Protein AF-A0A1S8KNW5-F1 (afdb_monomer)

Organism: NCBI:txid29394

Solvent-accessible surface area (backbone atoms only — not comparable to full-atom values): 45637 Å² total; per-residue (Å²): 135,85,72,87,53,71,62,64,59,46,51,52,62,62,48,74,58,97,62,80,64,83,87,65,89,90,75,93,75,90,88,81,88,85,78,85,84,74,98,80,82,79,92,81,83,87,84,88,81,84,88,83,87,87,83,88,82,86,88,88,81,88,81,91,78,84,90,84,82,88,76,91,86,85,88,88,87,81,89,78,91,77,89,84,88,89,84,89,83,90,87,81,91,71,91,64,72,64,44,71,27,39,38,40,33,22,38,71,83,80,65,46,77,73,49,71,54,74,49,74,30,72,44,74,66,59,45,51,49,55,52,54,50,51,33,55,76,72,70,44,48,81,37,80,75,45,79,58,101,51,30,39,36,28,24,36,60,63,64,65,40,68,70,57,29,50,54,44,36,58,53,43,48,56,54,51,72,68,42,78,61,45,52,72,69,56,42,54,53,52,46,50,50,38,71,69,43,74,30,37,70,54,32,51,51,54,41,52,54,52,52,49,54,27,50,54,44,47,50,55,52,50,50,33,50,54,45,52,66,45,50,48,60,54,52,68,69,44,84,55,50,52,72,68,58,42,50,53,53,41,51,53,36,70,71,43,91,39,51,70,54,34,51,53,51,50,52,51,51,52,51,54,22,52,51,45,45,43,52,52,50,40,51,51,44,51,54,54,45,51,54,48,52,53,51,47,60,46,34,41,71,76,70,70,48,57,60,64,72,57,47,55,52,46,53,55,42,51,52,54,39,51,54,38,50,53,54,46,52,61,55,39,74,74,47,57,80,76,67,24,48,63,54,50,54,52,50,52,51,50,51,55,51,46,50,42,42,47,63,40,60,47,59,79,76,70,37,75,37,48,50,52,39,53,53,51,44,51,45,47,62,67,74,37,53,89,56,43,56,70,74,58,53,49,46,53,43,56,24,45,69,69,58,55,66,83,44,93,57,36,67,61,26,52,48,40,40,51,38,39,54,49,17,52,39,28,31,54,36,16,58,71,76,34,57,52,73,57,16,54,54,31,42,58,62,45,65,50,94,44,84,26,36,69,49,32,82,62,43,70,61,49,52,51,50,49,49,55,49,43,53,63,44,60,81,54,83,91,68,62,54,74,69,48,42,49,50,49,52,49,52,50,50,43,52,73,66,34,64,69,70,61,27,54,58,49,49,56,52,40,62,56,23,62,76,44,94,64,24,68,63,48,35,48,56,52,48,53,53,52,52,33,52,38,25,50,53,44,28,75,74,32,76,93,49,19,68,62,24,47,55,53,28,49,62,56,55,70,74,60,81,72,78,58,63,93,96,53,82,70,52,73,68,52,46,54,52,37,56,51,51,52,47,51,50,47,58,48,49,38,53,49,49,36,48,71,58,47,66,70,50,86,76,62,53,71,69,57,35,51,52,53,44,54,55,43,69,64,62,60,80,51,100,56,38,67,60,56,46,47,35,53,50,30,49,47,53,20,50,45,27,49,57,59,42,71,49,96,54,93,60,37,71,60,31,53,53,50,20,55,55,37,46,70,71,50,74,58,77,90,49,47,66,62,50,50,53,51,53,52,54,52,52,62,61,54,59,74,72,66,87,73,85,83,86,86,86,74,87,82,77,92,71,74,86,73,74,40,44,70,60,33,45,53,56,38,54,52,46,50,57,51,46,52,57,46,57,72,68,43,55,59,48,99,84,70,46,54,48,79,47,76,66,51,54,52,48,52,50,52,41,55,54,43,46,55,58,27,49,76,47,41,85,47,74,67,49,46,51,51,50,48,50,54,54,56,61,50,55,77,69,68,66,116

InterPro domains:
  IPR002988 Protein G-related albumin-binding (GA) module [PF01468] (166-215)
  IPR002988 Protein G-related albumin-binding (GA) module [PF01468] (227-273)
  IPR005877 YSIRK Gram-positive signal peptide [PF04650] (20-41)
  IPR005877 YSIRK Gram-positive signal peptide [TIGR01168] (17-50)
  IPR020840 Extracellular matrix-binding protein ebh, GA module [SM00844] (154-211)
  IPR020840 Extracellular matrix-binding protein ebh, GA module [SM00844] (224-270)

Secondary structure (DSSP, 8-state):
-----HHHHHHHHHHTS-----------SS----S---S-S---------------------------------------------------------EEEEEEEEETTT--EEEEEEEEESSHHHHHHHHHHHHHHTT-EEEEEEEETTEEEEEEEPTT-HHHHHHHHHHHHHHHHT-TTS-HHHHHHHHHHHHH--SHHHHHHHHHHHHHHHHHHHHHHHHHHHHHHHHHHHHHT-SSS-HHHHHHHHHHHHH--SHHHHHHHHHHHHHHHHHHHHHHHHHHHHHHHHHHHHHHHHHHHHTSS--HHHHHHHHHHHHHHHHHHHHHHHHHTTS-HHHHHHHHHHHHHHHHHHHHHHHHH------HHHHHHHHHHHHHHHHSTTTS-HHHHHHHHHHHHTS-TT-TTHHHHHHHHHHHHHHHHHHHHHTTTSSHHHHHHHHHHHTS--TTGGGSTTHHHHHHHHHHHHHHHT--S----HHHHHHHHHHHHHHHHS-THHHHHHHHHHHHHTTSTTHHHHHHHHHHHHHHHHHHHHHHH-GGGHHHHHHHHHHHHTT---PPPTT-PPPHHHHHHHHHHHHHHHHHHHHHHIIIIIIT-SSS-HHHHHHHHHHHHTPPSSTTHHHHHHHHHHHHHHHHHHHHHHS--TT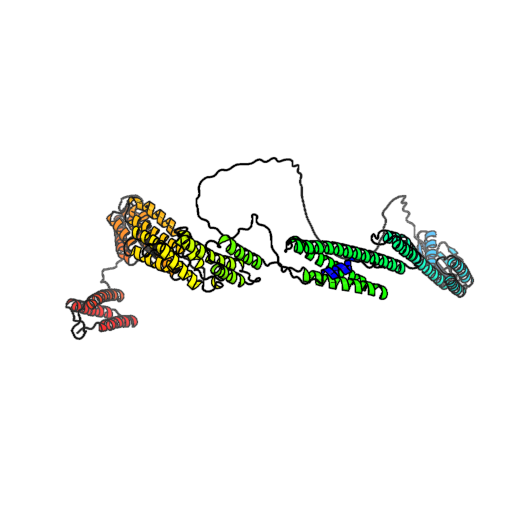HHHHHHHHHHHHHT---GGGHHHHHHHHHHHHHHHHTT--S----------------HHHHHHHHHHHHHHHHHHHHTPPB-TTSPBPPPHHHHHHHHHHHHHHHHHHHT--SHHHHHHHHHHHHHHHTT---

Foldseek 3Di:
DPPPDVLLVVLVVLLPDDDAAADDDPDPDDDDPPDDDDDDDDDDDDDDDDDDDDDDDDDDDDDDDDDDDDDDDDDDDDDDDDDDDDDDDDDDDDPQDWAKAKEFEAAPPPRHTPDIDIDTDSDQVVQVVVNVVVCVVVVWDWAPWDDDPHYIYTYTDDQQPPVNLVVLLVVLLVLLVPLPLDDPVLSVVLNVQSVVDRGSVSSVVSSVVSVVVSVVSVVQVVLLVVLLVVLLVLLVPLPQDDPVLSVVLNVQSVVDDGSVSSVVSSVVSNLVSVLSVLVVQLVVLSVVLSVLSVVQVVCCVPPVHGDPVSLVVNVVSLVSNVVSLVVNLVSLVVDDPVSSPVSVVVSVSVVVSSVSSCRRSDYDPCQPLNVLLVVLLVCCVPVCPVQDDPVVSVLLSQLSVPDDSPDPCSNVLSVLSSLLSVLSSQLSVLLVVPNLVVNLVSLLSNCDDGPSSVSRPCSNVSSVVSVVSSVVSVPDDDDDRPLVVLLVVLLVVLCVLDPDPLSVLLNVLLVVLSVDPPSNVSNVLSSLLSLLVSLLVCLVPPVVCVVVSLVVSVVSLVPDDLDDDPPDDGDPSSVSSVVSSLQSVLSSVLSVLLVPQQPPDPQDDPVLSVVLNVQSVPQGRDPCSVVSSLLSSLLVQLVSLLSVLVPPDPCNVVSLVSSVVSLVSNPDPVCVVSSVVSVVSSVVSVVVVPPDDDDDDDDDDDDDDPCALVNLVVVLVVLVVVLVVVLVVFDADPVRAGDDDPVNVVSVVVNVVSLVVSCVNDDDPVSNVVSVVSVVVCVVVDGD

Sequence (784 aa):
MLAKNNKQEQLRQSAMKDKRFGLKKLSVGLASVALGTILFLGQANAVSAAETDASLTDDATEEVSEVDQEAEETLTDDVAVKETVEHQVEVDTVHTQLSVFQFDYFDSETGERTDGFYGEYATIEEASTAFQQYAAAAGYTLENIQSSDKGFSATIARESDERYVNVAKERAQTLISNLNDLSQEEKDNYLTKIKAGTSVKEIETIHAAAEKLASEKREANRFVKIAKDRAPKLINKLNHLNNDQKANYITQVNEADSVKAIEGILEAAQNQSSYQELENKTRKTVDELFEITQQIDKELKEQGDVDQSLLERIEAKVAELQDALNALQKHINLLSKDEAKEANDTVKELQMLLEQIAEKYSFEEVTPAEESKEGAKAYIDQSFKKDLEDSRRDVYKKALDKISNDDPNYEQKVQEIMEVATAEVLVSKAEKKKHITAAEKALEVASKETAGGSLIEGKADLIKSLRERLEKATEKVQTPSAKETYVNKINSYISGVLKGEQANSYQKLIDQAKSHDDYEEKINEVLNLALIENLINRAHSNPNKRLKSIAEADSRLSKLSYEAPKGQKLSEYKLSLKDKKEQLDVELEKLIAVRDYVTIDKTLTDTQKKFYEELINKVQPSKDYKNKINQILDLRAAEILLEKAKKLEPGKENRLRNAEKSLKGVTDEHLQIKKMEILKALAGLKDRNNSSTGAKTNQISESKQKETFASKHKNVVGIVGEINKLYAGLKTDSSGKKITTREYNVAYKKFNELVSEWEKTAMTRAEKNQVQGVKDLIKNFSVQ

pLDDT: mean 75.56, std 20.59, range [21.77, 97.38]

Mean predicted aligned error: 23.8 Å

Structure (mmCIF, N/CA/C/O backbone):
data_AF-A0A1S8KNW5-F1
#
_entry.id   AF-A0A1S8KNW5-F1
#
loop_
_atom_site.group_PDB
_atom_site.id
_atom_site.type_symbol
_atom_site.label_atom_id
_atom_site.label_alt_id
_atom_site.label_comp_id
_atom_site.label_asym_id
_atom_site.label_entity_id
_atom_site.label_seq_id
_atom_site.pdbx_PDB_ins_code
_atom_site.Cartn_x
_atom_site.Cartn_y
_atom_site.Cartn_z
_atom_site.occupancy
_atom_site.B_iso_or_equiv
_atom_site.auth_seq_id
_atom_site.auth_comp_id
_atom_site.auth_asym_id
_atom_site.auth_atom_id
_atom_site.pdbx_PDB_model_num
ATOM 1 N N . MET A 1 1 ? -0.028 18.579 -45.827 1.00 30.00 1 MET A N 1
ATOM 2 C CA . MET A 1 1 ? -1.406 19.026 -46.138 1.00 30.00 1 MET A CA 1
ATOM 3 C C . MET A 1 1 ? -2.343 18.537 -45.042 1.00 30.00 1 MET A C 1
ATOM 5 O O . MET A 1 1 ? -2.994 17.509 -45.197 1.00 30.00 1 MET A O 1
ATOM 9 N N . LEU A 1 2 ? -2.385 19.261 -43.925 1.00 28.47 2 LEU A N 1
ATOM 10 C CA . LEU A 1 2 ? -3.407 19.089 -42.898 1.00 28.47 2 LEU A CA 1
ATOM 11 C C . LEU A 1 2 ? -4.711 19.668 -43.449 1.00 28.47 2 LEU A C 1
ATOM 13 O O . LEU A 1 2 ? -4.899 20.881 -43.539 1.00 28.47 2 LEU A O 1
ATOM 17 N N . ALA A 1 3 ? -5.591 18.791 -43.927 1.00 27.61 3 ALA A N 1
ATOM 18 C CA . ALA A 1 3 ? -6.930 19.188 -44.315 1.00 27.61 3 ALA A CA 1
ATOM 19 C C . ALA A 1 3 ? -7.632 19.772 -43.084 1.00 27.61 3 ALA A C 1
ATOM 21 O O . ALA A 1 3 ? -7.799 19.077 -42.084 1.00 27.61 3 ALA A O 1
ATOM 22 N N . LYS A 1 4 ? -8.016 21.050 -43.192 1.00 39.44 4 LYS A N 1
ATOM 23 C CA . LYS A 1 4 ? -8.932 21.799 -42.322 1.00 39.44 4 LYS A CA 1
ATOM 24 C C . LYS A 1 4 ? -10.024 20.880 -41.773 1.00 39.44 4 LYS A C 1
ATOM 26 O O . LYS A 1 4 ? -11.032 20.642 -42.438 1.00 39.44 4 LYS A O 1
ATOM 31 N N . ASN A 1 5 ? -9.801 20.319 -40.590 1.00 45.06 5 ASN A N 1
ATOM 32 C CA . ASN A 1 5 ? -10.694 19.320 -40.037 1.00 45.06 5 ASN A CA 1
ATOM 33 C C . ASN A 1 5 ? -11.724 20.050 -39.179 1.00 45.06 5 ASN A C 1
ATOM 35 O O . ASN A 1 5 ? -11.411 20.583 -38.117 1.00 45.06 5 ASN A O 1
ATOM 39 N N . ASN A 1 6 ? 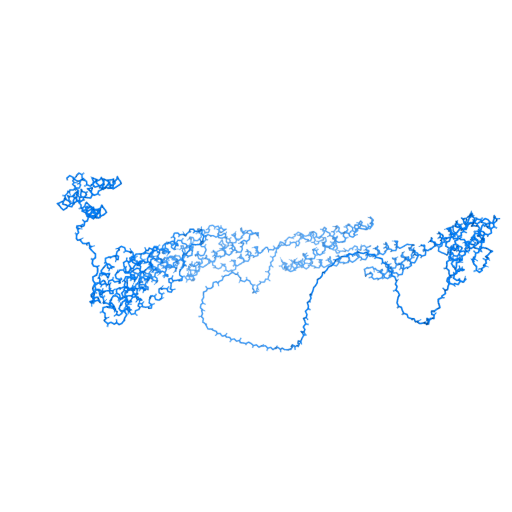-12.964 20.066 -39.662 1.00 47.47 6 ASN A N 1
ATOM 40 C CA . ASN A 1 6 ? -14.143 20.669 -39.029 1.00 47.47 6 ASN A CA 1
ATOM 41 C C . ASN A 1 6 ? -14.314 20.234 -37.550 1.00 47.47 6 ASN A C 1
ATOM 43 O O . ASN A 1 6 ? -14.949 20.919 -36.759 1.00 47.47 6 ASN A O 1
ATOM 47 N N . LYS A 1 7 ? -13.698 19.106 -37.172 1.00 52.12 7 LYS A N 1
ATOM 48 C CA . LYS A 1 7 ? -13.672 18.526 -35.826 1.00 52.12 7 LYS A CA 1
ATOM 49 C C . LYS A 1 7 ? -12.821 19.298 -34.806 1.00 52.12 7 LYS A C 1
ATOM 51 O O . LYS A 1 7 ? -13.215 19.373 -33.650 1.00 52.12 7 LYS A O 1
ATOM 56 N N . GLN A 1 8 ? -11.697 19.905 -35.204 1.00 51.22 8 GLN A N 1
ATOM 57 C CA . GLN A 1 8 ? -10.857 20.696 -34.285 1.00 51.22 8 GLN A CA 1
ATOM 58 C C . GLN A 1 8 ? -11.579 21.988 -33.862 1.00 51.22 8 GLN A C 1
ATOM 60 O O . GLN A 1 8 ? -11.572 22.371 -32.694 1.00 51.22 8 GLN A O 1
ATOM 65 N N . GLU A 1 9 ? -12.306 22.596 -34.802 1.00 52.12 9 GLU A N 1
ATOM 66 C CA . GLU A 1 9 ? -13.169 23.753 -34.547 1.00 52.12 9 GLU A CA 1
ATOM 67 C C . GLU A 1 9 ? -14.412 23.376 -33.713 1.00 52.12 9 GLU A C 1
ATOM 69 O O . GLU A 1 9 ? -14.896 24.164 -32.904 1.00 52.12 9 GLU A O 1
ATOM 74 N N . GLN A 1 10 ? -14.911 22.143 -33.841 1.00 52.44 10 GLN A N 1
ATOM 75 C CA . GLN A 1 10 ? -16.000 21.628 -33.003 1.00 52.44 10 GLN A CA 1
ATOM 76 C C . GLN A 1 10 ? -15.543 21.269 -31.581 1.00 52.44 10 GLN A C 1
ATOM 78 O O . GLN A 1 10 ? -16.283 21.533 -30.634 1.00 52.44 10 GLN A O 1
ATOM 83 N N . LEU A 1 11 ? -14.318 20.759 -31.401 1.00 52.94 11 LEU A N 1
ATOM 84 C CA . LEU A 1 11 ? -13.697 20.614 -30.079 1.00 52.94 11 LEU A CA 1
ATOM 85 C C . LEU A 1 11 ? -13.545 21.983 -29.402 1.00 52.94 11 LEU A C 1
ATOM 87 O O . LEU A 1 11 ? -13.971 22.134 -28.257 1.00 52.94 11 LEU A O 1
ATOM 91 N N . ARG A 1 12 ? -13.098 23.010 -30.142 1.00 52.50 12 ARG A N 1
ATOM 92 C CA . ARG A 1 12 ? -13.141 24.422 -29.709 1.00 52.50 12 ARG A CA 1
ATOM 93 C C . ARG A 1 12 ? -14.528 24.850 -29.220 1.00 52.50 12 ARG A C 1
ATOM 95 O O . ARG A 1 12 ? -14.658 25.407 -28.135 1.00 52.50 12 ARG A O 1
ATOM 102 N N . GLN A 1 13 ? -15.579 24.569 -29.992 1.00 52.97 13 GLN A N 1
ATOM 103 C CA . GLN A 1 13 ? -16.957 24.926 -29.622 1.00 52.97 13 GLN A CA 1
ATOM 104 C C . GLN A 1 13 ? -17.491 24.141 -28.412 1.00 52.97 13 GLN A C 1
ATOM 106 O O . GLN A 1 13 ? -18.349 24.646 -27.683 1.00 52.97 13 GLN A O 1
ATOM 111 N N . SER A 1 14 ? -17.012 22.914 -28.192 1.00 51.19 14 SER A N 1
ATOM 112 C CA . SER A 1 14 ? -17.361 22.107 -27.016 1.00 51.19 14 SER A CA 1
ATOM 113 C C . SER A 1 14 ? -16.658 22.594 -25.742 1.00 51.19 14 SER A C 1
ATOM 115 O O . SER A 1 14 ? -17.262 22.554 -24.668 1.00 51.19 14 SER A O 1
ATOM 117 N N . ALA A 1 15 ? -15.432 23.113 -25.869 1.00 48.03 15 ALA A N 1
ATOM 118 C CA . ALA A 1 15 ? -14.620 23.639 -24.775 1.00 48.03 15 ALA A CA 1
ATOM 119 C C . ALA A 1 15 ? -15.114 25.004 -24.247 1.00 48.03 15 ALA A C 1
ATOM 121 O O . ALA A 1 15 ? -15.000 25.281 -23.061 1.00 48.03 15 ALA A O 1
ATOM 122 N N . MET A 1 16 ? -15.750 25.833 -25.085 1.00 38.84 16 MET A N 1
ATOM 123 C CA . MET A 1 16 ? -16.227 27.185 -24.728 1.00 38.84 16 MET A CA 1
ATOM 124 C C . MET A 1 16 ? -17.611 27.247 -24.033 1.00 38.84 16 MET A C 1
ATOM 126 O O . MET A 1 16 ? -18.313 28.252 -24.150 1.00 38.84 16 MET A O 1
ATOM 130 N N . LYS A 1 17 ? -18.067 26.189 -23.345 1.00 45.34 17 LYS A N 1
ATOM 131 C CA . LYS A 1 17 ? -19.372 26.175 -22.644 1.00 45.34 17 LYS A CA 1
ATOM 132 C C . LYS A 1 17 ? -19.194 26.011 -21.132 1.00 45.34 17 LYS A C 1
ATOM 134 O O . LYS A 1 17 ? -18.819 24.934 -20.678 1.00 45.34 17 LYS A O 1
ATOM 139 N N . ASP A 1 18 ? -19.543 27.055 -20.380 1.00 34.44 18 ASP A N 1
ATOM 140 C CA . ASP A 1 18 ? -19.346 27.175 -18.927 1.00 34.44 18 ASP A CA 1
ATOM 141 C C . ASP A 1 18 ? -20.268 26.258 -18.101 1.00 34.44 18 ASP A C 1
ATOM 143 O O . ASP A 1 18 ? -21.388 26.651 -17.764 1.00 34.44 18 ASP A O 1
ATOM 147 N N . LYS A 1 19 ? -19.810 25.049 -17.738 1.00 43.84 19 LYS A N 1
ATOM 148 C CA . LYS A 1 19 ? -20.359 24.243 -16.624 1.00 43.84 19 LYS A CA 1
ATOM 149 C C . LYS A 1 19 ? -19.265 23.355 -16.011 1.00 43.84 19 LYS A C 1
ATOM 151 O O . LYS A 1 19 ? -18.546 22.708 -16.760 1.00 43.84 19 LYS A O 1
ATOM 156 N N . ARG A 1 20 ? -19.183 23.317 -14.672 1.00 39.50 20 ARG A N 1
ATOM 157 C CA . ARG A 1 20 ? -18.371 22.373 -13.870 1.00 39.50 20 ARG A CA 1
ATOM 158 C C . ARG A 1 20 ? -19.282 21.310 -13.235 1.00 39.50 20 ARG A C 1
ATOM 160 O O . ARG A 1 20 ? -20.448 21.613 -12.968 1.00 39.50 20 ARG A O 1
ATOM 167 N N . PHE A 1 21 ? -18.769 20.096 -13.023 1.00 46.44 21 PHE A N 1
ATOM 168 C CA . PHE A 1 21 ? -19.561 18.896 -12.704 1.00 46.44 21 PHE A CA 1
ATOM 169 C C . PHE A 1 21 ? -19.380 18.404 -11.260 1.00 46.44 21 PHE A C 1
ATOM 171 O O . PHE A 1 21 ? -18.332 18.605 -10.658 1.00 46.44 21 PHE A O 1
ATOM 178 N N . GLY A 1 22 ? -20.410 17.741 -10.723 1.00 37.75 22 GLY A N 1
ATOM 179 C CA . GLY A 1 22 ? -20.366 16.973 -9.475 1.00 37.75 22 GLY A CA 1
ATOM 180 C C . GLY A 1 22 ? -20.998 15.596 -9.704 1.00 37.75 22 GLY A C 1
ATOM 181 O O . GLY A 1 22 ? -21.953 15.496 -10.468 1.00 37.75 22 GLY A O 1
ATOM 182 N N . LEU A 1 23 ? -20.439 14.549 -9.091 1.00 35.81 23 LEU A N 1
ATOM 183 C CA . LEU A 1 23 ? -20.805 13.141 -9.304 1.00 35.81 23 LEU A CA 1
ATOM 184 C C . LEU A 1 23 ? -22.128 12.744 -8.622 1.00 35.81 23 LEU A C 1
ATOM 186 O O . LEU A 1 23 ? -22.414 13.167 -7.499 1.00 35.81 23 LEU A O 1
ATOM 190 N N . LYS A 1 24 ? -22.868 11.805 -9.231 1.00 37.78 24 LYS A N 1
ATOM 191 C CA . LYS A 1 24 ? -23.952 11.066 -8.565 1.00 37.78 24 LYS A CA 1
ATOM 192 C C . LYS A 1 24 ? -23.952 9.593 -8.983 1.00 37.78 24 LYS A C 1
ATOM 194 O O . LYS A 1 24 ? -24.291 9.244 -10.109 1.00 37.78 24 LYS A O 1
ATOM 199 N N . LYS A 1 25 ? -23.616 8.693 -8.054 1.00 35.75 25 LYS A N 1
ATOM 200 C CA . LYS A 1 25 ? -23.728 7.244 -8.282 1.00 35.75 25 LYS A CA 1
ATOM 201 C C . LYS A 1 25 ? -25.190 6.796 -8.168 1.00 35.75 25 LYS A C 1
ATOM 203 O O . LYS A 1 25 ? -25.795 6.867 -7.099 1.00 35.75 25 LYS A O 1
ATOM 208 N N . LEU A 1 26 ? -25.744 6.258 -9.253 1.00 29.67 26 LEU A N 1
ATOM 209 C CA . LEU A 1 26 ? -26.941 5.414 -9.231 1.00 29.67 26 LEU A CA 1
ATOM 210 C C . LEU A 1 26 ? -26.517 3.952 -9.010 1.00 29.67 26 LEU A C 1
ATOM 212 O O . LEU A 1 26 ? -26.339 3.196 -9.957 1.00 29.67 26 LEU A O 1
ATOM 216 N N . SER A 1 27 ? -26.394 3.520 -7.752 1.00 24.42 27 SER A N 1
ATOM 217 C CA . SER A 1 27 ? -26.595 2.103 -7.416 1.00 24.42 27 SER A CA 1
ATOM 218 C C . SER A 1 27 ? -27.253 1.940 -6.045 1.00 24.42 27 SER A C 1
ATOM 220 O O . SER A 1 27 ? -26.650 1.977 -4.978 1.00 24.42 27 SER A O 1
ATOM 222 N N . VAL A 1 28 ? -28.567 1.736 -6.094 1.00 30.41 28 VAL A N 1
ATOM 223 C CA . VAL A 1 28 ? -29.300 0.996 -5.071 1.00 30.41 28 VAL A CA 1
ATOM 224 C C . VAL A 1 28 ? -29.085 -0.485 -5.402 1.00 30.41 28 VAL A C 1
ATOM 226 O O . VAL A 1 28 ? -29.667 -0.969 -6.368 1.00 30.41 28 VAL A O 1
ATOM 229 N N . GLY A 1 29 ? -28.249 -1.206 -4.643 1.00 24.12 29 GLY A N 1
ATOM 230 C CA . GLY A 1 29 ? -28.108 -2.662 -4.806 1.00 24.12 29 GLY A CA 1
ATOM 231 C C . GLY A 1 29 ? -26.888 -3.307 -4.138 1.00 24.12 29 GLY A C 1
ATOM 232 O O . GLY A 1 29 ? -25.873 -3.494 -4.786 1.00 24.12 29 GLY A O 1
ATOM 233 N N . LEU A 1 30 ? -27.039 -3.701 -2.864 1.00 25.72 30 LEU A N 1
ATOM 234 C CA . LEU A 1 30 ? -26.311 -4.779 -2.162 1.00 25.72 30 LEU A CA 1
ATOM 235 C C . LEU A 1 30 ? -24.777 -4.884 -2.349 1.00 25.72 30 LEU A C 1
ATOM 237 O O . LEU A 1 30 ? -24.314 -5.711 -3.123 1.00 25.72 30 LEU A O 1
ATOM 241 N N . ALA A 1 31 ? -24.014 -4.155 -1.522 1.00 23.48 31 ALA A N 1
ATOM 242 C CA . ALA A 1 31 ? -22.903 -4.663 -0.686 1.00 23.48 31 ALA A CA 1
ATOM 243 C C . ALA A 1 31 ? -21.900 -3.543 -0.351 1.00 23.48 31 ALA A C 1
ATOM 245 O O . ALA A 1 31 ? -20.862 -3.422 -0.986 1.00 23.48 31 ALA A O 1
ATOM 246 N N . SER A 1 32 ? -22.213 -2.737 0.667 1.00 21.77 32 SER A N 1
ATOM 247 C CA . SER A 1 32 ? -21.243 -2.151 1.616 1.00 21.77 32 SER A CA 1
ATOM 248 C C . SER A 1 32 ? -22.011 -1.483 2.756 1.00 21.77 32 SER A C 1
ATOM 250 O O . SER A 1 32 ? -21.960 -0.282 2.982 1.00 21.77 32 SER A O 1
ATOM 252 N N . VAL A 1 33 ? -22.785 -2.297 3.479 1.00 25.81 33 VAL A N 1
ATOM 253 C CA . VAL A 1 33 ? -23.157 -1.986 4.862 1.00 25.81 33 VAL A CA 1
ATOM 254 C C . VAL A 1 33 ? -22.089 -2.646 5.723 1.00 25.81 33 VAL A C 1
ATOM 256 O O . VAL A 1 33 ? -22.230 -3.793 6.135 1.00 25.81 33 VAL A O 1
ATOM 259 N N . ALA A 1 34 ? -20.992 -1.932 5.943 1.00 25.30 34 ALA A N 1
ATOM 260 C CA . ALA A 1 34 ? -19.982 -2.282 6.933 1.00 25.30 34 ALA A CA 1
ATOM 261 C C . ALA A 1 34 ? -19.903 -1.176 7.993 1.00 25.30 34 ALA A C 1
ATOM 263 O O . ALA A 1 34 ? -18.838 -0.673 8.308 1.00 25.30 34 ALA A O 1
ATOM 264 N N . LEU A 1 35 ? -21.058 -0.812 8.559 1.00 22.06 35 LEU A N 1
ATOM 265 C CA . LEU A 1 35 ? -21.154 -0.074 9.819 1.00 22.06 35 LEU A CA 1
ATOM 266 C C . LEU A 1 35 ? -22.201 -0.752 10.721 1.00 22.06 35 LEU A C 1
ATOM 268 O O . LEU A 1 35 ? -23.381 -0.425 10.721 1.00 22.06 35 LEU A O 1
ATOM 272 N N . GLY A 1 36 ? -21.723 -1.775 11.438 1.00 22.42 36 GLY A N 1
ATOM 273 C CA . GLY A 1 36 ? -22.066 -2.098 12.827 1.00 22.42 36 GLY A CA 1
ATOM 274 C C . GLY A 1 36 ? -23.514 -2.409 13.231 1.00 22.42 36 GLY A C 1
ATOM 275 O O . GLY A 1 36 ? -24.236 -1.527 13.679 1.00 22.42 36 GLY A O 1
ATOM 276 N N . THR A 1 37 ? -23.847 -3.702 13.349 1.00 24.75 37 THR A N 1
ATOM 277 C CA . THR A 1 37 ? -24.767 -4.189 14.401 1.00 24.75 37 THR A CA 1
ATOM 278 C C . THR A 1 37 ? -24.265 -5.493 15.036 1.00 24.75 37 THR A C 1
ATOM 280 O O . THR A 1 37 ? -24.500 -6.582 14.527 1.00 24.75 37 THR A O 1
ATOM 283 N N . ILE A 1 38 ? -23.551 -5.343 16.154 1.00 25.27 38 ILE A N 1
ATOM 284 C CA . ILE A 1 38 ? -23.701 -6.068 17.429 1.00 25.27 38 ILE A CA 1
ATOM 285 C C . ILE A 1 38 ? -24.121 -7.555 17.349 1.00 25.27 38 ILE A C 1
ATOM 287 O O . ILE A 1 38 ? -25.293 -7.902 17.217 1.00 25.27 38 ILE A O 1
ATOM 291 N N . LEU A 1 39 ? -23.133 -8.418 17.616 1.00 25.84 39 LEU A N 1
ATOM 292 C CA . LEU A 1 39 ? -23.190 -9.497 18.614 1.00 25.84 39 LEU A CA 1
ATOM 293 C C . LEU A 1 39 ? -24.295 -9.276 19.666 1.00 25.84 39 LEU A C 1
ATOM 295 O O . LEU A 1 39 ? -24.048 -8.569 20.626 1.00 25.84 39 LEU A O 1
ATOM 299 N N . PHE A 1 40 ? -25.488 -9.852 19.506 1.00 24.16 40 PHE A N 1
ATOM 300 C CA . PHE A 1 40 ? -26.343 -10.391 20.583 1.00 24.16 40 PHE A CA 1
ATOM 301 C C . PHE A 1 40 ? -27.704 -10.794 19.997 1.00 24.16 40 PHE A C 1
ATOM 303 O O . PHE A 1 40 ? -28.577 -9.947 19.843 1.00 24.16 40 PHE A O 1
ATOM 310 N N . LEU A 1 41 ? -27.881 -12.091 19.703 1.00 26.97 41 LEU A N 1
ATOM 311 C CA . LEU A 1 41 ? -29.081 -12.901 19.985 1.00 26.97 41 LEU A CA 1
ATOM 312 C C . LEU A 1 41 ? -28.889 -14.339 19.447 1.00 26.97 41 LEU A C 1
ATOM 314 O O . LEU A 1 41 ? -28.933 -14.570 18.248 1.00 26.97 41 LEU A O 1
ATOM 318 N N . GLY A 1 42 ? -28.729 -15.295 20.370 1.00 23.69 42 GLY A N 1
ATOM 319 C CA . GLY A 1 42 ? -29.274 -16.658 20.261 1.00 23.69 42 GLY A CA 1
ATOM 320 C C . GLY A 1 42 ? -28.531 -17.708 19.422 1.00 23.69 42 GLY A C 1
ATOM 321 O O . GLY A 1 42 ? -28.748 -17.825 18.224 1.00 23.69 42 GLY A O 1
ATOM 322 N N . GLN A 1 43 ? -27.788 -18.596 20.096 1.00 25.83 43 GLN A N 1
ATOM 323 C CA . GLN A 1 43 ? -2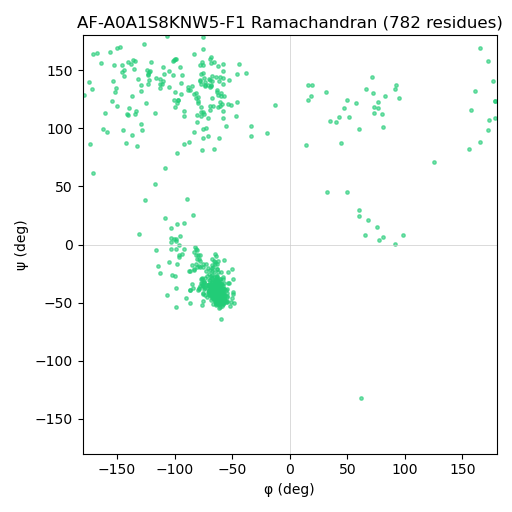7.567 -19.970 19.624 1.00 25.83 43 GLN A CA 1
ATOM 324 C C . GLN A 1 43 ? -28.903 -20.734 19.568 1.00 25.83 43 GLN A C 1
ATOM 326 O O . GLN A 1 43 ? -29.601 -20.763 20.580 1.00 25.83 43 GLN A O 1
ATOM 331 N N . ALA A 1 44 ? -29.202 -21.412 18.453 1.00 22.94 44 ALA A N 1
ATOM 332 C CA . ALA A 1 44 ? -29.668 -22.808 18.425 1.00 22.94 44 ALA A CA 1
ATOM 333 C C . ALA A 1 44 ? -29.903 -23.317 16.986 1.00 22.94 44 ALA A C 1
ATOM 335 O O . ALA A 1 44 ? -30.685 -22.750 16.233 1.00 22.94 44 ALA A O 1
ATOM 336 N N . ASN A 1 45 ? -29.290 -24.472 16.721 1.00 24.30 45 ASN A N 1
ATOM 337 C CA . ASN A 1 45 ? -29.612 -25.517 15.745 1.00 24.30 45 ASN A CA 1
ATOM 338 C C . ASN A 1 45 ? -29.372 -25.290 14.240 1.00 24.30 45 ASN A C 1
ATOM 340 O O . ASN A 1 45 ? -30.047 -24.539 13.547 1.00 24.30 45 ASN A O 1
ATOM 344 N N . ALA A 1 46 ? -28.413 -26.094 13.775 1.00 24.50 46 ALA A N 1
ATOM 345 C CA . ALA A 1 46 ? -28.053 -26.444 12.413 1.00 24.50 46 ALA A CA 1
ATOM 346 C C . ALA A 1 46 ? -29.231 -26.806 11.500 1.00 24.50 46 ALA A C 1
ATOM 348 O O . ALA A 1 46 ? -30.126 -27.538 11.916 1.00 24.50 46 ALA A O 1
ATOM 349 N N . VAL A 1 47 ? -29.091 -26.461 10.216 1.00 22.67 47 VAL A N 1
ATOM 350 C CA . VAL A 1 47 ? -29.359 -27.382 9.104 1.00 22.67 47 VAL A CA 1
ATOM 351 C C . VAL A 1 47 ? -28.271 -27.168 8.051 1.00 22.67 47 VAL A C 1
ATOM 353 O O . VAL A 1 47 ? -28.118 -26.080 7.505 1.00 22.67 47 VAL A O 1
ATOM 356 N N . SER A 1 48 ? -27.500 -28.228 7.825 1.00 25.19 48 SER A N 1
ATOM 357 C CA . SER A 1 48 ? -26.623 -28.415 6.674 1.00 25.19 48 SER A CA 1
ATOM 358 C C . SER A 1 48 ? -27.468 -28.838 5.470 1.00 25.19 48 SER A C 1
ATOM 360 O O . SER A 1 48 ? -28.379 -29.653 5.628 1.00 25.19 48 SER A O 1
ATOM 362 N N . ALA A 1 49 ? -27.145 -28.329 4.284 1.00 24.34 49 ALA A N 1
ATOM 363 C CA . ALA A 1 49 ? -27.482 -28.970 3.020 1.00 24.34 49 ALA A CA 1
ATOM 364 C C . ALA A 1 49 ? -26.239 -28.925 2.122 1.00 24.34 49 ALA A C 1
ATOM 366 O O . ALA A 1 49 ? -25.771 -27.855 1.734 1.00 24.34 49 ALA A O 1
ATOM 367 N N . ALA A 1 50 ? -25.706 -30.123 1.901 1.00 23.00 50 ALA A N 1
ATOM 368 C CA . ALA A 1 50 ? -24.552 -30.489 1.098 1.00 23.00 50 ALA A CA 1
ATOM 369 C C . ALA A 1 50 ? -24.833 -30.319 -0.412 1.00 23.00 50 ALA A C 1
ATOM 371 O O . ALA A 1 50 ? -25.975 -30.445 -0.847 1.00 23.00 50 ALA A O 1
ATOM 372 N N . GLU A 1 51 ? -23.823 -29.866 -1.158 1.00 25.19 51 GLU A N 1
ATOM 373 C CA . GLU A 1 51 ? -23.057 -30.613 -2.179 1.00 25.19 51 GLU A CA 1
ATOM 374 C C . GLU A 1 51 ? -23.777 -30.910 -3.502 1.00 25.19 51 GLU A C 1
ATOM 376 O O . GLU A 1 51 ? -24.843 -31.518 -3.550 1.00 25.19 51 GLU A O 1
ATOM 381 N N . THR A 1 52 ? -23.101 -30.594 -4.610 1.00 23.70 52 THR A N 1
ATOM 382 C CA . THR A 1 52 ? -22.690 -31.641 -5.562 1.00 23.70 52 THR A CA 1
ATOM 383 C C . THR A 1 52 ? -21.563 -31.152 -6.472 1.00 23.70 52 THR A C 1
ATOM 385 O O . THR A 1 52 ? -21.737 -30.255 -7.294 1.00 23.70 52 THR A O 1
ATOM 388 N N . ASP A 1 53 ? -20.410 -31.785 -6.269 1.00 24.03 53 ASP A N 1
ATOM 389 C CA . ASP A 1 53 ? -19.263 -31.904 -7.164 1.00 24.03 53 ASP A CA 1
ATOM 390 C C . ASP A 1 53 ? -19.623 -32.556 -8.508 1.00 24.03 53 ASP A C 1
ATOM 392 O O . ASP A 1 53 ? -20.492 -33.428 -8.580 1.00 24.03 53 ASP A O 1
ATOM 396 N N . ALA A 1 54 ? -18.822 -32.250 -9.530 1.00 22.47 54 ALA A N 1
ATOM 397 C CA . ALA A 1 54 ? -18.326 -33.259 -10.464 1.00 22.47 54 ALA A CA 1
ATOM 398 C C . ALA A 1 54 ? -16.954 -32.822 -11.000 1.00 22.47 54 ALA A C 1
ATOM 400 O O . ALA A 1 54 ? -16.805 -31.764 -11.609 1.00 22.47 54 ALA A O 1
ATOM 401 N N . SER A 1 55 ? -15.966 -33.663 -10.724 1.00 24.20 55 SER A N 1
ATOM 402 C CA . SER A 1 55 ? -14.537 -33.522 -10.970 1.00 24.20 55 SER A CA 1
ATOM 403 C C . SER A 1 55 ? -14.055 -34.408 -12.132 1.00 24.20 55 SER A C 1
ATOM 405 O O . SER A 1 55 ? -14.809 -35.230 -12.656 1.00 24.20 55 SER A O 1
ATOM 407 N N . LEU A 1 56 ? -12.741 -34.294 -12.391 1.00 25.06 56 LEU A N 1
ATOM 408 C CA . LEU A 1 56 ? -11.816 -35.199 -13.101 1.00 25.06 56 LEU A CA 1
ATOM 409 C C . LEU A 1 56 ? -11.670 -34.944 -14.617 1.00 25.06 56 LEU A C 1
ATOM 411 O O . LEU A 1 56 ? -12.651 -34.751 -15.321 1.00 25.06 56 LEU A O 1
ATOM 415 N N . THR A 1 57 ? -10.460 -34.918 -15.187 1.00 24.75 57 THR A N 1
ATOM 416 C CA . THR A 1 57 ? -9.264 -35.713 -14.842 1.00 24.75 57 THR A CA 1
ATOM 417 C C . THR A 1 57 ? -7.935 -34.966 -14.979 1.00 24.75 57 THR A C 1
ATOM 419 O O . THR A 1 57 ? -7.730 -34.178 -15.900 1.00 24.75 57 THR A O 1
ATOM 422 N N . ASP A 1 58 ? -7.050 -35.335 -14.060 1.00 23.92 58 ASP A N 1
ATOM 423 C CA . ASP A 1 58 ? -5.602 -35.157 -13.976 1.00 23.92 58 ASP A CA 1
ATOM 424 C C . ASP A 1 58 ? -4.867 -36.168 -14.886 1.00 23.92 58 ASP A C 1
ATOM 426 O O . ASP A 1 58 ? -5.401 -37.254 -15.126 1.00 23.92 58 ASP A O 1
ATOM 430 N N . ASP A 1 59 ? -3.653 -35.844 -15.337 1.00 23.03 59 ASP A N 1
ATOM 431 C CA . ASP A 1 59 ? -2.554 -36.817 -15.314 1.00 23.03 59 ASP A CA 1
ATOM 432 C C . ASP A 1 59 ? -1.210 -36.086 -15.202 1.00 23.03 59 ASP A C 1
ATOM 434 O O . ASP A 1 59 ? -0.924 -35.117 -15.915 1.00 23.03 59 ASP A O 1
ATOM 438 N N . ALA A 1 60 ? -0.416 -36.569 -14.255 1.00 24.70 60 ALA A N 1
ATOM 439 C CA . ALA A 1 60 ? 0.800 -35.979 -13.733 1.00 24.70 60 ALA A CA 1
ATOM 440 C C . ALA A 1 60 ? 2.058 -36.608 -14.354 1.00 24.70 60 ALA A C 1
ATOM 442 O O . ALA A 1 60 ? 2.027 -37.729 -14.855 1.00 24.70 60 ALA A O 1
ATOM 443 N N . THR A 1 61 ? 3.181 -35.889 -14.275 1.00 24.22 61 THR A N 1
ATOM 444 C CA . THR A 1 61 ? 4.511 -36.324 -13.764 1.00 24.22 61 THR A CA 1
ATOM 445 C C . THR A 1 61 ? 5.504 -35.176 -14.052 1.00 24.22 61 THR A C 1
ATOM 447 O O . THR A 1 61 ? 5.660 -34.783 -15.205 1.00 24.22 61 THR A O 1
ATOM 450 N N . GLU A 1 62 ? 5.976 -34.380 -13.076 1.00 26.48 62 GLU A N 1
ATOM 451 C CA . GLU A 1 62 ? 7.073 -34.646 -12.104 1.00 26.48 62 GLU A CA 1
ATOM 452 C C . GLU A 1 62 ? 8.354 -35.162 -12.805 1.00 26.48 62 GLU A C 1
ATOM 454 O O . GLU A 1 62 ? 8.279 -36.109 -13.575 1.00 26.48 62 GLU A O 1
ATOM 459 N N . GLU A 1 63 ? 9.560 -34.590 -12.687 1.00 25.53 63 GLU A N 1
ATOM 460 C CA . GLU A 1 63 ? 10.261 -33.912 -11.580 1.00 25.53 63 GLU A CA 1
ATOM 461 C C . GLU A 1 63 ? 11.308 -32.886 -12.129 1.00 25.53 63 GLU A C 1
ATOM 463 O O . GLU A 1 63 ? 11.814 -33.090 -13.231 1.00 25.53 63 GLU A O 1
ATOM 468 N N . VAL A 1 64 ? 11.501 -31.679 -11.546 1.00 25.45 64 VAL A N 1
ATOM 469 C CA . VAL A 1 64 ? 12.494 -31.260 -10.493 1.00 25.45 64 VAL A CA 1
ATOM 470 C C . VAL A 1 64 ? 13.955 -31.315 -11.022 1.00 25.45 64 VAL A C 1
ATOM 472 O O . VAL A 1 64 ? 14.314 -32.273 -11.689 1.00 25.45 64 VAL A O 1
ATOM 475 N N . SER A 1 65 ? 14.900 -30.373 -10.877 1.00 23.80 65 SER A N 1
ATOM 476 C CA . SER A 1 65 ? 15.243 -29.270 -9.944 1.00 23.80 65 SER A CA 1
ATOM 477 C C . SER A 1 65 ? 16.408 -28.483 -10.594 1.00 23.80 65 SER A C 1
ATOM 479 O O . SER A 1 65 ? 17.261 -29.108 -11.220 1.00 23.80 65 SER A O 1
ATOM 481 N N . GLU A 1 66 ? 16.378 -27.146 -10.636 1.00 26.89 66 GLU A N 1
ATOM 482 C CA . GLU A 1 66 ? 17.107 -26.186 -9.760 1.00 26.89 66 GLU A CA 1
ATOM 483 C C . GLU A 1 66 ? 18.619 -26.000 -10.075 1.00 26.89 66 GLU A C 1
ATOM 485 O O . GLU A 1 66 ? 19.366 -26.970 -10.120 1.00 26.89 66 GLU A O 1
ATOM 490 N N . VAL A 1 67 ? 19.050 -24.776 -10.459 1.00 24.64 67 VAL A N 1
ATOM 491 C CA . VAL A 1 67 ? 19.711 -23.727 -9.608 1.00 24.64 67 VAL A CA 1
ATOM 492 C C . VAL A 1 67 ? 21.244 -23.882 -9.669 1.00 24.64 67 VAL A C 1
ATOM 494 O O . VAL A 1 67 ? 21.747 -24.992 -9.588 1.00 24.64 67 VAL A O 1
ATOM 497 N N . ASP A 1 68 ? 22.102 -22.871 -9.788 1.00 24.53 68 ASP A N 1
ATOM 498 C CA . ASP A 1 68 ? 22.003 -21.435 -10.048 1.00 24.53 68 ASP A CA 1
ATOM 499 C C . ASP A 1 68 ? 23.438 -20.898 -10.275 1.00 24.53 68 ASP A C 1
ATOM 501 O O . ASP A 1 68 ? 24.414 -21.518 -9.855 1.00 24.53 68 ASP A O 1
ATOM 505 N N . GLN A 1 69 ? 23.488 -19.692 -10.848 1.00 26.17 69 GLN A N 1
ATOM 506 C CA . GLN A 1 69 ? 24.376 -18.564 -10.508 1.00 26.17 69 GLN A CA 1
ATOM 507 C C . GLN A 1 69 ? 25.868 -18.499 -10.915 1.00 26.17 69 GLN A C 1
ATOM 509 O O . GLN A 1 69 ? 26.714 -19.259 -10.460 1.00 26.17 69 GLN A O 1
ATOM 514 N N . GLU A 1 70 ? 26.118 -17.394 -11.647 1.00 25.66 70 GLU A N 1
ATOM 515 C CA . GLU A 1 70 ? 27.155 -16.354 -11.435 1.00 25.66 70 GLU A CA 1
ATOM 516 C C . GLU A 1 70 ? 28.627 -16.708 -11.714 1.00 25.66 70 GLU A C 1
ATOM 518 O O . GLU A 1 70 ? 29.097 -17.792 -11.411 1.00 25.66 70 GLU A O 1
ATOM 523 N N . ALA A 1 71 ? 29.487 -15.832 -12.236 1.00 26.16 71 ALA A N 1
ATOM 524 C CA . ALA A 1 71 ? 29.427 -14.500 -12.843 1.00 26.16 71 ALA A CA 1
ATOM 525 C C . ALA A 1 71 ? 30.814 -14.258 -13.507 1.00 26.16 71 ALA A C 1
ATOM 527 O O . ALA A 1 71 ? 31.747 -15.015 -13.248 1.00 26.16 71 ALA A O 1
ATOM 528 N N . GLU A 1 72 ? 30.891 -13.249 -14.388 1.00 25.59 72 GLU A N 1
ATOM 529 C CA . GLU A 1 72 ? 32.006 -12.300 -14.656 1.00 25.59 72 GLU A CA 1
ATOM 530 C C . GLU A 1 72 ? 33.420 -12.643 -14.115 1.00 25.59 72 GLU A C 1
ATOM 532 O O . GLU A 1 72 ? 33.581 -13.001 -12.959 1.00 25.59 72 GLU A O 1
ATOM 537 N N . GLU A 1 73 ? 34.566 -12.493 -14.788 1.00 25.59 73 GLU A N 1
ATOM 538 C CA . GLU A 1 73 ? 35.094 -11.547 -15.790 1.00 25.59 73 GLU A CA 1
ATOM 539 C C . GLU A 1 73 ? 36.570 -12.020 -16.009 1.00 25.59 73 GLU A C 1
ATOM 541 O O . GLU A 1 73 ? 37.193 -12.494 -15.061 1.00 25.59 73 GLU A O 1
ATOM 546 N N . THR A 1 74 ? 37.210 -12.059 -17.185 1.00 25.38 74 THR A N 1
ATOM 547 C CA . THR A 1 74 ? 38.168 -11.035 -17.671 1.00 25.38 74 THR A CA 1
ATOM 548 C C . THR A 1 74 ? 39.054 -11.603 -18.808 1.00 25.38 74 THR A C 1
ATOM 550 O O . THR A 1 74 ? 39.592 -12.700 -18.717 1.00 25.38 74 THR A O 1
ATOM 553 N N . LEU A 1 75 ? 39.158 -10.811 -19.879 1.00 26.55 75 LEU A N 1
ATOM 554 C CA . LEU A 1 75 ? 40.309 -10.422 -20.723 1.00 26.55 75 LEU A CA 1
ATOM 555 C C . LEU A 1 75 ? 41.544 -11.331 -21.007 1.00 26.55 75 LEU A C 1
ATOM 557 O O . LEU A 1 75 ? 42.319 -11.694 -20.130 1.00 26.55 75 LEU A O 1
ATOM 561 N N . THR A 1 76 ? 41.825 -11.373 -22.323 1.00 24.84 76 THR A N 1
ATOM 562 C CA . THR A 1 76 ? 43.104 -11.206 -23.068 1.00 24.84 76 THR A CA 1
ATOM 563 C C . THR A 1 76 ? 43.990 -12.389 -23.488 1.00 24.84 76 THR A C 1
ATOM 565 O O . THR A 1 76 ? 44.491 -13.158 -22.679 1.00 24.84 76 THR A O 1
ATOM 568 N N . ASP A 1 77 ? 44.240 -12.336 -24.803 1.00 25.53 77 ASP A N 1
ATOM 569 C CA . ASP A 1 77 ? 45.443 -12.605 -25.598 1.00 25.53 77 ASP A CA 1
ATOM 570 C C . ASP A 1 77 ? 45.884 -14.013 -26.044 1.00 25.53 77 ASP A C 1
ATOM 572 O O . ASP A 1 77 ? 46.113 -14.943 -25.280 1.00 25.53 77 ASP A O 1
ATOM 576 N N . ASP A 1 78 ? 46.099 -14.015 -27.365 1.00 23.92 78 ASP A N 1
ATOM 577 C CA . ASP A 1 78 ? 47.094 -14.689 -28.189 1.00 23.92 78 ASP A CA 1
ATOM 578 C C . ASP A 1 78 ? 46.975 -16.169 -28.596 1.00 23.92 78 ASP A C 1
ATOM 580 O O . ASP A 1 78 ? 47.145 -17.116 -27.837 1.00 23.92 78 ASP A O 1
ATOM 584 N N . VAL A 1 79 ? 46.770 -16.308 -29.916 1.00 26.41 79 VAL A N 1
ATOM 585 C CA . VAL A 1 79 ? 47.636 -17.022 -30.869 1.00 26.41 79 VAL A CA 1
ATOM 586 C C . VAL A 1 79 ? 48.195 -18.367 -30.398 1.00 26.41 79 VAL A C 1
ATOM 588 O O . VAL A 1 79 ? 49.180 -18.432 -29.676 1.00 26.41 79 VAL A O 1
ATOM 591 N N . ALA A 1 80 ? 47.703 -19.448 -31.004 1.00 25.67 80 ALA A N 1
ATOM 592 C CA . ALA A 1 80 ? 48.522 -20.267 -31.901 1.00 25.67 80 ALA A CA 1
ATOM 593 C C . ALA A 1 80 ? 47.724 -21.462 -32.425 1.00 25.67 80 ALA A C 1
ATOM 595 O O . ALA A 1 80 ? 47.237 -22.317 -31.690 1.00 25.67 80 ALA A O 1
ATOM 596 N N . VAL A 1 81 ? 47.678 -21.529 -33.750 1.00 28.98 81 VAL A N 1
ATOM 597 C CA . VAL A 1 81 ? 47.443 -22.738 -34.529 1.00 28.98 81 VAL A CA 1
ATOM 598 C C . VAL A 1 81 ? 48.538 -23.760 -34.208 1.00 28.98 81 VAL A C 1
ATOM 600 O O . VAL A 1 81 ? 49.719 -23.436 -34.315 1.00 28.98 81 VAL A O 1
ATOM 603 N N . LYS A 1 82 ? 48.145 -25.002 -33.904 1.00 24.80 82 LYS A N 1
ATOM 604 C CA . LYS A 1 82 ? 48.872 -26.216 -34.309 1.00 24.80 82 LYS A CA 1
ATOM 605 C C . LYS A 1 82 ? 47.947 -27.436 -34.295 1.00 24.80 82 LYS A C 1
ATOM 607 O O . LYS A 1 82 ? 47.633 -28.004 -33.258 1.00 24.80 82 LYS A O 1
ATOM 612 N N . GLU A 1 83 ? 47.448 -27.721 -35.491 1.00 28.17 83 GLU A N 1
ATOM 613 C CA . GLU A 1 83 ? 47.553 -28.993 -36.213 1.00 28.17 83 GLU A CA 1
ATOM 614 C C . GLU A 1 83 ? 47.926 -30.261 -35.419 1.00 28.17 83 GLU A C 1
ATOM 616 O O . GLU A 1 83 ? 48.988 -30.346 -34.798 1.00 28.17 83 GLU A O 1
ATOM 621 N N . THR A 1 84 ? 47.096 -31.295 -35.578 1.00 24.08 84 THR A N 1
ATOM 622 C CA . THR A 1 84 ? 47.416 -32.683 -35.238 1.00 24.08 84 THR A CA 1
ATOM 623 C C . THR A 1 84 ? 46.842 -33.668 -36.270 1.00 24.08 84 THR A C 1
ATOM 625 O O . THR A 1 84 ? 45.638 -33.879 -36.347 1.00 24.08 84 THR A O 1
ATOM 628 N N . VAL A 1 85 ? 47.798 -34.285 -36.981 1.00 28.53 85 VAL A N 1
ATOM 629 C CA . VAL A 1 85 ? 47.941 -35.695 -37.420 1.00 28.53 85 VAL A CA 1
ATOM 630 C C . VAL A 1 85 ? 47.053 -36.260 -38.553 1.00 28.53 85 VAL A C 1
ATOM 632 O O . VAL A 1 85 ? 45.845 -36.386 -38.414 1.00 28.53 85 VAL A O 1
ATOM 635 N N . GLU A 1 86 ? 47.682 -36.701 -39.660 1.00 25.14 86 GLU A N 1
ATOM 636 C CA . GLU A 1 86 ? 48.018 -38.120 -39.969 1.00 25.14 86 GLU A CA 1
ATOM 637 C C . GLU A 1 86 ? 48.215 -38.382 -41.482 1.00 25.14 86 GLU A C 1
ATOM 639 O O . GLU A 1 86 ? 47.251 -38.356 -42.239 1.00 25.14 86 GLU A O 1
ATOM 644 N N . HIS A 1 87 ? 49.432 -38.757 -41.914 1.00 29.55 87 HIS A N 1
ATOM 645 C CA . HIS A 1 87 ? 49.762 -40.140 -42.334 1.00 29.55 87 HIS A CA 1
ATOM 646 C C . HIS A 1 87 ? 51.224 -40.294 -42.827 1.00 29.55 87 HIS A C 1
ATOM 648 O O . HIS A 1 87 ? 51.662 -39.606 -43.740 1.00 29.55 87 HIS A O 1
ATOM 654 N N . GLN A 1 88 ? 51.921 -41.227 -42.163 1.00 27.45 88 GLN A N 1
ATOM 655 C CA . GLN A 1 88 ? 52.985 -42.175 -42.564 1.00 27.45 88 GLN A CA 1
ATOM 656 C C . GLN A 1 88 ? 53.803 -41.935 -43.858 1.00 27.45 88 GLN A C 1
ATOM 658 O O . GLN A 1 88 ? 53.236 -41.767 -44.930 1.00 27.45 88 GLN A O 1
ATOM 663 N N . VAL A 1 89 ? 55.133 -42.131 -43.812 1.00 30.44 89 VAL A N 1
ATOM 664 C CA . VAL A 1 89 ? 55.856 -43.404 -44.064 1.00 30.44 89 VAL A CA 1
ATOM 665 C C . VAL A 1 89 ? 57.372 -43.254 -43.767 1.00 30.44 89 VAL A C 1
ATOM 667 O O . VAL A 1 89 ? 57.971 -42.235 -44.084 1.00 30.44 89 VAL A O 1
ATOM 670 N N . GLU A 1 90 ? 57.915 -44.315 -43.153 1.00 31.16 90 GLU A N 1
ATOM 671 C CA . GLU A 1 90 ? 59.303 -44.817 -43.017 1.00 31.16 90 GLU A CA 1
ATOM 672 C C . GLU A 1 90 ? 60.451 -43.984 -42.409 1.00 31.16 90 GLU A C 1
ATOM 674 O O . GLU A 1 90 ? 60.886 -42.948 -42.898 1.00 31.16 90 GLU A O 1
ATOM 679 N N . VAL A 1 91 ? 61.016 -44.581 -41.353 1.00 30.81 91 VAL A N 1
ATOM 680 C CA . VAL A 1 91 ? 62.284 -44.256 -40.704 1.00 30.81 91 VAL A CA 1
ATOM 681 C C . VAL A 1 91 ? 63.326 -45.259 -41.191 1.00 30.81 91 VAL A C 1
ATOM 683 O O . VAL A 1 91 ? 63.151 -46.455 -40.970 1.00 30.81 91 VAL A O 1
ATOM 686 N N . ASP A 1 92 ? 64.430 -44.768 -41.752 1.00 33.62 92 ASP A N 1
ATOM 687 C CA . ASP A 1 92 ? 65.696 -45.502 -41.778 1.00 33.62 92 ASP A CA 1
ATOM 688 C C . ASP A 1 92 ? 66.801 -44.569 -41.256 1.00 33.62 92 ASP A C 1
ATOM 690 O O . ASP A 1 92 ? 67.204 -43.592 -41.887 1.00 33.62 92 ASP A O 1
ATOM 694 N N . THR A 1 93 ? 67.213 -44.799 -40.011 1.00 40.38 93 THR A N 1
ATOM 695 C CA . THR A 1 93 ? 68.230 -44.011 -39.308 1.00 40.38 93 THR A CA 1
ATOM 696 C C . THR A 1 93 ? 69.624 -44.361 -39.819 1.00 40.38 93 THR A C 1
ATOM 698 O O . THR A 1 93 ? 70.232 -45.329 -39.363 1.00 40.38 93 THR A O 1
ATOM 701 N N . VAL A 1 94 ? 70.165 -43.525 -40.705 1.00 37.72 94 VAL A N 1
ATOM 702 C CA . VAL A 1 94 ? 71.597 -43.485 -41.025 1.00 37.72 94 VAL A CA 1
ATOM 703 C C . VAL A 1 94 ? 72.235 -42.363 -40.205 1.00 37.72 94 VAL A C 1
ATOM 705 O O . VAL A 1 94 ? 71.806 -41.216 -40.271 1.00 37.72 94 VAL A O 1
ATOM 708 N N . HIS A 1 95 ? 73.265 -42.677 -39.415 1.00 51.25 95 HIS A N 1
ATOM 709 C CA . HIS A 1 95 ? 74.171 -41.673 -38.847 1.00 51.25 95 HIS A CA 1
ATOM 710 C C . HIS A 1 95 ? 74.865 -40.926 -40.000 1.00 51.25 95 HIS A C 1
ATOM 712 O O . HIS A 1 95 ? 75.897 -41.367 -40.505 1.00 51.25 95 HIS A O 1
ATOM 718 N N . THR A 1 96 ? 74.288 -39.812 -40.446 1.00 49.72 96 THR A N 1
ATOM 719 C CA . THR A 1 96 ? 74.904 -38.928 -41.437 1.00 49.72 96 THR A CA 1
ATOM 720 C C . THR A 1 96 ? 75.974 -38.096 -40.743 1.00 49.72 96 THR A C 1
ATOM 722 O O . THR A 1 96 ? 75.668 -37.249 -39.904 1.00 49.72 96 THR A O 1
ATOM 725 N N . GLN A 1 97 ? 77.245 -38.355 -41.057 1.00 60.34 97 GLN A N 1
ATOM 726 C CA . GLN A 1 97 ? 78.339 -37.464 -40.674 1.00 60.34 97 GLN A CA 1
ATOM 727 C C . GLN A 1 97 ? 78.067 -36.073 -41.264 1.00 60.34 97 GLN A C 1
ATOM 729 O O . GLN A 1 97 ? 78.036 -35.920 -42.483 1.00 60.34 97 GLN A O 1
ATOM 734 N N . LEU A 1 98 ? 77.851 -35.076 -40.402 1.00 73.75 98 LEU A N 1
ATOM 735 C CA . LEU A 1 98 ? 77.706 -33.683 -40.819 1.00 73.75 98 LEU A CA 1
ATOM 736 C C . LEU A 1 98 ? 79.046 -33.169 -41.351 1.00 73.75 98 LEU A C 1
ATOM 738 O O . LEU A 1 98 ? 80.099 -33.421 -40.760 1.00 73.75 98 LEU A O 1
ATOM 742 N N . SER A 1 99 ? 78.999 -32.451 -42.469 1.00 80.00 99 SER A N 1
ATOM 743 C CA . SER A 1 99 ? 80.164 -31.798 -43.067 1.00 80.00 99 SER A CA 1
ATOM 744 C C . SER A 1 99 ? 80.041 -30.284 -42.915 1.00 80.00 99 SER A C 1
ATOM 746 O O . SER A 1 99 ? 78.951 -29.730 -43.047 1.00 80.00 99 SER A O 1
ATOM 748 N N . VAL A 1 100 ? 81.157 -29.610 -42.626 1.00 85.88 100 VAL A N 1
ATOM 749 C CA . VAL A 1 100 ? 81.213 -28.144 -42.528 1.00 85.88 100 VAL A CA 1
ATOM 750 C C . VAL A 1 100 ? 81.326 -27.551 -43.934 1.00 85.88 100 VAL A C 1
ATOM 752 O O . VAL A 1 100 ? 82.250 -27.890 -44.674 1.00 85.88 100 VAL A O 1
ATOM 755 N N . PHE A 1 101 ? 80.425 -26.631 -44.268 1.00 88.75 101 PHE A N 1
ATOM 756 C CA . PHE A 1 101 ? 80.395 -25.877 -45.519 1.00 88.75 101 PHE A CA 1
ATOM 757 C C . PHE A 1 101 ? 80.683 -24.396 -45.267 1.00 88.75 101 PHE A C 1
ATOM 759 O O . PHE A 1 101 ? 80.171 -23.816 -44.309 1.00 88.75 101 PHE A O 1
ATOM 766 N N . GLN A 1 102 ? 81.483 -23.783 -46.138 1.00 89.75 102 GLN A N 1
ATOM 767 C CA . GLN A 1 102 ? 81.714 -22.337 -46.170 1.00 89.75 102 GLN A CA 1
ATOM 768 C C . GLN A 1 102 ? 80.771 -21.658 -47.166 1.00 89.75 102 GLN A C 1
ATOM 770 O O . GLN A 1 102 ? 80.577 -22.153 -48.272 1.00 89.75 102 GLN A O 1
ATOM 775 N N . PHE A 1 103 ? 80.225 -20.504 -46.806 1.00 90.25 103 PHE A N 1
ATOM 776 C CA . PHE A 1 103 ? 79.344 -19.709 -47.653 1.00 90.25 103 PHE A CA 1
ATOM 777 C C . PHE A 1 103 ? 79.898 -18.303 -47.783 1.00 90.25 103 PHE A C 1
ATOM 779 O O . PHE A 1 103 ? 80.053 -17.623 -46.770 1.00 90.25 103 PHE A O 1
ATOM 786 N N . ASP A 1 104 ? 80.173 -17.866 -49.007 1.00 88.44 104 ASP A N 1
ATOM 787 C CA . ASP A 1 104 ? 80.774 -16.559 -49.263 1.00 88.44 104 ASP A CA 1
ATOM 788 C C . ASP A 1 104 ? 79.996 -15.771 -50.309 1.00 88.44 104 ASP A C 1
ATOM 790 O O . ASP A 1 104 ? 79.711 -16.250 -51.405 1.00 88.44 104 ASP A O 1
ATOM 794 N N . TYR A 1 105 ? 79.715 -14.517 -49.994 1.00 85.75 105 TYR A N 1
ATOM 795 C CA . TYR A 1 105 ? 79.117 -13.586 -50.927 1.00 85.75 105 TYR A CA 1
ATOM 796 C C . TYR A 1 105 ? 80.125 -12.507 -51.299 1.00 85.75 105 TYR A C 1
ATOM 798 O O . TYR A 1 105 ? 80.870 -12.014 -50.449 1.00 85.75 105 TYR A O 1
ATOM 806 N N . PHE A 1 106 ? 80.158 -12.159 -52.580 1.00 82.00 106 PHE A N 1
ATOM 807 C CA . PHE A 1 106 ? 81.106 -11.204 -53.143 1.00 82.00 106 PHE A CA 1
ATOM 808 C C . PHE A 1 106 ? 80.376 -10.064 -53.849 1.00 82.00 106 PHE A C 1
ATOM 810 O O . PHE A 1 106 ? 79.287 -10.251 -54.391 1.00 82.00 106 PHE A O 1
ATOM 817 N N . ASP A 1 107 ? 80.973 -8.878 -53.870 1.00 79.38 107 ASP A N 1
ATOM 818 C CA . ASP A 1 107 ? 80.498 -7.788 -54.724 1.00 79.38 107 ASP A CA 1
ATOM 819 C C . ASP A 1 107 ? 80.771 -8.130 -56.198 1.00 79.38 107 ASP A C 1
ATOM 821 O O . ASP A 1 107 ? 81.854 -8.613 -56.545 1.00 79.38 107 ASP A O 1
ATOM 825 N N . SER A 1 108 ? 79.785 -7.901 -57.070 1.00 75.62 108 SER A N 1
ATOM 826 C CA . SER A 1 108 ? 79.857 -8.293 -58.481 1.00 75.62 108 SER A CA 1
ATOM 827 C C . SER A 1 108 ? 80.898 -7.527 -59.313 1.00 75.62 108 SER A C 1
ATOM 829 O O . SER A 1 108 ? 81.284 -8.027 -60.367 1.00 75.62 108 SER A O 1
ATOM 831 N N . GLU A 1 109 ? 81.363 -6.345 -58.882 1.00 64.44 109 GLU A N 1
ATOM 832 C CA . GLU A 1 109 ? 82.377 -5.550 -59.601 1.00 64.44 109 GLU A CA 1
ATOM 833 C C . GLU A 1 109 ? 83.750 -5.568 -58.928 1.00 64.44 109 GLU A C 1
ATOM 835 O O . GLU A 1 109 ? 84.765 -5.694 -59.616 1.00 64.44 109 GLU A O 1
ATOM 840 N N . THR A 1 110 ? 83.812 -5.425 -57.601 1.00 71.25 110 THR A N 1
ATOM 841 C CA . THR A 1 110 ? 85.111 -5.351 -56.909 1.00 71.25 110 THR A CA 1
ATOM 842 C C . THR A 1 110 ? 85.695 -6.732 -56.625 1.00 71.25 110 THR A C 1
ATOM 844 O O . THR A 1 110 ? 86.904 -6.857 -56.426 1.00 71.25 110 THR A O 1
ATOM 847 N N . GLY A 1 111 ? 84.851 -7.771 -56.607 1.00 70.88 111 GLY A N 1
ATOM 848 C CA . GLY A 1 111 ? 85.230 -9.122 -56.201 1.00 70.88 111 GLY A CA 1
ATOM 849 C C . GLY A 1 111 ? 85.613 -9.228 -54.722 1.00 70.88 111 GLY A C 1
ATOM 850 O O . GLY A 1 111 ? 86.117 -10.267 -54.295 1.00 70.88 111 GLY A O 1
ATOM 851 N N . GLU A 1 112 ? 85.402 -8.170 -53.931 1.00 75.56 112 GLU A N 1
ATOM 852 C CA . GLU A 1 112 ? 85.641 -8.195 -52.492 1.00 75.56 112 GLU A CA 1
ATOM 853 C C . GLU A 1 112 ? 84.532 -8.979 -51.786 1.00 75.56 112 GLU A C 1
ATOM 855 O O . GLU A 1 112 ? 83.362 -8.931 -52.174 1.00 75.56 112 GLU A O 1
ATOM 860 N N . ARG A 1 113 ? 84.903 -9.719 -50.736 1.00 81.69 113 ARG A N 1
ATOM 861 C CA . ARG A 1 113 ? 83.950 -10.491 -49.934 1.00 81.69 113 ARG A CA 1
ATOM 862 C C . ARG A 1 113 ? 83.067 -9.530 -49.144 1.00 81.69 113 ARG A C 1
ATOM 864 O O . ARG A 1 113 ? 83.565 -8.813 -48.278 1.00 81.69 113 ARG A O 1
ATOM 871 N N . THR A 1 114 ? 81.775 -9.535 -49.442 1.00 79.00 114 THR A N 1
ATOM 872 C CA . THR A 1 114 ? 80.770 -8.678 -48.808 1.00 79.00 114 THR A CA 1
ATOM 873 C C . THR A 1 114 ? 80.219 -9.304 -47.535 1.00 79.00 114 THR A C 1
ATOM 875 O O . THR A 1 114 ? 80.031 -8.594 -46.551 1.00 79.00 114 THR A O 1
ATOM 878 N N . ASP A 1 115 ? 80.002 -10.620 -47.532 1.00 80.75 115 ASP A N 1
ATOM 879 C CA . ASP A 1 115 ? 79.479 -11.365 -46.382 1.00 80.75 115 ASP A CA 1
ATOM 880 C C . ASP A 1 115 ? 79.881 -12.854 -46.456 1.00 80.75 115 ASP A C 1
ATOM 882 O O . ASP A 1 115 ? 80.338 -13.340 -47.495 1.00 80.75 115 ASP A O 1
ATOM 886 N N . GLY A 1 116 ? 79.739 -13.607 -45.365 1.00 84.31 116 GLY A N 1
ATOM 887 C CA . GLY A 1 116 ? 79.887 -15.059 -45.384 1.00 84.31 116 GLY A CA 1
ATOM 888 C C . GLY A 1 116 ? 79.878 -15.736 -44.014 1.00 84.31 116 GLY A C 1
ATOM 889 O O . GLY A 1 116 ? 80.173 -15.129 -42.986 1.00 84.31 116 GLY A O 1
ATOM 890 N N . PHE A 1 117 ? 79.560 -17.029 -44.002 1.00 85.31 117 PHE A N 1
ATOM 891 C CA . PHE A 1 117 ? 79.416 -17.828 -42.783 1.00 85.31 117 PHE A CA 1
ATOM 892 C C . PHE A 1 117 ? 79.827 -19.293 -43.003 1.00 85.31 117 PHE A C 1
ATOM 894 O O . PHE A 1 117 ? 80.053 -19.721 -44.131 1.00 85.31 117 PHE A O 1
ATOM 901 N N . TYR A 1 118 ? 79.932 -20.069 -41.922 1.00 86.25 118 TYR A N 1
ATOM 902 C CA . TYR A 1 118 ? 80.125 -21.523 -41.976 1.00 86.25 118 TYR A CA 1
ATOM 903 C C . TYR A 1 118 ? 78.916 -22.230 -41.366 1.00 86.25 118 TYR A C 1
ATOM 905 O O . TYR A 1 118 ? 78.363 -21.747 -40.378 1.00 86.25 118 TYR A O 1
ATOM 913 N N . GLY A 1 119 ? 78.523 -23.375 -41.922 1.00 82.50 119 GLY A N 1
ATOM 914 C CA . GLY A 1 119 ? 77.430 -24.187 -41.384 1.00 82.50 119 GLY A CA 1
ATOM 915 C C . GLY A 1 119 ? 77.664 -25.681 -41.570 1.00 82.50 119 GLY A C 1
ATOM 916 O O . GLY A 1 119 ? 78.311 -26.097 -42.527 1.00 82.50 119 GLY A O 1
ATOM 917 N N . GLU A 1 120 ? 77.154 -26.483 -40.641 1.00 83.94 120 GLU A N 1
ATOM 918 C CA . GLU A 1 120 ? 77.234 -27.945 -40.677 1.00 83.94 120 GLU A CA 1
ATOM 919 C C . GLU A 1 120 ? 75.935 -28.523 -41.235 1.00 83.94 120 GLU A C 1
ATOM 921 O O . GLU A 1 120 ? 74.865 -28.289 -40.675 1.00 83.94 120 GLU A O 1
ATOM 926 N N . TYR A 1 121 ? 76.029 -29.283 -42.326 1.00 85.69 121 TYR A N 1
ATOM 927 C CA . TYR A 1 121 ? 74.869 -29.873 -42.999 1.00 85.69 121 TYR A CA 1
ATOM 928 C C . TYR A 1 121 ? 75.134 -31.334 -43.352 1.00 85.69 121 TYR A C 1
ATOM 930 O O . TYR A 1 121 ? 76.285 -31.738 -43.560 1.00 85.69 121 TYR A O 1
ATOM 938 N N . ALA A 1 122 ? 74.073 -32.144 -43.394 1.00 82.31 122 ALA A N 1
ATOM 939 C CA . ALA A 1 122 ? 74.192 -33.568 -43.698 1.00 82.31 122 ALA A CA 1
ATOM 940 C C . ALA A 1 122 ? 74.416 -33.802 -45.195 1.00 82.31 122 ALA A C 1
ATOM 942 O O . ALA A 1 122 ? 75.078 -34.768 -45.577 1.00 82.31 122 ALA A O 1
ATOM 943 N N . THR A 1 123 ? 73.894 -32.908 -46.041 1.00 85.56 123 THR A N 1
ATOM 944 C CA . THR A 1 123 ? 73.999 -32.994 -47.500 1.00 85.56 123 THR A CA 1
ATOM 945 C C . THR A 1 123 ? 74.340 -31.643 -48.138 1.00 85.56 123 THR A C 1
ATOM 947 O O . THR A 1 123 ? 74.108 -30.574 -47.570 1.00 85.56 123 THR A O 1
ATOM 950 N N . ILE A 1 124 ? 74.876 -31.686 -49.363 1.00 83.88 124 ILE A N 1
ATOM 951 C CA . ILE A 1 124 ? 75.163 -30.490 -50.177 1.00 83.88 124 ILE A CA 1
ATOM 952 C C . ILE A 1 124 ? 73.863 -29.744 -50.536 1.00 83.88 124 ILE A C 1
ATOM 954 O O . ILE A 1 124 ? 73.863 -28.523 -50.664 1.00 83.88 124 ILE A O 1
ATOM 958 N N . GLU A 1 125 ? 72.745 -30.455 -50.672 1.00 86.56 125 GLU A N 1
ATOM 959 C CA . GLU A 1 125 ? 71.435 -29.888 -51.022 1.00 86.56 125 GLU A CA 1
ATOM 960 C C . GLU A 1 125 ? 70.846 -29.055 -49.874 1.00 86.56 125 GLU A C 1
ATOM 962 O O . GLU A 1 125 ? 70.348 -27.947 -50.100 1.00 86.56 125 GLU A O 1
ATOM 967 N N . GLU A 1 126 ? 70.979 -29.532 -48.633 1.00 86.12 126 GLU A N 1
ATOM 968 C CA . GLU A 1 126 ? 70.617 -28.767 -47.432 1.00 86.12 126 GLU A CA 1
ATOM 969 C C . GLU A 1 126 ? 71.481 -27.510 -47.293 1.00 86.12 126 GLU A C 1
ATOM 971 O O . GLU A 1 126 ? 70.954 -26.411 -47.104 1.00 86.12 126 GLU A O 1
ATOM 976 N N . ALA A 1 127 ? 72.797 -27.653 -47.477 1.00 87.44 127 ALA A N 1
ATOM 977 C CA . ALA A 1 127 ? 73.730 -26.531 -47.479 1.00 87.44 127 ALA A CA 1
ATOM 978 C C . ALA A 1 127 ? 73.382 -25.491 -48.566 1.00 87.44 127 ALA A C 1
ATOM 980 O O . ALA A 1 127 ? 73.359 -24.291 -48.294 1.00 87.44 127 ALA A O 1
ATOM 981 N N . SER A 1 128 ? 73.046 -25.933 -49.784 1.00 86.69 128 SER A N 1
ATOM 982 C CA . SER A 1 128 ? 72.638 -25.052 -50.890 1.00 86.69 128 SER A CA 1
ATOM 983 C C . SER A 1 128 ? 71.337 -24.303 -50.592 1.00 86.69 128 SER A C 1
ATOM 985 O O . SER A 1 128 ? 71.208 -23.116 -50.894 1.00 86.69 128 SER A O 1
ATOM 987 N N . THR A 1 129 ? 70.383 -24.980 -49.954 1.00 88.56 129 THR A N 1
ATOM 988 C CA . THR A 1 129 ? 69.107 -24.375 -49.562 1.00 88.56 129 THR A CA 1
ATOM 989 C C . THR A 1 129 ? 69.327 -23.281 -48.518 1.00 88.56 129 THR A C 1
ATOM 991 O O . THR A 1 129 ? 68.806 -22.176 -48.668 1.00 88.56 129 THR A O 1
ATOM 994 N N . ALA A 1 130 ? 70.154 -23.545 -47.503 1.00 85.62 130 ALA A N 1
ATOM 995 C CA . ALA A 1 130 ? 70.497 -22.558 -46.481 1.00 85.62 130 ALA A CA 1
ATOM 996 C C . ALA A 1 130 ? 71.226 -21.334 -47.066 1.00 85.62 130 ALA A C 1
ATOM 998 O O . ALA A 1 130 ? 70.933 -20.199 -46.686 1.00 85.62 130 ALA A O 1
ATOM 999 N N . PHE A 1 131 ? 72.121 -21.548 -48.038 1.00 88.44 131 PHE A N 1
ATOM 1000 C CA . PHE A 1 131 ? 72.783 -20.476 -48.788 1.00 88.44 131 PHE A CA 1
ATOM 1001 C C . PHE A 1 131 ? 71.773 -19.559 -49.496 1.00 88.44 131 PHE A C 1
ATOM 1003 O O . PHE A 1 131 ? 71.778 -18.346 -49.306 1.00 88.44 131 PHE A O 1
ATOM 1010 N N . GLN A 1 132 ? 70.837 -20.126 -50.260 1.00 87.44 132 GLN A N 1
ATOM 1011 C CA . GLN A 1 132 ? 69.834 -19.331 -50.977 1.00 87.44 132 GLN A CA 1
ATOM 1012 C C . GLN A 1 132 ? 68.847 -18.626 -50.034 1.00 87.44 132 GLN A C 1
ATOM 1014 O O . GLN A 1 132 ? 68.455 -17.488 -50.290 1.00 87.44 132 GLN A O 1
ATOM 1019 N N . GLN A 1 133 ? 68.461 -19.270 -48.929 1.00 87.31 133 GLN A N 1
ATOM 1020 C CA . GLN A 1 133 ? 67.552 -18.681 -47.942 1.00 87.31 133 GLN A CA 1
ATOM 1021 C C . GLN A 1 133 ? 68.169 -17.483 -47.222 1.00 87.31 133 GLN A C 1
ATOM 1023 O O . GLN A 1 133 ? 67.494 -16.469 -47.052 1.00 87.31 133 GLN A O 1
ATOM 1028 N N . TYR A 1 134 ? 69.444 -17.572 -46.832 1.00 83.38 134 TYR A N 1
ATOM 1029 C CA . TYR A 1 134 ? 70.143 -16.448 -46.214 1.00 83.38 134 TYR A CA 1
ATOM 1030 C C . TYR A 1 134 ? 70.213 -15.251 -47.168 1.00 83.38 134 TYR A C 1
ATOM 1032 O O . TYR A 1 134 ? 69.871 -14.136 -46.782 1.00 83.38 134 TYR A O 1
ATOM 1040 N N . ALA A 1 135 ? 70.571 -15.489 -48.434 1.00 78.62 135 ALA A N 1
ATOM 1041 C CA . ALA A 1 135 ? 70.593 -14.446 -49.453 1.00 78.62 135 ALA A CA 1
ATOM 1042 C C . ALA A 1 135 ? 69.220 -13.783 -49.642 1.00 78.62 135 ALA A C 1
ATOM 1044 O O . ALA A 1 135 ? 69.125 -12.558 -49.638 1.00 78.62 135 ALA A O 1
ATOM 1045 N N . ALA A 1 136 ? 68.148 -14.575 -49.727 1.00 76.94 136 ALA A N 1
ATOM 1046 C CA . ALA A 1 136 ? 66.788 -14.053 -49.836 1.00 76.94 136 ALA A CA 1
ATOM 1047 C C . ALA A 1 136 ? 66.379 -13.222 -48.606 1.00 76.94 136 ALA A C 1
ATOM 1049 O O . ALA A 1 136 ? 65.775 -12.161 -48.756 1.00 76.94 136 ALA A O 1
ATOM 1050 N N . ALA A 1 137 ? 66.741 -13.662 -47.395 1.00 75.12 137 ALA A N 1
ATOM 1051 C CA . ALA A 1 137 ? 66.472 -12.926 -46.158 1.00 75.12 137 ALA A CA 1
ATOM 1052 C C . ALA A 1 137 ? 67.266 -11.610 -46.064 1.00 75.12 137 ALA A C 1
ATOM 1054 O O . ALA A 1 137 ? 66.761 -10.624 -45.528 1.00 75.12 137 ALA A O 1
ATOM 1055 N N . ALA A 1 138 ? 68.482 -11.582 -46.613 1.00 69.88 138 ALA A N 1
ATOM 1056 C CA . ALA A 1 138 ? 69.331 -10.396 -46.685 1.00 69.88 138 ALA A CA 1
ATOM 1057 C C . ALA A 1 138 ? 68.996 -9.460 -47.868 1.00 69.88 138 ALA A C 1
ATOM 1059 O O . ALA A 1 138 ? 69.611 -8.403 -47.998 1.00 69.88 138 ALA A O 1
ATOM 1060 N N . GLY A 1 139 ? 68.023 -9.817 -48.718 1.00 69.75 139 GLY A N 1
ATOM 1061 C CA . GLY A 1 139 ? 67.637 -9.040 -49.905 1.00 69.75 139 GLY A CA 1
ATOM 1062 C C . GLY A 1 139 ? 68.615 -9.156 -51.081 1.00 69.75 139 GLY A C 1
ATOM 1063 O O . GLY A 1 139 ? 68.577 -8.356 -52.011 1.00 69.75 139 GLY A O 1
ATOM 1064 N N . TYR A 1 140 ? 69.509 -10.142 -51.061 1.00 80.00 140 TYR A N 1
ATOM 1065 C CA . TYR A 1 140 ? 70.518 -10.342 -52.092 1.00 80.00 140 TYR A CA 1
ATOM 1066 C C . TYR A 1 140 ? 69.948 -11.077 -53.304 1.00 80.00 140 TYR A C 1
ATOM 1068 O O . TYR A 1 140 ? 69.369 -12.157 -53.190 1.00 80.00 140 TYR A O 1
ATOM 1076 N N . THR A 1 141 ? 70.191 -10.527 -54.494 1.00 78.44 141 THR A N 1
ATOM 1077 C CA . THR A 1 141 ? 70.004 -11.259 -55.752 1.00 78.44 141 THR A CA 1
ATOM 1078 C C . THR A 1 141 ? 71.329 -11.916 -56.123 1.00 78.44 141 THR A C 1
ATOM 1080 O O . THR A 1 141 ? 72.319 -11.222 -56.353 1.00 78.44 141 THR A O 1
ATOM 1083 N N . LEU A 1 142 ? 71.361 -13.251 -56.129 1.00 80.75 142 LEU A N 1
ATOM 1084 C CA . LEU A 1 142 ? 72.581 -14.021 -56.370 1.00 80.75 142 LEU A CA 1
ATOM 1085 C C . LEU A 1 142 ? 72.865 -14.184 -57.868 1.00 80.75 142 LEU A C 1
ATOM 1087 O O . LEU A 1 142 ? 72.023 -14.658 -58.627 1.00 80.75 142 LEU A O 1
ATOM 1091 N N . GLU A 1 143 ? 74.091 -13.868 -58.267 1.00 76.94 143 GLU A N 1
ATOM 1092 C CA . GLU A 1 143 ? 74.670 -14.092 -59.590 1.00 76.94 143 GLU A CA 1
ATOM 1093 C C . GLU A 1 143 ? 75.920 -14.982 -59.480 1.00 76.94 143 GLU A C 1
ATOM 1095 O O . GLU A 1 143 ? 76.563 -15.043 -58.434 1.00 76.94 143 GLU A O 1
ATOM 1100 N N . ASN A 1 144 ? 76.292 -15.665 -60.569 1.00 82.69 144 ASN A N 1
ATOM 1101 C CA . ASN A 1 144 ? 77.512 -16.485 -60.664 1.00 82.69 144 ASN A CA 1
ATOM 1102 C C . ASN A 1 144 ? 77.705 -17.470 -59.498 1.00 82.69 144 ASN A C 1
ATOM 1104 O O . ASN A 1 144 ? 78.800 -17.575 -58.947 1.00 82.69 144 ASN A O 1
ATOM 1108 N N . ILE A 1 145 ? 76.642 -18.187 -59.119 1.00 88.06 145 ILE A N 1
ATOM 1109 C CA . ILE A 1 145 ? 76.705 -19.164 -58.030 1.00 88.06 145 ILE A CA 1
ATOM 1110 C C . ILE A 1 145 ? 77.719 -20.257 -58.385 1.00 88.06 145 ILE A C 1
ATOM 1112 O O . ILE A 1 145 ? 77.588 -20.942 -59.400 1.00 88.06 145 ILE A O 1
ATOM 1116 N N . GLN A 1 146 ? 78.714 -20.433 -57.527 1.00 86.12 146 GLN A N 1
ATOM 1117 C CA . GLN A 1 146 ? 79.694 -21.503 -57.582 1.00 86.12 146 GLN A CA 1
ATOM 1118 C C . GLN A 1 146 ? 79.483 -22.426 -56.388 1.00 86.12 146 GLN A C 1
ATOM 1120 O O . GLN A 1 146 ? 79.309 -21.981 -55.256 1.00 86.12 146 GLN A O 1
ATOM 1125 N N . SER A 1 147 ? 79.501 -23.729 -56.640 1.00 86.75 147 SER A N 1
ATOM 1126 C CA . SER A 1 147 ? 79.379 -24.753 -55.606 1.00 86.75 147 SER A CA 1
ATOM 1127 C C . SER A 1 147 ? 80.579 -25.687 -55.649 1.00 86.75 147 SER A C 1
ATOM 1129 O O . SER A 1 147 ? 80.999 -26.114 -56.726 1.00 86.75 147 SER A O 1
ATOM 1131 N N . SER A 1 148 ? 81.087 -26.045 -54.476 1.00 79.81 148 SER A N 1
ATOM 1132 C CA . SER A 1 148 ? 82.115 -27.065 -54.268 1.00 79.81 148 SER A CA 1
ATOM 1133 C C . SER A 1 148 ? 81.641 -28.094 -53.241 1.00 79.81 148 SER A C 1
ATOM 1135 O O . SER A 1 148 ? 80.620 -27.905 -52.581 1.00 79.81 148 SER A O 1
ATOM 1137 N N . ASP A 1 149 ? 82.408 -29.166 -53.059 1.00 78.81 149 ASP A N 1
ATOM 1138 C CA . ASP A 1 149 ? 82.163 -30.185 -52.032 1.00 78.81 149 ASP A CA 1
ATOM 1139 C C . ASP A 1 149 ? 82.287 -29.650 -50.592 1.00 78.81 149 ASP A C 1
ATOM 1141 O O . ASP A 1 149 ? 81.923 -30.353 -49.653 1.00 78.81 149 ASP A O 1
ATOM 1145 N N . LYS A 1 150 ? 82.785 -28.416 -50.404 1.00 78.31 150 LYS A N 1
ATOM 1146 C CA . LYS A 1 150 ? 83.045 -27.805 -49.087 1.00 78.31 150 LYS A CA 1
ATOM 1147 C C . LYS A 1 150 ? 82.490 -26.390 -48.921 1.00 78.31 150 LYS A C 1
ATOM 1149 O O . LYS A 1 150 ? 82.787 -25.734 -47.923 1.00 78.31 150 LYS A O 1
ATOM 1154 N N . GLY A 1 151 ? 81.687 -25.898 -49.863 1.00 85.94 151 GLY A N 1
ATOM 1155 C CA . GLY A 1 151 ? 81.104 -24.564 -49.749 1.00 85.94 151 GLY A CA 1
ATOM 1156 C C . GLY A 1 151 ? 80.496 -23.997 -51.025 1.00 85.94 151 GLY A C 1
ATOM 1157 O O . GLY A 1 151 ? 80.707 -24.534 -52.115 1.00 85.94 151 GLY A O 1
ATOM 1158 N N . PHE A 1 152 ? 79.767 -22.893 -50.872 1.00 90.69 152 PHE A N 1
ATOM 1159 C CA . PHE A 1 152 ? 79.116 -22.145 -51.945 1.00 90.69 152 PHE A CA 1
ATOM 1160 C C . PHE A 1 152 ? 79.581 -20.695 -51.949 1.00 90.69 152 PHE A C 1
ATOM 1162 O O . PHE A 1 152 ? 79.793 -20.094 -50.895 1.00 90.69 152 PHE A O 1
ATOM 1169 N N . SER A 1 153 ? 79.680 -20.112 -53.134 1.00 87.94 153 SER A N 1
ATOM 1170 C CA . SER A 1 153 ? 79.865 -18.678 -53.277 1.00 87.94 153 SER A CA 1
ATOM 1171 C C . SER A 1 153 ? 79.016 -18.087 -54.385 1.00 87.94 153 SER A C 1
ATOM 1173 O O . SER A 1 153 ? 78.608 -18.786 -55.307 1.00 87.94 153 SER A O 1
ATOM 1175 N N . ALA A 1 154 ? 78.712 -16.797 -54.288 1.00 86.88 154 ALA A N 1
ATOM 1176 C CA . ALA A 1 154 ? 77.999 -16.068 -55.331 1.00 86.88 154 ALA A CA 1
ATOM 1177 C C . ALA A 1 154 ? 78.370 -14.587 -55.302 1.00 86.88 154 ALA A C 1
ATOM 1179 O O . ALA A 1 154 ? 78.729 -14.042 -54.257 1.00 86.88 154 ALA A O 1
ATOM 1180 N N . THR A 1 155 ? 78.242 -13.922 -56.443 1.00 83.75 155 THR A N 1
ATOM 1181 C CA . THR A 1 155 ? 78.265 -12.460 -56.506 1.00 83.75 155 THR A CA 1
ATOM 1182 C C . THR A 1 155 ? 76.868 -11.909 -56.224 1.00 83.75 155 THR A C 1
ATOM 1184 O O . THR A 1 155 ? 75.894 -12.445 -56.741 1.00 83.75 155 THR A O 1
ATOM 1187 N N . ILE A 1 156 ? 76.741 -10.856 -55.419 1.00 79.62 156 ILE A N 1
ATOM 1188 C CA . ILE A 1 156 ? 75.457 -10.200 -55.137 1.00 79.62 156 ILE A CA 1
ATOM 1189 C C . ILE A 1 156 ? 75.270 -9.019 -56.092 1.00 79.62 156 ILE A C 1
ATOM 1191 O O . ILE A 1 156 ? 76.144 -8.156 -56.180 1.00 79.62 156 ILE A O 1
ATOM 1195 N N . ALA A 1 157 ? 74.118 -8.947 -56.763 1.00 65.19 157 ALA A N 1
ATOM 1196 C CA . ALA A 1 157 ? 73.750 -7.795 -57.583 1.00 65.19 157 ALA A CA 1
ATOM 1197 C C . ALA A 1 157 ? 73.362 -6.580 -56.716 1.00 65.19 157 ALA A C 1
ATOM 1199 O O . ALA A 1 157 ? 72.662 -6.706 -55.709 1.00 65.19 157 ALA A O 1
ATOM 1200 N N . ARG A 1 158 ? 73.783 -5.378 -57.121 1.00 61.84 158 ARG A N 1
ATOM 1201 C CA . ARG A 1 158 ? 73.508 -4.126 -56.395 1.00 61.84 158 ARG A CA 1
ATOM 1202 C C . ARG A 1 158 ? 72.079 -3.643 -56.689 1.00 61.84 158 ARG A C 1
ATOM 1204 O O . ARG A 1 158 ? 71.741 -3.425 -57.848 1.00 61.84 158 ARG A O 1
ATOM 1211 N N . GLU A 1 159 ? 71.261 -3.382 -55.661 1.00 59.72 159 GLU A N 1
ATOM 1212 C CA . GLU A 1 159 ? 69.863 -2.889 -55.793 1.00 59.72 159 GLU A CA 1
ATOM 1213 C C . GLU A 1 159 ? 69.710 -1.568 -56.590 1.00 59.72 159 GLU A C 1
ATOM 1215 O O . GLU A 1 159 ? 68.598 -1.179 -56.961 1.00 59.72 159 GLU A O 1
ATOM 1220 N N . SER A 1 160 ? 70.820 -0.866 -56.838 1.00 56.75 160 SER A N 1
ATOM 1221 C CA . SER A 1 160 ? 70.914 0.379 -57.606 1.00 56.75 160 SER A CA 1
ATOM 1222 C C . SER A 1 160 ? 71.464 0.201 -59.032 1.00 56.75 160 SER A C 1
ATOM 1224 O O . SER A 1 160 ? 71.725 1.206 -59.691 1.00 56.75 160 SER A O 1
ATOM 1226 N N . ASP A 1 161 ? 71.694 -1.031 -59.510 1.00 65.44 161 ASP A N 1
ATOM 1227 C CA . ASP A 1 161 ? 72.051 -1.280 -60.917 1.00 65.44 161 ASP A CA 1
ATOM 1228 C C . ASP A 1 161 ? 70.840 -0.953 -61.813 1.00 65.44 161 ASP A C 1
ATOM 1230 O O . ASP A 1 161 ? 69.717 -1.437 -61.620 1.00 65.44 161 ASP A O 1
ATOM 1234 N N . GLU A 1 162 ? 71.087 -0.098 -62.805 1.00 72.69 162 GLU A N 1
ATOM 1235 C CA . GLU A 1 162 ? 70.110 0.458 -63.737 1.00 72.69 162 GLU A CA 1
ATOM 1236 C C . GLU A 1 162 ? 69.279 -0.626 -64.442 1.00 72.69 162 GLU A C 1
ATOM 1238 O O . GLU A 1 162 ? 68.083 -0.433 -64.683 1.00 72.69 162 GLU A O 1
ATOM 1243 N N . ARG A 1 163 ? 69.861 -1.805 -64.710 1.00 72.50 163 ARG A N 1
ATOM 1244 C CA . ARG A 1 163 ? 69.137 -2.931 -65.328 1.00 72.50 163 ARG A CA 1
ATOM 1245 C C . ARG A 1 163 ? 67.996 -3.440 -64.447 1.00 72.50 163 ARG A C 1
ATOM 1247 O O . ARG A 1 163 ? 66.884 -3.633 -64.937 1.00 72.50 163 ARG A O 1
ATOM 1254 N N . TYR A 1 164 ? 68.248 -3.615 -63.155 1.00 67.75 164 TYR A N 1
ATOM 1255 C CA . TYR A 1 164 ? 67.270 -4.145 -62.203 1.00 67.75 164 TYR A CA 1
ATOM 1256 C C . TYR A 1 164 ? 66.200 -3.113 -61.846 1.00 67.75 164 TYR A C 1
ATOM 1258 O O . TYR A 1 164 ? 65.012 -3.438 -61.781 1.00 67.75 164 TYR A O 1
ATOM 1266 N N . VAL A 1 165 ? 66.600 -1.847 -61.713 1.00 79.62 165 VAL A N 1
ATOM 1267 C CA . VAL A 1 165 ? 65.675 -0.725 -61.509 1.00 79.62 165 VAL A CA 1
ATOM 1268 C C . VAL A 1 165 ? 64.689 -0.613 -62.680 1.00 79.62 165 VAL A C 1
ATOM 1270 O O . VAL A 1 165 ? 63.493 -0.440 -62.451 1.00 79.62 165 VAL A O 1
ATOM 1273 N N . ASN A 1 166 ? 65.140 -0.777 -63.929 1.00 81.00 166 ASN A N 1
ATOM 1274 C CA . ASN A 1 166 ? 64.262 -0.710 -65.103 1.00 81.00 166 ASN A CA 1
ATOM 1275 C C . ASN A 1 166 ? 63.235 -1.854 -65.154 1.00 81.00 166 ASN A C 1
ATOM 1277 O O . ASN A 1 166 ? 62.053 -1.595 -65.388 1.00 81.00 166 ASN A O 1
ATOM 1281 N N . VAL A 1 167 ? 63.639 -3.092 -64.846 1.00 79.75 167 VAL A N 1
ATOM 1282 C CA . VAL A 1 167 ? 62.711 -4.239 -64.758 1.00 79.75 167 VAL A CA 1
ATOM 1283 C C . VAL A 1 167 ? 61.660 -4.020 -63.662 1.00 79.75 167 VAL A C 1
ATOM 1285 O O . VAL A 1 167 ? 60.468 -4.267 -63.873 1.00 79.75 167 VAL A O 1
ATOM 1288 N N . ALA A 1 168 ? 62.069 -3.500 -62.500 1.00 79.00 168 ALA A N 1
ATOM 1289 C CA . ALA A 1 168 ? 61.146 -3.164 -61.420 1.00 79.00 168 ALA A CA 1
ATOM 1290 C C . ALA A 1 168 ? 60.138 -2.076 -61.844 1.00 79.00 168 ALA A C 1
ATOM 1292 O O . ALA A 1 168 ? 58.946 -2.194 -61.539 1.00 79.00 168 ALA A O 1
ATOM 1293 N N . LYS A 1 169 ? 60.575 -1.052 -62.600 1.00 87.88 169 LYS A N 1
ATOM 1294 C CA . LYS A 1 169 ? 59.686 -0.009 -63.146 1.00 87.88 169 LYS A CA 1
ATOM 1295 C C . LYS A 1 169 ? 58.629 -0.591 -64.081 1.00 87.88 169 LYS A C 1
ATOM 1297 O O . LYS A 1 169 ? 57.453 -0.283 -63.901 1.00 87.88 169 LYS A O 1
ATOM 1302 N N . GLU A 1 170 ? 59.013 -1.427 -65.045 1.00 86.50 170 GLU A N 1
ATOM 1303 C CA . GLU A 1 170 ? 58.075 -2.026 -66.010 1.00 86.50 170 GLU A CA 1
ATOM 1304 C C . GLU A 1 170 ? 57.003 -2.882 -65.317 1.00 86.50 170 GLU A C 1
ATOM 1306 O O . GLU A 1 170 ? 55.802 -2.765 -65.601 1.00 86.50 170 GLU A O 1
ATOM 1311 N N . ARG A 1 171 ? 57.421 -3.698 -64.341 1.00 82.69 171 ARG A N 1
ATOM 1312 C CA . ARG A 1 171 ? 56.508 -4.524 -63.544 1.00 82.69 171 ARG A CA 1
ATOM 1313 C C . ARG A 1 171 ? 55.537 -3.668 -62.732 1.00 82.69 171 ARG A C 1
ATOM 1315 O O . ARG A 1 171 ? 54.328 -3.887 -62.804 1.00 82.69 171 ARG A O 1
ATOM 1322 N N . ALA A 1 172 ? 56.042 -2.684 -61.987 1.00 89.25 172 ALA A N 1
ATOM 1323 C CA . ALA A 1 172 ? 55.205 -1.822 -61.158 1.00 89.25 172 ALA A CA 1
ATOM 1324 C C . ALA A 1 172 ? 54.224 -0.984 -61.997 1.00 89.25 172 ALA A C 1
ATOM 1326 O O . ALA A 1 172 ? 53.061 -0.844 -61.619 1.00 89.25 172 ALA A O 1
ATOM 1327 N N . GLN A 1 173 ? 54.648 -0.490 -63.166 1.00 92.31 173 GLN A N 1
ATOM 1328 C CA . GLN A 1 173 ? 53.772 0.228 -64.099 1.00 92.31 173 GLN A CA 1
ATOM 1329 C C . GLN A 1 173 ? 52.606 -0.642 -64.585 1.00 92.31 173 GLN A C 1
ATOM 1331 O O . GLN A 1 173 ? 51.459 -0.183 -64.622 1.00 92.31 173 GLN A O 1
ATOM 1336 N N . THR A 1 174 ? 52.881 -1.906 -64.913 1.00 91.06 174 THR A N 1
ATOM 1337 C CA . THR A 1 174 ? 51.856 -2.867 -65.343 1.00 91.06 174 THR A CA 1
ATOM 1338 C C . THR A 1 174 ? 50.855 -3.151 -64.223 1.00 91.06 174 THR A C 1
ATOM 1340 O O . THR A 1 174 ? 49.645 -3.098 -64.442 1.00 91.06 174 THR A O 1
ATOM 1343 N N . LEU A 1 175 ? 51.345 -3.408 -63.007 1.00 89.81 175 LEU A N 1
ATOM 1344 C CA . LEU A 1 175 ? 50.494 -3.721 -61.859 1.00 89.81 175 LEU A CA 1
ATOM 1345 C C . LEU A 1 175 ? 49.599 -2.537 -61.463 1.00 89.81 175 LEU A C 1
ATOM 1347 O O . LEU A 1 175 ? 48.394 -2.723 -61.311 1.00 89.81 175 LEU A O 1
ATOM 1351 N N . ILE A 1 176 ? 50.143 -1.315 -61.404 1.00 92.50 176 ILE A N 1
ATOM 1352 C CA . ILE A 1 176 ? 49.371 -0.099 -61.082 1.00 92.50 176 ILE A CA 1
ATOM 1353 C C . ILE A 1 176 ? 48.288 0.176 -62.133 1.00 92.50 176 ILE A C 1
ATOM 1355 O O . ILE A 1 176 ? 47.167 0.554 -61.786 1.00 92.50 176 ILE A O 1
ATOM 1359 N N . SER A 1 177 ? 48.578 -0.059 -63.416 1.00 91.56 177 SER A N 1
ATOM 1360 C CA . SER A 1 177 ? 47.600 0.142 -64.496 1.00 91.56 177 SER A CA 1
ATOM 1361 C C . SER A 1 177 ? 46.354 -0.739 -64.319 1.00 91.56 177 SER A C 1
ATOM 1363 O O . SER A 1 177 ? 45.233 -0.288 -64.579 1.00 91.56 177 SER A O 1
ATOM 1365 N N . ASN A 1 178 ? 46.536 -1.950 -63.782 1.00 90.38 178 ASN A N 1
ATOM 1366 C CA . ASN A 1 178 ? 45.477 -2.932 -63.537 1.00 90.38 178 ASN A CA 1
ATOM 1367 C C . ASN A 1 178 ? 44.678 -2.700 -62.234 1.00 90.38 178 ASN A C 1
ATOM 1369 O O . ASN A 1 178 ? 43.703 -3.413 -61.985 1.00 90.38 178 ASN A O 1
ATOM 1373 N N . LEU A 1 179 ? 45.031 -1.709 -61.404 1.00 90.88 179 LEU A N 1
ATOM 1374 C CA . LEU A 1 179 ? 44.295 -1.380 -60.174 1.00 90.88 179 LEU A CA 1
ATOM 1375 C C . LEU A 1 179 ? 42.996 -0.617 -60.485 1.00 90.88 179 LEU A C 1
ATOM 1377 O O . LEU A 1 179 ? 42.939 0.605 -60.410 1.00 90.88 179 LEU A O 1
ATOM 1381 N N . ASN A 1 180 ? 41.934 -1.334 -60.852 1.00 87.00 180 ASN A N 1
ATOM 1382 C CA . ASN A 1 180 ? 40.653 -0.748 -61.289 1.00 87.00 180 ASN A CA 1
ATOM 1383 C C . ASN A 1 180 ? 39.911 0.079 -60.223 1.00 87.00 180 ASN A C 1
ATOM 1385 O O . ASN A 1 180 ? 39.031 0.857 -60.576 1.00 87.00 180 ASN A O 1
ATOM 1389 N N . ASP A 1 181 ? 40.263 -0.074 -58.946 1.00 86.81 181 ASP A N 1
ATOM 1390 C CA . ASP A 1 181 ? 39.664 0.671 -57.833 1.00 86.81 181 ASP A CA 1
ATOM 1391 C C . ASP A 1 181 ? 40.262 2.087 -57.656 1.00 86.81 181 ASP A C 1
ATOM 1393 O O . ASP A 1 181 ? 39.735 2.888 -56.883 1.00 86.81 181 ASP A O 1
ATOM 1397 N N . LEU A 1 182 ? 41.352 2.405 -58.370 1.00 88.94 182 LEU A N 1
ATOM 1398 C CA . LEU A 1 182 ? 41.963 3.739 -58.406 1.00 88.94 182 LEU A CA 1
ATOM 1399 C C . LEU A 1 182 ? 41.442 4.565 -59.585 1.00 88.94 182 LEU A C 1
ATOM 1401 O O . LEU A 1 182 ? 41.214 4.038 -60.679 1.00 88.94 182 LEU A O 1
ATOM 1405 N N . SER A 1 183 ? 41.322 5.879 -59.383 1.00 89.50 183 SER A N 1
ATOM 1406 C CA . SER A 1 183 ? 41.022 6.817 -60.465 1.00 89.50 183 SER A CA 1
ATOM 1407 C C . SER A 1 183 ? 42.199 6.923 -61.442 1.00 89.50 183 SER A C 1
ATOM 1409 O O . SER A 1 183 ? 43.338 6.585 -61.113 1.00 89.50 183 SER A O 1
ATOM 1411 N N . GLN A 1 184 ? 41.945 7.423 -62.654 1.00 90.50 184 GLN A N 1
ATOM 1412 C CA . GLN A 1 184 ? 43.016 7.621 -63.635 1.00 90.50 184 GLN A CA 1
ATOM 1413 C C . GLN A 1 184 ? 44.085 8.602 -63.125 1.00 90.50 184 GLN A C 1
ATOM 1415 O O . GLN A 1 184 ? 45.273 8.342 -63.272 1.00 90.50 184 GLN A O 1
ATOM 1420 N N . GLU A 1 185 ? 43.671 9.673 -62.447 1.00 92.06 185 GLU A N 1
ATOM 1421 C CA . GLU A 1 185 ? 44.575 10.668 -61.858 1.00 92.06 185 GLU A CA 1
ATOM 1422 C C . GLU A 1 185 ? 45.472 10.064 -60.762 1.00 92.06 185 GLU A C 1
ATOM 1424 O O . GLU A 1 185 ? 46.668 10.352 -60.688 1.00 92.06 185 GLU A O 1
ATOM 1429 N N . GLU A 1 186 ? 44.921 9.172 -59.934 1.00 94.00 186 GLU A N 1
ATOM 1430 C CA . GLU A 1 186 ? 45.682 8.463 -58.901 1.00 94.00 186 GLU A CA 1
ATOM 1431 C C . GLU A 1 186 ? 46.710 7.519 -59.521 1.00 94.00 186 GLU A C 1
ATOM 1433 O O . GLU A 1 186 ? 47.876 7.528 -59.116 1.00 94.00 186 GLU A O 1
ATOM 1438 N N . LYS A 1 187 ? 46.304 6.749 -60.539 1.00 93.94 187 LYS A N 1
ATOM 1439 C CA . LYS A 1 187 ? 47.220 5.890 -61.302 1.00 93.94 187 LYS A CA 1
ATOM 1440 C C . LYS A 1 187 ? 48.357 6.711 -61.903 1.00 93.94 187 LYS A C 1
ATOM 1442 O O . LYS A 1 187 ? 49.518 6.356 -61.714 1.00 93.94 187 LYS A O 1
ATOM 1447 N N . ASP A 1 188 ? 48.048 7.830 -62.551 1.00 95.50 188 ASP A N 1
ATOM 1448 C CA . ASP A 1 188 ? 49.041 8.692 -63.201 1.00 95.50 188 ASP A CA 1
ATOM 1449 C C . ASP A 1 188 ? 50.054 9.273 -62.197 1.00 95.50 188 ASP A C 1
ATOM 1451 O O . ASP A 1 188 ? 51.258 9.340 -62.479 1.00 95.50 188 ASP A O 1
ATOM 1455 N N . ASN A 1 189 ? 49.601 9.623 -60.989 1.00 95.75 189 ASN A N 1
ATOM 1456 C CA . ASN A 1 189 ? 50.466 10.083 -59.903 1.00 95.75 189 ASN A CA 1
ATOM 1457 C C . ASN A 1 189 ? 51.459 8.989 -59.462 1.00 95.75 189 ASN A C 1
ATOM 1459 O O . ASN A 1 189 ? 52.671 9.223 -59.423 1.00 95.75 189 ASN A O 1
ATOM 1463 N N . TYR A 1 190 ? 50.980 7.768 -59.196 1.00 96.12 190 TYR A N 1
ATOM 1464 C CA . TYR A 1 190 ? 51.862 6.654 -58.830 1.00 96.12 190 TYR A CA 1
ATOM 1465 C C . TYR A 1 190 ? 52.805 6.259 -59.973 1.00 96.12 190 TYR A C 1
ATOM 1467 O O . TYR A 1 190 ? 53.994 6.061 -59.733 1.00 96.12 190 TYR A O 1
ATOM 1475 N N . LEU A 1 191 ? 52.333 6.231 -61.223 1.00 95.62 191 LEU A N 1
ATOM 1476 C CA . LEU A 1 191 ? 53.170 5.950 -62.395 1.00 95.62 191 LEU A CA 1
ATOM 1477 C C . LEU A 1 191 ? 54.292 6.984 -62.570 1.00 95.62 191 LEU A C 1
ATOM 1479 O O . LEU A 1 191 ? 55.411 6.624 -62.938 1.00 95.62 191 LEU A O 1
ATOM 1483 N N . THR A 1 192 ? 54.025 8.257 -62.269 1.00 96.69 192 THR A N 1
ATOM 1484 C CA . THR A 1 192 ? 55.045 9.317 -62.281 1.00 96.69 192 THR A CA 1
ATOM 1485 C C . THR A 1 192 ? 56.113 9.076 -61.214 1.00 96.69 192 THR A C 1
ATOM 1487 O O . THR A 1 192 ? 57.305 9.161 -61.513 1.00 96.69 192 THR A O 1
ATOM 1490 N N . LYS A 1 193 ? 55.708 8.690 -59.997 1.00 95.69 193 LYS A N 1
ATOM 1491 C CA . LYS A 1 193 ? 56.640 8.328 -58.916 1.00 95.69 193 LYS A CA 1
ATOM 1492 C C . LYS A 1 193 ? 57.490 7.106 -59.279 1.00 95.69 193 LYS A C 1
ATOM 1494 O O . LYS A 1 193 ? 58.698 7.136 -59.080 1.00 95.69 193 LYS A O 1
ATOM 1499 N N . ILE A 1 194 ? 56.898 6.077 -59.893 1.00 95.38 194 ILE A N 1
ATOM 1500 C CA . ILE A 1 194 ? 57.633 4.895 -60.377 1.00 95.38 194 ILE A CA 1
ATOM 1501 C C . ILE A 1 194 ? 58.682 5.279 -61.427 1.00 95.38 194 ILE A C 1
ATOM 1503 O O . ILE A 1 194 ? 59.812 4.802 -61.369 1.00 95.38 194 ILE A O 1
ATOM 1507 N N . LYS A 1 195 ? 58.348 6.169 -62.374 1.00 93.31 195 LYS A N 1
ATOM 1508 C CA . LYS A 1 195 ? 59.315 6.655 -63.377 1.00 93.31 195 LYS A CA 1
ATOM 1509 C C . LYS A 1 195 ? 60.507 7.367 -62.730 1.00 93.31 195 LYS A C 1
ATOM 1511 O O . LYS A 1 195 ? 61.634 7.172 -63.186 1.00 93.31 195 LYS A O 1
ATOM 1516 N N . ALA A 1 196 ? 60.258 8.144 -61.676 1.00 93.00 196 ALA A N 1
ATOM 1517 C CA . ALA A 1 196 ? 61.273 8.903 -60.948 1.00 93.00 196 ALA A CA 1
ATOM 1518 C C . ALA A 1 196 ? 62.119 8.063 -59.970 1.00 93.00 196 ALA A C 1
ATOM 1520 O O . ALA A 1 196 ? 63.206 8.506 -59.611 1.00 93.00 196 ALA A O 1
ATOM 1521 N N . GLY A 1 197 ? 61.660 6.872 -59.565 1.00 89.38 197 GLY A N 1
ATOM 1522 C CA . GLY A 1 197 ? 62.369 6.026 -58.600 1.00 89.38 197 GLY A CA 1
ATOM 1523 C C . GLY A 1 197 ? 63.765 5.605 -59.073 1.00 89.38 197 GLY A C 1
ATOM 1524 O O . GLY A 1 197 ? 63.987 5.361 -60.264 1.00 89.38 197 GLY A O 1
ATOM 1525 N N . THR A 1 198 ? 64.710 5.519 -58.139 1.00 87.25 198 THR A N 1
ATOM 1526 C CA . THR A 1 198 ? 66.144 5.283 -58.422 1.00 87.25 198 THR A CA 1
ATOM 1527 C C . THR A 1 198 ? 66.683 3.963 -57.863 1.00 87.25 198 THR A C 1
ATOM 1529 O O . THR A 1 198 ? 67.822 3.602 -58.140 1.00 87.25 198 THR A O 1
ATOM 1532 N N . SER A 1 199 ? 65.863 3.216 -57.119 1.00 84.12 199 SER A N 1
ATOM 1533 C CA . SER A 1 199 ? 66.192 1.889 -56.582 1.00 84.12 199 SER A CA 1
ATOM 1534 C C . SER A 1 199 ? 64.995 0.941 -56.664 1.00 84.12 199 SER A C 1
ATOM 1536 O O . SER A 1 199 ? 63.844 1.387 -56.686 1.00 84.12 199 SER A O 1
ATOM 1538 N N . VAL A 1 200 ? 65.256 -0.369 -56.662 1.00 76.81 200 VAL A N 1
ATOM 1539 C CA . VAL A 1 200 ? 64.202 -1.401 -56.648 1.00 76.81 200 VAL A CA 1
ATOM 1540 C C . VAL A 1 200 ? 63.292 -1.246 -55.421 1.00 76.81 200 VAL A C 1
ATOM 1542 O O . VAL A 1 200 ? 62.071 -1.194 -55.558 1.00 76.81 200 VAL A O 1
ATOM 1545 N N . LYS A 1 201 ? 63.877 -1.045 -54.235 1.00 80.12 201 LYS A N 1
ATOM 1546 C CA . LYS A 1 201 ? 63.144 -0.882 -52.970 1.00 80.12 201 LYS A CA 1
ATOM 1547 C C . LYS A 1 201 ? 62.190 0.319 -52.959 1.00 80.12 201 LYS A C 1
ATOM 1549 O O . LYS A 1 201 ? 61.081 0.241 -52.425 1.00 80.12 201 LYS A O 1
ATOM 1554 N N . GLU A 1 202 ? 62.598 1.444 -53.548 1.00 84.81 202 GLU A N 1
ATOM 1555 C CA . GLU A 1 202 ? 61.746 2.635 -53.674 1.00 84.81 202 GLU A CA 1
ATOM 1556 C C . GLU A 1 202 ? 60.536 2.358 -54.581 1.00 84.81 202 GLU A C 1
ATOM 1558 O O . GLU A 1 202 ? 59.401 2.679 -54.226 1.00 84.81 202 GLU A O 1
ATOM 1563 N N . ILE A 1 203 ? 60.768 1.699 -55.719 1.00 85.81 203 ILE A N 1
ATOM 1564 C CA . ILE A 1 203 ? 59.729 1.315 -56.684 1.00 85.81 203 ILE A CA 1
ATOM 1565 C C . ILE A 1 203 ? 58.712 0.359 -56.046 1.00 85.81 203 ILE A C 1
ATOM 1567 O O . ILE A 1 203 ? 57.505 0.566 -56.184 1.00 85.81 203 ILE A O 1
ATOM 1571 N N . GLU A 1 204 ? 59.178 -0.648 -55.306 1.00 84.75 204 GLU A N 1
ATOM 1572 C CA . GLU A 1 204 ? 58.314 -1.591 -54.586 1.00 84.75 204 GLU A CA 1
ATOM 1573 C C . GLU A 1 204 ? 57.474 -0.901 -53.509 1.00 84.75 204 GLU A C 1
ATOM 1575 O O . GLU A 1 204 ? 56.279 -1.170 -53.388 1.00 84.75 204 GLU A O 1
ATOM 1580 N N . THR A 1 205 ? 58.060 0.053 -52.779 1.00 89.69 205 THR A N 1
ATOM 1581 C CA . THR A 1 205 ? 57.342 0.839 -51.765 1.00 89.69 205 THR A CA 1
ATOM 1582 C C . THR A 1 205 ? 56.225 1.677 -52.395 1.00 89.69 205 THR A C 1
ATOM 1584 O O . THR A 1 205 ? 55.112 1.740 -51.868 1.00 89.69 205 THR A O 1
ATOM 1587 N N . ILE A 1 206 ? 56.490 2.301 -53.548 1.00 91.75 206 ILE A N 1
ATOM 1588 C CA . ILE A 1 206 ? 55.492 3.084 -54.292 1.00 91.75 206 ILE A CA 1
ATOM 1589 C C . ILE A 1 206 ? 54.363 2.178 -54.805 1.00 91.75 206 ILE A C 1
ATOM 1591 O O . ILE A 1 206 ? 53.192 2.544 -54.684 1.00 91.75 206 ILE A O 1
ATOM 1595 N N . HIS A 1 207 ? 54.694 0.999 -55.343 1.00 91.44 207 HIS A N 1
ATOM 1596 C CA . HIS A 1 207 ? 53.709 0.004 -55.772 1.00 91.44 207 HIS A CA 1
ATOM 1597 C C . HIS A 1 207 ? 52.831 -0.468 -54.603 1.00 91.44 207 HIS A C 1
ATOM 1599 O O . HIS A 1 207 ? 51.606 -0.408 -54.700 1.00 91.44 207 HIS A O 1
ATOM 1605 N N . ALA A 1 208 ? 53.438 -0.863 -53.480 1.00 89.69 208 ALA A N 1
ATOM 1606 C CA . ALA A 1 208 ? 52.718 -1.320 -52.293 1.00 89.69 208 ALA A CA 1
ATOM 1607 C C . ALA A 1 208 ? 51.771 -0.241 -51.741 1.00 89.69 208 ALA A C 1
ATOM 1609 O O . ALA A 1 208 ? 50.653 -0.541 -51.323 1.00 89.69 208 ALA A O 1
ATOM 1610 N N . ALA A 1 209 ? 52.173 1.033 -51.789 1.00 91.94 209 ALA A N 1
ATOM 1611 C CA . ALA A 1 209 ? 51.307 2.145 -51.408 1.00 91.94 209 ALA A CA 1
ATOM 1612 C C . ALA A 1 209 ? 50.096 2.309 -52.349 1.00 91.94 209 ALA A C 1
ATOM 1614 O O . ALA A 1 209 ? 49.000 2.612 -51.876 1.00 91.94 209 ALA A O 1
ATOM 1615 N N . ALA A 1 210 ? 50.274 2.103 -53.659 1.00 91.00 210 ALA A N 1
ATOM 1616 C CA . ALA A 1 210 ? 49.179 2.134 -54.630 1.00 91.00 210 ALA A CA 1
ATOM 1617 C C . ALA A 1 210 ? 48.207 0.959 -54.430 1.00 91.00 210 ALA A C 1
ATOM 1619 O O . ALA A 1 210 ? 46.990 1.150 -54.432 1.00 91.00 210 ALA A O 1
ATOM 1620 N N . GLU A 1 211 ? 48.736 -0.246 -54.208 1.00 88.62 211 GLU A N 1
ATOM 1621 C CA . GLU A 1 211 ? 47.946 -1.450 -53.936 1.00 88.62 211 GLU A CA 1
ATOM 1622 C C . GLU A 1 211 ? 47.142 -1.319 -52.636 1.00 88.62 211 GLU A C 1
ATOM 1624 O O . GLU A 1 211 ? 45.948 -1.627 -52.612 1.00 88.62 211 GLU A O 1
ATOM 1629 N N . LYS A 1 212 ? 47.755 -0.768 -51.582 1.00 91.38 212 LYS A N 1
ATOM 1630 C CA . LYS A 1 212 ? 47.072 -0.478 -50.318 1.00 91.38 212 LYS A CA 1
ATOM 1631 C C . LYS A 1 212 ? 45.884 0.464 -50.523 1.00 91.38 212 LYS A C 1
ATOM 1633 O O . LYS A 1 212 ? 44.771 0.116 -50.133 1.00 91.38 212 LYS A O 1
ATOM 1638 N N . LEU A 1 213 ? 46.078 1.600 -51.195 1.00 91.06 213 LEU A N 1
ATOM 1639 C CA . LEU A 1 213 ? 44.990 2.548 -51.468 1.00 91.06 213 LEU A CA 1
ATOM 1640 C C . LEU A 1 213 ? 43.865 1.910 -52.304 1.00 91.06 213 LEU A C 1
ATOM 1642 O O . LEU A 1 213 ? 42.683 2.124 -52.031 1.00 91.06 213 LEU A O 1
ATOM 1646 N N . ALA A 1 214 ? 44.220 1.095 -53.302 1.00 88.69 214 ALA A N 1
ATOM 1647 C CA . ALA A 1 214 ? 43.244 0.363 -54.106 1.00 88.69 214 ALA A CA 1
ATOM 1648 C C . ALA A 1 214 ? 42.428 -0.623 -53.252 1.00 88.69 214 ALA A C 1
ATOM 1650 O O . ALA A 1 214 ? 41.210 -0.718 -53.409 1.00 88.69 214 ALA A O 1
ATOM 1651 N N . SER A 1 215 ? 43.082 -1.330 -52.325 1.00 80.75 215 SER A N 1
ATOM 1652 C CA . SER A 1 215 ? 42.422 -2.262 -51.407 1.00 80.75 215 SER A CA 1
ATOM 1653 C C . SER A 1 215 ? 41.454 -1.559 -50.445 1.00 80.75 215 SER A C 1
ATOM 1655 O O . SER A 1 215 ? 40.317 -2.009 -50.304 1.00 80.75 215 SER A O 1
ATOM 1657 N N . GLU A 1 216 ? 41.843 -0.407 -49.887 1.00 85.06 216 GLU A N 1
ATOM 1658 C CA . GLU A 1 216 ? 41.004 0.411 -48.998 1.00 85.06 216 GLU A CA 1
ATOM 1659 C C . GLU A 1 216 ? 39.747 0.915 -49.726 1.00 85.06 216 GLU A C 1
ATOM 1661 O O . GLU A 1 216 ? 38.630 0.817 -49.212 1.00 85.06 216 GLU A O 1
ATOM 1666 N N . LYS A 1 217 ? 39.895 1.388 -50.972 1.00 85.62 217 LYS A N 1
ATOM 1667 C CA . LYS A 1 217 ? 38.755 1.811 -51.803 1.00 85.62 217 LYS A CA 1
ATOM 1668 C C . LYS A 1 217 ? 37.836 0.658 -52.179 1.00 85.62 217 LYS A C 1
ATOM 1670 O O . LYS A 1 217 ? 36.614 0.804 -52.130 1.00 85.62 217 LYS A O 1
ATOM 1675 N N . ARG A 1 218 ? 38.402 -0.498 -52.533 1.00 80.56 218 ARG A N 1
ATOM 1676 C CA . ARG A 1 218 ? 37.626 -1.709 -52.827 1.00 80.56 218 ARG A CA 1
ATOM 1677 C C . ARG A 1 218 ? 36.778 -2.112 -51.628 1.00 80.56 218 ARG A C 1
ATOM 1679 O O . ARG A 1 218 ? 35.607 -2.452 -51.784 1.00 80.56 218 ARG A O 1
ATOM 1686 N N . GLU A 1 219 ? 37.358 -2.074 -50.436 1.00 76.81 219 GLU A N 1
ATOM 1687 C CA . GLU A 1 219 ? 36.667 -2.399 -49.196 1.00 76.81 219 GLU A CA 1
ATOM 1688 C C . GLU A 1 219 ? 35.552 -1.389 -48.876 1.00 76.81 219 GLU A C 1
ATOM 1690 O O . GLU A 1 219 ? 34.407 -1.798 -48.664 1.00 76.81 219 GLU A O 1
ATOM 1695 N N . ALA A 1 220 ? 35.820 -0.083 -48.978 1.00 78.19 220 ALA A N 1
ATOM 1696 C CA . ALA A 1 220 ? 34.797 0.955 -48.828 1.00 78.19 220 ALA A CA 1
ATOM 1697 C C . ALA A 1 220 ? 33.625 0.768 -49.816 1.00 78.19 220 ALA A C 1
ATOM 1699 O O . ALA A 1 220 ? 32.457 0.792 -49.416 1.00 78.19 220 ALA A O 1
ATOM 1700 N N . ASN A 1 221 ? 33.917 0.479 -51.088 1.00 83.62 221 ASN A N 1
ATOM 1701 C CA . ASN A 1 221 ? 32.905 0.224 -52.118 1.00 83.62 221 ASN A CA 1
ATOM 1702 C C . ASN A 1 221 ? 32.080 -1.045 -51.839 1.00 83.62 221 ASN A C 1
ATOM 1704 O O . ASN A 1 221 ? 30.871 -1.070 -52.092 1.00 83.62 221 ASN A O 1
ATOM 1708 N N . ARG A 1 222 ? 32.698 -2.099 -51.281 1.00 84.31 222 ARG A N 1
ATOM 1709 C CA . ARG A 1 222 ? 31.975 -3.307 -50.846 1.00 84.31 222 ARG A CA 1
ATOM 1710 C C . ARG A 1 222 ? 30.961 -2.981 -49.753 1.00 84.31 222 ARG A C 1
ATOM 1712 O O . ARG A 1 222 ? 29.824 -3.443 -49.846 1.00 84.31 222 ARG A O 1
ATOM 1719 N N . PHE A 1 223 ? 31.335 -2.179 -48.757 1.00 84.38 223 PHE A N 1
ATOM 1720 C CA . PHE A 1 223 ? 30.418 -1.783 -47.686 1.00 84.38 223 PHE A CA 1
ATOM 1721 C C . PHE A 1 223 ? 29.265 -0.912 -48.192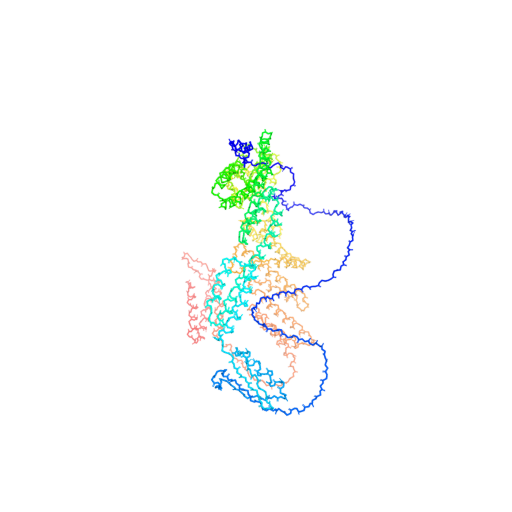 1.00 84.38 223 PHE A C 1
ATOM 1723 O O . PHE A 1 223 ? 28.118 -1.161 -47.821 1.00 84.38 223 PHE A O 1
ATOM 1730 N N . VAL A 1 224 ? 29.531 0.034 -49.101 1.00 90.00 224 VAL A N 1
ATOM 1731 C CA . VAL A 1 224 ? 28.475 0.828 -49.756 1.00 90.00 224 VAL A CA 1
ATOM 1732 C C . VAL A 1 224 ? 27.493 -0.080 -50.499 1.00 90.00 224 VAL A C 1
ATOM 1734 O O . VAL A 1 224 ? 26.284 0.076 -50.345 1.00 90.00 224 VAL A O 1
ATOM 1737 N N . LYS A 1 225 ? 27.981 -1.081 -51.246 1.00 89.00 225 LYS A N 1
ATOM 1738 C CA . LYS A 1 225 ? 27.117 -2.045 -51.945 1.00 89.00 225 LYS A CA 1
ATOM 1739 C C . LYS A 1 225 ? 26.233 -2.841 -50.978 1.00 89.00 225 LYS A C 1
ATOM 1741 O O . LYS A 1 225 ? 25.026 -2.922 -51.184 1.00 89.00 225 LYS A O 1
ATOM 1746 N N . ILE A 1 226 ? 26.812 -3.376 -49.900 1.00 88.81 226 ILE A N 1
ATOM 1747 C CA . ILE A 1 226 ? 26.058 -4.104 -48.864 1.00 88.81 226 ILE A CA 1
ATOM 1748 C C . ILE A 1 226 ? 24.981 -3.203 -48.242 1.00 88.81 226 ILE A C 1
ATOM 1750 O O . ILE A 1 226 ? 23.846 -3.640 -48.036 1.00 88.81 226 ILE A O 1
ATOM 1754 N N . ALA A 1 227 ? 25.315 -1.941 -47.964 1.00 90.81 227 ALA A N 1
ATOM 1755 C CA . ALA A 1 227 ? 24.374 -0.968 -47.426 1.00 90.81 227 ALA A CA 1
ATOM 1756 C C . ALA A 1 227 ? 23.228 -0.674 -48.415 1.00 90.81 227 ALA A C 1
ATOM 1758 O O . ALA A 1 227 ? 22.065 -0.708 -48.004 1.00 90.81 227 ALA A O 1
ATOM 1759 N N . LYS A 1 228 ? 23.522 -0.497 -49.714 1.00 93.00 228 LYS A N 1
ATOM 1760 C CA . LYS A 1 228 ? 22.513 -0.324 -50.780 1.00 93.00 228 LYS A CA 1
ATOM 1761 C C . LYS A 1 228 ? 21.604 -1.543 -50.950 1.00 93.00 228 LYS A C 1
ATOM 1763 O O . LYS A 1 228 ? 20.426 -1.376 -51.237 1.00 93.00 228 LYS A O 1
ATOM 1768 N N . ASP A 1 229 ? 22.093 -2.754 -50.693 1.00 92.38 229 ASP A N 1
ATOM 1769 C CA . ASP A 1 229 ? 21.263 -3.966 -50.738 1.00 92.38 229 ASP A CA 1
ATOM 1770 C C . ASP A 1 229 ? 20.369 -4.127 -49.491 1.00 92.38 229 ASP A C 1
ATOM 1772 O O . ASP A 1 229 ? 19.292 -4.737 -49.547 1.00 92.38 229 ASP A O 1
ATOM 1776 N N . ARG A 1 230 ? 20.816 -3.620 -48.333 1.00 94.81 230 ARG A N 1
ATOM 1777 C CA . ARG A 1 230 ? 20.134 -3.791 -47.038 1.00 94.81 230 ARG A CA 1
ATOM 1778 C C . ARG A 1 230 ? 19.124 -2.686 -46.746 1.00 94.81 230 ARG A C 1
ATOM 1780 O O . ARG A 1 230 ? 18.013 -2.996 -46.312 1.00 94.81 230 ARG A O 1
ATOM 1787 N N . ALA A 1 231 ? 19.485 -1.425 -46.960 1.00 94.88 231 ALA A N 1
ATOM 1788 C CA . ALA A 1 231 ? 18.658 -0.281 -46.584 1.00 94.88 231 ALA A CA 1
ATOM 1789 C C . ALA A 1 231 ? 17.260 -0.291 -47.245 1.00 94.88 231 ALA A C 1
ATOM 1791 O O . ALA A 1 231 ? 16.281 -0.138 -46.512 1.00 94.88 231 ALA A O 1
ATOM 1792 N N . PRO A 1 232 ? 17.088 -0.616 -48.546 1.00 95.44 232 PRO A N 1
ATOM 1793 C CA . PRO A 1 232 ? 15.761 -0.719 -49.159 1.00 95.44 232 PRO A CA 1
ATOM 1794 C C . PRO A 1 232 ? 14.876 -1.790 -48.511 1.00 95.44 232 PRO A C 1
ATOM 1796 O O . PRO A 1 232 ? 13.666 -1.609 -48.375 1.00 95.44 232 PRO A O 1
ATOM 1799 N N . LYS A 1 233 ? 15.462 -2.908 -48.057 1.00 96.31 233 LYS A N 1
ATOM 1800 C CA . LYS A 1 233 ? 14.724 -3.970 -47.351 1.00 96.31 233 LYS A CA 1
ATOM 1801 C C . LYS A 1 233 ? 14.223 -3.494 -45.991 1.00 96.31 233 LYS A C 1
ATOM 1803 O O . LYS A 1 233 ? 13.137 -3.891 -45.581 1.00 96.31 233 LYS A O 1
ATOM 1808 N N . LEU A 1 234 ? 15.006 -2.673 -45.292 1.00 96.44 234 LEU A N 1
ATOM 1809 C CA . LEU A 1 234 ? 14.609 -2.085 -44.013 1.00 96.44 234 LEU A CA 1
ATOM 1810 C C . LEU A 1 234 ? 13.529 -1.014 -44.208 1.00 96.44 234 LEU A C 1
ATOM 1812 O O . LEU A 1 234 ? 12.514 -1.068 -43.522 1.00 96.44 234 LEU A O 1
ATOM 1816 N N . ILE A 1 235 ? 13.688 -0.127 -45.195 1.00 94.50 235 ILE A N 1
ATOM 1817 C CA . ILE A 1 235 ? 12.697 0.908 -45.538 1.00 94.50 235 ILE A CA 1
ATOM 1818 C C . ILE A 1 235 ? 11.343 0.280 -45.891 1.00 94.50 235 ILE A C 1
ATOM 1820 O O . ILE A 1 235 ? 10.299 0.734 -45.427 1.00 94.50 235 ILE A O 1
ATOM 1824 N N . ASN A 1 236 ? 11.336 -0.818 -46.652 1.00 94.94 236 ASN A N 1
ATOM 1825 C CA . ASN A 1 236 ? 10.093 -1.499 -47.015 1.00 94.94 236 ASN A CA 1
ATOM 1826 C C . ASN A 1 236 ? 9.321 -2.067 -45.810 1.00 94.94 236 ASN A C 1
ATOM 1828 O O . ASN A 1 236 ? 8.091 -2.139 -45.873 1.00 94.94 236 ASN A O 1
ATOM 1832 N N . LYS A 1 237 ? 10.013 -2.410 -44.713 1.00 96.06 237 LYS A N 1
ATOM 1833 C CA . LYS A 1 237 ? 9.410 -2.908 -43.463 1.00 96.06 237 LYS A CA 1
ATOM 1834 C C . LYS A 1 237 ? 8.786 -1.810 -42.592 1.00 96.06 237 LYS A C 1
ATOM 1836 O O . LYS A 1 237 ? 8.128 -2.136 -41.610 1.00 96.06 237 LYS A O 1
ATOM 1841 N N . LEU A 1 238 ? 8.982 -0.533 -42.919 1.00 93.62 238 LEU A N 1
ATOM 1842 C CA . LEU A 1 238 ? 8.384 0.579 -42.179 1.00 93.62 238 LEU A CA 1
ATOM 1843 C C . LEU A 1 238 ? 6.888 0.670 -42.506 1.00 93.62 238 LEU A C 1
ATOM 1845 O O . LEU A 1 238 ? 6.514 0.955 -43.641 1.00 93.62 238 LEU A O 1
ATOM 1849 N N . ASN A 1 239 ? 6.017 0.389 -41.538 1.00 91.69 239 ASN A N 1
ATOM 1850 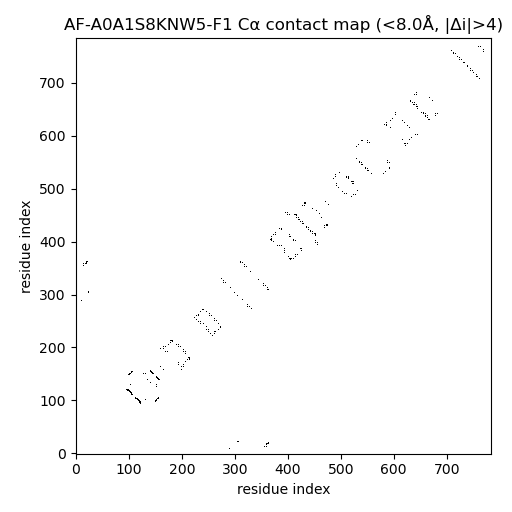C CA . ASN A 1 239 ? 4.580 0.212 -41.792 1.00 91.69 239 ASN A CA 1
ATOM 1851 C C . ASN A 1 239 ? 3.798 1.520 -41.951 1.00 91.69 239 ASN A C 1
ATOM 1853 O O . ASN A 1 239 ? 2.694 1.499 -42.488 1.00 91.69 239 ASN A O 1
ATOM 1857 N N . HIS A 1 240 ? 4.353 2.641 -41.494 1.00 87.88 240 HIS A N 1
ATOM 1858 C CA . HIS A 1 240 ? 3.626 3.910 -41.448 1.00 87.88 240 HIS A CA 1
ATOM 1859 C C . HIS A 1 240 ? 3.934 4.825 -42.634 1.00 87.88 240 HIS A C 1
ATOM 1861 O O . HIS A 1 240 ? 3.119 5.689 -42.941 1.00 87.88 240 HIS A O 1
ATOM 1867 N N . LEU A 1 241 ? 5.026 4.561 -43.363 1.00 85.81 241 LEU A N 1
ATOM 1868 C CA . LEU A 1 241 ? 5.338 5.239 -44.620 1.00 85.81 241 LEU A CA 1
ATOM 1869 C C . LEU A 1 241 ? 4.434 4.748 -45.754 1.00 85.81 241 LEU A C 1
ATOM 1871 O O . LEU A 1 241 ? 4.257 3.541 -45.949 1.00 85.81 241 LEU A O 1
ATOM 1875 N N . ASN A 1 242 ? 3.943 5.682 -46.566 1.00 88.38 242 ASN A N 1
ATOM 1876 C CA . ASN A 1 242 ? 3.241 5.337 -47.799 1.00 88.38 242 ASN A CA 1
ATOM 1877 C C . ASN A 1 242 ? 4.218 4.876 -48.904 1.00 88.38 242 ASN A C 1
ATOM 1879 O O . ASN A 1 242 ? 5.439 5.015 -48.789 1.00 88.38 242 ASN A O 1
ATOM 1883 N N . ASN A 1 243 ? 3.677 4.314 -49.987 1.00 92.56 243 ASN A N 1
ATOM 1884 C CA . ASN A 1 243 ? 4.488 3.751 -51.072 1.00 92.56 243 ASN A CA 1
ATOM 1885 C C . ASN A 1 243 ? 5.380 4.796 -51.760 1.00 92.56 243 ASN A C 1
ATOM 1887 O O . ASN A 1 243 ? 6.523 4.483 -52.086 1.00 92.56 243 ASN A O 1
ATOM 1891 N N . ASP A 1 244 ? 4.901 6.030 -51.923 1.00 90.25 244 ASP A N 1
ATOM 1892 C CA . ASP A 1 244 ? 5.658 7.105 -52.574 1.00 90.25 244 ASP A CA 1
ATOM 1893 C C . ASP A 1 244 ? 6.838 7.562 -51.705 1.00 90.25 244 ASP A C 1
ATOM 1895 O O . ASP A 1 244 ? 7.947 7.764 -52.198 1.00 90.25 244 ASP A O 1
ATOM 1899 N N . GLN A 1 245 ? 6.635 7.653 -50.388 1.00 86.81 245 GLN A N 1
ATOM 1900 C CA . GLN A 1 245 ? 7.688 7.960 -49.419 1.00 86.81 245 GLN A CA 1
ATOM 1901 C C . GLN A 1 245 ? 8.755 6.866 -49.397 1.00 86.81 245 GLN A C 1
ATOM 1903 O O . GLN A 1 245 ? 9.947 7.167 -49.460 1.00 86.81 245 GLN A O 1
ATOM 1908 N N . LYS A 1 246 ? 8.339 5.592 -49.361 1.00 92.19 246 LYS A N 1
ATOM 1909 C CA . LYS A 1 246 ? 9.264 4.453 -49.446 1.00 92.19 246 LYS A CA 1
ATOM 1910 C C . LYS A 1 246 ? 10.075 4.498 -50.736 1.00 92.19 246 LYS A C 1
ATOM 1912 O O . LYS A 1 246 ? 11.293 4.358 -50.683 1.00 92.19 246 LYS A O 1
ATOM 1917 N N . ALA A 1 247 ? 9.419 4.734 -51.873 1.00 94.38 247 ALA A N 1
ATOM 1918 C CA . ALA A 1 247 ? 10.086 4.845 -53.165 1.00 94.38 247 ALA A CA 1
ATOM 1919 C C . ALA A 1 247 ? 11.115 5.987 -53.178 1.00 94.38 247 ALA A C 1
ATOM 1921 O O . ALA A 1 247 ? 12.246 5.772 -53.604 1.00 94.38 247 ALA A O 1
ATOM 1922 N N . ASN A 1 248 ? 10.769 7.160 -52.640 1.00 93.12 248 ASN A N 1
ATOM 1923 C CA . ASN A 1 248 ? 11.679 8.302 -52.557 1.00 93.12 248 ASN A CA 1
ATOM 1924 C C . ASN A 1 248 ? 12.943 7.992 -51.731 1.00 93.12 248 ASN A C 1
ATOM 1926 O O . ASN A 1 248 ? 14.057 8.219 -52.200 1.00 93.12 248 ASN A O 1
ATOM 1930 N N . TYR A 1 249 ? 12.796 7.418 -50.531 1.00 93.00 249 TYR A N 1
ATOM 1931 C CA . TYR A 1 249 ? 13.955 7.045 -49.709 1.00 93.00 249 TYR A CA 1
ATOM 1932 C C . TYR A 1 249 ? 14.811 5.954 -50.365 1.00 93.00 249 TYR A C 1
ATOM 1934 O O . TYR A 1 249 ? 16.036 6.003 -50.281 1.00 93.00 249 TYR A O 1
ATOM 1942 N N . ILE A 1 250 ? 14.195 4.989 -51.057 1.00 96.06 250 ILE A N 1
ATOM 1943 C CA . ILE A 1 250 ? 14.929 3.958 -51.805 1.00 96.06 250 ILE A CA 1
ATOM 1944 C C . ILE A 1 250 ? 15.745 4.583 -52.945 1.00 96.06 250 ILE A C 1
ATOM 1946 O O . ILE A 1 250 ? 16.900 4.205 -53.136 1.00 96.06 250 ILE A O 1
ATOM 1950 N N . THR A 1 251 ? 15.190 5.558 -53.669 1.00 97.38 251 THR A N 1
ATOM 1951 C CA . THR A 1 251 ? 15.930 6.306 -54.697 1.00 97.38 251 THR A CA 1
ATOM 1952 C C . THR A 1 251 ? 17.135 7.029 -54.097 1.00 97.38 251 THR A C 1
ATOM 1954 O O . THR A 1 251 ? 18.247 6.839 -54.581 1.00 97.38 251 THR A O 1
ATOM 1957 N N . GLN A 1 252 ? 16.955 7.748 -52.984 1.00 95.12 252 GLN A N 1
ATOM 1958 C CA . GLN A 1 252 ? 18.057 8.439 -52.299 1.00 95.12 252 GLN A CA 1
ATOM 1959 C C . GLN A 1 252 ? 19.160 7.472 -51.837 1.00 95.12 252 GLN A C 1
ATOM 1961 O O . GLN A 1 252 ? 20.344 7.767 -51.979 1.00 95.12 252 GLN A O 1
ATOM 1966 N N . VAL A 1 253 ? 18.799 6.286 -51.326 1.00 96.25 253 VAL A N 1
ATOM 1967 C CA . VAL A 1 253 ? 19.774 5.236 -50.967 1.00 96.25 253 VAL A CA 1
ATOM 1968 C C . VAL A 1 253 ? 20.572 4.775 -52.189 1.00 96.25 253 VAL A C 1
ATOM 1970 O O . VAL A 1 253 ? 21.785 4.580 -52.096 1.00 96.25 253 VAL A O 1
ATOM 1973 N N . ASN A 1 254 ? 19.911 4.597 -53.335 1.00 93.19 254 ASN A N 1
ATOM 1974 C CA . ASN A 1 254 ? 20.573 4.168 -54.566 1.00 93.19 254 ASN A CA 1
ATOM 1975 C C . ASN A 1 254 ? 21.533 5.237 -55.112 1.00 93.19 254 ASN A C 1
ATOM 1977 O O . ASN A 1 254 ? 22.572 4.879 -55.671 1.00 93.19 254 ASN A O 1
ATOM 1981 N N . GLU A 1 255 ? 21.223 6.517 -54.905 1.00 94.00 255 GLU A N 1
ATOM 1982 C CA . GLU A 1 255 ? 22.035 7.672 -55.318 1.00 94.00 255 GLU A CA 1
ATOM 1983 C C . GLU A 1 255 ? 23.187 8.002 -54.351 1.00 94.00 255 GLU A C 1
ATOM 1985 O O . GLU A 1 255 ? 24.121 8.696 -54.733 1.00 94.00 255 GLU A O 1
ATOM 1990 N N . ALA A 1 256 ? 23.172 7.499 -53.113 1.00 93.38 256 ALA A N 1
ATOM 1991 C CA . ALA A 1 256 ? 24.188 7.821 -52.110 1.00 93.38 256 ALA A CA 1
ATOM 1992 C C . ALA A 1 256 ? 25.551 7.139 -52.366 1.00 93.38 256 ALA A C 1
ATOM 1994 O O . ALA A 1 256 ? 25.621 5.933 -52.603 1.00 93.38 256 ALA A O 1
ATOM 1995 N N . ASP A 1 257 ? 26.652 7.881 -52.216 1.00 88.25 257 ASP A N 1
ATOM 1996 C CA . ASP A 1 257 ? 28.014 7.392 -52.512 1.00 88.25 257 ASP A CA 1
ATOM 1997 C C . ASP A 1 257 ? 28.811 6.927 -51.279 1.00 88.25 257 ASP A C 1
ATOM 1999 O O . ASP A 1 257 ? 29.983 6.570 -51.379 1.00 88.25 257 ASP A O 1
ATOM 2003 N N . SER A 1 258 ? 28.200 6.915 -50.090 1.00 88.94 258 SER A N 1
ATOM 2004 C CA . SER A 1 258 ? 28.869 6.482 -48.856 1.00 88.94 258 SER A CA 1
ATOM 2005 C C . SER A 1 258 ? 27.923 5.775 -47.889 1.00 88.94 258 SER A C 1
ATOM 2007 O O . SER A 1 258 ? 26.721 6.038 -47.871 1.00 88.94 258 SER A O 1
ATOM 2009 N N . VAL A 1 259 ? 28.484 4.916 -47.031 1.00 88.00 259 VAL A N 1
ATOM 2010 C CA . VAL A 1 259 ? 27.731 4.217 -45.975 1.00 88.00 259 VAL A CA 1
ATOM 2011 C C . VAL A 1 259 ? 27.062 5.219 -45.035 1.00 88.00 259 VAL A C 1
ATOM 2013 O O . VAL A 1 259 ? 25.868 5.110 -44.792 1.00 88.00 259 VAL A O 1
ATOM 2016 N N . LYS A 1 260 ? 27.790 6.257 -44.605 1.00 90.44 260 LYS A N 1
ATOM 2017 C CA . LYS A 1 260 ? 27.267 7.302 -43.714 1.00 90.44 260 LYS A CA 1
ATOM 2018 C C . LYS A 1 260 ? 26.056 8.033 -44.305 1.00 90.44 260 LYS A C 1
ATOM 2020 O O . LYS A 1 260 ? 25.111 8.339 -43.585 1.00 90.44 260 LYS A O 1
ATOM 2025 N N . ALA A 1 261 ? 26.072 8.315 -45.609 1.00 92.50 261 ALA A N 1
ATOM 2026 C CA . ALA A 1 261 ? 24.927 8.928 -46.280 1.00 92.50 261 ALA A CA 1
ATOM 2027 C C . ALA A 1 261 ? 23.717 7.978 -46.309 1.00 92.50 261 ALA A C 1
ATOM 2029 O O . ALA A 1 261 ? 22.605 8.400 -46.005 1.00 92.50 261 ALA A O 1
ATOM 2030 N N . ILE A 1 262 ? 23.936 6.690 -46.604 1.00 94.06 262 ILE A N 1
ATOM 2031 C CA . ILE A 1 262 ? 22.878 5.664 -46.596 1.00 94.06 262 ILE A CA 1
ATOM 2032 C C . ILE A 1 262 ? 22.281 5.493 -45.191 1.00 94.06 262 ILE A C 1
ATOM 2034 O O . ILE A 1 262 ? 21.062 5.399 -45.055 1.00 94.06 262 ILE A O 1
ATOM 2038 N N . GLU A 1 263 ? 23.116 5.477 -44.152 1.00 92.44 263 GLU A N 1
ATOM 2039 C CA . GLU A 1 263 ? 22.682 5.407 -42.752 1.00 92.44 263 GLU A CA 1
ATOM 2040 C C . GLU A 1 263 ? 21.820 6.611 -42.368 1.00 92.44 263 GLU A C 1
ATOM 2042 O O . GLU A 1 263 ? 20.730 6.420 -41.833 1.00 92.44 263 GLU A O 1
ATOM 2047 N N . GLY A 1 264 ? 22.238 7.830 -42.726 1.00 89.25 264 GLY A N 1
ATOM 2048 C CA . GLY A 1 264 ? 21.445 9.036 -42.476 1.00 89.25 264 GLY A CA 1
ATOM 2049 C C . GLY A 1 264 ? 20.087 9.028 -43.190 1.00 89.25 264 GLY A C 1
ATOM 2050 O O . GLY A 1 264 ? 19.084 9.449 -42.618 1.00 89.25 264 GLY A O 1
ATOM 2051 N N . ILE A 1 265 ? 20.018 8.495 -44.417 1.00 92.25 265 ILE A N 1
ATOM 2052 C CA . ILE A 1 265 ? 18.747 8.338 -45.147 1.00 92.25 265 ILE A CA 1
ATOM 2053 C C . ILE A 1 265 ? 17.840 7.313 -44.452 1.00 92.25 265 ILE A C 1
ATOM 2055 O O . ILE A 1 265 ? 16.635 7.538 -44.323 1.00 92.25 265 ILE A O 1
ATOM 2059 N N . LEU A 1 266 ? 18.401 6.190 -43.992 1.00 92.06 266 LEU A N 1
ATOM 2060 C CA . LEU A 1 266 ? 17.649 5.167 -43.266 1.00 92.06 266 LEU A CA 1
ATOM 2061 C C . LEU A 1 266 ? 17.101 5.706 -41.937 1.00 92.06 266 LEU A C 1
ATOM 2063 O O . LEU A 1 266 ? 15.936 5.464 -41.624 1.00 92.06 266 LEU A O 1
ATOM 2067 N N . GLU A 1 267 ? 17.915 6.450 -41.189 1.00 89.25 267 GLU A N 1
ATOM 2068 C CA . GLU A 1 267 ? 17.513 7.106 -39.942 1.00 89.25 267 GLU A CA 1
ATOM 2069 C C . GLU A 1 267 ? 16.383 8.116 -40.189 1.00 89.25 267 GLU A C 1
ATOM 2071 O O . GLU A 1 267 ? 15.360 8.091 -39.504 1.00 89.25 267 GLU A O 1
ATOM 2076 N N . ALA A 1 268 ? 16.496 8.940 -41.236 1.00 85.62 268 ALA A N 1
ATOM 2077 C CA . ALA A 1 268 ? 15.435 9.864 -41.631 1.00 85.62 268 ALA A CA 1
ATOM 2078 C C . ALA A 1 268 ? 14.121 9.134 -41.968 1.00 85.62 268 ALA A C 1
ATOM 2080 O O . ALA A 1 268 ? 13.049 9.565 -41.540 1.00 85.62 268 ALA A O 1
ATOM 2081 N N . ALA A 1 269 ? 14.188 8.006 -42.684 1.00 87.12 269 ALA A N 1
ATOM 2082 C CA . ALA A 1 269 ? 13.013 7.195 -43.003 1.00 87.12 269 ALA A CA 1
ATOM 2083 C C . ALA A 1 269 ? 12.366 6.578 -41.747 1.00 87.12 269 ALA A C 1
ATOM 2085 O O . ALA A 1 269 ? 11.138 6.563 -41.624 1.00 87.12 269 ALA A O 1
ATOM 2086 N N . GLN A 1 270 ? 13.175 6.090 -40.801 1.00 88.88 270 GLN A N 1
ATOM 2087 C CA . GLN A 1 270 ? 12.700 5.552 -39.522 1.00 88.88 270 GLN A CA 1
ATOM 2088 C C . GLN A 1 270 ? 12.006 6.624 -38.679 1.00 88.88 270 GLN A C 1
ATOM 2090 O O . GLN A 1 270 ? 10.891 6.401 -38.205 1.00 88.88 270 GLN A O 1
ATOM 2095 N N . ASN A 1 271 ? 12.622 7.800 -38.561 1.00 83.50 271 ASN A N 1
ATOM 2096 C CA . ASN A 1 271 ? 12.055 8.939 -37.846 1.00 83.50 271 ASN A CA 1
ATOM 2097 C C . ASN A 1 271 ? 10.730 9.380 -38.484 1.00 83.50 271 ASN A C 1
ATOM 2099 O O . ASN A 1 271 ? 9.724 9.526 -37.796 1.00 83.50 271 ASN A O 1
ATOM 2103 N N . GLN A 1 272 ? 10.665 9.483 -39.813 1.00 82.69 272 GLN A N 1
ATOM 2104 C CA . GLN A 1 272 ? 9.417 9.828 -40.495 1.00 82.69 272 GLN A CA 1
ATOM 2105 C C . GLN A 1 272 ? 8.305 8.792 -40.255 1.00 82.69 272 GLN A C 1
ATOM 2107 O O . GLN A 1 272 ? 7.146 9.162 -40.055 1.00 82.69 272 GLN A O 1
ATOM 2112 N N . SER A 1 273 ? 8.644 7.498 -40.242 1.00 86.31 273 SER A N 1
ATOM 2113 C CA . SER A 1 273 ? 7.687 6.431 -39.927 1.00 86.31 273 SER A CA 1
ATOM 2114 C C . SER A 1 273 ? 7.166 6.541 -38.490 1.00 86.31 273 SER A C 1
ATOM 2116 O O . SER A 1 273 ? 5.967 6.397 -38.268 1.00 86.31 273 SER A O 1
ATOM 2118 N N . SER A 1 274 ? 8.052 6.803 -37.525 1.00 85.81 274 SER A N 1
ATOM 2119 C CA . SER A 1 274 ? 7.703 6.983 -36.107 1.00 85.81 274 SER A CA 1
ATOM 2120 C C . SER A 1 274 ? 6.794 8.199 -35.897 1.00 85.81 274 SER A C 1
ATOM 2122 O O . SER A 1 274 ? 5.759 8.112 -35.235 1.00 85.81 274 SER A O 1
ATOM 2124 N N . TYR A 1 275 ? 7.113 9.321 -36.549 1.00 80.69 275 TYR A N 1
ATOM 2125 C CA . TYR A 1 275 ? 6.282 10.522 -36.523 1.00 80.69 275 TYR A CA 1
ATOM 2126 C C . TYR A 1 275 ? 4.852 10.249 -37.009 1.00 80.69 275 TYR A C 1
ATOM 2128 O O . TYR A 1 275 ? 3.890 10.621 -36.340 1.00 80.69 275 TYR A O 1
ATOM 2136 N N . GLN A 1 276 ? 4.696 9.551 -38.137 1.00 81.50 276 GLN A N 1
ATOM 2137 C CA . GLN A 1 276 ? 3.376 9.223 -38.687 1.00 81.50 276 GLN A CA 1
ATOM 2138 C C . GLN A 1 276 ? 2.590 8.242 -37.810 1.00 81.50 276 GLN A C 1
ATOM 2140 O O . GLN A 1 276 ? 1.361 8.311 -37.756 1.00 81.50 276 GLN A O 1
ATOM 2145 N N . GLU A 1 277 ? 3.259 7.321 -37.118 1.00 85.75 277 GLU A N 1
ATOM 2146 C CA . GLU A 1 277 ? 2.611 6.457 -36.128 1.00 85.75 277 GLU A CA 1
ATOM 2147 C C . GLU A 1 277 ? 2.021 7.286 -34.979 1.00 85.75 277 GLU A C 1
ATOM 2149 O O . GLU A 1 277 ? 0.829 7.172 -34.676 1.00 85.75 277 GLU A O 1
ATOM 2154 N N . LEU A 1 278 ? 2.834 8.174 -34.397 1.00 82.56 278 LEU A N 1
ATOM 2155 C CA . LEU A 1 278 ? 2.425 9.077 -33.321 1.00 82.56 278 LEU A CA 1
ATOM 2156 C C . LEU A 1 278 ? 1.305 10.024 -33.762 1.00 82.56 278 LEU A C 1
ATOM 2158 O O . LEU A 1 278 ? 0.340 10.217 -33.021 1.00 82.56 278 LEU A O 1
ATOM 2162 N N . GLU A 1 279 ? 1.385 10.578 -34.972 1.00 78.19 279 GLU A N 1
ATOM 2163 C CA . GLU A 1 279 ? 0.350 11.444 -35.545 1.00 78.19 279 GLU A CA 1
ATOM 2164 C C . GLU A 1 279 ? -0.978 10.685 -35.699 1.00 78.19 279 GLU A C 1
ATOM 2166 O O . GLU A 1 279 ? -2.037 11.169 -35.292 1.00 78.19 279 GLU A O 1
ATOM 2171 N N . ASN A 1 280 ? -0.935 9.455 -36.224 1.00 80.56 280 ASN A N 1
ATOM 2172 C CA . ASN A 1 280 ? -2.126 8.620 -36.379 1.00 80.56 280 ASN A CA 1
ATOM 2173 C C . ASN A 1 280 ? -2.740 8.231 -35.028 1.00 80.56 280 ASN A C 1
ATOM 2175 O O . ASN A 1 280 ? -3.966 8.267 -34.893 1.00 80.56 280 ASN A O 1
ATOM 2179 N N . LYS A 1 281 ? -1.909 7.886 -34.033 1.00 84.88 281 LYS A N 1
ATOM 2180 C CA . LYS A 1 281 ? -2.361 7.618 -32.662 1.00 84.88 281 LYS A CA 1
ATOM 2181 C C . LYS A 1 281 ? -3.036 8.853 -32.070 1.00 84.88 281 LYS A C 1
ATOM 2183 O O . LYS A 1 281 ? -4.173 8.755 -31.626 1.00 84.88 281 LYS A O 1
ATOM 2188 N N . THR A 1 282 ? -2.390 10.015 -32.169 1.00 79.38 282 THR A N 1
ATOM 2189 C CA . THR A 1 282 ? -2.923 11.304 -31.702 1.00 79.38 282 THR A CA 1
ATOM 2190 C C . THR A 1 282 ? -4.288 11.592 -32.328 1.00 79.38 282 THR A C 1
ATOM 2192 O O . THR A 1 282 ? -5.250 11.855 -31.611 1.00 79.38 282 THR A O 1
ATOM 2195 N N . ARG A 1 283 ? -4.421 11.459 -33.656 1.00 78.25 283 ARG A N 1
ATOM 2196 C CA . ARG A 1 283 ? -5.702 11.660 -34.356 1.00 78.25 283 ARG A CA 1
ATOM 2197 C C . ARG A 1 283 ? -6.789 10.705 -33.858 1.00 78.25 283 ARG A C 1
ATOM 2199 O O . ARG A 1 283 ? -7.914 11.139 -33.634 1.00 78.25 283 ARG A O 1
ATOM 2206 N N . LYS A 1 284 ? -6.459 9.423 -33.679 1.00 83.94 284 LYS A N 1
ATOM 2207 C CA . LYS A 1 284 ? -7.402 8.417 -33.175 1.00 83.94 284 LYS A CA 1
ATOM 2208 C C . LYS A 1 284 ? -7.877 8.758 -31.760 1.00 83.94 284 LYS A C 1
ATOM 2210 O O . LYS A 1 284 ? -9.077 8.725 -31.510 1.00 83.94 284 LYS A O 1
ATOM 2215 N N . THR A 1 285 ? -6.965 9.122 -30.861 1.00 82.00 285 THR A N 1
ATOM 2216 C CA . THR A 1 285 ? -7.313 9.508 -29.486 1.00 82.00 285 THR A CA 1
ATOM 2217 C C . THR A 1 285 ? -8.169 10.777 -29.462 1.00 82.00 285 THR A C 1
ATOM 2219 O O . THR A 1 285 ? -9.135 10.834 -28.709 1.00 82.00 285 THR A O 1
ATOM 2222 N N . VAL A 1 286 ? -7.892 11.758 -30.332 1.00 79.81 286 VAL A N 1
ATOM 2223 C CA . VAL A 1 286 ? -8.741 12.953 -30.507 1.00 79.81 286 VAL A CA 1
ATOM 2224 C C . VAL A 1 286 ? -10.155 12.582 -30.969 1.00 79.81 286 VAL A C 1
ATOM 2226 O O . VAL A 1 286 ? -11.123 13.105 -30.421 1.00 79.81 286 VAL A O 1
ATOM 2229 N N . ASP A 1 287 ? -10.295 11.679 -31.946 1.00 78.94 287 ASP A N 1
ATOM 2230 C CA . ASP A 1 287 ? -11.606 11.206 -32.413 1.00 78.94 287 ASP A CA 1
ATOM 2231 C C . ASP A 1 287 ? -12.377 10.490 -31.287 1.00 78.94 287 ASP A C 1
ATOM 2233 O O . ASP A 1 287 ? -13.553 10.769 -31.067 1.00 78.94 287 ASP A O 1
ATOM 2237 N N . GLU A 1 288 ? -11.721 9.607 -30.531 1.00 85.62 288 GLU A N 1
ATOM 2238 C CA . GLU A 1 288 ? -12.339 8.906 -29.396 1.00 85.62 288 GLU A CA 1
ATOM 2239 C C . GLU A 1 288 ? -12.764 9.867 -28.278 1.00 85.62 288 GLU A C 1
ATOM 2241 O O . GLU A 1 288 ? -13.851 9.721 -27.716 1.00 85.62 288 GLU A O 1
ATOM 2246 N N . LEU A 1 289 ? -11.930 10.862 -27.973 1.00 85.00 289 LEU A N 1
ATOM 2247 C CA . LEU A 1 289 ? -12.225 11.897 -26.986 1.00 85.00 289 LEU A CA 1
ATOM 2248 C C . LEU A 1 289 ? -13.423 12.745 -27.431 1.00 85.00 289 LEU A C 1
ATOM 2250 O O . LEU A 1 289 ? -14.315 13.030 -26.632 1.00 85.00 289 LEU A O 1
ATOM 2254 N N . PHE A 1 290 ? -13.498 13.087 -28.718 1.00 79.88 290 PHE A N 1
ATOM 2255 C CA . PHE A 1 290 ? -14.641 13.794 -29.287 1.00 79.88 290 PHE A CA 1
ATOM 2256 C C . PHE A 1 290 ? -15.949 12.998 -29.147 1.00 79.88 290 PHE A C 1
ATOM 2258 O O . PHE A 1 290 ? -16.964 13.559 -28.735 1.00 79.88 290 PHE A O 1
ATOM 2265 N N . GLU A 1 291 ? -15.939 11.690 -29.400 1.00 84.38 291 GLU A N 1
ATOM 2266 C CA . GLU A 1 291 ? -17.125 10.846 -29.195 1.00 84.38 291 GLU A CA 1
ATOM 2267 C C . GLU A 1 291 ? -17.561 10.801 -27.721 1.00 84.38 291 GLU A C 1
ATOM 2269 O O . GLU A 1 291 ? -18.753 10.901 -27.426 1.00 84.38 291 GLU A O 1
ATOM 2274 N N . ILE A 1 292 ? -16.614 10.717 -26.778 1.00 86.56 292 ILE A N 1
ATOM 2275 C CA . ILE A 1 292 ? -16.928 10.726 -25.339 1.00 86.56 292 ILE A CA 1
ATOM 2276 C C . ILE A 1 292 ? -17.523 12.076 -24.924 1.00 86.56 292 ILE A C 1
ATOM 2278 O O . ILE A 1 292 ? -18.562 12.112 -24.270 1.00 86.56 292 ILE A O 1
ATOM 2282 N N . THR A 1 293 ? -16.928 13.194 -25.352 1.00 82.62 293 THR A N 1
ATOM 2283 C CA . THR A 1 293 ? -17.485 14.527 -25.059 1.00 82.62 293 THR A CA 1
ATOM 2284 C C . THR A 1 293 ? -18.906 14.705 -25.595 1.00 82.62 293 THR A C 1
ATOM 2286 O O . THR A 1 293 ? -19.742 15.287 -24.906 1.00 82.62 293 THR A O 1
ATOM 2289 N N . GLN A 1 294 ? -19.228 14.162 -26.776 1.00 84.94 294 GLN A N 1
ATOM 2290 C CA . GLN A 1 294 ? -20.601 14.172 -27.291 1.00 84.94 294 GLN A CA 1
ATOM 2291 C C . GLN A 1 294 ? -21.561 13.337 -26.438 1.00 84.94 294 GLN A C 1
ATOM 2293 O O . GLN A 1 294 ? -22.708 13.744 -26.242 1.00 84.94 294 GLN A O 1
ATOM 2298 N N . GLN A 1 295 ? -21.112 12.180 -25.943 1.00 87.38 295 GLN A N 1
ATOM 2299 C CA . GLN A 1 295 ? -21.906 11.332 -25.050 1.00 87.38 295 GLN A CA 1
ATOM 2300 C C . GLN A 1 295 ? -22.212 12.061 -23.739 1.00 87.38 295 GLN A C 1
ATOM 2302 O O . GLN A 1 295 ? -23.379 12.153 -23.362 1.00 87.38 295 GLN A O 1
ATOM 2307 N N . ILE A 1 296 ? -21.204 12.683 -23.125 1.00 82.81 296 ILE A N 1
ATOM 2308 C CA . ILE A 1 296 ? -21.360 13.486 -21.905 1.00 82.81 296 ILE A CA 1
ATOM 2309 C C . ILE A 1 296 ? -22.340 14.650 -22.133 1.00 82.81 296 ILE A C 1
ATOM 2311 O O . ILE A 1 296 ? -23.305 14.817 -21.388 1.00 82.81 296 ILE A O 1
ATOM 2315 N N . ASP A 1 297 ? -22.152 15.430 -23.204 1.00 79.62 297 ASP A N 1
ATOM 2316 C CA . ASP A 1 297 ? -23.039 16.552 -23.550 1.00 79.62 297 ASP A CA 1
ATOM 2317 C C . ASP A 1 297 ? -24.493 16.102 -23.804 1.00 79.62 297 ASP A C 1
ATOM 2319 O O . ASP A 1 297 ? -25.431 16.887 -23.611 1.00 79.62 297 ASP A O 1
ATOM 2323 N N . LYS A 1 298 ? -24.698 14.866 -24.276 1.00 85.12 298 LYS A N 1
ATOM 2324 C CA . LYS A 1 298 ? -26.024 14.277 -24.485 1.00 85.12 298 LYS A CA 1
ATOM 2325 C C . LYS A 1 298 ? -26.668 13.871 -23.158 1.00 85.12 298 LYS A C 1
ATOM 2327 O O . LYS A 1 298 ? -27.808 14.267 -22.917 1.00 85.12 298 LYS A O 1
ATOM 2332 N N . GLU A 1 299 ? -25.953 13.154 -22.293 1.00 82.38 299 GLU A N 1
ATOM 2333 C CA . GLU A 1 299 ? -26.461 12.741 -20.974 1.00 82.38 299 GLU A CA 1
ATOM 2334 C C . GLU A 1 299 ? -26.831 13.943 -20.105 1.00 82.38 299 GLU A C 1
ATOM 2336 O O . GLU A 1 299 ? -27.929 13.995 -19.549 1.00 82.38 299 GLU A O 1
ATOM 2341 N N . LEU A 1 300 ? -26.012 14.996 -20.130 1.00 73.38 300 LEU A N 1
ATOM 2342 C CA . LEU A 1 300 ? -26.313 16.256 -19.448 1.00 73.38 300 LEU A CA 1
ATOM 2343 C C . LEU A 1 300 ? -27.629 16.895 -19.897 1.00 73.38 300 LEU A C 1
ATOM 2345 O O . LEU A 1 300 ? -28.313 17.532 -19.097 1.00 73.38 300 LEU A O 1
ATOM 2349 N N . LYS A 1 301 ? -27.981 16.780 -21.182 1.00 79.00 301 LYS A N 1
ATOM 2350 C CA . LYS A 1 301 ? -29.229 17.346 -21.715 1.00 79.00 301 LYS A CA 1
ATOM 2351 C C . LYS A 1 301 ? -30.441 16.486 -21.388 1.00 79.00 301 LYS A C 1
ATOM 2353 O O . LYS A 1 301 ? -31.515 17.037 -21.166 1.00 79.00 301 LYS A O 1
ATOM 2358 N N . GLU A 1 302 ? -30.285 15.167 -21.424 1.00 79.94 302 GLU A N 1
ATOM 2359 C CA . GLU A 1 302 ? -31.392 14.218 -21.277 1.00 79.94 302 GLU A CA 1
ATOM 2360 C C . GLU A 1 302 ? -31.690 13.891 -19.808 1.00 79.94 302 GLU A C 1
ATOM 2362 O O . GLU A 1 302 ? -32.855 13.786 -19.428 1.00 79.94 302 GLU A O 1
ATOM 2367 N N . GLN A 1 303 ? -30.651 13.754 -18.986 1.00 73.19 303 GLN A N 1
ATOM 2368 C CA . GLN A 1 303 ? -30.729 13.243 -17.615 1.00 73.19 303 GLN A CA 1
ATOM 2369 C C . GLN A 1 303 ? -30.361 14.300 -16.565 1.00 73.19 303 GLN A C 1
ATOM 2371 O O . GLN A 1 303 ? -30.741 14.171 -15.403 1.00 73.19 303 GLN A O 1
ATOM 2376 N N . GLY A 1 304 ? -29.675 15.374 -16.973 1.00 67.56 304 GLY A N 1
ATOM 2377 C CA . GLY A 1 304 ? -29.214 16.436 -16.075 1.00 67.56 304 GLY A CA 1
ATOM 2378 C C . GLY A 1 304 ? -27.973 16.075 -15.253 1.00 67.56 304 GLY A C 1
ATOM 2379 O O . GLY A 1 304 ? -27.561 16.887 -14.429 1.00 67.56 304 GLY A O 1
ATOM 2380 N N . ASP A 1 305 ? -27.395 14.895 -15.485 1.00 66.56 305 ASP A N 1
ATOM 2381 C CA . ASP A 1 305 ? -26.245 14.317 -14.780 1.00 66.56 305 ASP A CA 1
ATOM 2382 C C . ASP A 1 305 ? -25.445 13.400 -15.735 1.00 66.56 305 ASP A C 1
ATOM 2384 O O . ASP A 1 305 ? -25.930 13.123 -16.836 1.00 66.56 305 ASP A O 1
ATOM 2388 N N . VAL A 1 306 ? -24.238 12.963 -15.349 1.00 75.19 306 VAL A N 1
ATOM 2389 C CA . VAL A 1 306 ? -23.306 12.164 -16.180 1.00 75.19 306 VAL A CA 1
ATOM 2390 C C . VAL A 1 306 ? -22.826 10.931 -15.420 1.00 75.19 306 VAL A C 1
ATOM 2392 O O . VAL A 1 306 ? -22.455 11.029 -14.251 1.00 75.19 306 VAL A O 1
ATOM 2395 N N . ASP A 1 307 ? -22.778 9.777 -16.089 1.00 77.94 307 ASP A N 1
ATOM 2396 C CA . ASP A 1 307 ? -22.242 8.546 -15.497 1.00 77.94 307 ASP A CA 1
ATOM 2397 C C . ASP A 1 307 ? -20.745 8.683 -15.139 1.00 77.94 307 ASP A C 1
ATOM 2399 O O . ASP A 1 307 ? -19.923 9.119 -15.951 1.00 77.94 307 ASP A O 1
ATOM 2403 N N . GLN A 1 308 ? -20.371 8.258 -13.927 1.00 77.31 308 GLN A N 1
ATOM 2404 C CA . GLN A 1 308 ? -18.984 8.260 -13.451 1.00 77.31 308 GLN A CA 1
ATOM 2405 C C . GLN A 1 308 ? -18.037 7.514 -14.403 1.00 77.31 308 GLN A C 1
ATOM 2407 O O . GLN A 1 308 ? -16.927 7.973 -14.652 1.00 77.31 308 GLN A O 1
ATOM 2412 N N . SER A 1 309 ? -18.480 6.402 -14.990 1.00 81.12 309 SER A N 1
ATOM 2413 C CA . SER A 1 309 ? -17.670 5.622 -15.929 1.00 81.12 309 SER A CA 1
ATOM 2414 C C . SER A 1 309 ? -17.335 6.394 -17.211 1.00 81.12 309 SER A C 1
ATOM 2416 O O . SER A 1 309 ? -16.282 6.170 -17.813 1.00 81.12 309 SER A O 1
ATOM 2418 N N . LEU A 1 310 ? -18.189 7.335 -17.636 1.00 84.56 310 LEU A N 1
ATOM 2419 C CA . LEU A 1 310 ? -17.899 8.225 -18.762 1.00 84.56 310 LEU A CA 1
ATOM 2420 C C . LEU A 1 310 ? -16.911 9.325 -18.380 1.00 84.56 310 LEU A C 1
ATOM 2422 O O . LEU A 1 310 ? -16.070 9.680 -19.209 1.00 84.56 310 LEU A O 1
ATOM 2426 N N . LEU A 1 311 ? -16.985 9.820 -17.142 1.00 81.44 311 LEU A N 1
ATOM 2427 C CA . LEU A 1 311 ? -16.040 10.793 -16.597 1.00 81.44 311 LEU A CA 1
ATOM 2428 C C . LEU A 1 311 ? -14.631 10.186 -16.428 1.00 81.44 311 LEU A C 1
ATOM 2430 O O . LEU A 1 311 ? -13.647 10.745 -16.906 1.00 81.44 311 LEU A O 1
ATOM 2434 N N . GLU A 1 312 ? -14.522 8.976 -15.883 1.00 82.94 312 GLU A N 1
ATOM 2435 C CA . GLU A 1 312 ? -13.244 8.248 -15.795 1.00 82.94 312 GLU A CA 1
ATOM 2436 C C . GLU A 1 312 ? -12.661 7.957 -17.189 1.00 82.94 312 GLU A C 1
ATOM 2438 O O . GLU A 1 312 ? -11.456 8.066 -17.434 1.00 82.94 312 GLU A O 1
ATOM 2443 N N . ARG A 1 313 ? -13.524 7.621 -18.157 1.00 86.56 313 ARG A N 1
ATOM 2444 C CA . ARG A 1 313 ? -13.102 7.336 -19.532 1.00 86.56 313 ARG A CA 1
ATOM 2445 C C . ARG A 1 313 ? -12.616 8.587 -20.272 1.00 86.56 313 ARG A C 1
ATOM 2447 O O . ARG A 1 313 ? -11.702 8.456 -21.092 1.00 86.56 313 ARG A O 1
ATOM 2454 N N . ILE A 1 314 ? -13.189 9.772 -20.024 1.00 85.19 314 ILE A N 1
ATOM 2455 C CA . ILE A 1 314 ? -12.666 11.020 -20.603 1.00 85.19 314 ILE A CA 1
ATOM 2456 C C . ILE A 1 314 ? -11.325 11.398 -19.975 1.00 85.19 314 ILE A C 1
ATOM 2458 O O . ILE A 1 314 ? -10.408 11.714 -20.727 1.00 85.19 314 ILE A O 1
ATOM 2462 N N . GLU A 1 315 ? -11.154 11.273 -18.657 1.00 84.31 315 GLU A N 1
ATOM 2463 C CA . GLU A 1 315 ? -9.874 11.549 -17.986 1.00 84.31 315 GLU A CA 1
ATOM 2464 C C . GLU A 1 315 ? -8.754 10.630 -18.481 1.00 84.31 315 GLU A C 1
ATOM 2466 O O . GLU A 1 315 ? -7.675 11.101 -18.851 1.00 84.31 315 GLU A O 1
ATOM 2471 N N . ALA A 1 316 ? -9.030 9.327 -18.606 1.00 88.00 316 ALA A N 1
ATOM 2472 C CA . ALA A 1 316 ? -8.074 8.374 -19.162 1.00 88.00 316 ALA A CA 1
ATOM 2473 C C . ALA A 1 316 ? -7.650 8.748 -20.594 1.00 88.00 316 ALA A C 1
ATOM 2475 O O . ALA A 1 316 ? -6.473 8.652 -20.950 1.00 88.00 316 ALA A O 1
ATOM 2476 N N . LYS A 1 317 ? -8.594 9.210 -21.427 1.00 89.12 317 LYS A N 1
ATOM 2477 C CA . LYS A 1 317 ? -8.304 9.637 -22.806 1.00 89.12 317 LYS A CA 1
ATOM 2478 C C . LYS A 1 317 ? -7.593 10.981 -22.878 1.00 89.12 317 LYS A C 1
ATOM 2480 O O . LYS A 1 317 ? -6.771 11.168 -23.774 1.00 89.12 317 LYS A O 1
ATOM 2485 N N . VAL A 1 318 ? -7.868 11.887 -21.943 1.00 86.00 318 VAL A N 1
ATOM 2486 C CA . VAL A 1 318 ? -7.138 13.147 -21.789 1.00 86.00 318 VAL A CA 1
ATOM 2487 C C . VAL A 1 318 ? -5.670 12.863 -21.465 1.00 86.00 318 VAL A C 1
ATOM 2489 O O . VAL A 1 318 ? -4.791 13.384 -22.149 1.00 86.00 318 VAL A O 1
ATOM 2492 N N . ALA A 1 319 ? -5.398 11.975 -20.505 1.00 87.62 319 ALA A N 1
ATOM 2493 C CA . ALA A 1 319 ? -4.038 11.565 -20.160 1.00 87.62 319 ALA A CA 1
ATOM 2494 C C . ALA A 1 319 ? -3.317 10.890 -21.343 1.00 87.62 319 ALA A C 1
ATOM 2496 O O . ALA A 1 319 ? -2.202 11.277 -21.693 1.00 87.62 319 ALA A O 1
ATOM 2497 N N . GLU A 1 320 ? -3.979 9.945 -22.026 1.00 88.75 320 GLU A N 1
ATOM 2498 C CA . GLU A 1 320 ? -3.414 9.272 -23.204 1.00 88.75 320 GLU A CA 1
ATOM 2499 C C . GLU A 1 320 ? -3.060 10.265 -24.326 1.00 88.75 320 GLU A C 1
ATOM 2501 O O . GLU A 1 320 ? -2.011 10.140 -24.968 1.00 88.75 320 GLU A O 1
ATOM 2506 N N . LEU A 1 321 ? -3.919 11.263 -24.567 1.00 87.06 321 LEU A N 1
ATOM 2507 C CA . LEU A 1 321 ? -3.671 12.294 -25.572 1.00 87.06 321 LEU A CA 1
ATOM 2508 C C . LEU A 1 321 ? -2.524 13.219 -25.158 1.00 87.06 321 LEU A C 1
ATOM 2510 O O . LEU A 1 321 ? -1.707 13.577 -26.005 1.00 87.06 321 LEU A O 1
ATOM 2514 N N . GLN A 1 322 ? -2.417 13.565 -23.876 1.00 88.00 322 GLN A N 1
ATOM 2515 C CA . GLN A 1 322 ? -1.325 14.393 -23.369 1.00 88.00 322 GLN A CA 1
ATOM 2516 C C . GLN A 1 322 ? 0.034 13.707 -23.564 1.00 88.00 322 GLN A C 1
ATOM 2518 O O . GLN A 1 322 ? 0.982 14.327 -24.053 1.00 88.00 322 GLN A O 1
ATOM 2523 N N . ASP A 1 323 ? 0.125 12.411 -23.262 1.00 88.06 323 ASP A N 1
ATOM 2524 C CA . ASP A 1 323 ? 1.336 11.620 -23.491 1.00 88.06 323 ASP A CA 1
ATOM 2525 C C . ASP A 1 323 ? 1.696 11.536 -24.979 1.00 88.06 323 ASP A C 1
ATOM 2527 O O . ASP A 1 323 ? 2.861 11.712 -25.355 1.00 88.06 323 ASP A O 1
ATOM 2531 N N . ALA A 1 324 ? 0.698 11.320 -25.843 1.00 85.00 324 ALA A N 1
ATOM 2532 C CA . ALA A 1 324 ? 0.893 11.289 -27.290 1.00 85.00 324 ALA A CA 1
ATOM 2533 C C . ALA A 1 324 ? 1.392 12.640 -27.834 1.00 85.00 324 ALA A C 1
ATOM 2535 O O . ALA A 1 324 ? 2.354 12.671 -28.604 1.00 85.00 324 ALA A O 1
ATOM 2536 N N . LEU A 1 325 ? 0.803 13.756 -27.388 1.00 84.81 325 LEU A N 1
ATOM 2537 C CA . LEU A 1 325 ? 1.220 15.109 -27.769 1.00 84.81 325 LEU A CA 1
ATOM 2538 C C . LEU A 1 325 ? 2.641 15.422 -27.288 1.00 84.81 325 LEU A C 1
ATOM 2540 O O . LEU A 1 325 ? 3.429 15.984 -28.046 1.00 84.81 325 LEU A O 1
ATOM 2544 N N . ASN A 1 326 ? 3.014 15.004 -26.076 1.00 87.69 326 ASN A N 1
ATOM 2545 C CA . ASN A 1 326 ? 4.374 15.167 -25.556 1.00 87.69 326 ASN A CA 1
ATOM 2546 C C . ASN A 1 326 ? 5.410 14.368 -26.362 1.00 87.69 326 ASN A C 1
ATOM 2548 O O . ASN A 1 326 ? 6.504 14.867 -26.648 1.00 87.69 326 ASN A O 1
ATOM 2552 N N . ALA A 1 327 ? 5.083 13.131 -26.742 1.00 85.62 327 ALA A N 1
ATOM 2553 C CA . ALA A 1 327 ? 5.941 12.311 -27.593 1.00 85.62 327 ALA A CA 1
ATOM 2554 C C . ALA A 1 327 ? 6.104 12.935 -28.990 1.00 85.62 327 ALA A C 1
ATOM 2556 O O . ALA A 1 327 ? 7.219 13.027 -29.508 1.00 85.62 327 ALA A O 1
ATOM 2557 N N . LEU A 1 328 ? 5.008 13.435 -29.563 1.00 82.12 328 LEU A N 1
ATOM 2558 C CA . LEU A 1 328 ? 5.002 14.091 -30.866 1.00 82.12 328 LEU A CA 1
ATOM 2559 C C . LEU A 1 328 ? 5.781 15.419 -30.831 1.00 82.12 328 LEU A C 1
ATOM 2561 O O . LEU A 1 328 ? 6.580 15.681 -31.727 1.00 82.12 328 LEU A O 1
ATOM 2565 N N . GLN A 1 329 ? 5.667 16.197 -29.751 1.00 83.50 329 GLN A N 1
ATOM 2566 C CA . GLN A 1 329 ? 6.440 17.423 -29.522 1.00 83.50 329 GLN A CA 1
ATOM 2567 C C . GLN A 1 329 ? 7.954 17.167 -29.476 1.00 83.50 329 GLN A C 1
ATOM 2569 O O . GLN A 1 329 ? 8.731 17.916 -30.072 1.00 83.50 329 GLN A O 1
ATOM 2574 N N . LYS A 1 330 ? 8.392 16.093 -28.803 1.00 85.56 330 LYS A N 1
ATOM 2575 C CA . LYS A 1 330 ? 9.807 15.681 -28.796 1.00 85.56 330 LYS A CA 1
ATOM 2576 C C . LYS A 1 330 ? 10.304 15.371 -30.205 1.00 85.56 330 LYS A C 1
ATOM 2578 O O . LYS A 1 330 ? 11.412 15.768 -30.552 1.00 85.56 330 LYS A O 1
ATOM 2583 N N . HIS A 1 331 ? 9.480 14.705 -31.011 1.00 78.88 331 HIS A N 1
ATOM 2584 C CA . HIS A 1 331 ? 9.827 14.362 -32.385 1.00 78.88 331 HIS A CA 1
ATOM 2585 C C . HIS A 1 331 ? 9.861 15.592 -33.307 1.00 78.88 331 HIS A C 1
ATOM 2587 O O . HIS A 1 331 ? 10.738 15.692 -34.162 1.00 78.88 331 HIS A O 1
ATOM 2593 N N . ILE A 1 332 ? 8.953 16.559 -33.123 1.00 74.94 332 ILE A N 1
ATOM 2594 C CA . ILE A 1 332 ? 8.945 17.811 -33.900 1.00 74.94 332 ILE A CA 1
ATOM 2595 C C . ILE A 1 332 ? 10.222 18.623 -33.672 1.00 74.94 332 ILE A C 1
ATOM 2597 O O . ILE A 1 332 ? 10.739 19.220 -34.612 1.00 74.94 332 ILE A O 1
ATOM 2601 N N . ASN A 1 333 ? 10.774 18.615 -32.456 1.00 78.25 333 ASN A N 1
ATOM 2602 C CA . ASN A 1 333 ? 12.021 19.325 -32.152 1.00 78.25 333 ASN A CA 1
ATOM 2603 C C . ASN A 1 333 ? 13.235 18.808 -32.953 1.00 78.25 333 ASN A C 1
ATOM 2605 O O . ASN A 1 333 ? 14.265 19.479 -32.982 1.00 78.25 333 ASN A O 1
ATOM 2609 N N . LEU A 1 334 ? 13.120 17.638 -33.592 1.00 72.44 334 LEU A N 1
ATOM 2610 C CA . LEU A 1 334 ? 14.140 17.050 -34.464 1.00 72.44 334 LEU A CA 1
ATOM 2611 C C . LEU A 1 334 ? 13.944 17.409 -35.953 1.00 72.44 334 LEU A C 1
ATOM 2613 O O . LEU A 1 334 ? 14.813 17.098 -36.765 1.00 72.44 334 LEU A O 1
ATOM 2617 N N . LEU A 1 335 ? 12.823 18.040 -36.325 1.00 66.81 335 LEU A N 1
ATOM 2618 C CA . LEU A 1 335 ? 12.498 18.411 -37.708 1.00 66.81 335 LEU A CA 1
ATOM 2619 C C . LEU A 1 335 ? 13.148 19.739 -38.134 1.00 66.81 335 LEU A C 1
ATOM 2621 O O . LEU A 1 335 ? 13.583 20.553 -37.315 1.00 66.81 335 LEU A O 1
ATOM 2625 N N . SER A 1 336 ? 13.187 19.975 -39.450 1.00 61.12 336 SER A N 1
ATOM 2626 C CA . SER A 1 336 ? 13.671 21.228 -40.038 1.00 61.12 336 SER A CA 1
ATOM 2627 C C . SER A 1 336 ? 12.807 22.430 -39.614 1.00 61.12 336 SER A C 1
ATOM 2629 O O . SER A 1 336 ? 11.627 22.292 -39.295 1.00 61.12 336 SER A O 1
ATOM 2631 N N . LYS A 1 337 ? 13.380 23.642 -39.603 1.00 58.78 337 LYS A N 1
ATOM 2632 C CA . LYS A 1 337 ? 12.757 24.841 -39.003 1.00 58.78 337 LYS A CA 1
ATOM 2633 C C . LYS A 1 337 ? 11.410 25.240 -39.633 1.00 58.78 337 LYS A C 1
ATOM 2635 O O . LYS A 1 337 ? 10.557 25.774 -38.927 1.00 58.78 337 LYS A O 1
ATOM 2640 N N . ASP A 1 338 ? 11.227 24.981 -40.927 1.00 54.22 338 ASP A N 1
ATOM 2641 C CA . ASP A 1 338 ? 10.009 25.338 -41.665 1.00 54.22 338 ASP A CA 1
ATOM 2642 C C . ASP A 1 338 ? 8.902 24.280 -41.503 1.00 54.22 338 ASP A C 1
ATOM 2644 O O . ASP A 1 338 ? 7.740 24.638 -41.321 1.00 54.22 338 ASP A O 1
ATOM 2648 N N . GLU A 1 339 ? 9.255 22.991 -41.461 1.00 54.50 339 GLU A N 1
ATOM 2649 C CA . GLU A 1 339 ? 8.314 21.879 -41.228 1.00 54.50 339 GLU A CA 1
ATOM 2650 C C . GLU A 1 339 ? 7.905 21.773 -39.750 1.00 54.50 339 GLU A C 1
ATOM 2652 O O . GLU A 1 339 ? 6.760 21.454 -39.427 1.00 54.50 339 GLU A O 1
ATOM 2657 N N . ALA A 1 340 ? 8.817 22.114 -38.835 1.00 60.97 340 ALA A N 1
ATOM 2658 C CA . ALA A 1 340 ? 8.553 22.110 -37.403 1.00 60.97 340 ALA A CA 1
ATOM 2659 C C . ALA A 1 340 ? 7.568 23.207 -36.981 1.00 60.97 340 ALA A C 1
ATOM 2661 O O . ALA A 1 340 ? 6.890 23.053 -35.969 1.00 60.97 340 ALA A O 1
ATOM 2662 N N . LYS A 1 341 ? 7.478 24.328 -37.711 1.00 65.31 341 LYS A N 1
ATOM 2663 C CA . LYS A 1 341 ? 6.648 25.470 -37.301 1.00 65.31 341 LYS A CA 1
ATOM 2664 C C . LYS A 1 341 ? 5.152 25.141 -37.331 1.00 65.31 341 LYS A C 1
ATOM 2666 O O . LYS A 1 341 ? 4.479 25.337 -36.326 1.00 65.31 341 LYS A O 1
ATOM 2671 N N . GLU A 1 342 ? 4.654 24.608 -38.447 1.00 63.94 342 GLU A N 1
ATOM 2672 C CA . GLU A 1 342 ? 3.236 24.240 -38.594 1.00 63.94 342 GLU A CA 1
ATOM 2673 C C . GLU A 1 342 ? 2.856 23.113 -37.617 1.00 63.94 342 GLU A C 1
ATOM 2675 O O . GLU A 1 342 ? 1.840 23.198 -36.930 1.00 63.94 342 GLU A O 1
ATOM 2680 N N . ALA A 1 343 ? 3.722 22.105 -37.469 1.00 66.06 343 ALA A N 1
ATOM 2681 C CA . ALA A 1 343 ? 3.508 21.012 -36.526 1.00 66.06 343 ALA A CA 1
ATOM 2682 C C . ALA A 1 343 ? 3.493 21.497 -35.060 1.00 66.06 343 ALA A C 1
ATOM 2684 O O . ALA A 1 343 ? 2.612 21.111 -34.294 1.00 66.06 343 ALA A O 1
ATOM 2685 N N . ASN A 1 344 ? 4.404 22.398 -34.675 1.00 73.56 344 ASN A N 1
ATOM 2686 C CA . ASN A 1 344 ? 4.426 22.998 -33.336 1.00 73.56 344 ASN A CA 1
ATOM 2687 C C . ASN A 1 344 ? 3.154 23.795 -33.030 1.00 73.56 344 ASN A C 1
ATOM 2689 O O . ASN A 1 344 ? 2.604 23.668 -31.936 1.00 73.56 344 ASN A O 1
ATOM 2693 N N . ASP A 1 345 ? 2.678 24.599 -33.984 1.00 74.19 345 ASP A N 1
ATOM 2694 C CA . ASP A 1 345 ? 1.459 25.391 -33.804 1.00 74.19 345 ASP A CA 1
ATOM 2695 C C . ASP A 1 345 ? 0.243 24.474 -33.579 1.00 74.19 345 ASP A C 1
ATOM 2697 O O . ASP A 1 345 ? -0.554 24.717 -32.669 1.00 74.19 345 ASP A O 1
ATOM 2701 N N . THR A 1 346 ? 0.144 23.367 -34.326 1.00 71.75 346 THR A N 1
ATOM 2702 C CA . THR A 1 346 ? -0.948 22.390 -34.157 1.00 71.75 346 THR A CA 1
ATOM 2703 C C . THR A 1 346 ? -0.898 21.641 -32.825 1.00 71.75 346 THR A C 1
ATOM 2705 O O . THR A 1 346 ? -1.933 21.500 -32.172 1.00 71.75 346 THR A O 1
ATOM 2708 N N . VAL A 1 347 ? 0.282 21.201 -32.369 1.00 77.00 347 VAL A N 1
ATOM 2709 C CA . VAL A 1 347 ? 0.428 20.536 -31.061 1.00 77.00 347 VAL A CA 1
ATOM 2710 C C . VAL A 1 347 ? 0.063 21.483 -29.933 1.00 77.00 347 VAL A C 1
ATOM 2712 O O . VAL A 1 347 ? -0.685 21.105 -29.035 1.00 77.00 347 VAL A O 1
ATOM 2715 N N . LYS A 1 348 ? 0.531 22.729 -30.003 1.00 79.62 348 LYS A N 1
ATOM 2716 C CA . LYS A 1 348 ? 0.219 23.749 -29.006 1.00 79.62 348 LYS A CA 1
ATOM 2717 C C . LYS A 1 348 ? -1.280 24.032 -28.934 1.00 79.62 348 LYS A C 1
ATOM 2719 O O . LYS A 1 348 ? -1.831 24.159 -27.844 1.00 79.62 348 LYS A O 1
ATOM 2724 N N . GLU A 1 349 ? -1.950 24.111 -30.080 1.00 76.50 349 GLU A N 1
ATOM 2725 C CA . GLU A 1 349 ? -3.400 24.282 -30.138 1.00 76.50 349 GLU A CA 1
ATOM 2726 C C . GLU A 1 349 ? -4.142 23.085 -29.524 1.00 76.50 349 GLU A C 1
ATOM 2728 O O . GLU A 1 349 ? -5.072 23.286 -28.743 1.00 76.50 349 GLU A O 1
ATOM 2733 N N . LEU A 1 350 ? -3.710 21.852 -29.810 1.00 76.50 350 LEU A N 1
ATOM 2734 C CA . LEU A 1 350 ? -4.287 20.648 -29.207 1.00 76.50 350 LEU A CA 1
ATOM 2735 C C . LEU A 1 350 ? -4.040 20.573 -27.697 1.00 76.50 350 LEU A C 1
ATOM 2737 O O . LEU A 1 350 ? -4.962 20.225 -26.973 1.00 76.50 350 LEU A O 1
ATOM 2741 N N . GLN A 1 351 ? -2.857 20.954 -27.211 1.00 81.88 351 GLN A N 1
ATOM 2742 C CA . GLN A 1 351 ? -2.562 21.036 -25.776 1.00 81.88 351 GLN A CA 1
ATOM 2743 C C . GLN A 1 351 ? -3.457 22.062 -25.073 1.00 81.88 351 GLN A C 1
ATOM 2745 O O . GLN A 1 351 ? -4.004 21.779 -24.013 1.00 81.88 351 GLN A O 1
ATOM 2750 N N . MET A 1 352 ? -3.662 23.237 -25.679 1.00 75.75 352 MET A N 1
ATOM 2751 C CA . MET A 1 352 ? -4.572 24.249 -25.132 1.00 75.75 352 MET A CA 1
ATOM 2752 C C . MET A 1 352 ? -6.020 23.753 -25.074 1.00 75.75 352 MET A C 1
ATOM 2754 O O . MET A 1 352 ? -6.716 24.011 -24.096 1.00 75.75 352 MET A O 1
ATOM 2758 N N . LEU A 1 353 ? -6.485 23.052 -26.111 1.00 76.06 353 LEU A N 1
ATOM 2759 C CA . LEU A 1 353 ? -7.823 22.459 -26.115 1.00 76.06 353 LEU A CA 1
ATOM 2760 C C . LEU A 1 353 ? -7.945 21.331 -25.096 1.00 76.06 353 LEU A C 1
ATOM 2762 O O . LEU A 1 353 ? -8.979 21.207 -24.448 1.00 76.06 353 LEU A O 1
ATOM 2766 N N . LEU A 1 354 ? -6.894 20.530 -24.945 1.00 80.44 354 LEU A N 1
ATOM 2767 C CA . LEU A 1 354 ? -6.860 19.438 -23.992 1.00 80.44 354 LEU A CA 1
ATOM 2768 C C . LEU A 1 354 ? -6.943 19.944 -22.555 1.00 80.44 354 LEU A C 1
ATOM 2770 O O . LEU A 1 354 ? -7.710 19.388 -21.784 1.00 80.44 354 LEU A O 1
ATOM 2774 N N . GLU A 1 355 ? -6.240 21.030 -22.234 1.00 77.25 355 GLU A N 1
ATOM 2775 C CA . GLU A 1 355 ? -6.328 21.691 -20.929 1.00 77.25 355 GLU A CA 1
ATOM 2776 C C . GLU A 1 355 ? -7.750 22.196 -20.651 1.00 77.25 355 GLU A C 1
ATOM 2778 O O . GLU A 1 355 ? -8.287 21.980 -19.572 1.00 77.25 355 GLU A O 1
ATOM 2783 N N . GLN A 1 356 ? -8.410 22.804 -21.642 1.00 77.31 356 GLN A N 1
ATOM 2784 C CA . GLN A 1 356 ? -9.798 23.259 -21.487 1.00 77.31 356 GLN A CA 1
ATOM 2785 C C . GLN A 1 356 ? -10.774 22.097 -21.283 1.00 77.31 356 GLN A C 1
ATOM 2787 O O . GLN A 1 356 ? -11.735 22.214 -20.529 1.00 77.31 356 GLN A O 1
ATOM 2792 N N . ILE A 1 357 ? -10.554 20.975 -21.969 1.00 74.56 357 ILE A N 1
ATOM 2793 C CA . ILE A 1 357 ? -11.354 19.760 -21.801 1.00 74.56 357 ILE A CA 1
ATOM 2794 C C . ILE A 1 357 ? -11.086 19.151 -20.424 1.00 74.56 357 ILE A C 1
ATOM 2796 O O . ILE A 1 357 ? -12.040 18.793 -19.739 1.00 74.56 357 ILE A O 1
ATOM 2800 N N . ALA A 1 358 ? -9.822 19.079 -20.008 1.00 76.25 358 ALA A N 1
ATOM 2801 C CA . ALA A 1 358 ? -9.427 18.610 -18.689 1.00 76.25 358 ALA A CA 1
ATOM 2802 C C . ALA A 1 358 ? -10.077 19.466 -17.600 1.00 76.25 358 ALA A C 1
ATOM 2804 O O . ALA A 1 358 ? -10.712 18.916 -16.720 1.00 76.25 358 ALA A O 1
ATOM 2805 N N . GLU A 1 359 ? -10.031 20.795 -17.700 1.00 74.81 359 GLU A N 1
ATOM 2806 C CA . GLU A 1 359 ? -10.671 21.696 -16.735 1.00 74.81 359 GLU A CA 1
ATOM 2807 C C . GLU A 1 359 ? -12.204 21.593 -16.754 1.00 74.81 359 GLU A C 1
ATOM 2809 O O . GLU A 1 359 ? -12.860 21.669 -15.715 1.00 74.81 359 GLU A O 1
ATOM 2814 N N . LYS A 1 360 ? -12.806 21.439 -17.939 1.00 71.81 360 LYS A N 1
ATOM 2815 C CA . LYS A 1 360 ? -14.262 21.351 -18.068 1.00 71.81 360 LYS A CA 1
ATOM 2816 C C . LYS A 1 360 ? -14.791 20.057 -17.463 1.00 71.81 360 LYS A C 1
ATOM 2818 O O . LYS A 1 360 ? -15.776 20.101 -16.733 1.00 71.81 360 LYS A O 1
ATOM 2823 N N . TYR A 1 361 ? -14.177 18.926 -17.798 1.00 69.12 361 TYR A N 1
ATOM 2824 C CA . TYR A 1 361 ? -14.634 17.595 -17.397 1.00 69.12 361 TYR A CA 1
ATOM 2825 C C . TYR A 1 361 ? -13.864 17.017 -16.210 1.00 69.12 361 TYR A C 1
ATOM 2827 O O . TYR A 1 361 ? -14.149 15.884 -15.831 1.00 69.12 361 TYR A O 1
ATOM 2835 N N . SER A 1 362 ? -12.950 17.784 -15.600 1.00 63.44 362 SER A N 1
ATOM 2836 C CA . SER A 1 362 ? -12.358 17.422 -14.316 1.00 63.44 362 SER A CA 1
ATOM 2837 C C . SER A 1 362 ? -13.488 17.290 -13.319 1.00 63.44 362 SER A C 1
ATOM 2839 O O . SER A 1 362 ? -14.235 18.249 -13.080 1.00 63.44 362 SER A O 1
ATOM 2841 N N . PHE A 1 363 ? -13.602 16.113 -12.736 1.00 57.16 363 PHE A N 1
ATOM 2842 C CA . PHE A 1 363 ? -14.376 15.947 -11.531 1.00 57.16 363 PHE A CA 1
ATOM 2843 C C . PHE A 1 363 ? -13.378 15.810 -10.391 1.00 57.16 363 PHE A C 1
ATOM 2845 O O . PHE A 1 363 ? -12.364 15.127 -10.502 1.00 57.16 363 PHE A O 1
ATOM 2852 N N . GLU A 1 364 ? -13.631 16.506 -9.288 1.00 50.84 364 GLU A N 1
ATOM 2853 C CA . GLU A 1 364 ? -12.967 16.121 -8.052 1.00 50.84 364 GLU A CA 1
ATOM 2854 C C . GLU A 1 364 ? -13.446 14.704 -7.758 1.00 50.84 364 GLU A C 1
ATOM 2856 O O . GLU A 1 364 ? -14.655 14.470 -7.640 1.00 50.84 364 GLU A O 1
ATOM 2861 N N . GLU A 1 365 ? -12.509 13.756 -7.719 1.00 48.09 365 GLU A N 1
ATOM 2862 C CA . GLU A 1 365 ? -12.756 12.426 -7.184 1.00 48.09 365 GLU A CA 1
ATOM 2863 C C . GLU A 1 365 ? -13.478 12.649 -5.854 1.00 48.09 365 GLU A C 1
ATOM 2865 O O . GLU A 1 365 ? -12.920 13.264 -4.939 1.00 48.09 365 GLU A O 1
ATOM 2870 N N . VAL A 1 366 ? -14.770 12.293 -5.792 1.00 56.47 366 VAL A N 1
ATOM 2871 C CA . VAL A 1 366 ? -15.557 12.481 -4.572 1.00 56.47 366 VAL A CA 1
ATOM 2872 C C . VAL A 1 366 ? -14.807 11.700 -3.523 1.00 56.47 366 VAL A C 1
ATOM 2874 O O . VAL A 1 366 ? -14.736 10.472 -3.592 1.00 56.47 366 VAL A O 1
ATOM 2877 N N . THR A 1 367 ? -14.175 12.424 -2.601 1.00 72.06 367 THR A N 1
ATOM 2878 C CA . THR A 1 367 ? -13.331 11.768 -1.620 1.00 72.06 367 THR A CA 1
ATOM 2879 C C . THR A 1 367 ? -14.200 10.765 -0.866 1.00 72.06 367 THR A C 1
ATOM 2881 O O . THR A 1 367 ? -15.401 11.003 -0.685 1.00 72.06 367 THR A O 1
ATOM 2884 N N . PRO A 1 368 ? -13.638 9.650 -0.382 1.00 75.12 368 PRO A N 1
ATOM 2885 C CA . PRO A 1 368 ? -14.391 8.715 0.453 1.00 75.12 368 PRO A CA 1
ATOM 2886 C C . PRO A 1 368 ? -15.143 9.412 1.607 1.00 75.12 368 PRO A C 1
ATOM 2888 O O . PRO A 1 368 ? -16.243 9.002 1.996 1.00 75.12 368 PRO A O 1
ATOM 2891 N N . ALA A 1 369 ? -14.595 10.534 2.091 1.00 79.81 369 ALA A N 1
ATOM 2892 C CA . ALA A 1 369 ? -15.237 11.439 3.035 1.00 79.81 369 ALA A CA 1
ATOM 2893 C C . ALA A 1 369 ? -16.484 12.140 2.481 1.00 79.81 369 ALA A C 1
ATOM 2895 O O . ALA A 1 369 ? -17.521 12.139 3.145 1.00 79.81 369 ALA A O 1
ATOM 2896 N N . GLU A 1 370 ? -16.419 12.722 1.285 1.00 81.25 370 GLU A N 1
ATOM 2897 C CA . GLU A 1 370 ? -17.563 13.369 0.641 1.00 81.25 370 GLU A CA 1
ATOM 2898 C C . GLU A 1 370 ? -18.674 12.361 0.297 1.00 81.25 370 GLU A C 1
ATOM 2900 O O . GLU A 1 370 ? -19.839 12.612 0.609 1.00 81.25 370 GLU A O 1
ATOM 2905 N N . GLU A 1 371 ? -18.324 11.169 -0.204 1.00 77.44 371 GLU A N 1
ATOM 2906 C CA . GLU A 1 371 ? -19.290 10.088 -0.471 1.00 77.44 371 GLU A CA 1
ATOM 2907 C C . GLU A 1 371 ? -20.006 9.656 0.818 1.00 77.44 371 GLU A C 1
ATOM 2909 O O . GLU A 1 371 ? -21.235 9.535 0.858 1.00 77.44 371 GLU A O 1
ATOM 2914 N N . SER A 1 372 ? -19.254 9.501 1.910 1.00 79.69 372 SER A N 1
ATOM 2915 C CA . SER A 1 372 ? -19.806 9.137 3.219 1.00 79.69 372 SER A CA 1
ATOM 2916 C C . SER A 1 372 ? -20.712 10.226 3.804 1.00 79.69 372 SER A C 1
ATOM 2918 O O . SER A 1 372 ? -21.765 9.912 4.370 1.00 79.69 372 SER A O 1
ATOM 2920 N N . LYS A 1 373 ? -20.347 11.509 3.656 1.00 89.31 373 LYS A N 1
ATOM 2921 C CA . LYS A 1 373 ? -21.172 12.646 4.098 1.00 89.31 373 LYS A CA 1
ATOM 2922 C C . LYS A 1 373 ? -22.484 12.710 3.327 1.00 89.31 373 LYS A C 1
ATOM 2924 O O . LYS A 1 373 ? -23.544 12.772 3.951 1.00 89.31 373 LYS A O 1
ATOM 2929 N N . GLU A 1 374 ? -22.434 12.676 1.999 1.00 83.94 374 GLU A N 1
ATOM 2930 C CA . GLU A 1 374 ? -23.631 12.753 1.155 1.00 83.94 374 GLU A CA 1
ATOM 2931 C C . GLU A 1 374 ? -24.541 11.533 1.337 1.00 83.94 374 GLU A C 1
ATOM 2933 O O . GLU A 1 374 ? -25.759 11.682 1.480 1.00 83.94 374 GLU A O 1
ATOM 2938 N N . GLY A 1 375 ? -23.965 10.332 1.467 1.00 80.25 375 GLY A N 1
ATOM 2939 C CA . GLY A 1 375 ? -24.711 9.120 1.810 1.00 80.25 375 GLY A CA 1
ATOM 2940 C C . GLY A 1 375 ? -25.453 9.242 3.147 1.00 80.25 375 GLY A C 1
ATOM 2941 O O . GLY A 1 375 ? -26.644 8.924 3.239 1.00 80.25 375 GLY A O 1
ATOM 2942 N N . ALA A 1 376 ? -24.791 9.772 4.180 1.00 90.69 376 ALA A N 1
ATOM 2943 C CA . ALA A 1 376 ? -25.406 10.013 5.484 1.00 90.69 376 ALA A CA 1
ATOM 2944 C C . ALA A 1 376 ? -26.520 11.077 5.424 1.00 90.69 376 ALA A C 1
ATOM 2946 O O . ALA A 1 376 ? -27.599 10.868 5.989 1.00 90.69 376 ALA A O 1
ATOM 2947 N N . LYS A 1 377 ? -26.316 12.187 4.697 1.00 92.38 377 LYS A N 1
ATOM 2948 C CA . LYS A 1 377 ? -27.342 13.228 4.488 1.00 92.38 377 LYS A CA 1
ATOM 2949 C C . LYS A 1 377 ? -28.581 12.664 3.791 1.00 92.38 377 LYS A C 1
ATOM 2951 O O . LYS A 1 377 ? -29.701 12.899 4.254 1.00 92.38 377 LYS A O 1
ATOM 2956 N N . ALA A 1 378 ? -28.387 11.884 2.725 1.00 85.38 378 ALA A N 1
ATOM 2957 C CA . ALA A 1 378 ? -29.470 11.232 1.996 1.00 85.38 378 ALA A CA 1
ATOM 2958 C C . ALA A 1 378 ? -30.245 10.258 2.895 1.00 85.38 378 ALA A C 1
ATOM 2960 O O . ALA A 1 378 ? -31.480 10.277 2.921 1.00 85.38 378 ALA A O 1
ATOM 2961 N N . TYR A 1 379 ? -29.537 9.458 3.698 1.00 88.25 379 TYR A N 1
ATOM 2962 C CA . TYR A 1 379 ? -30.171 8.555 4.654 1.00 88.25 379 TYR A CA 1
ATOM 2963 C C . TYR A 1 379 ? -30.991 9.312 5.705 1.00 88.25 379 TYR A C 1
ATOM 2965 O O . TYR A 1 379 ? -32.121 8.914 5.991 1.00 88.25 379 TYR A O 1
ATOM 2973 N N . ILE A 1 380 ? -30.477 10.417 6.257 1.00 91.69 380 ILE A N 1
ATOM 2974 C CA . ILE A 1 380 ? -31.224 11.269 7.196 1.00 91.69 380 ILE A CA 1
ATOM 2975 C C . ILE A 1 380 ? -32.527 11.756 6.543 1.00 91.69 380 ILE A C 1
ATOM 2977 O O . ILE A 1 380 ? -33.602 11.633 7.135 1.00 91.69 380 ILE A O 1
ATOM 2981 N N . ASP A 1 381 ? -32.463 12.261 5.312 1.00 88.88 381 ASP A N 1
ATOM 2982 C CA . ASP A 1 381 ? -33.639 12.787 4.614 1.00 88.88 381 ASP A CA 1
ATOM 2983 C C . ASP A 1 381 ? -34.660 11.736 4.204 1.00 88.88 381 ASP A C 1
ATOM 2985 O O . ASP A 1 381 ? -35.853 12.037 4.149 1.00 88.88 381 ASP A O 1
ATOM 2989 N N . GLN A 1 382 ? -34.229 10.514 3.916 1.00 84.81 382 GLN A N 1
ATOM 2990 C CA . GLN A 1 382 ? -35.142 9.451 3.517 1.00 84.81 382 GLN A CA 1
ATOM 2991 C C . GLN A 1 382 ? -35.707 8.711 4.731 1.00 84.81 382 GLN A C 1
ATOM 2993 O O . GLN A 1 382 ? -36.925 8.547 4.860 1.00 84.81 382 GLN A O 1
ATOM 2998 N N . SER A 1 383 ? -34.831 8.285 5.639 1.00 89.19 383 SER A N 1
ATOM 2999 C CA . SER A 1 383 ? -35.167 7.387 6.743 1.00 89.19 383 SER A CA 1
ATOM 3000 C C . SER A 1 383 ? -35.726 8.126 7.956 1.00 89.19 383 SER A C 1
ATOM 3002 O O . SER A 1 383 ? -36.605 7.591 8.633 1.00 89.19 383 SER A O 1
ATOM 3004 N N . PHE A 1 384 ? -35.269 9.353 8.240 1.00 93.12 384 PHE A N 1
ATOM 3005 C CA . PHE A 1 384 ? -35.664 10.081 9.456 1.00 93.12 384 PHE A CA 1
ATOM 3006 C C . PHE A 1 384 ? -36.771 11.114 9.237 1.00 93.12 384 PHE A C 1
ATOM 3008 O O . PHE A 1 384 ? -37.292 11.663 10.205 1.00 93.12 384 PHE A O 1
ATOM 3015 N N . LYS A 1 385 ? -37.219 11.327 7.995 1.00 90.75 385 LYS A N 1
ATOM 3016 C CA . LYS A 1 385 ? -38.264 12.306 7.638 1.00 90.75 385 LYS A CA 1
ATOM 3017 C C . LYS A 1 385 ? -39.568 12.194 8.430 1.00 90.75 385 LYS A C 1
ATOM 3019 O O . LYS A 1 385 ? -40.249 13.189 8.636 1.00 90.75 385 LYS A O 1
ATOM 3024 N N . LYS A 1 386 ? -39.959 10.979 8.830 1.00 88.06 386 LYS A N 1
ATOM 3025 C CA . LYS A 1 386 ? -41.209 10.736 9.579 1.00 88.06 386 LYS A CA 1
ATOM 3026 C C . LYS A 1 386 ? -41.065 10.932 11.088 1.00 88.06 386 LYS A C 1
ATOM 3028 O O . LYS A 1 386 ? -42.077 11.019 11.783 1.00 88.06 386 LYS A O 1
ATOM 3033 N N . ASP A 1 387 ? -39.833 10.936 11.585 1.00 90.50 387 ASP A N 1
ATOM 3034 C CA . ASP A 1 387 ? -39.524 10.925 13.013 1.00 90.50 387 ASP A CA 1
ATOM 3035 C C . ASP A 1 387 ? -38.874 12.237 13.481 1.00 90.50 387 ASP A C 1
ATOM 3037 O O . ASP A 1 387 ? -39.019 12.582 14.649 1.00 90.50 387 ASP A O 1
ATOM 3041 N N . LEU A 1 388 ? -38.217 12.977 12.579 1.00 91.81 388 LEU A N 1
ATOM 3042 C CA . LEU A 1 388 ? -37.569 14.264 12.837 1.00 91.81 388 LEU A CA 1
ATOM 3043 C C . LEU A 1 388 ? -38.132 15.366 11.941 1.00 91.81 388 LEU A C 1
ATOM 3045 O O . LEU A 1 388 ? -38.345 15.150 10.747 1.00 91.81 388 LEU A O 1
ATOM 3049 N N . GLU A 1 389 ? -38.277 16.568 12.494 1.00 90.94 389 GLU A N 1
ATOM 3050 C CA . GLU A 1 389 ? -38.587 17.782 11.732 1.00 90.94 389 GLU A CA 1
ATOM 3051 C C . GLU A 1 389 ? -37.421 18.202 10.826 1.00 90.94 389 GLU A C 1
ATOM 3053 O O . GLU A 1 389 ? -36.259 17.884 11.089 1.00 90.94 389 GLU A O 1
ATOM 3058 N N . ASP A 1 390 ? -37.728 18.951 9.765 1.00 90.69 390 ASP A N 1
ATOM 3059 C CA . ASP A 1 390 ? -36.744 19.406 8.772 1.00 90.69 390 ASP A CA 1
ATOM 3060 C C . ASP A 1 390 ? -35.606 20.205 9.428 1.00 90.69 390 ASP A C 1
ATOM 3062 O O . ASP A 1 390 ? -34.433 19.931 9.184 1.00 90.69 390 ASP A O 1
ATOM 3066 N N . SER A 1 391 ? -35.952 21.090 10.368 1.00 90.69 391 SER A N 1
ATOM 3067 C CA . SER A 1 391 ? -35.001 21.892 11.147 1.00 90.69 391 SER A CA 1
ATOM 3068 C C . SER A 1 391 ? -33.989 21.041 11.921 1.00 90.69 391 SER A C 1
ATOM 3070 O O . SER A 1 391 ? -32.819 21.408 12.010 1.00 90.69 391 SER A O 1
ATOM 3072 N N . ARG A 1 392 ? -34.410 19.889 12.461 1.00 91.44 392 ARG A N 1
ATOM 3073 C CA . ARG A 1 392 ? -33.530 18.957 13.181 1.00 91.44 392 ARG A CA 1
ATOM 3074 C C . ARG A 1 392 ? -32.642 18.170 12.235 1.00 91.44 392 ARG A C 1
ATOM 3076 O O . ARG A 1 392 ? -31.451 18.037 12.499 1.00 91.44 392 ARG A O 1
ATOM 3083 N N . ARG A 1 393 ? -33.185 17.698 11.112 1.00 94.00 393 ARG A N 1
ATOM 3084 C CA . ARG A 1 393 ? -32.384 17.015 10.086 1.00 94.00 393 ARG A CA 1
ATOM 3085 C C . ARG A 1 393 ? -31.293 17.931 9.533 1.00 94.00 393 ARG A C 1
ATOM 3087 O O . ARG A 1 393 ? -30.160 17.487 9.377 1.00 94.00 393 ARG A O 1
ATOM 3094 N N . ASP A 1 394 ? -31.593 19.213 9.347 1.00 93.56 394 ASP A N 1
ATOM 3095 C CA . ASP A 1 394 ? -30.620 20.201 8.880 1.00 93.56 394 ASP A CA 1
ATOM 3096 C C . ASP A 1 394 ? -29.475 20.445 9.871 1.00 93.56 394 ASP A C 1
ATOM 3098 O O . ASP A 1 394 ? -28.349 20.685 9.441 1.00 93.56 394 ASP A O 1
ATOM 3102 N N . VAL A 1 395 ? -29.707 20.333 11.185 1.00 95.38 395 VAL A N 1
ATOM 3103 C CA . VAL A 1 395 ? -28.624 20.407 12.187 1.00 95.38 395 VAL A CA 1
ATOM 3104 C C . VAL A 1 395 ? -27.605 19.285 11.970 1.00 95.38 395 VAL A C 1
ATOM 3106 O O . VAL A 1 395 ? -26.401 19.535 12.015 1.00 95.38 395 VAL A O 1
ATOM 3109 N N . TYR A 1 396 ? -28.066 18.066 11.686 1.00 95.75 396 TYR A N 1
ATOM 3110 C CA . TYR A 1 396 ? -27.178 16.933 11.423 1.00 95.75 396 TYR A CA 1
ATOM 3111 C C . TYR A 1 396 ? -26.451 17.055 10.087 1.00 95.75 396 TYR A C 1
ATOM 3113 O O . TYR A 1 396 ? -25.252 16.800 10.029 1.00 95.75 396 TYR A O 1
ATOM 3121 N N . LYS A 1 397 ? -27.132 17.518 9.033 1.00 95.62 397 LYS A N 1
ATOM 3122 C CA . LYS A 1 397 ? -26.482 17.781 7.739 1.00 95.62 397 LYS A CA 1
ATOM 3123 C C . LYS A 1 397 ? -25.388 18.837 7.862 1.00 95.62 397 LYS A C 1
ATOM 3125 O O . LYS A 1 397 ? -24.274 18.595 7.422 1.00 95.62 397 LYS A O 1
ATOM 3130 N N . LYS A 1 398 ? -25.663 19.936 8.573 1.00 96.12 398 LYS A N 1
ATOM 3131 C CA . LYS A 1 398 ? -24.661 20.970 8.873 1.00 96.12 398 LYS A CA 1
ATOM 3132 C C . LYS A 1 398 ? -23.497 20.441 9.704 1.00 96.12 398 LYS A C 1
ATOM 3134 O O . LYS A 1 398 ? -22.395 20.961 9.594 1.00 96.12 398 LYS A O 1
ATOM 3139 N N . ALA A 1 399 ? -23.722 19.457 10.574 1.00 95.50 399 ALA A N 1
ATOM 3140 C CA . ALA A 1 399 ? -22.639 18.809 11.307 1.00 95.50 399 ALA A CA 1
ATOM 3141 C C . ALA A 1 399 ? -21.773 17.943 10.377 1.00 95.50 399 ALA A C 1
ATOM 3143 O O . ALA A 1 399 ? -20.551 17.987 10.491 1.00 95.50 399 ALA A O 1
ATOM 3144 N N . LEU A 1 400 ? -22.390 17.218 9.434 1.00 94.44 400 LEU A N 1
ATOM 3145 C CA . LEU A 1 400 ? -21.681 16.458 8.398 1.00 94.44 400 LEU A CA 1
ATOM 3146 C C . LEU A 1 400 ? -20.871 17.390 7.484 1.00 94.44 400 LEU A C 1
ATOM 3148 O O . LEU A 1 400 ? -19.713 17.099 7.213 1.00 94.44 400 LEU A O 1
ATOM 3152 N N . ASP A 1 401 ? -21.419 18.550 7.105 1.00 94.69 401 ASP A N 1
ATOM 3153 C CA . ASP A 1 401 ? -20.728 19.575 6.298 1.00 94.69 401 ASP A CA 1
ATOM 3154 C C . ASP A 1 401 ? -19.446 20.115 6.947 1.00 94.69 401 ASP A C 1
ATOM 3156 O O . ASP A 1 401 ? -18.558 20.607 6.255 1.00 94.69 401 ASP A O 1
ATOM 3160 N N . LYS A 1 402 ? -19.326 20.031 8.279 1.00 95.19 402 LYS A N 1
ATOM 3161 C CA . LYS A 1 402 ? -18.128 20.471 9.011 1.00 95.19 402 LYS A CA 1
ATOM 3162 C C . LYS A 1 402 ? -16.980 19.457 8.959 1.00 95.19 402 LYS A C 1
ATOM 3164 O O . LYS A 1 402 ? -15.891 19.776 9.436 1.00 95.19 402 LYS A O 1
ATOM 3169 N N . ILE A 1 403 ? -17.203 18.242 8.453 1.00 92.44 403 ILE A N 1
ATOM 3170 C CA . ILE A 1 403 ? -16.150 17.230 8.315 1.00 92.44 403 ILE A CA 1
ATOM 3171 C C . ILE A 1 403 ? -15.317 17.550 7.067 1.00 92.44 403 ILE A C 1
ATOM 3173 O O . ILE A 1 403 ? -15.848 17.649 5.958 1.00 92.44 403 ILE A O 1
ATOM 3177 N N . SER A 1 404 ? -14.005 17.709 7.267 1.00 90.12 404 SER A N 1
ATOM 3178 C CA . SER A 1 404 ? -13.046 17.946 6.184 1.00 90.12 404 SER A CA 1
ATOM 3179 C C . SER A 1 404 ? -12.906 16.715 5.289 1.00 90.12 404 SER A C 1
ATOM 3181 O O . SER A 1 404 ? -12.912 15.589 5.787 1.00 90.12 404 SER A O 1
ATOM 3183 N N . ASN A 1 405 ? -12.714 16.935 3.986 1.00 82.88 405 ASN A N 1
ATOM 3184 C CA . ASN A 1 405 ? -12.510 15.862 3.011 1.00 82.88 405 ASN A CA 1
ATOM 3185 C C . ASN A 1 405 ? -11.168 15.138 3.180 1.00 82.88 405 ASN A C 1
ATOM 3187 O O . ASN A 1 405 ? -11.067 13.974 2.808 1.00 82.88 405 ASN A O 1
ATOM 3191 N N . ASP A 1 406 ? -10.198 15.793 3.819 1.00 84.81 406 ASP A N 1
ATOM 3192 C CA . ASP A 1 406 ? -8.872 15.239 4.117 1.00 84.81 406 ASP A CA 1
ATOM 3193 C C . ASP A 1 406 ? -8.771 14.637 5.533 1.00 84.81 406 ASP A C 1
ATOM 3195 O O . ASP A 1 406 ? -7.679 14.321 6.007 1.00 84.81 406 ASP A O 1
ATOM 3199 N N . ASP A 1 407 ? -9.881 14.541 6.274 1.00 86.12 407 ASP A N 1
ATOM 3200 C CA . ASP A 1 407 ? -9.862 14.051 7.654 1.00 86.12 407 ASP A CA 1
ATOM 3201 C C . ASP A 1 407 ? -9.683 12.525 7.694 1.00 86.12 407 ASP A C 1
ATOM 3203 O O . ASP A 1 407 ? -10.607 11.810 7.317 1.00 86.12 407 ASP A O 1
ATOM 3207 N N . PRO A 1 408 ? -8.571 11.976 8.218 1.00 84.62 408 PRO A N 1
ATOM 3208 C CA . PRO A 1 408 ? -8.351 10.528 8.233 1.00 84.62 408 PRO A CA 1
ATOM 3209 C C . PRO A 1 408 ? -9.356 9.760 9.107 1.00 84.62 408 PRO A C 1
ATOM 3211 O O . PRO A 1 408 ? -9.453 8.544 8.993 1.00 84.62 408 PRO A O 1
ATOM 3214 N N . ASN A 1 409 ? -10.107 10.447 9.978 1.00 90.62 409 ASN A N 1
ATOM 3215 C CA . ASN A 1 409 ? -11.135 9.852 10.833 1.00 90.62 409 ASN A CA 1
ATOM 3216 C C . ASN A 1 409 ? -12.559 10.227 10.380 1.00 90.62 409 ASN A C 1
ATOM 3218 O O . ASN A 1 409 ? -13.486 10.205 11.199 1.00 90.62 409 ASN A O 1
ATOM 3222 N N . TYR A 1 410 ? -12.756 10.607 9.107 1.00 91.38 410 TYR A N 1
ATOM 3223 C CA . TYR A 1 410 ? -14.062 11.037 8.595 1.00 91.38 410 TYR A CA 1
ATOM 3224 C C . TYR A 1 410 ? -15.163 9.990 8.847 1.00 91.38 410 TYR A C 1
ATOM 3226 O O . TYR A 1 410 ? -16.249 10.367 9.283 1.00 91.38 410 TYR A O 1
ATOM 3234 N N . GLU A 1 411 ? -14.891 8.690 8.656 1.00 89.38 411 GLU A N 1
ATOM 3235 C CA . GLU A 1 411 ? -15.883 7.611 8.828 1.00 89.38 411 GLU A CA 1
ATOM 3236 C C . GLU A 1 411 ? -16.419 7.572 10.252 1.00 89.38 411 GLU A C 1
ATOM 3238 O O . GLU A 1 411 ? -17.631 7.561 10.478 1.00 89.38 411 GLU A O 1
ATOM 3243 N N . GLN A 1 412 ? -15.502 7.631 11.219 1.00 92.94 412 GLN A N 1
ATOM 3244 C CA . GLN A 1 412 ? -15.849 7.648 12.629 1.00 92.94 412 GLN A CA 1
ATOM 3245 C C . GLN A 1 412 ? -16.680 8.893 12.965 1.00 92.94 412 GLN A C 1
ATOM 3247 O O . GLN A 1 412 ? -17.692 8.789 13.654 1.00 92.94 412 GLN A O 1
ATOM 3252 N N . LYS A 1 413 ? -16.314 10.069 12.440 1.00 94.62 413 LYS A N 1
ATOM 3253 C CA . LYS A 1 413 ? -17.070 11.307 12.685 1.00 94.62 413 LYS A CA 1
ATOM 3254 C C . LYS A 1 413 ? -18.470 11.270 12.071 1.00 94.62 413 LYS A C 1
ATOM 3256 O O . LYS A 1 413 ? -19.421 11.705 12.722 1.00 94.62 413 LYS A O 1
ATOM 3261 N N . VAL A 1 414 ? -18.610 10.738 10.855 1.00 93.12 414 VAL A N 1
ATOM 3262 C CA . VAL A 1 414 ? -19.911 10.524 10.203 1.00 93.12 414 VAL A CA 1
ATOM 3263 C C . VAL A 1 414 ? -20.763 9.574 11.046 1.00 93.12 414 VAL A C 1
ATOM 3265 O O . VAL A 1 414 ? -21.910 9.900 11.359 1.00 93.12 414 VAL A O 1
ATOM 3268 N N . GLN A 1 415 ? -20.202 8.444 11.485 1.00 94.56 415 GLN A N 1
ATOM 3269 C CA . GLN A 1 415 ? -20.903 7.477 12.330 1.00 94.56 415 GLN A CA 1
ATOM 3270 C C . GLN A 1 415 ? -21.367 8.102 13.654 1.00 94.56 415 GLN A C 1
ATOM 3272 O O . GLN A 1 415 ? -22.534 7.971 14.018 1.00 94.56 415 GLN A O 1
ATOM 3277 N N . GLU A 1 416 ? -20.494 8.829 14.349 1.00 94.62 416 GLU A N 1
ATOM 3278 C CA . GLU A 1 416 ? -20.810 9.484 15.623 1.00 94.62 416 GLU A CA 1
ATOM 3279 C C . GLU A 1 416 ? -21.944 10.516 15.476 1.00 94.62 416 GLU A C 1
ATOM 3281 O O . GLU A 1 416 ? -22.791 10.645 16.364 1.00 94.62 416 GLU A O 1
ATOM 3286 N N . ILE A 1 417 ? -22.019 11.231 14.344 1.00 95.62 417 ILE A N 1
ATOM 3287 C CA . ILE A 1 417 ? -23.146 12.132 14.051 1.00 95.62 417 ILE A CA 1
ATOM 3288 C C . ILE A 1 417 ? -24.437 11.337 13.823 1.00 95.62 417 ILE A C 1
ATOM 3290 O O . ILE A 1 417 ? -25.494 11.685 14.365 1.00 95.62 417 ILE A O 1
ATOM 3294 N N . MET A 1 418 ? -24.353 10.247 13.058 1.00 95.69 418 MET A N 1
ATOM 3295 C CA . MET A 1 418 ? -25.486 9.364 12.776 1.00 95.69 418 MET A CA 1
ATOM 3296 C C . MET A 1 418 ? -26.028 8.672 14.032 1.00 95.69 418 MET A C 1
ATOM 3298 O O . MET A 1 418 ? -27.240 8.468 14.143 1.00 95.69 418 MET A O 1
ATOM 3302 N N . GLU A 1 419 ? -25.177 8.361 15.008 1.00 94.56 419 GLU A N 1
ATOM 3303 C CA . GLU A 1 419 ? -25.575 7.808 16.306 1.00 94.56 419 GLU A CA 1
ATOM 3304 C C . GLU A 1 419 ? -26.432 8.798 17.106 1.00 94.56 419 GLU A C 1
ATOM 3306 O O . GLU A 1 419 ? -27.467 8.413 17.659 1.00 94.56 419 GLU A O 1
ATOM 3311 N N . VAL A 1 420 ? -26.076 10.089 17.105 1.00 94.69 420 VAL A N 1
ATOM 3312 C CA . VAL A 1 420 ? -26.881 11.134 17.763 1.00 94.69 420 VAL A CA 1
ATOM 3313 C C . VAL A 1 420 ? -28.227 11.322 17.056 1.00 94.69 420 VAL A C 1
ATOM 3315 O O . VAL A 1 420 ? -29.260 11.382 17.726 1.00 94.69 420 VAL A O 1
ATOM 3318 N N . ALA A 1 421 ? -28.242 11.349 15.719 1.00 95.19 421 ALA A N 1
ATOM 3319 C CA . ALA A 1 421 ? -29.481 11.431 14.941 1.00 95.19 421 ALA A CA 1
ATOM 3320 C C . ALA A 1 421 ? -30.401 10.223 15.186 1.00 95.19 421 ALA A C 1
ATOM 3322 O O . ALA A 1 421 ? -31.610 10.366 15.382 1.00 95.19 421 ALA A O 1
ATOM 3323 N N . THR A 1 422 ? -29.820 9.025 15.258 1.00 94.69 422 THR A N 1
ATOM 3324 C CA . THR A 1 422 ? -30.548 7.785 15.549 1.00 94.69 422 THR A CA 1
ATOM 3325 C C . THR A 1 422 ? -31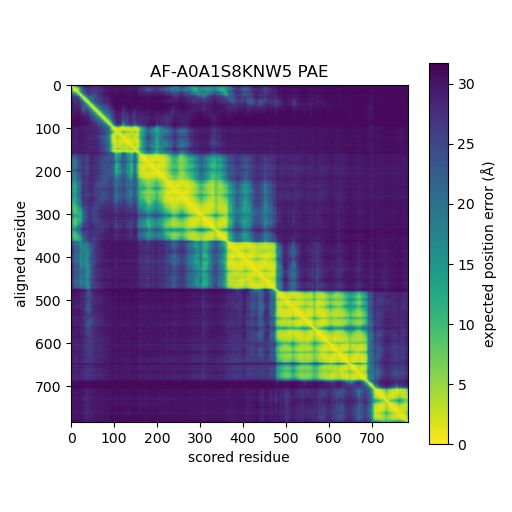.127 7.789 16.964 1.00 94.69 422 THR A C 1
ATOM 3327 O O . THR A 1 422 ? -32.268 7.359 17.160 1.00 94.69 422 THR A O 1
ATOM 3330 N N . ALA A 1 423 ? -30.392 8.307 17.952 1.00 94.62 423 ALA A N 1
ATOM 3331 C CA . ALA A 1 423 ? -30.893 8.452 19.315 1.00 94.62 423 ALA A CA 1
ATOM 3332 C C . ALA A 1 423 ? -32.119 9.378 19.378 1.00 94.62 423 ALA A C 1
ATOM 3334 O O . ALA A 1 423 ? -33.119 9.016 20.000 1.00 94.62 423 ALA A O 1
ATOM 3335 N N . GLU A 1 424 ? -32.098 10.523 18.685 1.00 95.25 424 GLU A N 1
ATOM 3336 C CA . GLU A 1 424 ? -33.252 11.434 18.640 1.00 95.25 424 GLU A CA 1
ATOM 3337 C C . GLU A 1 424 ? -34.483 10.784 17.984 1.00 95.25 424 GLU A C 1
ATOM 3339 O O . GLU A 1 424 ? -35.606 10.896 18.492 1.00 95.25 424 GLU A O 1
ATOM 3344 N N . VAL A 1 425 ? -34.282 10.032 16.898 1.00 94.50 425 VAL A N 1
ATOM 3345 C CA . VAL A 1 425 ? -35.345 9.262 16.228 1.00 94.50 425 VAL A CA 1
ATOM 3346 C C . VAL A 1 425 ? -35.956 8.226 17.169 1.00 94.50 425 VAL A C 1
ATOM 3348 O O . VAL A 1 425 ? -37.180 8.096 17.253 1.00 94.50 425 VAL A O 1
ATOM 3351 N N . LEU A 1 426 ? -35.122 7.473 17.887 1.00 92.75 426 LEU A N 1
ATOM 3352 C CA . LEU A 1 426 ? -35.589 6.434 18.801 1.00 92.75 426 LEU A CA 1
ATOM 3353 C C . LEU A 1 426 ? -36.319 7.022 20.010 1.00 92.75 426 LEU A C 1
ATOM 3355 O O . LEU A 1 426 ? -37.340 6.465 20.410 1.00 92.75 426 LEU A O 1
ATOM 3359 N N . VAL A 1 427 ? -35.879 8.166 20.538 1.00 92.44 427 VAL A N 1
ATOM 3360 C CA . VAL A 1 427 ? -36.604 8.891 21.596 1.00 92.44 427 VAL A CA 1
ATOM 3361 C C . VAL A 1 427 ? -37.964 9.374 21.089 1.00 92.44 427 VAL A C 1
ATOM 3363 O O . VAL A 1 427 ? -38.976 9.153 21.751 1.00 92.44 427 VAL A O 1
ATOM 3366 N N . SER A 1 428 ? -38.030 9.910 19.871 1.00 90.75 428 SER A N 1
ATOM 3367 C CA . SER A 1 428 ? -39.298 10.326 19.250 1.00 90.75 428 SER A CA 1
ATOM 3368 C C . SER A 1 428 ? -40.260 9.142 19.019 1.00 90.75 428 SER A C 1
ATOM 3370 O O . SER A 1 428 ? -41.485 9.293 19.048 1.00 90.75 428 SER A O 1
ATOM 3372 N N . LYS A 1 429 ? -39.731 7.923 18.842 1.00 90.25 429 LYS A N 1
ATOM 3373 C CA . LYS A 1 429 ? -40.520 6.675 18.833 1.00 90.25 429 LYS A CA 1
ATOM 3374 C C . LYS A 1 429 ? -40.913 6.211 20.240 1.00 90.25 429 LYS A C 1
ATOM 3376 O O . LYS A 1 429 ? -42.030 5.716 20.414 1.00 90.25 429 LYS A O 1
ATOM 3381 N N . ALA A 1 430 ? -40.046 6.402 21.233 1.00 87.88 430 ALA A N 1
ATOM 3382 C CA . ALA A 1 430 ? -40.294 6.079 22.639 1.00 87.88 430 ALA A CA 1
ATOM 3383 C C . ALA A 1 430 ? -41.414 6.926 23.243 1.00 87.88 430 ALA A C 1
ATOM 3385 O O . ALA A 1 430 ? -42.254 6.387 23.960 1.00 87.88 430 ALA A O 1
ATOM 338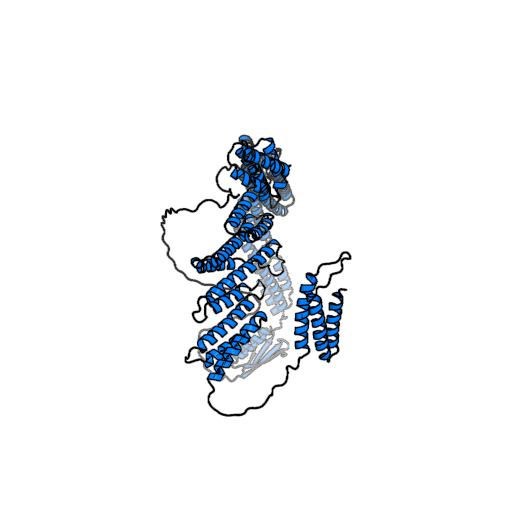6 N N . GLU A 1 431 ? -41.524 8.194 22.850 1.00 88.06 431 GLU A N 1
ATOM 3387 C CA . GLU A 1 431 ? -42.667 9.060 23.177 1.00 88.06 431 GLU A CA 1
ATOM 3388 C C . GLU A 1 431 ? -44.005 8.490 22.687 1.00 88.06 431 GLU A C 1
ATOM 3390 O O . GLU A 1 431 ? -45.048 8.690 23.307 1.00 88.06 431 GLU A O 1
ATOM 3395 N N . LYS A 1 432 ? -43.975 7.690 21.616 1.00 87.12 432 LYS A N 1
ATOM 3396 C CA . LYS A 1 432 ? -45.127 6.944 21.084 1.00 87.12 432 LYS A CA 1
ATOM 3397 C C . LYS A 1 432 ? -45.233 5.529 21.679 1.00 87.12 432 LYS A C 1
ATOM 3399 O O . LYS A 1 432 ? -45.891 4.666 21.096 1.00 87.12 432 LYS A O 1
ATOM 3404 N N . LYS A 1 433 ? -44.577 5.278 22.820 1.00 81.62 433 LYS A N 1
ATOM 3405 C CA . LYS A 1 433 ? -44.508 4.001 23.557 1.00 81.62 433 LYS A CA 1
ATOM 3406 C C . LYS A 1 433 ? -43.904 2.832 22.757 1.00 81.62 433 LYS A C 1
ATOM 3408 O O . LYS A 1 433 ? -44.248 1.676 22.996 1.00 81.62 433 LYS A O 1
ATOM 3413 N N . LYS A 1 434 ? -42.996 3.105 21.810 1.00 77.38 434 LYS A N 1
ATOM 3414 C CA . LYS A 1 434 ? -42.272 2.091 21.013 1.00 77.38 434 LYS A CA 1
ATOM 3415 C C . LYS A 1 434 ? -40.761 2.246 21.175 1.00 77.38 434 LYS A C 1
ATOM 3417 O O . LYS A 1 434 ? -40.277 3.354 21.291 1.00 77.38 434 LYS A O 1
ATOM 3422 N N . HIS A 1 435 ? -39.990 1.162 21.110 1.00 84.19 435 HIS A N 1
ATOM 3423 C CA . HIS A 1 435 ? -38.515 1.226 21.102 1.00 84.19 435 HIS A CA 1
ATOM 3424 C C . HIS A 1 435 ? -37.851 1.889 22.333 1.00 84.19 435 HIS A C 1
ATOM 3426 O O . HIS A 1 435 ? -36.709 2.319 22.230 1.00 84.19 435 HIS A O 1
ATOM 3432 N N . ILE A 1 436 ? -38.504 1.912 23.504 1.00 80.69 436 ILE A N 1
ATOM 3433 C CA . ILE A 1 436 ? -37.980 2.538 24.740 1.00 80.69 436 ILE A CA 1
ATOM 3434 C C . ILE A 1 436 ? -36.560 2.043 25.078 1.00 80.69 436 ILE A C 1
ATOM 3436 O O . ILE A 1 436 ? -35.637 2.842 25.164 1.00 80.69 436 ILE A O 1
ATOM 3440 N N . THR A 1 437 ? -36.345 0.726 25.152 1.00 81.06 437 THR A N 1
ATOM 3441 C CA . THR A 1 437 ? -35.020 0.149 25.460 1.00 81.06 437 THR A CA 1
ATOM 3442 C C . THR A 1 437 ? -33.966 0.441 24.386 1.00 81.06 437 THR A C 1
ATOM 3444 O O . THR A 1 437 ? -32.780 0.537 24.686 1.00 81.06 437 THR A O 1
ATOM 3447 N N . ALA A 1 438 ? -34.371 0.574 23.119 1.00 79.31 438 ALA A N 1
ATOM 3448 C CA . ALA A 1 438 ? -33.442 0.946 22.053 1.00 79.31 438 ALA A CA 1
ATOM 3449 C C . ALA A 1 438 ? -33.065 2.433 22.145 1.00 79.31 438 ALA A C 1
ATOM 3451 O O . ALA A 1 438 ? -31.905 2.772 21.931 1.00 79.31 438 ALA A O 1
ATOM 3452 N N . ALA A 1 439 ? -34.016 3.297 22.517 1.00 85.81 439 ALA A N 1
ATOM 3453 C CA . ALA A 1 439 ? -33.777 4.715 22.762 1.00 85.81 439 ALA A CA 1
ATOM 3454 C C . ALA A 1 439 ? -32.813 4.935 23.935 1.00 85.81 439 ALA A C 1
ATOM 3456 O O . ALA A 1 439 ? -31.887 5.724 23.803 1.00 85.81 439 ALA A O 1
ATOM 3457 N N . GLU A 1 440 ? -32.967 4.192 25.036 1.00 83.75 440 GLU A N 1
ATOM 3458 C CA . GLU A 1 440 ? -32.046 4.247 26.183 1.00 83.75 440 GLU A CA 1
ATOM 3459 C C . GLU A 1 440 ? -30.601 3.933 25.772 1.00 83.75 440 GLU A C 1
ATOM 3461 O O . GLU A 1 440 ? -29.690 4.708 26.061 1.00 83.75 440 GLU A O 1
ATOM 3466 N N . LYS A 1 441 ? -30.400 2.832 25.036 1.00 86.25 441 LYS A N 1
ATOM 3467 C CA . LYS A 1 441 ? -29.072 2.414 24.559 1.00 86.25 441 LYS A CA 1
ATOM 3468 C C . LYS A 1 441 ? -28.467 3.410 23.575 1.00 86.25 441 LYS A C 1
ATOM 3470 O O . LYS A 1 441 ? -27.303 3.774 23.706 1.00 86.25 441 LYS A O 1
ATOM 3475 N N . ALA A 1 442 ? -29.251 3.862 22.597 1.00 86.69 442 ALA A N 1
ATOM 3476 C CA . ALA A 1 442 ? -28.777 4.830 21.614 1.00 86.69 442 ALA A CA 1
ATOM 3477 C C . ALA A 1 442 ? -28.404 6.164 22.275 1.00 86.69 442 ALA A C 1
ATOM 3479 O O . ALA A 1 442 ? -27.407 6.776 21.907 1.00 86.69 442 ALA A O 1
ATOM 3480 N N . LEU A 1 443 ? -29.158 6.590 23.293 1.00 87.62 443 LEU A N 1
ATOM 3481 C CA . LEU A 1 443 ? -28.879 7.818 24.027 1.00 87.62 443 LEU A CA 1
ATOM 3482 C C . LEU A 1 443 ? -27.617 7.706 24.890 1.00 87.62 443 LEU A C 1
ATOM 3484 O O . LEU A 1 443 ? -26.891 8.690 25.013 1.00 87.62 443 LEU A O 1
ATOM 3488 N N . GLU A 1 444 ? -27.315 6.533 25.452 1.00 86.81 444 GLU A N 1
ATOM 3489 C CA . GLU A 1 444 ? -26.049 6.274 26.154 1.00 86.81 444 GLU A CA 1
ATOM 3490 C C . GLU A 1 444 ? -24.847 6.419 25.214 1.00 86.81 444 GLU A C 1
ATOM 3492 O O . GLU A 1 444 ? -23.892 7.121 25.550 1.00 86.81 444 GLU A O 1
ATOM 3497 N N . VAL A 1 445 ? -24.928 5.838 24.013 1.00 85.50 445 VAL A N 1
ATOM 3498 C CA . VAL A 1 445 ? -23.895 5.973 22.973 1.00 85.50 445 VAL A CA 1
ATOM 3499 C C . VAL A 1 445 ? -23.751 7.436 22.537 1.00 85.50 445 VAL A C 1
ATOM 3501 O O . VAL A 1 445 ? -22.664 8.005 22.634 1.00 85.50 445 VAL A O 1
ATOM 3504 N N . ALA A 1 446 ? -24.860 8.089 22.182 1.00 88.56 446 ALA A N 1
ATOM 3505 C CA . ALA A 1 446 ? -24.885 9.479 21.729 1.00 88.56 446 ALA A CA 1
ATOM 3506 C C . ALA A 1 446 ? -24.399 10.487 22.790 1.00 88.56 446 ALA A C 1
ATOM 3508 O O . ALA A 1 446 ? -23.954 11.584 22.448 1.00 88.56 446 ALA A O 1
ATOM 3509 N N . SER A 1 447 ? -24.464 10.135 24.079 1.00 86.50 447 SER A N 1
ATOM 3510 C CA . SER A 1 447 ? -24.022 10.996 25.183 1.00 86.50 447 SER A CA 1
ATOM 3511 C C . SER A 1 447 ? -22.503 11.086 25.332 1.00 86.50 447 SER A C 1
ATOM 3513 O O . SER A 1 447 ? -22.032 11.983 26.027 1.00 86.50 447 SER A O 1
ATOM 3515 N N . LYS A 1 448 ? -21.736 10.174 24.725 1.00 90.12 448 LYS A N 1
ATOM 3516 C CA . LYS A 1 448 ? -20.272 10.174 24.834 1.00 90.12 448 LYS A CA 1
ATOM 3517 C C . LYS A 1 448 ? -19.674 11.395 24.132 1.00 90.12 448 LYS A C 1
ATOM 3519 O O . LYS A 1 448 ? -20.137 11.796 23.055 1.00 90.12 448 LYS A O 1
ATOM 3524 N N . GLU A 1 449 ? -18.642 11.979 24.736 1.00 88.69 449 GLU A N 1
ATOM 3525 C CA . GLU A 1 449 ? -17.836 13.017 24.092 1.00 88.69 449 GLU A CA 1
ATOM 3526 C C . GLU A 1 449 ? -17.023 12.382 22.962 1.00 88.69 449 GLU A C 1
ATOM 3528 O O . GLU A 1 449 ? -16.269 11.437 23.166 1.00 88.69 449 GLU A O 1
ATOM 3533 N N . THR A 1 450 ? -17.264 12.864 21.749 1.00 90.50 450 THR A N 1
ATOM 3534 C CA . THR A 1 450 ? -16.838 12.247 20.489 1.00 90.50 450 THR A CA 1
ATOM 3535 C C . THR A 1 450 ? -16.474 13.345 19.498 1.00 90.50 450 THR A C 1
ATOM 3537 O O . THR A 1 450 ? -17.017 14.455 19.565 1.00 90.50 450 THR A O 1
ATOM 3540 N N . ALA A 1 451 ? -15.541 13.058 18.592 1.00 87.44 451 ALA A N 1
ATOM 3541 C CA . ALA A 1 451 ? -14.982 14.059 17.690 1.00 87.44 451 ALA A CA 1
ATOM 3542 C C . ALA A 1 451 ? -15.987 14.516 16.619 1.00 87.44 451 ALA A C 1
ATOM 3544 O O . ALA A 1 451 ? -16.001 15.690 16.269 1.00 87.44 451 ALA A O 1
ATOM 3545 N N . GLY A 1 452 ? -16.845 13.622 16.128 1.00 85.31 452 GLY A N 1
ATOM 3546 C CA . GLY A 1 452 ? -17.973 13.924 15.249 1.00 85.31 452 GLY A CA 1
ATOM 3547 C C . GLY A 1 452 ? -19.163 14.481 16.020 1.00 85.31 452 GLY A C 1
ATOM 3548 O O . GLY A 1 452 ? -19.804 15.436 15.587 1.00 85.31 452 GLY A O 1
ATOM 3549 N N . GLY A 1 453 ? -19.414 13.972 17.229 1.00 85.12 453 GLY A N 1
ATOM 3550 C CA . GLY A 1 453 ? -20.472 14.493 18.091 1.00 85.12 453 GLY A CA 1
ATOM 3551 C C . GLY A 1 453 ? -20.294 15.972 18.459 1.00 85.12 453 GLY A C 1
ATOM 3552 O O . GLY A 1 453 ? -21.285 16.691 18.564 1.00 85.12 453 GLY A O 1
ATOM 3553 N N . SER A 1 454 ? -19.059 16.451 18.626 1.00 90.31 454 SER A N 1
ATOM 3554 C CA . SER A 1 454 ? -18.775 17.867 18.916 1.00 90.31 454 SER A CA 1
ATOM 3555 C C . SER A 1 454 ? -19.101 18.815 17.751 1.00 90.31 454 SER A C 1
ATOM 3557 O O . SER A 1 454 ? -19.271 20.014 17.970 1.00 90.31 454 SER A O 1
ATOM 3559 N N . LEU A 1 455 ? -19.254 18.293 16.527 1.00 94.19 455 LEU A N 1
ATOM 3560 C CA . LEU A 1 455 ? -19.637 19.072 15.344 1.00 94.19 455 LEU A CA 1
ATOM 3561 C C . LEU A 1 455 ? -21.132 19.433 15.337 1.00 94.19 455 LEU A C 1
ATOM 3563 O O . LEU A 1 455 ? -21.539 20.389 14.660 1.00 94.19 455 LEU A O 1
ATOM 3567 N N . ILE A 1 456 ? -21.942 18.702 16.112 1.00 95.25 456 ILE A N 1
ATOM 3568 C CA . ILE A 1 456 ? -23.377 18.941 16.274 1.00 95.25 456 ILE A CA 1
ATOM 3569 C C . ILE A 1 456 ? -23.585 20.124 17.218 1.00 95.25 456 ILE A C 1
ATOM 3571 O O . ILE A 1 456 ? -23.304 20.071 18.418 1.00 95.25 456 ILE A O 1
ATOM 3575 N N . GLU A 1 457 ? -24.128 21.202 16.664 1.00 91.75 457 GLU A N 1
ATOM 3576 C CA . GLU A 1 457 ? -24.431 22.410 17.419 1.00 91.75 457 GLU A CA 1
ATOM 3577 C C . GLU A 1 457 ? -25.477 22.129 18.508 1.00 91.75 457 GLU A C 1
ATOM 3579 O O . GLU A 1 457 ? -26.524 21.533 18.253 1.00 91.75 457 GLU A O 1
ATOM 3584 N N . GLY A 1 458 ? -25.174 22.534 19.745 1.00 89.81 458 GLY A N 1
ATOM 3585 C CA . GLY A 1 458 ? -26.068 22.324 20.884 1.00 89.81 458 GLY A CA 1
ATOM 3586 C C . GLY A 1 458 ? -26.237 20.859 21.304 1.00 89.81 458 GLY A C 1
ATOM 3587 O O . GLY A 1 458 ? -27.223 20.540 21.967 1.00 89.81 458 GLY A O 1
ATOM 3588 N N . LYS A 1 459 ? -25.304 19.952 20.957 1.00 92.06 459 LYS A N 1
ATOM 3589 C CA . LYS A 1 459 ? -25.396 18.520 21.309 1.00 92.06 459 LYS A CA 1
ATOM 3590 C C . LYS A 1 459 ? -25.693 18.279 22.792 1.00 92.06 459 LYS A C 1
ATOM 3592 O O . LYS A 1 459 ? -26.546 17.457 23.102 1.00 92.06 459 LYS A O 1
ATOM 3597 N N . ALA A 1 460 ? -25.008 18.963 23.709 1.00 88.06 460 ALA A N 1
ATOM 3598 C CA . ALA A 1 460 ? -25.194 18.745 25.147 1.00 88.06 460 ALA A CA 1
ATOM 3599 C C . ALA A 1 460 ? -26.634 19.054 25.596 1.00 88.06 460 ALA A C 1
ATOM 3601 O O . ALA A 1 460 ? -27.256 18.249 26.293 1.00 88.06 460 ALA A O 1
ATOM 3602 N N . ASP A 1 461 ? -27.185 20.175 25.127 1.00 90.56 461 ASP A N 1
ATOM 3603 C CA . ASP A 1 461 ? -28.566 20.575 25.403 1.00 90.56 461 ASP A CA 1
ATOM 3604 C C . ASP A 1 461 ? -29.569 19.629 24.738 1.00 90.56 461 ASP A C 1
ATOM 3606 O O . ASP A 1 461 ? -30.578 19.265 25.346 1.00 90.56 461 ASP A O 1
ATOM 3610 N N . LEU A 1 462 ? -29.268 19.168 23.520 1.00 91.62 462 LEU A N 1
ATOM 3611 C CA . LEU A 1 462 ? -30.067 18.164 22.826 1.00 91.62 462 LEU A CA 1
ATOM 3612 C C . LEU A 1 462 ? -30.116 16.856 23.623 1.00 91.62 462 LEU A C 1
ATOM 3614 O O . LEU A 1 462 ? -31.201 16.388 23.949 1.00 91.62 462 LEU A O 1
ATOM 3618 N N . ILE A 1 463 ? -28.967 16.289 23.996 1.00 91.56 463 ILE A N 1
ATOM 3619 C CA . ILE A 1 463 ? -28.893 15.046 24.777 1.00 91.56 463 ILE A CA 1
ATOM 3620 C C . ILE A 1 463 ? -29.635 15.192 26.108 1.00 91.56 463 ILE A C 1
ATOM 3622 O O . ILE A 1 463 ? -30.378 14.289 26.496 1.00 91.56 463 ILE A O 1
ATOM 3626 N N . LYS A 1 464 ? -29.491 16.333 26.790 1.00 88.44 464 LYS A N 1
ATOM 3627 C CA . LYS A 1 464 ? -30.239 16.630 28.015 1.00 88.44 464 LYS A CA 1
ATOM 3628 C C . LYS A 1 464 ? -31.753 16.627 27.766 1.00 88.44 464 LYS A C 1
ATOM 3630 O O . LYS A 1 464 ? -32.477 15.925 28.467 1.00 88.44 464 LYS A O 1
ATOM 3635 N N . SER A 1 465 ? -32.218 17.332 26.735 1.00 90.81 465 SER A N 1
ATOM 3636 C CA . SER A 1 465 ? -33.636 17.373 26.358 1.00 90.81 465 SER A CA 1
ATOM 3637 C C . SER A 1 465 ? -34.183 15.991 25.988 1.00 90.81 465 SER A C 1
ATOM 3639 O O . SER A 1 465 ? -35.287 15.631 26.392 1.00 90.81 465 SER A O 1
ATOM 3641 N N . LEU A 1 466 ? -33.410 15.179 25.264 1.00 93.06 466 LEU A N 1
ATOM 3642 C CA . LEU A 1 466 ? -33.801 13.821 24.889 1.00 93.06 466 LEU A CA 1
ATOM 3643 C C . LEU A 1 466 ? -33.927 12.894 26.101 1.00 93.06 466 LEU A C 1
ATOM 3645 O O . LEU A 1 466 ? -34.844 12.075 26.136 1.00 93.06 466 LEU A O 1
ATOM 3649 N N . ARG A 1 467 ? -33.064 13.050 27.114 1.00 89.06 467 ARG A N 1
ATOM 3650 C CA . ARG A 1 467 ? -33.182 12.320 28.389 1.00 89.06 467 ARG A CA 1
ATOM 3651 C C . ARG A 1 467 ? -34.473 12.683 29.114 1.00 89.06 467 ARG A C 1
ATOM 3653 O O . ARG A 1 467 ? -35.219 11.785 29.487 1.00 89.06 467 ARG A O 1
ATOM 3660 N N . GLU A 1 468 ? -34.770 13.974 29.237 1.00 85.12 468 GLU A N 1
ATOM 3661 C CA . GLU A 1 468 ? -36.000 14.462 29.878 1.00 85.12 468 GLU A CA 1
ATOM 3662 C C . GLU A 1 468 ? -37.263 13.987 29.135 1.00 85.12 468 GLU A C 1
ATOM 3664 O O . GLU A 1 468 ? -38.236 13.547 29.750 1.00 85.12 468 GLU A O 1
ATOM 3669 N N . ARG A 1 469 ? -37.245 14.024 27.796 1.00 90.56 469 ARG A N 1
ATOM 3670 C CA . ARG A 1 469 ? -38.332 13.523 26.937 1.00 90.56 469 ARG A CA 1
ATOM 3671 C C . ARG A 1 469 ? -38.556 12.021 27.106 1.00 90.56 469 ARG A C 1
ATOM 3673 O O . ARG A 1 469 ? -39.698 11.588 27.257 1.00 90.56 469 ARG A O 1
ATOM 3680 N N . LEU A 1 470 ? -37.483 11.232 27.130 1.00 85.81 470 LEU A N 1
ATOM 3681 C CA . LEU A 1 470 ? -37.544 9.784 27.336 1.00 85.81 470 LEU A CA 1
ATOM 3682 C C . LEU A 1 470 ? -38.037 9.423 28.749 1.00 85.81 470 LEU A C 1
ATOM 3684 O O . LEU A 1 470 ? -38.859 8.521 28.910 1.00 85.81 470 LEU A O 1
ATOM 3688 N N . GLU A 1 471 ? -37.599 10.161 29.769 1.00 80.00 471 GLU A N 1
ATOM 3689 C CA . GLU A 1 471 ? -38.061 10.006 31.154 1.00 80.00 471 GLU A CA 1
ATOM 3690 C C . GLU A 1 471 ? -39.557 10.331 31.285 1.00 80.00 471 GLU A C 1
ATOM 3692 O O . GLU A 1 471 ? -40.328 9.576 31.876 1.00 80.00 471 GLU A O 1
ATOM 3697 N N . LYS A 1 472 ? -40.016 11.405 30.636 1.00 83.81 472 LYS A N 1
ATOM 3698 C CA . LYS A 1 472 ? -41.440 11.759 30.597 1.00 83.81 472 LYS A CA 1
ATOM 3699 C C . LYS A 1 472 ? -42.281 10.721 29.846 1.00 83.81 472 LYS A C 1
ATOM 3701 O O . LYS A 1 472 ? -43.391 10.409 30.271 1.00 83.81 472 LYS A O 1
ATOM 3706 N N . ALA A 1 473 ? -41.759 10.167 28.752 1.00 77.44 473 ALA A N 1
ATOM 3707 C CA . ALA A 1 473 ? -42.429 9.144 27.948 1.00 77.44 473 ALA A CA 1
ATOM 3708 C C . ALA A 1 473 ? -42.608 7.797 28.673 1.00 77.44 473 ALA A C 1
ATOM 3710 O O . ALA A 1 473 ? -43.441 6.985 28.263 1.00 77.44 473 ALA A O 1
ATOM 3711 N N . THR A 1 474 ? -41.839 7.545 29.736 1.00 69.69 474 THR A N 1
ATOM 3712 C CA . THR A 1 474 ? -41.802 6.250 30.428 1.00 69.69 474 THR A CA 1
ATOM 3713 C C . THR A 1 474 ? -42.706 6.159 31.665 1.00 69.69 474 THR A C 1
ATOM 3715 O O . THR A 1 474 ? -42.785 5.073 32.236 1.00 69.69 474 THR A O 1
ATOM 3718 N N . GLU A 1 475 ? -43.439 7.228 32.037 1.00 55.91 475 GLU A N 1
ATOM 3719 C CA . GLU A 1 475 ? -44.449 7.292 33.128 1.00 55.91 475 GLU A CA 1
ATOM 3720 C C . GLU A 1 475 ? -44.151 6.376 34.339 1.00 55.91 475 GLU A C 1
ATOM 3722 O O . GLU A 1 475 ? -45.019 5.689 34.885 1.00 55.91 475 GLU A O 1
ATOM 3727 N N . LYS A 1 476 ? -42.894 6.375 34.791 1.00 44.16 476 LYS A N 1
ATOM 3728 C CA . LYS A 1 476 ? -42.467 5.719 36.025 1.00 44.16 476 LYS A CA 1
ATOM 3729 C C . LYS A 1 476 ? -41.576 6.654 36.827 1.00 44.16 476 LYS A C 1
ATOM 3731 O O . LYS A 1 476 ? -40.475 7.002 36.419 1.00 44.16 476 LYS A O 1
ATOM 3736 N N . VAL A 1 477 ? -42.115 7.024 37.991 1.00 40.34 477 VAL A N 1
ATOM 3737 C CA . VAL A 1 477 ? -41.420 7.296 39.257 1.00 40.34 477 VAL A CA 1
ATOM 3738 C C . VAL A 1 477 ? -39.969 6.812 39.218 1.00 40.34 477 VAL A C 1
ATOM 3740 O O . VAL A 1 477 ? -39.772 5.613 39.043 1.00 40.34 477 VAL A O 1
ATOM 3743 N N . GLN A 1 478 ? -39.013 7.740 39.395 1.00 47.91 478 GLN A N 1
ATOM 3744 C CA . GLN A 1 478 ? -37.564 7.523 39.565 1.00 47.91 478 GLN A CA 1
ATOM 3745 C C . GLN A 1 478 ? -37.107 6.111 39.191 1.00 47.91 478 GLN A C 1
ATOM 3747 O O . GLN A 1 478 ? -36.989 5.231 40.048 1.00 47.91 478 GLN A O 1
ATOM 3752 N N . THR A 1 479 ? -36.840 5.905 37.904 1.00 36.78 479 THR A N 1
ATOM 3753 C CA . THR A 1 479 ? -36.170 4.687 37.456 1.00 36.78 479 THR A CA 1
ATOM 3754 C C . THR A 1 479 ? -34.691 5.013 37.238 1.00 36.78 479 THR A C 1
ATOM 3756 O O . THR A 1 479 ? -34.386 5.899 36.441 1.00 36.78 479 THR A O 1
ATOM 3759 N N . PRO A 1 480 ? -33.768 4.365 37.970 1.00 43.34 480 PRO A N 1
ATOM 3760 C CA . PRO A 1 480 ? -32.338 4.619 37.847 1.00 43.34 480 PRO A CA 1
ATOM 3761 C C . PRO A 1 480 ? -31.865 4.384 36.405 1.00 43.34 480 PRO A C 1
ATOM 3763 O O . PRO A 1 480 ? -32.341 3.454 35.753 1.00 43.34 480 PRO A O 1
ATOM 3766 N N . SER A 1 481 ? -30.924 5.207 35.918 1.00 55.53 481 SER A N 1
ATOM 3767 C CA . SER A 1 481 ? -30.303 5.076 34.580 1.00 55.53 481 SER A CA 1
ATOM 3768 C C . SER A 1 481 ? -29.931 3.619 34.258 1.00 55.53 481 SER A C 1
ATOM 3770 O O . SER A 1 481 ? -29.707 2.854 35.184 1.00 55.53 481 SER A O 1
ATOM 3772 N N . ALA A 1 482 ? -29.817 3.191 32.994 1.00 60.31 482 ALA A N 1
ATOM 3773 C CA . ALA A 1 482 ? -29.433 1.801 32.666 1.00 60.31 482 ALA A CA 1
ATOM 3774 C C . ALA A 1 482 ? -28.182 1.328 33.444 1.00 60.31 482 ALA A C 1
ATOM 3776 O O . ALA A 1 482 ? -28.184 0.247 34.037 1.00 60.31 482 ALA A O 1
ATOM 3777 N N . LYS A 1 483 ? -27.189 2.219 33.572 1.00 68.88 483 LYS A N 1
ATOM 3778 C CA . LYS A 1 483 ? -26.008 2.074 34.431 1.00 68.88 483 LYS A CA 1
ATOM 3779 C C . LYS A 1 483 ? -26.358 1.862 35.901 1.00 68.88 483 LYS A C 1
ATOM 3781 O O . LYS A 1 483 ? -25.842 0.956 36.544 1.00 68.88 483 LYS A O 1
ATOM 3786 N N . GLU A 1 484 ? -27.252 2.671 36.446 1.00 73.50 484 GLU A N 1
ATOM 3787 C CA . GLU A 1 484 ? -27.665 2.586 37.842 1.00 73.50 484 GLU A CA 1
ATOM 3788 C C . GLU A 1 484 ? -28.636 1.424 38.109 1.00 73.50 484 GLU A C 1
ATOM 3790 O O . GLU A 1 484 ? -28.576 0.809 39.165 1.00 73.50 484 GLU A O 1
ATOM 3795 N N . THR A 1 485 ? -29.437 1.013 37.128 1.00 74.38 485 THR A N 1
ATOM 3796 C CA . THR A 1 485 ? -30.224 -0.224 37.137 1.00 74.38 485 THR A CA 1
ATOM 3797 C C . THR A 1 485 ? -29.304 -1.443 37.148 1.00 74.38 485 THR A C 1
ATOM 3799 O O . THR A 1 485 ? -29.527 -2.363 37.936 1.00 74.38 485 THR A O 1
ATOM 3802 N N . TYR A 1 486 ? -28.242 -1.449 36.337 1.00 77.56 486 TYR A N 1
ATOM 3803 C CA . TYR A 1 486 ? -27.233 -2.506 36.337 1.00 77.56 486 TYR A CA 1
ATOM 3804 C C . TYR A 1 486 ? -26.473 -2.558 37.668 1.00 77.56 486 TYR A C 1
ATOM 3806 O O . TYR A 1 486 ? -26.441 -3.603 38.317 1.00 77.56 486 TYR A O 1
ATOM 3814 N N . VAL A 1 487 ? -25.960 -1.416 38.138 1.00 84.69 487 VAL A N 1
ATOM 3815 C CA . VAL A 1 487 ? -25.305 -1.277 39.448 1.00 84.69 487 VAL A CA 1
ATOM 3816 C C . VAL A 1 487 ? -26.229 -1.768 40.566 1.00 84.69 487 VAL A C 1
ATOM 3818 O O . VAL A 1 487 ? -25.829 -2.618 41.356 1.00 84.69 487 VAL A O 1
ATOM 3821 N N . ASN A 1 488 ? -27.490 -1.331 40.599 1.00 85.06 488 ASN A N 1
ATOM 3822 C CA . ASN A 1 488 ? -28.462 -1.747 41.611 1.00 85.06 488 ASN A CA 1
ATOM 3823 C C . ASN A 1 488 ? -28.792 -3.239 41.528 1.00 85.06 488 ASN A C 1
ATOM 3825 O O . ASN A 1 488 ? -28.911 -3.894 42.564 1.00 85.06 488 ASN A O 1
ATOM 3829 N N . LYS A 1 489 ? -28.888 -3.807 40.321 1.00 87.50 489 LYS A N 1
ATOM 3830 C CA . LYS A 1 489 ? -29.092 -5.247 40.121 1.00 87.50 489 LYS A CA 1
ATOM 3831 C C . LYS A 1 489 ? -27.921 -6.056 40.676 1.00 87.50 489 LYS A C 1
ATOM 3833 O O . LYS A 1 489 ? -28.151 -7.036 41.384 1.00 87.50 489 LYS A O 1
ATOM 3838 N N . ILE A 1 490 ? -26.682 -5.648 40.396 1.00 91.00 490 ILE A N 1
ATOM 3839 C CA . ILE A 1 490 ? -25.491 -6.338 40.906 1.00 91.00 490 ILE A CA 1
ATOM 3840 C C . ILE A 1 490 ? -25.351 -6.155 42.421 1.00 91.00 490 ILE A C 1
ATOM 3842 O O . ILE A 1 490 ? -25.128 -7.136 43.127 1.00 91.00 490 ILE A O 1
ATOM 3846 N N . ASN A 1 491 ? -25.575 -4.951 42.950 1.00 89.56 491 ASN A N 1
ATOM 3847 C CA . ASN A 1 491 ? -25.556 -4.692 44.394 1.00 89.56 491 ASN A CA 1
ATOM 3848 C C . ASN A 1 491 ? -26.618 -5.511 45.135 1.00 89.56 491 ASN A C 1
ATOM 3850 O O . ASN A 1 491 ? -26.341 -6.078 46.193 1.00 89.56 491 ASN A O 1
ATOM 3854 N N . SER A 1 492 ? -27.820 -5.623 44.561 1.00 88.25 492 SER A N 1
ATOM 3855 C CA . SER A 1 492 ? -28.894 -6.471 45.082 1.00 88.25 492 SER A CA 1
ATOM 3856 C C . SER A 1 492 ? -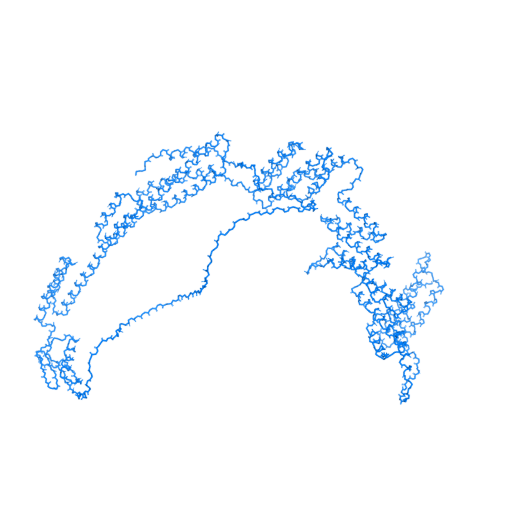28.493 -7.946 45.068 1.00 88.25 492 SER A C 1
ATOM 3858 O O . SER A 1 492 ? -28.660 -8.635 46.075 1.00 88.25 492 SER A O 1
ATOM 3860 N N . TYR A 1 493 ? -27.888 -8.417 43.973 1.00 90.12 493 TYR A N 1
ATOM 3861 C CA . TYR A 1 493 ? -27.382 -9.783 43.877 1.00 90.12 493 TYR A CA 1
ATOM 3862 C C . TYR A 1 493 ? -26.317 -10.068 44.943 1.00 90.12 493 TYR A C 1
ATOM 3864 O O . TYR A 1 493 ? -26.455 -11.031 45.697 1.00 90.12 493 TYR A O 1
ATOM 3872 N N . ILE A 1 494 ? -25.299 -9.205 45.061 1.00 91.81 494 ILE A N 1
ATOM 3873 C CA . ILE A 1 494 ? -24.224 -9.330 46.056 1.00 91.81 494 ILE A CA 1
ATOM 3874 C C . ILE A 1 494 ? -24.792 -9.309 47.472 1.00 91.81 494 ILE A C 1
ATOM 3876 O O . ILE A 1 494 ? -24.438 -10.169 48.270 1.00 91.81 494 ILE A O 1
ATOM 3880 N N . SER A 1 495 ? -25.717 -8.399 47.772 1.00 88.38 495 SER A N 1
ATOM 3881 C CA . SER A 1 495 ? -26.379 -8.324 49.082 1.00 88.38 495 SER A CA 1
ATOM 3882 C C . SER A 1 495 ? -27.258 -9.547 49.383 1.00 88.38 495 SER A C 1
ATOM 3884 O O . SER A 1 495 ? -27.513 -9.866 50.543 1.00 88.38 495 SER A O 1
ATOM 3886 N N . GLY A 1 496 ? -27.724 -10.254 48.349 1.00 86.62 496 GLY A N 1
ATOM 3887 C CA . GLY A 1 496 ? -28.427 -11.528 48.488 1.00 86.62 496 GLY A CA 1
ATOM 3888 C C . GLY A 1 496 ? -27.500 -12.697 48.837 1.00 86.62 496 GLY A C 1
ATOM 3889 O O . GLY A 1 496 ? -27.915 -13.617 49.546 1.00 86.62 496 GLY A O 1
ATOM 3890 N N . VAL A 1 497 ? -26.246 -12.669 48.369 1.00 86.25 497 VAL A N 1
ATOM 3891 C CA . VAL A 1 497 ? -25.272 -13.760 48.564 1.00 86.25 497 VAL A CA 1
ATOM 3892 C C . VAL A 1 497 ? -24.266 -13.507 49.695 1.00 86.25 497 VAL A C 1
ATOM 3894 O O . VAL A 1 497 ? -23.777 -14.462 50.301 1.00 86.25 497 VAL A O 1
ATOM 3897 N N . LEU A 1 498 ? -23.969 -12.253 50.020 1.00 89.38 498 LEU A N 1
ATOM 3898 C CA . LEU A 1 498 ? -23.066 -11.814 51.085 1.00 89.38 498 LEU A CA 1
ATOM 3899 C C . LEU A 1 498 ? -23.820 -10.883 52.038 1.00 89.38 498 LEU A C 1
ATOM 3901 O O . LEU A 1 498 ? -24.707 -10.148 51.617 1.00 89.38 498 LEU A O 1
ATOM 3905 N N . LYS A 1 499 ? -23.485 -10.903 53.334 1.00 84.81 499 LYS A N 1
ATOM 3906 C CA . LYS A 1 499 ? -24.221 -10.145 54.361 1.00 84.81 499 LYS A CA 1
ATOM 3907 C C . LYS A 1 499 ? -23.323 -9.156 55.101 1.00 84.81 499 LYS A C 1
ATOM 3909 O O . LYS A 1 499 ? -22.140 -9.413 55.308 1.00 84.81 499 LYS A O 1
ATOM 3914 N N . GLY A 1 500 ? -23.916 -8.046 55.544 1.00 85.62 500 GLY A N 1
ATOM 3915 C CA . GLY A 1 500 ? -23.275 -7.073 56.432 1.00 85.62 500 GLY A CA 1
ATOM 3916 C C . GLY A 1 500 ? -22.036 -6.414 55.822 1.00 85.62 500 GLY A C 1
ATOM 3917 O O . GLY A 1 500 ? -22.056 -5.958 54.680 1.00 85.62 500 GLY A O 1
ATOM 3918 N N . GLU A 1 501 ? -20.946 -6.372 56.590 1.00 83.56 501 GLU A N 1
ATOM 3919 C CA . GLU A 1 501 ? -19.696 -5.708 56.195 1.00 83.56 501 GLU A CA 1
ATOM 3920 C C . GLU A 1 501 ? -19.071 -6.289 54.916 1.00 83.56 501 GLU A C 1
ATOM 3922 O O . GLU A 1 501 ? -18.468 -5.543 54.142 1.00 83.56 501 GLU A O 1
ATOM 3927 N N . GLN A 1 502 ? -19.272 -7.585 54.640 1.00 85.44 502 GLN A N 1
ATOM 3928 C CA . GLN A 1 502 ? -18.762 -8.231 53.426 1.00 85.44 502 GLN A CA 1
ATOM 3929 C C . GLN A 1 502 ? -19.393 -7.615 52.172 1.00 85.44 502 GLN A C 1
ATOM 3931 O O . GLN A 1 502 ? -18.667 -7.170 51.285 1.00 85.44 502 GLN A O 1
ATOM 3936 N N . ALA A 1 503 ? -20.725 -7.500 52.126 1.00 87.62 503 ALA A N 1
ATOM 3937 C CA . ALA A 1 503 ? -21.436 -6.869 51.010 1.00 87.62 503 ALA A CA 1
ATOM 3938 C C . ALA A 1 503 ? -21.052 -5.387 50.857 1.00 87.62 503 ALA A C 1
ATOM 3940 O O . ALA A 1 503 ? -20.764 -4.934 49.750 1.00 87.62 503 ALA A O 1
ATOM 3941 N N . ASN A 1 504 ? -20.933 -4.660 51.975 1.00 88.19 504 ASN A N 1
ATOM 3942 C CA . ASN A 1 504 ? -20.515 -3.254 51.975 1.00 88.19 504 ASN A CA 1
ATOM 3943 C C . ASN A 1 504 ? -19.102 -3.054 51.400 1.00 88.19 504 ASN A C 1
ATOM 3945 O O . ASN A 1 504 ? -18.831 -2.026 50.780 1.00 88.19 504 ASN A O 1
ATOM 3949 N N . SER A 1 505 ? -18.193 -4.019 51.588 1.00 88.50 505 SER A N 1
ATOM 3950 C CA . SER A 1 505 ? -16.843 -3.947 51.013 1.00 88.50 505 SER A CA 1
ATOM 3951 C C . SER A 1 505 ? -16.860 -3.987 49.479 1.00 88.50 505 SER A C 1
ATOM 3953 O O . SER A 1 505 ? -16.144 -3.219 48.841 1.00 88.50 505 SER A O 1
ATOM 3955 N N . TYR A 1 506 ? -17.739 -4.800 48.885 1.00 92.50 506 TYR A N 1
ATOM 3956 C CA . TYR A 1 506 ? -17.910 -4.882 47.432 1.00 92.50 506 TYR A CA 1
ATOM 3957 C C . TYR A 1 506 ? -18.699 -3.712 46.860 1.00 92.50 506 TYR A C 1
ATOM 3959 O O . TYR A 1 506 ? -18.385 -3.259 45.764 1.00 92.50 506 TYR A O 1
ATOM 3967 N N . GLN A 1 507 ? -19.659 -3.171 47.613 1.00 90.50 507 GLN A N 1
ATOM 3968 C CA . GLN A 1 507 ? -20.382 -1.961 47.227 1.00 90.50 507 GLN A CA 1
ATOM 3969 C C . GLN A 1 507 ? -19.417 -0.803 46.933 1.00 90.50 507 GLN A C 1
ATOM 3971 O O . GLN A 1 507 ? -19.529 -0.152 45.900 1.00 90.50 507 GLN A O 1
ATOM 3976 N N . LYS A 1 508 ? -18.404 -0.606 47.790 1.00 89.62 508 LYS A N 1
ATOM 3977 C CA . LYS A 1 508 ? -17.364 0.416 47.582 1.00 89.62 508 LYS A CA 1
ATOM 3978 C C . LYS A 1 508 ? -16.548 0.174 46.310 1.00 89.62 508 LYS A C 1
ATOM 3980 O O . LYS A 1 508 ? -16.235 1.122 45.599 1.00 89.62 508 LYS A O 1
ATOM 3985 N N . LEU A 1 509 ? -16.218 -1.084 46.012 1.00 91.12 509 LEU A N 1
ATOM 3986 C CA . LEU A 1 509 ? -15.513 -1.453 44.779 1.00 91.12 509 LEU A CA 1
ATOM 3987 C C . LEU A 1 509 ? -16.389 -1.226 43.538 1.00 91.12 509 LEU A C 1
ATOM 3989 O O . LEU A 1 509 ? -15.885 -0.785 42.509 1.00 91.12 509 LEU A O 1
ATOM 3993 N N . ILE A 1 510 ? -17.698 -1.469 43.634 1.00 90.81 510 ILE A N 1
ATOM 3994 C CA . ILE A 1 510 ? -18.669 -1.158 42.575 1.00 90.81 510 ILE A CA 1
ATOM 3995 C C . ILE A 1 510 ? -18.804 0.354 42.390 1.00 90.81 510 ILE A C 1
ATOM 3997 O O . ILE A 1 510 ? -18.874 0.827 41.259 1.00 90.81 510 ILE A O 1
ATOM 4001 N N . ASP A 1 511 ? -18.760 1.128 43.473 1.00 87.81 511 ASP A N 1
ATOM 4002 C CA . ASP A 1 511 ? -18.769 2.589 43.415 1.00 87.81 511 ASP A CA 1
ATOM 4003 C C . ASP A 1 511 ? -17.496 3.179 42.789 1.00 87.81 511 ASP A C 1
ATOM 4005 O O . ASP A 1 511 ? -17.547 4.258 42.202 1.00 87.81 511 ASP A O 1
ATOM 4009 N N . GLN A 1 512 ? -16.367 2.473 42.867 1.00 87.25 512 GLN A N 1
ATOM 4010 C CA . GLN A 1 512 ? -15.158 2.804 42.108 1.00 87.25 512 GLN A CA 1
ATOM 4011 C C . GLN A 1 512 ? -15.257 2.321 40.652 1.00 87.25 512 GLN A C 1
ATOM 4013 O O . GLN A 1 512 ? -14.843 3.016 39.729 1.00 87.25 512 GLN A O 1
ATOM 4018 N N . ALA A 1 513 ? -15.830 1.142 40.410 1.00 85.81 513 ALA A N 1
ATOM 4019 C CA . ALA A 1 513 ? -16.007 0.605 39.062 1.00 85.81 513 ALA A CA 1
ATOM 4020 C C . ALA A 1 513 ? -16.971 1.462 38.225 1.00 85.81 513 ALA A C 1
ATOM 4022 O O . ALA A 1 513 ? -16.708 1.717 37.052 1.00 85.81 513 ALA A O 1
ATOM 4023 N N . LYS A 1 514 ? -18.045 1.988 38.835 1.00 83.62 514 LYS A N 1
ATOM 4024 C CA . LYS A 1 514 ? -19.044 2.819 38.147 1.00 83.62 514 LYS A CA 1
ATOM 4025 C C . LYS A 1 514 ? -18.485 4.147 37.637 1.00 83.62 514 LYS A C 1
ATOM 4027 O O . LYS A 1 514 ? -19.141 4.773 36.815 1.00 83.62 514 LYS A O 1
ATOM 4032 N N . SER A 1 515 ? -17.329 4.618 38.106 1.00 79.88 515 SER A N 1
ATOM 4033 C CA . SER A 1 515 ? -16.742 5.870 37.606 1.00 79.88 515 SER A CA 1
ATOM 4034 C C . SER A 1 515 ? -15.999 5.707 36.278 1.00 79.88 515 SER A C 1
ATOM 4036 O O . SER A 1 515 ? -15.519 6.698 35.746 1.00 79.88 515 SER A O 1
ATOM 4038 N N . HIS A 1 516 ? -15.877 4.483 35.763 1.00 74.44 516 HIS A N 1
ATOM 4039 C CA . HIS A 1 516 ? -15.194 4.194 34.508 1.00 74.44 516 HIS A CA 1
ATOM 4040 C C . HIS A 1 516 ? -16.190 4.034 33.347 1.00 74.44 516 HIS A C 1
ATOM 4042 O O . HIS A 1 516 ? -17.380 3.770 33.566 1.00 74.44 516 HIS A O 1
ATOM 4048 N N . ASP A 1 517 ? -15.695 4.180 32.119 1.00 72.44 517 ASP A N 1
ATOM 4049 C CA . ASP A 1 517 ? -16.500 4.074 30.896 1.00 72.44 517 ASP A CA 1
ATOM 4050 C C . ASP A 1 517 ? -16.914 2.623 30.595 1.00 72.44 517 ASP A C 1
ATOM 4052 O O . ASP A 1 517 ? -18.039 2.365 30.177 1.00 72.44 517 ASP A O 1
ATOM 4056 N N . ASP A 1 518 ? -16.047 1.663 30.911 1.00 78.69 518 ASP A N 1
ATOM 4057 C CA . ASP A 1 518 ? -16.218 0.205 30.841 1.00 78.69 518 ASP A CA 1
ATOM 4058 C C . ASP A 1 518 ? -16.792 -0.381 32.150 1.00 78.69 518 ASP A C 1
ATOM 4060 O O . ASP A 1 518 ? -16.389 -1.443 32.636 1.00 78.69 518 ASP A O 1
ATOM 4064 N N . TYR A 1 519 ? -17.746 0.329 32.763 1.00 81.31 519 TYR A N 1
ATOM 4065 C CA . TYR A 1 519 ? -18.266 -0.007 34.093 1.00 81.31 519 TYR A CA 1
ATOM 4066 C C . TYR A 1 519 ? -18.845 -1.426 34.196 1.00 81.31 519 TYR A C 1
ATOM 4068 O O . TYR A 1 519 ? -18.738 -2.035 35.257 1.00 81.31 519 TYR A O 1
ATOM 4076 N N . GLU A 1 520 ? -19.454 -1.971 33.139 1.00 81.44 520 GLU A N 1
ATOM 4077 C CA . GLU A 1 520 ? -20.040 -3.316 33.179 1.00 81.44 520 GLU A CA 1
ATOM 4078 C C . GLU A 1 520 ? -18.979 -4.405 33.370 1.00 81.44 520 GLU A C 1
ATOM 4080 O O . GLU A 1 520 ? -19.154 -5.288 34.215 1.00 81.44 520 GLU A O 1
ATOM 4085 N N . GLU A 1 521 ? -17.869 -4.320 32.632 1.00 84.94 521 GLU A N 1
ATOM 4086 C CA . GLU A 1 521 ? -16.743 -5.255 32.713 1.00 84.94 521 GLU A CA 1
ATOM 4087 C C . GLU A 1 521 ? -16.091 -5.189 34.097 1.00 84.94 521 GLU A C 1
ATOM 4089 O O . GLU A 1 521 ? -15.970 -6.203 34.789 1.00 84.94 521 GLU A O 1
ATOM 4094 N N . LYS A 1 522 ? -15.808 -3.975 34.577 1.00 86.94 522 LYS A N 1
ATOM 4095 C CA . LYS A 1 522 ? -15.242 -3.751 35.914 1.00 86.94 522 LYS A CA 1
ATOM 4096 C C . LYS A 1 522 ? -16.162 -4.220 37.037 1.00 86.94 522 LYS A C 1
ATOM 4098 O O . LYS A 1 522 ? -15.714 -4.824 38.011 1.00 86.94 522 LYS A O 1
ATOM 4103 N N . ILE A 1 523 ? -17.467 -3.983 36.933 1.00 90.75 523 ILE A N 1
ATOM 4104 C CA . ILE A 1 523 ? -18.428 -4.492 37.920 1.00 90.75 523 ILE A CA 1
ATOM 4105 C C . ILE A 1 523 ? -18.488 -6.024 37.875 1.00 90.75 523 ILE A C 1
ATOM 4107 O O . ILE A 1 523 ? -18.609 -6.649 38.929 1.00 90.75 523 ILE A O 1
ATOM 4111 N N . ASN A 1 524 ? -18.348 -6.647 36.701 1.00 89.38 524 ASN A N 1
ATOM 4112 C CA . ASN A 1 524 ? -18.272 -8.104 36.583 1.00 89.38 524 ASN A CA 1
ATOM 4113 C C . ASN A 1 524 ? -17.004 -8.683 37.229 1.00 89.38 524 ASN A C 1
ATOM 4115 O O . ASN A 1 524 ? -17.072 -9.744 37.855 1.00 89.38 524 ASN A O 1
ATOM 4119 N N . GLU A 1 525 ? -15.866 -7.987 37.168 1.00 90.12 525 GLU A N 1
ATOM 4120 C CA . GLU A 1 525 ? -14.671 -8.367 37.936 1.00 90.12 525 GLU A CA 1
ATOM 4121 C C . GLU A 1 525 ? -14.941 -8.352 39.449 1.00 90.12 525 GLU A C 1
ATOM 4123 O O . GLU A 1 525 ? -14.610 -9.309 40.157 1.00 90.12 525 GLU A O 1
ATOM 4128 N N . VAL A 1 526 ? -15.610 -7.305 39.944 1.00 93.00 526 VAL A N 1
ATOM 4129 C CA . VAL A 1 526 ? -15.996 -7.200 41.361 1.00 93.00 526 VAL A CA 1
ATOM 4130 C C . VAL A 1 526 ? -16.986 -8.305 41.748 1.00 93.00 526 VAL A C 1
ATOM 4132 O O . VAL A 1 526 ? -16.848 -8.924 42.806 1.00 93.00 526 VAL A O 1
ATOM 4135 N N . LEU A 1 527 ? -17.954 -8.607 40.877 1.00 92.31 527 LEU A N 1
ATOM 4136 C CA . LEU A 1 527 ? -18.916 -9.692 41.066 1.00 92.31 527 LEU A CA 1
ATOM 4137 C C . LEU A 1 527 ? -18.223 -11.057 41.157 1.00 92.31 527 LEU A C 1
ATOM 4139 O O . LEU A 1 527 ? -18.592 -11.871 42.003 1.00 92.31 527 LEU A O 1
ATOM 4143 N N . ASN A 1 528 ? -17.205 -11.310 40.332 1.00 92.12 528 ASN A N 1
ATOM 4144 C CA . ASN A 1 528 ? -16.440 -12.555 40.382 1.00 92.12 528 ASN A CA 1
ATOM 4145 C C . ASN A 1 528 ? -15.754 -12.751 41.742 1.00 92.12 528 ASN A C 1
ATOM 4147 O O . ASN A 1 528 ? -15.834 -13.844 42.306 1.00 92.12 528 ASN A O 1
ATOM 4151 N N . LEU A 1 529 ? -15.154 -11.699 42.308 1.00 93.81 529 LEU A N 1
ATOM 4152 C CA . LEU A 1 529 ? -14.579 -11.743 43.659 1.00 93.81 529 LEU A CA 1
ATOM 4153 C C . LEU A 1 529 ? -15.655 -12.001 44.729 1.00 93.81 529 LEU A C 1
ATOM 4155 O O . LEU A 1 529 ? -15.467 -12.859 45.592 1.00 93.81 529 LEU A O 1
ATOM 4159 N N . ALA A 1 530 ? -16.817 -11.345 44.633 1.00 94.25 530 ALA A N 1
ATOM 4160 C CA . ALA A 1 530 ? -17.932 -11.562 45.559 1.00 94.25 530 ALA A CA 1
ATOM 4161 C C . ALA A 1 530 ? -18.478 -13.001 45.508 1.00 94.25 530 ALA A C 1
ATOM 4163 O O . ALA A 1 530 ? -18.800 -13.594 46.541 1.00 94.25 530 ALA A O 1
ATOM 4164 N N . LEU A 1 531 ? -18.549 -13.595 44.313 1.00 92.69 531 LEU A N 1
ATOM 4165 C CA . LEU A 1 531 ? -18.926 -14.996 44.127 1.00 92.69 531 LEU A CA 1
ATOM 4166 C C . LEU A 1 531 ? -17.903 -15.952 44.750 1.00 92.69 531 LEU A C 1
ATOM 4168 O O . LEU A 1 531 ? -18.299 -16.932 45.383 1.00 92.69 531 LEU A O 1
ATOM 4172 N N . ILE A 1 532 ? -16.605 -15.665 44.615 1.00 93.81 532 ILE A N 1
ATOM 4173 C CA . ILE A 1 532 ? -15.544 -16.443 45.270 1.00 93.81 532 ILE A CA 1
ATOM 4174 C C . ILE A 1 532 ? -15.691 -16.363 46.795 1.00 93.81 532 ILE A C 1
ATOM 4176 O O . ILE A 1 532 ? -15.679 -17.398 47.461 1.00 93.81 532 ILE A O 1
ATOM 4180 N N . GLU A 1 533 ? -15.918 -15.173 47.358 1.00 94.62 533 GLU A N 1
ATOM 4181 C CA . GLU A 1 533 ? -16.144 -15.022 48.801 1.00 94.62 533 GLU A CA 1
ATOM 4182 C C . GLU A 1 533 ? -17.402 -15.768 49.268 1.00 94.62 533 GLU A C 1
ATOM 4184 O O . GLU A 1 533 ? -17.392 -16.407 50.321 1.00 94.62 533 GLU A O 1
ATOM 4189 N N . ASN A 1 534 ? -18.475 -15.780 48.469 1.00 93.12 534 ASN A N 1
ATOM 4190 C CA . ASN A 1 534 ? -19.656 -16.586 48.777 1.00 93.12 534 ASN A CA 1
ATOM 4191 C C . ASN A 1 534 ? -19.333 -18.089 48.809 1.00 93.12 534 ASN A C 1
ATOM 4193 O O . ASN A 1 534 ? -19.780 -18.789 49.721 1.00 93.12 534 ASN A O 1
ATOM 4197 N N . LEU A 1 535 ? -18.542 -18.588 47.854 1.00 92.06 535 LEU A N 1
ATOM 4198 C CA . LEU A 1 535 ? -18.101 -19.985 47.832 1.00 92.06 535 LEU A CA 1
ATOM 4199 C C . LEU A 1 535 ? -17.246 -20.320 49.063 1.00 92.06 535 LEU A C 1
ATOM 4201 O O . LEU A 1 535 ? -17.484 -21.350 49.699 1.00 92.06 535 LEU A O 1
ATOM 4205 N N . ILE A 1 536 ? -16.334 -19.429 49.461 1.00 91.38 536 ILE A N 1
ATOM 4206 C CA . ILE A 1 536 ? -15.530 -19.552 50.690 1.00 91.38 536 ILE A CA 1
ATOM 4207 C C . ILE A 1 536 ? -16.436 -19.585 51.934 1.00 91.38 536 ILE A C 1
ATOM 4209 O O . ILE A 1 536 ? -16.330 -20.489 52.765 1.00 91.38 536 ILE A O 1
ATOM 4213 N N . ASN A 1 537 ? -17.405 -18.674 52.050 1.00 90.38 537 ASN A N 1
ATOM 4214 C CA . ASN A 1 537 ? -18.373 -18.653 53.156 1.00 90.38 537 ASN A CA 1
ATOM 4215 C C . ASN A 1 537 ? -19.251 -19.918 53.186 1.00 90.38 537 ASN A C 1
ATOM 4217 O O . ASN A 1 537 ? -19.571 -20.463 54.250 1.00 90.38 537 ASN A O 1
ATOM 4221 N N . ARG A 1 538 ? -19.629 -20.435 52.014 1.00 87.38 538 ARG A N 1
ATOM 4222 C CA . ARG A 1 538 ? -20.365 -21.698 51.882 1.00 87.38 538 ARG A CA 1
ATOM 4223 C C . ARG A 1 538 ? -19.518 -22.891 52.313 1.00 87.38 538 ARG A C 1
ATOM 4225 O O . ARG A 1 538 ? -20.054 -23.820 52.912 1.00 87.38 538 ARG A O 1
ATOM 4232 N N . ALA A 1 539 ? -18.221 -22.875 52.015 1.00 87.31 539 ALA A N 1
ATOM 4233 C CA . ALA A 1 539 ? -17.287 -23.907 52.447 1.00 87.31 539 ALA A CA 1
ATOM 4234 C C . ALA A 1 539 ? -17.117 -23.931 53.974 1.00 87.31 539 ALA A C 1
ATOM 4236 O O . ALA A 1 539 ? -17.057 -25.013 54.558 1.00 87.31 539 ALA A O 1
ATOM 4237 N N . HIS A 1 540 ? -17.119 -22.760 54.619 1.00 83.50 540 HIS A N 1
ATOM 4238 C CA . HIS A 1 540 ? -17.120 -22.643 56.079 1.00 83.50 540 HIS A CA 1
ATOM 4239 C C . HIS A 1 540 ? -18.417 -23.163 56.717 1.00 83.50 540 HIS A C 1
ATOM 4241 O O . HIS A 1 540 ? -18.375 -23.896 57.701 1.00 83.50 540 HIS A O 1
ATOM 4247 N N . SER A 1 541 ? -19.573 -22.797 56.159 1.00 83.38 541 SER A N 1
ATOM 4248 C CA . SER A 1 541 ? -20.882 -23.048 56.782 1.00 83.38 541 SER A CA 1
ATOM 4249 C C . SER A 1 541 ? -21.504 -24.411 56.461 1.00 83.38 541 SER A C 1
ATOM 4251 O O . SER A 1 541 ? -22.355 -24.879 57.215 1.00 83.38 541 SER A O 1
ATOM 4253 N N . ASN A 1 542 ? -21.118 -25.061 55.356 1.00 80.06 542 ASN A N 1
ATOM 4254 C CA . ASN A 1 542 ? -21.727 -26.316 54.915 1.00 80.06 542 ASN A CA 1
ATOM 4255 C C . ASN A 1 542 ? -20.676 -27.410 54.648 1.00 80.06 542 ASN A C 1
ATOM 4257 O O . ASN A 1 542 ? -20.134 -27.484 53.539 1.00 80.06 542 ASN A O 1
ATOM 4261 N N . PRO A 1 543 ? -20.454 -28.324 55.611 1.00 75.56 543 PRO A N 1
ATOM 4262 C CA . PRO A 1 543 ? -19.501 -29.423 55.466 1.00 75.56 543 PRO A CA 1
ATOM 4263 C C . PRO A 1 543 ? -19.741 -30.297 54.225 1.00 75.56 543 PRO A C 1
ATOM 4265 O O . PRO A 1 543 ? -18.789 -30.645 53.531 1.00 75.56 543 PRO A O 1
ATOM 4268 N N . ASN A 1 544 ? -21.003 -30.576 53.875 1.00 75.31 544 ASN A N 1
ATOM 4269 C CA . ASN A 1 544 ? -21.359 -31.453 52.748 1.00 75.31 544 ASN A CA 1
ATOM 4270 C C . ASN A 1 544 ? -21.037 -30.837 51.379 1.00 75.31 544 ASN A C 1
ATOM 4272 O O . ASN A 1 544 ? -20.850 -31.557 50.402 1.00 75.31 544 ASN A O 1
ATOM 4276 N N . LYS A 1 545 ? -20.985 -29.503 51.287 1.00 80.69 545 LYS A N 1
ATOM 4277 C CA . LYS A 1 545 ? -20.642 -28.781 50.049 1.00 80.69 545 LYS A CA 1
ATOM 4278 C C . LYS A 1 545 ? -19.214 -28.234 50.054 1.00 80.69 545 LYS A C 1
ATOM 4280 O O . LYS A 1 545 ? -18.777 -27.712 49.032 1.00 80.69 545 LYS A O 1
ATOM 4285 N N . ARG A 1 546 ? -18.478 -28.387 51.161 1.00 83.69 546 ARG A N 1
ATOM 4286 C CA . ARG A 1 546 ? -17.154 -27.790 51.388 1.00 83.69 546 ARG A CA 1
ATOM 4287 C C . ARG A 1 546 ? -16.150 -28.116 50.288 1.00 83.69 546 ARG A C 1
ATOM 4289 O O . ARG A 1 546 ? -15.541 -27.202 49.751 1.00 83.69 546 ARG A O 1
ATOM 4296 N N . LEU A 1 547 ? -16.029 -29.388 49.903 1.00 83.00 547 LEU A N 1
ATOM 4297 C CA . LEU A 1 547 ? -15.082 -29.823 48.866 1.00 83.00 547 LEU A CA 1
ATOM 4298 C C . LEU A 1 547 ? -15.352 -29.162 47.513 1.00 83.00 547 LEU A C 1
ATOM 4300 O O . LEU A 1 547 ? -14.443 -28.596 46.909 1.00 83.00 547 LEU A O 1
ATOM 4304 N N . LYS A 1 548 ? -16.615 -29.189 47.071 1.00 86.69 548 LYS A N 1
ATOM 4305 C CA . LYS A 1 548 ? -17.026 -28.590 45.799 1.00 86.69 548 LYS A CA 1
ATOM 4306 C C . LYS A 1 548 ? -16.837 -27.073 45.814 1.00 86.69 548 LYS A C 1
ATOM 4308 O O . LYS A 1 548 ? -16.310 -26.526 44.854 1.00 86.69 548 LYS A O 1
ATOM 4313 N N . SER A 1 549 ? -17.222 -26.413 46.907 1.00 88.94 549 SER A N 1
ATOM 4314 C CA . SER A 1 549 ? -17.065 -24.964 47.053 1.00 88.94 549 SER A CA 1
ATOM 4315 C C . SER A 1 549 ? -15.597 -24.527 47.049 1.00 88.94 549 SER A C 1
ATOM 4317 O O . SER A 1 549 ? -15.286 -23.528 46.415 1.00 88.94 549 SER A O 1
ATOM 4319 N N . ILE A 1 550 ? -14.698 -25.270 47.711 1.00 88.00 550 ILE A N 1
ATOM 4320 C CA . ILE A 1 550 ? -13.255 -24.970 47.715 1.00 88.00 550 ILE A CA 1
ATOM 4321 C C . ILE A 1 550 ? -12.673 -25.118 46.307 1.00 88.00 550 ILE A C 1
ATOM 4323 O O . ILE A 1 550 ? -12.000 -24.209 45.840 1.00 88.00 550 ILE A O 1
ATOM 4327 N N . ALA A 1 551 ? -12.962 -26.224 45.612 1.00 87.25 551 ALA A N 1
ATOM 4328 C CA . ALA A 1 551 ? -12.445 -26.454 44.262 1.00 87.25 551 ALA A CA 1
ATOM 4329 C C . ALA A 1 551 ? -12.942 -25.399 43.255 1.00 87.25 551 ALA A C 1
ATOM 4331 O O . ALA A 1 551 ? -12.186 -24.936 42.405 1.00 87.25 551 ALA A O 1
ATOM 4332 N N . GLU A 1 552 ? -14.212 -24.994 43.359 1.00 90.94 552 GLU A N 1
ATOM 4333 C CA . GLU A 1 552 ? -14.767 -23.946 42.501 1.00 90.94 552 GLU A CA 1
ATOM 4334 C C . GLU A 1 552 ? -14.190 -22.561 42.834 1.00 90.94 552 GLU A C 1
ATOM 4336 O O . GLU A 1 552 ? -13.886 -21.797 41.918 1.00 90.94 552 GLU A O 1
ATOM 4341 N N . ALA A 1 553 ? -14.008 -22.243 44.120 1.00 91.31 553 ALA A N 1
ATOM 4342 C CA . ALA A 1 553 ? -13.380 -20.996 44.552 1.00 91.31 553 ALA A CA 1
ATOM 4343 C C . ALA A 1 553 ? -11.934 -20.895 44.048 1.00 91.31 553 ALA A C 1
ATOM 4345 O O . ALA A 1 553 ? -11.573 -19.872 43.475 1.00 91.31 553 ALA A O 1
ATOM 4346 N N . ASP A 1 554 ? -11.152 -21.967 44.186 1.00 89.56 554 ASP A N 1
ATOM 4347 C CA . ASP A 1 554 ? -9.760 -22.050 43.733 1.00 89.56 554 ASP A CA 1
ATOM 4348 C C . ASP A 1 554 ? -9.638 -21.854 42.219 1.00 89.56 554 ASP A C 1
ATOM 4350 O O . ASP A 1 554 ? -8.940 -20.956 41.751 1.00 89.56 554 ASP A O 1
ATOM 4354 N N . SER A 1 555 ? -10.437 -22.595 41.442 1.00 90.19 555 SER A N 1
ATOM 4355 C CA . SER A 1 555 ? -10.453 -22.478 39.979 1.00 90.19 555 SER A CA 1
ATOM 4356 C C . SER A 1 555 ? -10.856 -21.085 39.483 1.00 90.19 555 SER A C 1
ATOM 4358 O O . SER A 1 555 ? -10.387 -20.635 38.437 1.00 90.19 555 SER A O 1
ATOM 4360 N N . ARG A 1 556 ? -11.758 -20.399 40.194 1.00 92.12 556 ARG A N 1
ATOM 4361 C CA . ARG A 1 556 ? -12.159 -19.028 39.855 1.00 92.12 556 ARG A CA 1
ATOM 4362 C C . ARG A 1 556 ? -11.084 -18.020 40.257 1.00 92.12 556 ARG A C 1
ATOM 4364 O O . ARG A 1 556 ? -10.791 -17.122 39.476 1.00 92.12 556 ARG A O 1
ATOM 4371 N N . LEU A 1 557 ? -10.487 -18.175 41.438 1.00 90.25 557 LEU A N 1
ATOM 4372 C CA . LEU A 1 557 ? -9.483 -17.255 41.971 1.00 90.25 557 LEU A CA 1
ATOM 4373 C C . LEU A 1 557 ? -8.162 -17.321 41.189 1.00 90.25 557 LEU A C 1
ATOM 4375 O O . LEU A 1 557 ? -7.534 -16.283 40.975 1.00 90.25 557 LEU A O 1
ATOM 4379 N N . SER A 1 558 ? -7.776 -18.507 40.706 1.00 88.31 558 SER A N 1
ATOM 4380 C CA . SER A 1 558 ? -6.563 -18.719 39.905 1.00 88.31 558 SER A CA 1
ATOM 4381 C C . SER A 1 558 ? -6.621 -18.069 38.517 1.00 88.31 558 SER A C 1
ATOM 4383 O O . SER A 1 558 ? -5.580 -17.798 37.925 1.00 88.31 558 SER A O 1
ATOM 4385 N N . LYS A 1 559 ? -7.826 -17.810 37.990 1.00 89.81 559 LYS A N 1
ATOM 4386 C CA . LYS A 1 559 ? -8.042 -17.141 36.693 1.00 89.81 559 LYS A CA 1
ATOM 4387 C C . LYS A 1 559 ? -7.923 -15.619 36.771 1.00 89.81 559 LYS A C 1
ATOM 4389 O O . LYS A 1 559 ? -7.866 -14.967 35.735 1.00 89.81 559 LYS A O 1
ATOM 4394 N N . LEU A 1 560 ? -7.909 -15.050 37.976 1.00 88.06 560 LEU A N 1
ATOM 4395 C CA . LEU A 1 560 ? -7.783 -13.610 38.176 1.00 88.06 560 LEU A CA 1
ATOM 4396 C C . LEU A 1 560 ? -6.301 -13.230 38.260 1.00 88.06 560 LEU A C 1
ATOM 4398 O O . LEU A 1 560 ? -5.546 -13.841 39.014 1.00 88.06 560 LEU A O 1
ATOM 4402 N N . SER A 1 561 ? -5.886 -12.191 37.534 1.00 83.06 561 SER A N 1
ATOM 4403 C CA . SER A 1 561 ? -4.541 -11.617 37.637 1.00 83.06 561 SER A CA 1
ATOM 4404 C C . SER A 1 561 ? -4.611 -10.094 37.645 1.00 83.06 561 SER A C 1
ATOM 4406 O O . SER A 1 561 ? -5.222 -9.483 36.773 1.00 83.06 561 SER A O 1
ATOM 4408 N N . TYR A 1 562 ? -3.969 -9.489 38.645 1.00 84.62 562 TYR A N 1
ATOM 4409 C CA . TYR A 1 562 ? -3.916 -8.038 38.850 1.00 84.62 562 TYR A CA 1
ATOM 4410 C C . TYR A 1 562 ? -2.464 -7.552 38.949 1.00 84.62 562 TYR A C 1
ATOM 4412 O O . TYR A 1 562 ? -2.120 -6.701 39.775 1.00 84.62 562 TYR A O 1
ATOM 4420 N N . GLU A 1 563 ? -1.580 -8.141 38.144 1.00 76.94 563 GLU A N 1
ATOM 4421 C CA . GLU A 1 563 ? -0.179 -7.738 38.075 1.00 76.94 563 GLU A CA 1
ATOM 4422 C C . GLU A 1 563 ? -0.006 -6.463 37.244 1.00 76.94 563 GLU A C 1
ATOM 4424 O O . GLU A 1 563 ? -0.674 -6.250 36.231 1.00 76.94 563 GLU A O 1
ATOM 4429 N N . ALA A 1 564 ? 0.893 -5.589 37.693 1.00 71.25 564 ALA A N 1
ATOM 4430 C CA . ALA A 1 564 ? 1.280 -4.426 36.913 1.00 71.25 564 ALA A CA 1
ATOM 4431 C C . ALA A 1 564 ? 2.239 -4.860 35.791 1.00 71.25 564 ALA A C 1
ATOM 4433 O O . ALA A 1 564 ? 3.173 -5.619 36.072 1.00 71.25 564 ALA A O 1
ATOM 4434 N N . PRO A 1 565 ? 2.096 -4.340 34.559 1.00 71.06 565 PRO A N 1
ATOM 4435 C CA . PRO A 1 565 ? 3.159 -4.418 33.564 1.00 71.06 565 PRO A CA 1
ATOM 4436 C C . PRO A 1 565 ? 4.470 -3.869 34.146 1.00 71.06 565 PRO A C 1
ATOM 4438 O O . PRO A 1 565 ? 4.455 -2.897 34.910 1.00 71.06 565 PRO A O 1
ATOM 4441 N N . LYS A 1 566 ? 5.613 -4.488 33.814 1.00 62.78 566 LYS A N 1
ATOM 4442 C CA . LYS A 1 566 ? 6.929 -4.084 34.346 1.00 62.78 566 LYS A CA 1
ATOM 4443 C C . LYS A 1 566 ? 7.139 -2.573 34.165 1.00 62.78 566 LYS A C 1
ATOM 4445 O O . LYS A 1 566 ? 7.149 -2.080 33.045 1.00 62.78 566 LYS A O 1
ATOM 4450 N N . GLY A 1 567 ? 7.329 -1.857 35.276 1.00 62.22 567 GLY A N 1
ATOM 4451 C CA . GLY A 1 567 ? 7.612 -0.416 35.285 1.00 62.22 567 GLY A CA 1
ATOM 4452 C C . GLY A 1 567 ? 6.395 0.514 35.386 1.00 62.22 567 GLY A C 1
ATOM 4453 O O . GLY A 1 567 ? 6.594 1.724 35.441 1.00 62.22 567 GLY A O 1
ATOM 4454 N N . GLN A 1 568 ? 5.160 0.002 35.461 1.00 71.75 568 GLN A N 1
ATOM 4455 C CA . GLN A 1 568 ? 3.949 0.826 35.609 1.00 71.75 568 GLN A CA 1
ATOM 4456 C C . GLN A 1 568 ? 3.313 0.708 37.003 1.00 71.75 568 GLN A C 1
ATOM 4458 O O . GLN A 1 568 ? 3.345 -0.345 37.640 1.00 71.75 568 GLN A O 1
ATOM 4463 N N . LYS A 1 569 ? 2.708 1.801 37.490 1.00 76.88 569 LYS A N 1
ATOM 4464 C CA . LYS A 1 569 ? 1.957 1.831 38.756 1.00 76.88 569 LYS A CA 1
ATOM 4465 C C . LYS A 1 569 ? 0.504 1.407 38.502 1.00 76.88 569 LYS A C 1
ATOM 4467 O O . LYS A 1 569 ? -0.126 1.905 37.575 1.00 76.88 569 LYS A O 1
ATOM 4472 N N . LEU A 1 570 ? -0.032 0.506 39.329 1.00 79.12 570 LEU A N 1
ATOM 4473 C CA . LEU A 1 570 ? -1.452 0.123 39.291 1.00 79.12 570 LEU A CA 1
ATOM 4474 C C . LEU A 1 570 ? -2.348 1.321 39.641 1.00 79.12 570 LEU A C 1
ATOM 4476 O O . LEU A 1 570 ? -2.004 2.118 40.517 1.00 79.12 570 LEU A O 1
ATOM 4480 N N . SER A 1 571 ? -3.510 1.417 38.989 1.00 82.88 571 SER A N 1
ATOM 4481 C CA . SER A 1 571 ? -4.556 2.367 39.381 1.00 82.88 571 SER A CA 1
ATOM 4482 C C . SER A 1 571 ? -5.128 2.015 40.758 1.00 82.88 571 SER A C 1
ATOM 4484 O O . SER A 1 571 ? -5.075 0.858 41.180 1.00 82.88 571 SER A O 1
ATOM 4486 N N . GLU A 1 572 ? -5.711 2.994 41.453 1.00 83.00 572 GLU A N 1
ATOM 4487 C CA . GLU A 1 572 ? -6.301 2.799 42.790 1.00 83.00 572 GLU A CA 1
ATOM 4488 C C . GLU A 1 572 ? -7.380 1.701 42.808 1.00 83.00 572 GLU A C 1
ATOM 4490 O O . GLU A 1 572 ? -7.426 0.879 43.725 1.00 83.00 572 GLU A O 1
ATOM 4495 N N . TYR A 1 573 ? -8.196 1.627 41.752 1.00 85.50 573 TYR A N 1
ATOM 4496 C CA . TYR A 1 573 ? -9.190 0.568 41.568 1.00 85.50 573 TYR A CA 1
ATOM 4497 C C . TYR A 1 573 ? -8.539 -0.818 41.435 1.00 85.50 573 TYR A C 1
ATOM 4499 O O . TYR A 1 573 ? -8.894 -1.739 42.170 1.00 85.50 573 TYR A O 1
ATOM 4507 N N . LYS A 1 574 ? -7.531 -0.972 40.562 1.00 88.00 574 LYS A N 1
ATOM 4508 C CA . LYS A 1 574 ? -6.832 -2.258 40.393 1.00 88.00 574 LYS A CA 1
ATOM 4509 C C . LYS A 1 574 ? -6.059 -2.670 41.649 1.00 88.00 574 LYS A C 1
ATOM 4511 O O . LYS A 1 574 ? -5.975 -3.860 41.939 1.00 88.00 574 LYS A O 1
ATOM 4516 N N . LEU A 1 575 ? -5.525 -1.711 42.409 1.00 87.06 575 LEU A N 1
ATOM 4517 C CA . LEU A 1 575 ? -4.905 -1.974 43.709 1.00 87.06 575 LEU A CA 1
ATOM 4518 C C . LEU A 1 575 ? -5.937 -2.526 44.705 1.00 87.06 575 LEU A C 1
ATOM 4520 O O . LEU A 1 575 ? -5.686 -3.543 45.341 1.00 87.06 575 LEU A O 1
ATOM 4524 N N . SER A 1 576 ? -7.130 -1.929 44.752 1.00 88.31 576 SER A N 1
ATOM 4525 C CA . SER A 1 576 ? -8.223 -2.381 45.624 1.00 88.31 576 SER A CA 1
ATOM 4526 C C . SER A 1 576 ? -8.712 -3.797 45.270 1.00 88.31 576 SER A C 1
ATOM 4528 O O . SER A 1 576 ? -8.988 -4.599 46.164 1.00 88.31 576 SER A O 1
ATOM 4530 N N . LEU A 1 577 ? -8.765 -4.148 43.976 1.00 89.94 577 LEU A N 1
ATOM 4531 C CA . LEU A 1 577 ? -9.062 -5.517 43.525 1.00 89.94 577 LEU A CA 1
ATOM 4532 C C . LEU A 1 577 ? -7.965 -6.509 43.916 1.00 89.94 577 LEU A C 1
ATOM 4534 O O . LEU A 1 577 ? -8.263 -7.611 44.380 1.00 89.94 577 LEU A O 1
ATOM 4538 N N . LYS A 1 578 ? -6.700 -6.115 43.746 1.00 90.19 578 LYS A N 1
ATOM 4539 C CA . LYS A 1 578 ? -5.546 -6.930 44.124 1.00 90.19 578 LYS A CA 1
ATOM 4540 C C . LYS A 1 578 ? -5.556 -7.237 45.620 1.00 90.19 578 LYS A C 1
ATOM 4542 O O . LYS A 1 578 ? -5.461 -8.406 45.988 1.00 90.19 578 LYS A O 1
ATOM 4547 N N . ASP A 1 579 ? -5.753 -6.225 46.459 1.00 88.31 579 ASP A N 1
ATOM 4548 C CA . ASP A 1 579 ? -5.812 -6.384 47.914 1.00 88.31 579 ASP A CA 1
ATOM 4549 C C . ASP A 1 579 ? -6.959 -7.317 48.323 1.00 88.31 579 ASP A C 1
ATOM 4551 O O . ASP A 1 579 ? -6.790 -8.198 49.171 1.00 88.31 579 ASP A O 1
ATOM 4555 N N . LYS A 1 580 ? -8.129 -7.183 47.682 1.00 91.19 580 LYS A N 1
ATOM 4556 C CA . LYS A 1 580 ? -9.271 -8.063 47.948 1.00 91.19 580 LYS A CA 1
ATOM 4557 C C . LYS A 1 580 ? -9.002 -9.502 47.501 1.00 91.19 580 LYS A C 1
ATOM 4559 O O . LYS A 1 580 ? -9.325 -10.432 48.236 1.00 91.19 580 LYS A O 1
ATOM 4564 N N . LYS A 1 581 ? -8.371 -9.703 46.340 1.00 91.25 581 LYS A N 1
ATOM 4565 C CA . LYS A 1 581 ? -7.946 -11.029 45.870 1.00 91.25 581 LYS A CA 1
ATOM 4566 C C . LYS A 1 581 ? -6.968 -11.681 46.849 1.00 91.25 581 LYS A C 1
ATOM 4568 O O . LYS A 1 581 ? -7.149 -12.849 47.172 1.00 91.25 581 LYS A O 1
ATOM 4573 N N . GLU A 1 582 ? -5.966 -10.946 47.333 1.00 88.06 582 GLU A N 1
ATOM 4574 C CA . GLU A 1 582 ? -4.987 -11.451 48.310 1.00 88.06 582 GLU A CA 1
ATOM 4575 C C . GLU A 1 582 ? -5.654 -11.866 49.633 1.00 88.06 582 GLU A C 1
ATOM 4577 O O . GLU A 1 582 ? -5.288 -12.886 50.214 1.00 88.06 582 GLU A O 1
ATOM 4582 N N . GLN A 1 583 ? -6.678 -11.137 50.088 1.00 89.19 583 GLN A N 1
ATOM 4583 C CA . GLN A 1 583 ? -7.472 -11.542 51.256 1.00 89.19 583 GLN A CA 1
ATOM 4584 C C . GLN A 1 583 ? -8.205 -12.871 51.024 1.00 89.19 583 GLN A C 1
ATOM 4586 O O . GLN A 1 583 ? -8.171 -13.746 51.888 1.00 89.19 583 GLN A O 1
ATOM 4591 N N . LEU A 1 584 ? -8.848 -13.041 49.864 1.00 91.50 584 LEU A N 1
ATOM 4592 C CA . LEU A 1 584 ? -9.566 -14.278 49.533 1.00 91.50 584 LEU A CA 1
ATOM 4593 C C . LEU A 1 584 ? -8.620 -15.471 49.352 1.00 91.50 584 LEU A C 1
ATOM 4595 O O . LEU A 1 584 ? -8.969 -16.576 49.754 1.00 91.50 584 LEU A O 1
ATOM 4599 N N . ASP A 1 585 ? -7.428 -15.240 48.801 1.00 89.56 585 ASP A N 1
ATOM 4600 C CA . ASP A 1 585 ? -6.364 -16.242 48.647 1.00 89.56 585 ASP A CA 1
ATOM 4601 C C . ASP A 1 585 ? -5.945 -16.812 50.007 1.00 89.56 585 ASP A C 1
ATOM 4603 O O . ASP A 1 585 ? -5.900 -18.024 50.203 1.00 89.56 585 ASP A O 1
ATOM 4607 N N . VAL A 1 586 ? -5.752 -15.932 50.992 1.00 89.00 586 VAL A N 1
ATOM 4608 C CA . VAL A 1 586 ? -5.422 -16.320 52.369 1.00 89.00 586 VAL A CA 1
ATOM 4609 C C . VAL A 1 586 ? -6.553 -17.133 53.005 1.00 89.00 586 VAL A C 1
ATOM 4611 O O . VAL A 1 586 ? -6.290 -18.173 53.609 1.00 89.00 586 VAL A O 1
ATOM 4614 N N . GLU A 1 587 ? -7.807 -16.689 52.883 1.00 89.69 587 GLU A N 1
ATOM 4615 C CA . GLU A 1 587 ? -8.961 -17.410 53.444 1.00 89.69 587 GLU A CA 1
ATOM 4616 C C . GLU A 1 587 ? -9.183 -18.780 52.790 1.00 89.69 587 GLU A C 1
ATOM 4618 O O . GLU A 1 587 ? -9.515 -19.759 53.465 1.00 89.69 587 GLU A O 1
ATOM 4623 N N . LEU A 1 588 ? -8.954 -18.881 51.481 1.00 89.50 588 LEU A N 1
ATOM 4624 C CA . LEU A 1 588 ? -9.054 -20.138 50.754 1.00 89.50 588 LEU A CA 1
ATOM 4625 C C . LEU A 1 588 ? -7.925 -21.107 51.131 1.00 89.50 588 LEU A C 1
ATOM 4627 O O . LEU A 1 588 ? -8.194 -22.283 51.383 1.00 89.50 588 LEU A O 1
ATOM 4631 N N . GLU A 1 589 ? -6.688 -20.625 51.246 1.00 88.00 589 GLU A N 1
ATOM 4632 C CA . GLU A 1 589 ? -5.542 -21.450 51.641 1.00 88.00 589 GLU A CA 1
ATOM 4633 C C . GLU A 1 589 ? -5.709 -21.994 53.068 1.00 88.00 589 GLU A C 1
ATOM 4635 O O . GLU A 1 589 ? -5.434 -23.166 53.323 1.00 88.00 589 GLU A O 1
ATOM 4640 N N . LYS A 1 590 ? -6.250 -21.198 54.003 1.00 89.25 590 LYS A N 1
ATOM 4641 C CA . LYS A 1 590 ? -6.616 -21.690 55.345 1.00 89.25 590 LYS A CA 1
ATOM 4642 C C . LYS A 1 590 ? -7.582 -22.869 55.267 1.00 89.25 590 LYS A C 1
ATOM 4644 O O . LYS A 1 590 ? -7.371 -23.895 55.917 1.00 89.25 590 LYS A O 1
ATOM 4649 N N . LEU A 1 591 ? -8.638 -22.739 54.461 1.00 87.56 591 LEU A N 1
ATOM 4650 C CA . LEU A 1 591 ? -9.639 -23.788 54.270 1.00 87.56 591 LEU A CA 1
ATOM 4651 C C . LEU A 1 591 ? -9.038 -25.062 53.672 1.00 87.56 591 LEU A C 1
ATOM 4653 O O . LEU A 1 591 ? -9.388 -26.159 54.123 1.00 87.56 591 LEU A O 1
ATOM 4657 N N . ILE A 1 592 ? -8.159 -24.914 52.678 1.00 85.56 592 ILE A N 1
ATOM 4658 C CA . ILE A 1 592 ? -7.425 -26.007 52.032 1.00 85.56 592 ILE A CA 1
ATOM 4659 C C . ILE A 1 592 ? -6.508 -26.693 53.046 1.00 85.56 592 ILE A C 1
ATOM 4661 O O . ILE A 1 592 ? -6.584 -27.911 53.203 1.00 85.56 592 ILE A O 1
ATOM 4665 N N . ALA A 1 593 ? -5.727 -25.929 53.810 1.00 85.00 593 ALA A N 1
ATOM 4666 C CA . ALA A 1 593 ? -4.802 -26.472 54.796 1.00 85.00 593 ALA A CA 1
ATOM 4667 C C . ALA A 1 593 ? -5.525 -27.256 55.907 1.00 85.00 593 ALA A C 1
ATOM 4669 O O . ALA A 1 593 ? -5.109 -28.357 56.286 1.00 85.00 593 ALA A O 1
ATOM 4670 N N . VAL A 1 594 ? -6.650 -26.732 56.405 1.00 85.06 594 VAL A N 1
ATOM 4671 C CA . VAL A 1 594 ? -7.496 -27.439 57.380 1.00 85.06 594 VAL A CA 1
ATOM 4672 C C . VAL A 1 594 ? -8.082 -28.715 56.770 1.00 85.06 594 VAL A C 1
ATOM 4674 O O . VAL A 1 594 ? -8.051 -29.770 57.407 1.00 85.06 594 VAL A O 1
ATOM 4677 N N . ARG A 1 595 ? -8.583 -28.652 55.531 1.00 83.62 595 ARG A N 1
ATOM 4678 C CA . ARG A 1 595 ? -9.126 -29.814 54.814 1.00 83.62 595 ARG A CA 1
ATOM 4679 C C . ARG A 1 595 ? -8.064 -30.904 54.657 1.00 83.62 595 ARG A C 1
ATOM 4681 O O . ARG A 1 595 ? -8.235 -31.988 55.208 1.00 83.62 595 ARG A O 1
ATOM 4688 N N . ASP A 1 596 ? -6.993 -30.616 53.926 1.00 81.44 596 ASP A N 1
ATOM 4689 C CA . ASP A 1 596 ? -6.033 -31.624 53.466 1.00 81.44 596 ASP A CA 1
ATOM 4690 C C . ASP A 1 596 ? -5.204 -32.195 54.594 1.00 81.44 596 ASP A C 1
ATOM 4692 O O . ASP A 1 596 ? -4.952 -33.399 54.654 1.00 81.44 596 ASP A O 1
ATOM 4696 N N . TYR A 1 597 ? -4.794 -31.322 55.506 1.00 80.00 597 TYR A N 1
ATOM 4697 C CA . TYR A 1 597 ? -3.865 -31.722 56.533 1.00 80.00 597 TYR A CA 1
ATOM 4698 C C . TYR A 1 597 ? -4.613 -32.032 57.816 1.00 80.00 597 TYR A C 1
ATOM 4700 O O . TYR A 1 597 ? -4.462 -33.142 58.308 1.00 80.00 597 TYR A O 1
ATOM 4708 N N . VAL A 1 598 ? -5.452 -31.137 58.347 1.00 79.62 598 VAL A N 1
ATOM 4709 C CA . VAL A 1 598 ? -6.011 -31.283 59.706 1.00 79.62 598 VAL A CA 1
ATOM 4710 C C . VAL A 1 598 ? -7.141 -32.313 59.798 1.00 79.62 598 VAL A C 1
ATOM 4712 O O . VAL A 1 598 ? -7.065 -33.210 60.642 1.00 79.62 598 VAL A O 1
ATOM 4715 N N . THR A 1 599 ? -8.169 -32.213 58.953 1.00 76.56 599 THR A N 1
ATOM 4716 C CA . THR A 1 599 ? -9.418 -32.986 59.121 1.00 76.56 599 THR A CA 1
ATOM 4717 C C . THR A 1 599 ? -9.304 -34.462 58.734 1.00 76.56 599 THR A C 1
ATOM 4719 O O . THR A 1 599 ? -9.889 -35.313 59.405 1.00 76.56 599 THR A O 1
ATOM 4722 N N . ILE A 1 600 ? -8.522 -34.780 57.697 1.00 73.31 600 ILE A N 1
ATOM 4723 C CA . ILE A 1 600 ? -8.393 -36.139 57.137 1.00 73.31 600 ILE A CA 1
ATOM 4724 C C . ILE A 1 600 ? -7.595 -37.079 58.055 1.00 73.31 600 ILE A C 1
ATOM 4726 O O . ILE A 1 600 ? -7.738 -38.303 57.994 1.00 73.31 600 ILE A O 1
ATOM 4730 N N . ASP A 1 601 ? -6.756 -36.531 58.932 1.00 76.81 601 ASP A N 1
ATOM 4731 C CA . ASP A 1 601 ? -5.885 -37.340 59.775 1.00 76.81 601 ASP A CA 1
ATOM 4732 C C . ASP A 1 601 ? -6.653 -38.148 60.823 1.00 76.81 601 ASP A C 1
ATOM 4734 O O . ASP A 1 601 ? -7.561 -37.660 61.491 1.00 76.81 601 ASP A O 1
ATOM 4738 N N . LYS A 1 602 ? -6.258 -39.408 60.996 1.00 83.06 602 LYS A N 1
ATOM 4739 C CA . LYS A 1 602 ? -6.887 -40.339 61.944 1.00 83.06 602 LYS A CA 1
ATOM 4740 C C . LYS A 1 602 ? -6.071 -40.533 63.225 1.00 83.06 602 LYS A C 1
ATOM 4742 O O . LYS A 1 602 ? -6.428 -41.370 64.047 1.00 83.06 602 LYS A O 1
ATOM 4747 N N . THR A 1 603 ? -4.943 -39.837 63.369 1.00 85.56 603 THR A N 1
ATOM 4748 C CA . THR A 1 603 ? -3.998 -40.053 64.471 1.00 85.56 603 THR A CA 1
ATOM 4749 C C . THR A 1 603 ? -4.148 -39.058 65.607 1.00 85.56 603 THR A C 1
ATOM 4751 O O . THR A 1 603 ? -4.042 -39.464 66.761 1.00 85.56 603 THR A O 1
ATOM 4754 N N . LEU A 1 604 ? -4.430 -37.795 65.295 1.00 87.12 604 LEU A N 1
ATOM 4755 C CA . LEU A 1 604 ? -4.704 -36.759 66.282 1.00 87.12 604 LEU A CA 1
ATOM 4756 C C . LEU A 1 604 ? -6.126 -36.883 66.839 1.00 87.12 604 LEU A C 1
ATOM 4758 O O . LEU A 1 604 ? -7.065 -37.238 66.123 1.00 87.12 604 LEU A O 1
ATOM 4762 N N . THR A 1 605 ? -6.283 -36.532 68.114 1.00 88.06 605 THR A N 1
ATOM 4763 C CA . THR A 1 605 ? -7.593 -36.382 68.767 1.00 88.06 605 THR A CA 1
ATOM 4764 C C . THR A 1 605 ? -8.354 -35.174 68.220 1.00 88.06 605 THR A C 1
ATOM 4766 O O . THR A 1 605 ? -7.749 -34.233 67.703 1.00 88.06 605 THR A O 1
ATOM 4769 N N . ASP A 1 606 ? -9.677 -35.144 68.393 1.00 85.62 606 ASP A N 1
ATOM 4770 C CA . ASP A 1 606 ? -10.500 -34.007 67.955 1.00 85.62 606 ASP A CA 1
ATOM 4771 C C . ASP A 1 606 ? -10.087 -32.692 68.637 1.00 85.62 606 ASP A C 1
ATOM 4773 O O . ASP A 1 606 ? -10.063 -31.643 67.996 1.00 85.62 606 ASP A O 1
ATOM 4777 N N . THR A 1 607 ? -9.646 -32.749 69.899 1.00 88.50 607 THR A N 1
ATOM 4778 C CA . THR A 1 607 ? -9.090 -31.592 70.620 1.00 88.50 607 THR A CA 1
ATOM 4779 C C . THR A 1 607 ? -7.805 -31.075 69.970 1.00 88.50 607 THR A C 1
ATOM 4781 O O . THR A 1 607 ? -7.647 -29.869 69.788 1.00 88.50 607 THR A O 1
ATOM 4784 N N . GLN A 1 608 ? -6.890 -31.970 69.581 1.00 87.00 608 GLN A N 1
ATOM 4785 C CA . GLN A 1 608 ? -5.654 -31.592 68.883 1.00 87.00 608 GLN A CA 1
ATOM 4786 C C . GLN A 1 608 ? -5.950 -31.037 67.486 1.00 87.00 608 GLN A C 1
ATOM 4788 O O . GLN A 1 608 ? -5.364 -30.033 67.088 1.00 87.00 608 GLN A O 1
ATOM 4793 N N . LYS A 1 609 ? -6.884 -31.643 66.746 1.00 86.56 609 LYS A N 1
ATOM 4794 C CA . LYS A 1 609 ? -7.312 -31.137 65.433 1.00 86.56 609 LYS A CA 1
ATOM 4795 C C . LYS A 1 609 ? -7.886 -29.729 65.540 1.00 86.56 609 LYS A C 1
ATOM 4797 O O . LYS A 1 609 ? -7.452 -28.850 64.801 1.00 86.56 609 LYS A O 1
ATOM 4802 N N . LYS A 1 610 ? -8.782 -29.505 66.505 1.00 88.00 610 LYS A N 1
ATOM 4803 C CA . LYS A 1 610 ? -9.384 -28.194 66.760 1.00 88.00 610 LYS A CA 1
ATOM 4804 C C . LYS A 1 610 ? -8.333 -27.137 67.106 1.00 88.00 610 LYS A C 1
ATOM 4806 O O . LYS A 1 610 ? -8.412 -26.024 66.604 1.00 88.00 610 LYS A O 1
ATOM 4811 N N . PHE A 1 611 ? -7.309 -27.493 67.885 1.00 88.00 611 PHE A N 1
ATOM 4812 C CA . PHE A 1 611 ? -6.190 -26.594 68.181 1.00 88.00 611 PHE A CA 1
ATOM 4813 C C . PHE A 1 611 ? -5.463 -26.120 66.909 1.00 88.00 611 PHE A C 1
ATOM 4815 O O . PHE A 1 611 ? -5.241 -24.922 66.736 1.00 88.00 611 PHE A O 1
ATOM 4822 N N . TYR A 1 612 ? -5.121 -27.034 65.993 1.00 87.81 612 TYR A N 1
ATOM 4823 C CA . TYR A 1 612 ? -4.450 -26.663 64.741 1.00 87.81 612 TYR A CA 1
ATOM 4824 C C . TYR A 1 612 ? -5.359 -25.895 63.783 1.00 87.81 612 TYR A C 1
ATOM 4826 O O . TYR A 1 612 ? -4.900 -24.956 63.138 1.00 87.81 612 TYR A O 1
ATOM 4834 N N . GLU A 1 613 ? -6.641 -26.249 63.716 1.00 89.12 613 GLU A N 1
ATOM 4835 C CA . GLU A 1 613 ? -7.635 -25.488 62.957 1.00 89.12 613 GLU A CA 1
ATOM 4836 C C . GLU A 1 613 ? -7.749 -24.044 63.471 1.00 89.12 613 GLU A C 1
ATOM 4838 O O . GLU A 1 613 ? -7.704 -23.104 62.682 1.00 89.12 613 GLU A O 1
ATOM 4843 N N . GLU A 1 614 ? -7.794 -23.837 64.790 1.00 89.44 614 GLU A N 1
ATOM 4844 C CA . GLU A 1 614 ? -7.816 -22.499 65.390 1.00 89.44 614 GLU A CA 1
ATOM 4845 C C . GLU A 1 614 ? -6.540 -21.694 65.106 1.00 89.44 614 GLU A C 1
ATOM 4847 O O . GLU A 1 614 ? -6.621 -20.481 64.903 1.00 89.44 614 GLU A O 1
ATOM 4852 N N . LEU A 1 615 ? -5.367 -22.337 65.082 1.00 88.44 615 LEU A N 1
ATOM 4853 C CA . LEU A 1 615 ? -4.114 -21.673 64.709 1.00 88.44 615 LEU A CA 1
ATOM 4854 C C . LEU A 1 615 ? -4.118 -21.239 63.241 1.00 88.44 615 LEU A C 1
ATOM 4856 O O . LEU A 1 615 ? -3.765 -20.096 62.953 1.00 88.44 615 LEU A O 1
ATOM 4860 N N . ILE A 1 616 ? -4.550 -22.116 62.329 1.00 87.62 616 ILE A N 1
ATOM 4861 C CA . ILE A 1 616 ? -4.630 -21.806 60.894 1.00 87.62 616 ILE A CA 1
ATOM 4862 C C . ILE A 1 616 ? -5.632 -20.669 60.654 1.00 87.62 616 ILE A C 1
ATOM 4864 O O . ILE A 1 616 ? -5.314 -19.700 59.966 1.00 87.62 616 ILE A O 1
ATOM 4868 N N . ASN A 1 617 ? -6.803 -20.713 61.296 1.00 87.50 617 ASN A N 1
ATOM 4869 C CA . ASN A 1 617 ? -7.838 -19.689 61.133 1.00 87.50 617 ASN A CA 1
ATOM 4870 C C . ASN A 1 617 ? -7.395 -18.297 61.624 1.00 87.50 617 ASN A C 1
ATOM 4872 O O . ASN A 1 617 ? -7.858 -17.282 61.100 1.00 87.50 617 ASN A O 1
ATOM 4876 N N . LYS A 1 618 ? -6.461 -18.226 62.584 1.00 87.75 618 LYS A N 1
ATOM 4877 C CA . LYS A 1 618 ? -5.905 -16.965 63.110 1.00 87.75 618 LYS A CA 1
ATOM 4878 C C . LYS A 1 618 ? -4.865 -16.306 62.200 1.00 87.75 618 LYS A C 1
ATOM 4880 O O . LYS A 1 618 ? -4.559 -15.131 62.419 1.00 87.75 618 LYS A O 1
ATOM 4885 N N . VAL A 1 619 ? -4.326 -17.010 61.199 1.00 86.25 619 VAL A N 1
ATOM 4886 C CA . VAL A 1 619 ? -3.314 -16.454 60.284 1.00 86.25 619 VAL A CA 1
ATOM 4887 C C . VAL A 1 619 ? -3.885 -15.229 59.564 1.00 86.25 619 VAL A C 1
ATOM 4889 O O . VAL A 1 619 ? -4.967 -15.282 58.999 1.00 86.25 619 VAL A O 1
ATOM 4892 N N . GLN A 1 620 ? -3.186 -14.099 59.591 1.00 82.50 620 GLN A N 1
ATOM 4893 C CA . GLN A 1 620 ? -3.648 -12.878 58.922 1.00 82.50 620 GLN A CA 1
ATOM 4894 C C . GLN A 1 620 ? -3.042 -12.738 57.517 1.00 82.50 620 GLN A C 1
ATOM 4896 O O . GLN A 1 620 ? -1.914 -13.210 57.303 1.00 82.50 620 GLN A O 1
ATOM 4901 N N . PRO A 1 621 ? -3.731 -12.052 56.582 1.00 75.50 621 PRO A N 1
ATOM 4902 C CA . PRO A 1 621 ? -3.168 -11.704 55.283 1.00 75.50 621 PRO A CA 1
ATOM 4903 C C . PRO A 1 621 ? -1.835 -10.964 55.439 1.00 75.50 621 PRO A C 1
ATOM 4905 O O . PRO A 1 621 ? -1.738 -9.943 56.115 1.00 75.50 621 PRO A O 1
ATOM 4908 N N . SER A 1 622 ? -0.769 -11.524 54.875 1.00 80.25 622 SER A N 1
ATOM 4909 C CA . SER A 1 622 ? 0.579 -10.945 54.880 1.00 80.25 622 SER A CA 1
ATOM 4910 C C . SER A 1 622 ? 1.417 -11.641 53.818 1.00 80.25 622 SER A C 1
ATOM 4912 O O . SER A 1 622 ? 1.150 -12.795 53.520 1.00 80.25 622 SER A O 1
ATOM 4914 N N . LYS A 1 623 ? 2.473 -11.012 53.291 1.00 76.81 623 LYS A N 1
ATOM 4915 C CA . LYS A 1 623 ? 3.340 -11.651 52.275 1.00 76.81 623 LYS A CA 1
ATOM 4916 C C . LYS A 1 623 ? 3.894 -13.025 52.696 1.00 76.81 623 LYS A C 1
ATOM 4918 O O . LYS A 1 623 ? 4.218 -13.833 51.838 1.00 76.81 623 LYS A O 1
ATOM 4923 N N . ASP A 1 624 ? 3.973 -13.284 54.001 1.00 82.12 624 ASP A N 1
ATOM 4924 C CA . ASP A 1 624 ? 4.516 -14.511 54.593 1.00 82.12 624 ASP A CA 1
ATOM 4925 C C . ASP A 1 624 ? 3.430 -15.486 55.107 1.00 82.12 624 ASP A C 1
ATOM 4927 O O . ASP A 1 624 ? 3.715 -16.405 55.873 1.00 82.12 624 ASP A O 1
ATOM 4931 N N . TYR A 1 625 ? 2.156 -15.300 54.735 1.00 83.31 625 TYR A N 1
ATOM 4932 C CA . TYR A 1 625 ? 1.054 -16.105 55.282 1.00 83.31 625 TYR A CA 1
ATOM 4933 C C . TYR A 1 625 ? 1.214 -17.612 54.998 1.00 83.31 625 TYR A C 1
ATOM 4935 O O . TYR A 1 625 ? 0.943 -18.430 55.878 1.00 83.31 625 TYR A O 1
ATOM 4943 N N . LYS A 1 626 ? 1.719 -17.985 53.810 1.00 85.31 626 LYS A N 1
ATOM 4944 C CA . LYS A 1 626 ? 1.976 -19.387 53.433 1.00 85.31 626 LYS A CA 1
ATOM 4945 C C . LYS A 1 626 ? 3.016 -20.034 54.344 1.00 85.31 626 LYS A C 1
ATOM 4947 O O . LYS A 1 626 ? 2.822 -21.150 54.810 1.00 85.31 626 LYS A O 1
ATOM 4952 N N . ASN A 1 627 ? 4.092 -19.313 54.656 1.00 87.38 627 ASN A N 1
ATOM 4953 C CA . ASN A 1 627 ? 5.128 -19.782 55.573 1.00 87.38 627 ASN A CA 1
ATOM 4954 C C . ASN A 1 627 ? 4.578 -19.977 56.994 1.00 87.38 627 ASN A C 1
ATOM 4956 O O . ASN A 1 627 ? 4.877 -20.979 57.639 1.00 87.38 627 ASN A O 1
ATOM 4960 N N . LYS A 1 628 ? 3.717 -19.066 57.467 1.00 88.50 628 LYS A N 1
ATOM 4961 C CA . LYS A 1 628 ? 3.040 -19.209 58.766 1.00 88.50 628 LYS A CA 1
ATOM 4962 C C . LYS A 1 628 ? 2.156 -20.456 58.816 1.00 88.50 628 LYS A C 1
ATOM 4964 O O . LYS A 1 628 ? 2.233 -21.209 59.783 1.00 88.50 628 LYS A O 1
ATOM 4969 N N . ILE A 1 629 ? 1.367 -20.714 57.768 1.00 87.38 629 ILE A N 1
ATOM 4970 C CA . ILE A 1 629 ? 0.566 -21.945 57.654 1.00 87.38 629 ILE A CA 1
ATOM 4971 C C . ILE A 1 629 ? 1.485 -23.175 57.650 1.00 87.38 629 ILE A C 1
ATOM 4973 O O . ILE A 1 629 ? 1.262 -24.096 58.433 1.00 87.38 629 ILE A O 1
ATOM 4977 N N . ASN A 1 630 ? 2.561 -23.169 56.859 1.00 88.25 630 ASN A N 1
ATOM 4978 C CA . ASN A 1 630 ? 3.513 -24.281 56.789 1.00 88.25 630 ASN A CA 1
ATOM 4979 C C . ASN A 1 630 ? 4.163 -24.591 58.143 1.00 88.25 630 ASN A C 1
ATOM 4981 O O . ASN A 1 630 ? 4.220 -25.752 58.531 1.00 88.25 630 ASN A O 1
ATOM 4985 N N . GLN A 1 631 ? 4.564 -23.580 58.915 1.00 90.06 631 GLN A N 1
ATOM 4986 C CA . GLN A 1 631 ? 5.116 -23.794 60.257 1.00 90.06 631 GLN A CA 1
ATOM 4987 C C . GLN A 1 631 ? 4.094 -24.418 61.224 1.00 90.06 631 GLN A C 1
ATOM 4989 O O . GLN A 1 631 ? 4.461 -25.246 62.061 1.00 90.06 631 GLN A O 1
ATOM 4994 N N . ILE A 1 632 ? 2.804 -24.077 61.101 1.00 90.62 632 ILE A N 1
ATOM 4995 C CA . ILE A 1 632 ? 1.726 -24.734 61.860 1.00 90.62 632 ILE A CA 1
ATOM 4996 C C . ILE A 1 632 ? 1.579 -26.201 61.420 1.00 90.62 632 ILE A C 1
ATOM 4998 O O . ILE A 1 632 ? 1.416 -27.088 62.263 1.00 90.62 632 ILE A O 1
ATOM 5002 N N . LEU A 1 633 ? 1.670 -26.477 60.116 1.00 88.00 633 LEU A N 1
ATOM 5003 C CA . LEU A 1 633 ? 1.608 -27.834 59.567 1.00 88.00 633 LEU A CA 1
ATOM 5004 C C . LEU A 1 633 ? 2.827 -28.687 59.955 1.00 88.00 633 LEU A C 1
ATOM 5006 O O . LEU A 1 633 ? 2.657 -29.869 60.251 1.00 88.00 633 LEU A O 1
ATOM 5010 N N . ASP A 1 634 ? 4.021 -28.102 60.040 1.00 87.81 634 ASP A N 1
ATOM 5011 C CA . ASP A 1 634 ? 5.239 -28.767 60.520 1.00 87.81 634 ASP A CA 1
ATOM 5012 C C . ASP A 1 634 ? 5.135 -29.135 62.003 1.00 87.81 634 ASP A C 1
ATOM 5014 O O . ASP A 1 634 ? 5.447 -30.264 62.401 1.00 87.81 634 ASP A O 1
ATOM 5018 N N . LEU A 1 635 ? 4.634 -28.206 62.826 1.00 88.94 635 LEU A N 1
ATOM 5019 C CA . LEU A 1 635 ? 4.354 -28.442 64.244 1.00 88.94 635 LEU A CA 1
ATOM 5020 C C . LEU A 1 635 ? 3.365 -29.603 64.423 1.00 88.94 635 LEU A C 1
ATOM 5022 O O . LEU A 1 635 ? 3.581 -30.508 65.232 1.00 88.94 635 LEU A O 1
ATOM 5026 N N . ARG A 1 636 ? 2.315 -29.616 63.601 1.00 91.00 636 ARG A N 1
ATOM 5027 C CA . ARG A 1 636 ? 1.318 -30.683 63.553 1.00 91.00 636 ARG A CA 1
ATOM 5028 C C . ARG A 1 636 ? 1.902 -32.023 63.113 1.00 91.00 636 ARG A C 1
ATOM 5030 O O . ARG A 1 636 ? 1.601 -33.050 63.722 1.00 91.00 636 ARG A O 1
ATOM 5037 N N . ALA A 1 637 ? 2.713 -32.039 62.058 1.00 87.94 637 ALA A N 1
ATOM 5038 C CA . ALA A 1 637 ? 3.358 -33.249 61.560 1.00 87.94 637 ALA A CA 1
ATOM 5039 C C . ALA A 1 637 ? 4.256 -33.880 62.636 1.00 87.94 637 ALA A C 1
ATOM 5041 O O . ALA A 1 637 ? 4.250 -35.102 62.810 1.00 87.94 637 ALA A O 1
ATOM 5042 N N . ALA A 1 638 ? 4.960 -33.055 63.415 1.00 88.31 638 ALA A N 1
ATOM 5043 C CA . ALA A 1 638 ? 5.732 -33.519 64.560 1.00 88.31 638 ALA A CA 1
ATOM 5044 C C . ALA A 1 638 ? 4.850 -34.143 65.657 1.00 88.31 638 ALA A C 1
ATOM 5046 O O . ALA A 1 638 ? 5.205 -35.197 66.187 1.00 88.31 638 ALA A O 1
ATOM 5047 N N . GLU A 1 639 ? 3.686 -33.557 65.970 1.00 91.00 639 GLU A N 1
ATOM 5048 C CA . GLU A 1 639 ? 2.747 -34.138 66.944 1.00 91.00 639 GLU A CA 1
ATOM 5049 C C . GLU A 1 639 ? 2.150 -35.468 66.449 1.00 91.00 639 GLU A C 1
ATOM 5051 O O . GLU A 1 639 ? 2.060 -36.421 67.218 1.00 91.00 639 GLU A O 1
ATOM 5056 N N . ILE A 1 640 ? 1.848 -35.603 65.152 1.00 86.81 640 ILE A N 1
ATOM 5057 C CA . ILE A 1 640 ? 1.425 -36.883 64.549 1.00 86.81 640 ILE A CA 1
ATOM 5058 C C . ILE A 1 640 ? 2.496 -37.959 64.723 1.00 86.81 640 ILE A C 1
ATOM 5060 O O . ILE A 1 640 ? 2.198 -39.096 65.099 1.00 86.81 640 ILE A O 1
ATOM 5064 N N . LEU A 1 641 ? 3.751 -37.621 64.421 1.00 88.69 641 LEU A N 1
ATOM 5065 C CA . LEU A 1 641 ? 4.872 -38.546 64.564 1.00 88.69 641 LEU A CA 1
ATOM 5066 C C . LEU A 1 641 ? 5.079 -38.948 66.028 1.00 88.69 641 LEU A C 1
ATOM 5068 O O . LEU A 1 641 ? 5.333 -40.124 66.294 1.00 88.69 641 LEU A O 1
ATOM 5072 N N . LEU A 1 642 ? 4.895 -38.012 66.964 1.00 88.38 642 LEU A N 1
ATOM 5073 C CA . LEU A 1 642 ? 4.887 -38.277 68.402 1.00 88.38 642 LEU A CA 1
ATOM 5074 C C . LEU A 1 642 ? 3.763 -39.256 68.789 1.00 88.38 642 LEU A C 1
ATOM 5076 O O . LEU A 1 642 ? 4.044 -40.261 69.441 1.00 88.38 642 LEU A O 1
ATOM 5080 N N . GLU A 1 643 ? 2.515 -39.023 68.370 1.00 87.94 643 GLU A N 1
ATOM 5081 C CA . GLU A 1 643 ? 1.390 -39.924 68.678 1.00 87.94 643 GLU A CA 1
ATOM 5082 C C . GLU A 1 643 ? 1.590 -41.325 68.079 1.00 87.94 643 GLU A C 1
ATOM 5084 O O . GLU A 1 643 ? 1.351 -42.340 68.740 1.00 87.94 643 GLU A O 1
ATOM 5089 N N . LYS A 1 644 ? 2.118 -41.412 66.852 1.00 85.81 644 LYS A N 1
ATOM 5090 C CA . LYS A 1 644 ? 2.494 -42.690 66.223 1.00 85.81 644 LYS A CA 1
ATOM 5091 C C . LYS A 1 644 ? 3.657 -43.388 66.936 1.00 85.81 644 LYS A C 1
ATOM 5093 O O . LYS A 1 644 ? 3.754 -44.609 66.859 1.00 85.81 644 LYS A O 1
ATOM 5098 N N . ALA A 1 645 ? 4.553 -42.653 67.594 1.00 85.31 645 ALA A N 1
ATOM 5099 C CA . ALA A 1 645 ? 5.674 -43.216 68.353 1.00 85.31 645 ALA A CA 1
ATOM 5100 C C . ALA A 1 645 ? 5.272 -43.706 69.758 1.00 85.31 645 ALA A C 1
ATOM 5102 O O . ALA A 1 645 ? 5.990 -44.519 70.344 1.00 85.31 645 ALA A O 1
ATOM 5103 N N . LYS A 1 646 ? 4.132 -43.244 70.297 1.00 84.50 646 LYS A N 1
ATOM 5104 C CA . LYS A 1 646 ? 3.551 -43.755 71.554 1.00 84.50 646 LYS A CA 1
ATOM 5105 C C . LYS A 1 646 ? 2.950 -45.156 71.398 1.00 84.50 646 LYS A C 1
ATOM 5107 O O . LYS A 1 646 ? 2.907 -45.901 72.374 1.00 84.50 646 LYS A O 1
ATOM 5112 N N . LYS A 1 647 ? 2.497 -45.521 70.194 1.00 77.12 647 LYS A N 1
ATOM 5113 C CA . LYS A 1 647 ? 2.010 -46.870 69.865 1.00 77.12 647 LYS A CA 1
ATOM 5114 C C . LYS A 1 647 ? 3.226 -47.783 69.622 1.00 77.12 647 LYS A C 1
ATOM 5116 O O . LYS A 1 647 ? 4.079 -47.456 68.801 1.00 77.12 647 LYS A O 1
ATOM 5121 N N . LEU A 1 648 ? 3.350 -48.871 70.390 1.00 57.62 648 LEU A N 1
ATOM 5122 C CA . LEU A 1 648 ? 4.491 -49.806 70.401 1.00 57.62 648 LEU A CA 1
ATOM 5123 C C . LEU A 1 648 ? 4.632 -50.573 69.068 1.00 57.62 648 LEU A C 1
ATOM 5125 O O . LEU A 1 648 ? 4.196 -51.711 68.950 1.00 57.62 648 LEU A O 1
ATOM 5129 N N . GLU A 1 649 ? 5.253 -49.952 68.066 1.00 59.62 649 GLU A N 1
ATOM 5130 C CA . GLU A 1 649 ? 5.469 -50.530 66.731 1.00 59.62 649 GLU A CA 1
ATOM 5131 C C . GLU A 1 649 ? 6.905 -50.313 66.207 1.00 59.62 649 GLU A C 1
ATOM 5133 O O . GLU A 1 649 ? 7.586 -49.365 66.628 1.00 59.62 649 GLU A O 1
ATOM 5138 N N . PRO A 1 650 ? 7.377 -51.142 65.249 1.00 65.12 650 PRO A N 1
ATOM 5139 C CA . PRO A 1 650 ? 8.671 -50.948 64.595 1.00 65.12 650 PRO A CA 1
ATOM 5140 C C . PRO A 1 650 ? 8.773 -49.570 63.913 1.00 65.12 650 PRO A C 1
ATOM 5142 O O . PRO A 1 650 ? 7.837 -49.080 63.280 1.00 65.12 650 PRO A O 1
ATOM 5145 N N . GLY A 1 651 ? 9.939 -48.925 64.050 1.00 74.38 651 GLY A N 1
ATOM 5146 C CA . GLY A 1 651 ? 10.218 -47.599 63.478 1.00 74.38 651 GLY A CA 1
ATOM 5147 C C . GLY A 1 651 ? 10.070 -46.409 64.437 1.00 74.38 651 GLY A C 1
ATOM 5148 O O . GLY A 1 651 ? 10.189 -45.267 63.990 1.00 74.38 651 GLY A O 1
ATOM 5149 N N . LYS A 1 652 ? 9.863 -46.644 65.743 1.00 82.06 652 LYS A N 1
ATOM 5150 C CA . LYS A 1 652 ? 9.773 -45.603 66.791 1.00 82.06 652 LYS A CA 1
ATOM 5151 C C . LYS A 1 652 ? 10.913 -44.572 66.727 1.00 82.06 652 LYS A C 1
ATOM 5153 O O . LYS A 1 652 ? 10.635 -43.380 66.656 1.00 82.06 652 LYS A O 1
ATOM 5158 N N . GLU A 1 653 ? 12.173 -45.008 66.668 1.00 80.56 653 GLU A N 1
ATOM 5159 C CA . GLU A 1 653 ? 13.342 -44.106 66.668 1.00 80.56 653 GLU A CA 1
ATOM 5160 C C . GLU A 1 653 ? 13.383 -43.182 65.437 1.00 80.56 653 GLU A C 1
ATOM 5162 O O . GLU A 1 653 ? 13.650 -41.987 65.542 1.00 80.56 653 GLU A O 1
ATOM 5167 N N . ASN A 1 654 ? 13.032 -43.708 64.258 1.00 83.69 654 ASN A N 1
ATOM 5168 C CA . ASN A 1 654 ? 12.936 -42.908 63.034 1.00 83.69 654 ASN A CA 1
ATOM 5169 C C . ASN A 1 654 ? 11.809 -41.872 63.116 1.00 83.69 654 ASN A C 1
ATOM 5171 O O . ASN A 1 654 ? 11.997 -40.735 62.688 1.00 83.69 654 ASN A O 1
ATOM 5175 N N . ARG A 1 655 ? 10.657 -42.234 63.697 1.00 86.44 655 ARG A N 1
ATOM 5176 C CA . ARG A 1 655 ? 9.535 -41.304 63.911 1.00 86.44 655 ARG A CA 1
ATOM 5177 C C . ARG A 1 655 ? 9.929 -40.173 64.869 1.00 86.44 655 ARG A C 1
ATOM 5179 O O . ARG A 1 655 ? 9.637 -39.020 64.568 1.00 86.44 655 ARG A O 1
ATOM 5186 N N . LEU A 1 656 ? 10.648 -40.482 65.954 1.00 85.50 656 LEU A N 1
ATOM 5187 C CA . LEU A 1 656 ? 11.157 -39.482 66.905 1.00 85.50 656 LEU A CA 1
ATOM 5188 C C . LEU A 1 656 ? 12.161 -38.522 66.243 1.00 85.50 656 LEU A C 1
ATOM 5190 O O . LEU A 1 656 ? 12.005 -37.309 66.362 1.00 85.50 656 LEU A O 1
ATOM 5194 N N . ARG A 1 657 ? 13.134 -39.041 65.477 1.00 85.31 657 ARG A N 1
ATOM 5195 C CA . ARG A 1 657 ? 14.096 -38.206 64.727 1.00 85.31 657 ARG A CA 1
ATOM 5196 C C . ARG A 1 657 ? 13.419 -37.309 63.691 1.00 85.31 657 ARG A C 1
ATOM 5198 O O . ARG A 1 657 ? 13.767 -36.137 63.566 1.00 85.31 657 ARG A O 1
ATOM 5205 N N . ASN A 1 658 ? 12.439 -37.838 62.961 1.00 85.81 658 ASN A N 1
ATOM 5206 C CA . ASN A 1 658 ? 11.695 -37.061 61.972 1.00 85.81 658 ASN A CA 1
ATOM 5207 C C . ASN A 1 658 ? 10.837 -35.970 62.631 1.00 85.81 658 ASN A C 1
ATOM 5209 O O . ASN A 1 658 ? 10.772 -34.866 62.101 1.00 85.81 658 ASN A O 1
ATOM 5213 N N . ALA A 1 659 ? 10.252 -36.237 63.804 1.00 86.69 659 ALA A N 1
ATOM 5214 C CA . ALA A 1 659 ? 9.517 -35.230 64.567 1.00 86.69 659 ALA A CA 1
ATOM 5215 C C . ALA A 1 659 ? 10.434 -34.073 65.001 1.00 86.69 659 ALA A C 1
ATOM 5217 O O . ALA A 1 659 ? 10.093 -32.910 64.806 1.00 86.69 659 ALA A O 1
ATOM 5218 N N . GLU A 1 660 ? 11.631 -34.373 65.516 1.00 85.94 660 GLU A N 1
ATOM 5219 C CA . GLU A 1 660 ? 12.628 -33.350 65.874 1.00 85.94 660 GLU A CA 1
ATOM 5220 C C . GLU A 1 660 ? 13.073 -32.525 64.662 1.00 85.94 660 GLU A C 1
ATOM 5222 O O . GLU A 1 660 ? 13.232 -31.306 64.762 1.00 85.94 660 GLU A O 1
ATOM 5227 N N . LYS A 1 661 ? 13.224 -33.173 63.500 1.00 88.88 661 LYS A N 1
ATOM 5228 C CA . LYS A 1 661 ? 13.549 -32.495 62.243 1.00 88.88 661 LYS A CA 1
ATOM 5229 C C . LYS A 1 661 ? 12.450 -31.510 61.834 1.00 88.88 661 LYS A C 1
ATOM 5231 O O . LYS A 1 661 ? 12.782 -30.366 61.532 1.00 88.88 661 LYS A O 1
ATOM 5236 N N . SER A 1 662 ? 11.178 -31.915 61.871 1.00 82.38 662 SER A N 1
ATOM 5237 C CA . SER A 1 662 ? 10.038 -31.032 61.573 1.00 82.38 662 SER A CA 1
ATOM 5238 C C . SER A 1 662 ? 9.970 -29.833 62.527 1.00 82.38 662 SER A C 1
ATOM 5240 O O . SER A 1 662 ? 9.734 -28.711 62.096 1.00 82.38 662 SER A O 1
ATOM 5242 N N . LEU A 1 663 ? 10.282 -30.018 63.815 1.00 86.69 663 LEU A N 1
ATOM 5243 C CA . LEU A 1 663 ? 10.268 -28.922 64.797 1.00 86.69 663 LEU A CA 1
ATOM 5244 C C . LEU A 1 663 ? 11.412 -27.912 64.620 1.00 86.69 663 LEU A C 1
ATOM 5246 O O . LEU A 1 663 ? 11.305 -26.783 65.106 1.00 86.69 663 LEU A O 1
ATOM 5250 N N . LYS A 1 664 ? 12.504 -28.277 63.935 1.00 84.94 664 LYS A N 1
ATOM 5251 C CA . LYS A 1 664 ? 13.641 -27.371 63.697 1.00 84.94 664 LYS A CA 1
ATOM 5252 C C . LYS A 1 664 ? 13.247 -26.167 62.833 1.00 84.94 664 LYS A C 1
ATOM 5254 O O . LYS A 1 664 ? 13.769 -25.082 63.069 1.00 84.94 664 LYS A O 1
ATOM 5259 N N . GLY A 1 665 ? 12.317 -26.354 61.892 1.00 76.12 665 GLY A N 1
ATOM 5260 C CA . GLY A 1 665 ? 11.808 -25.303 61.001 1.00 76.12 665 GLY A CA 1
ATOM 5261 C C . GLY A 1 665 ? 10.772 -24.365 61.632 1.00 76.12 665 GLY A C 1
ATOM 5262 O O . GLY A 1 665 ? 10.495 -23.309 61.078 1.00 76.12 665 GLY A O 1
ATOM 5263 N N . VAL A 1 666 ? 10.224 -24.705 62.806 1.00 84.88 666 VAL A N 1
ATOM 5264 C CA . VAL A 1 666 ? 9.184 -23.904 63.474 1.00 84.88 666 VAL A CA 1
ATOM 5265 C C . VAL A 1 666 ? 9.827 -22.764 64.269 1.00 84.88 666 VAL A C 1
ATOM 5267 O O . VAL A 1 666 ? 10.290 -22.961 65.402 1.00 84.88 666 VAL A O 1
ATOM 5270 N N . THR A 1 667 ? 9.876 -21.573 63.676 1.00 81.75 667 THR A N 1
ATOM 5271 C CA . THR A 1 667 ? 10.513 -20.369 64.238 1.00 81.75 667 THR A CA 1
ATOM 5272 C C . THR A 1 667 ? 9.522 -19.333 64.766 1.00 81.75 667 THR A C 1
ATOM 5274 O O . THR A 1 667 ? 9.930 -18.456 65.518 1.00 81.75 667 THR A O 1
ATOM 5277 N N . ASP A 1 668 ? 8.237 -19.440 64.421 1.00 77.44 668 ASP A N 1
ATOM 5278 C CA . ASP A 1 668 ? 7.182 -18.526 64.871 1.00 77.44 668 ASP A CA 1
ATOM 5279 C C . ASP A 1 668 ? 7.097 -18.475 66.410 1.00 77.44 668 ASP A C 1
ATOM 5281 O O . ASP A 1 668 ? 7.014 -19.514 67.080 1.00 77.44 668 ASP A O 1
ATOM 5285 N N . GLU A 1 669 ? 7.137 -17.264 66.975 1.00 76.38 669 GLU A N 1
ATOM 5286 C CA . GLU A 1 669 ? 7.128 -17.020 68.422 1.00 76.38 669 GLU A CA 1
ATOM 5287 C C . GLU A 1 669 ? 5.852 -17.537 69.100 1.00 76.38 669 GLU A C 1
ATOM 5289 O O . GLU A 1 669 ? 5.910 -18.075 70.210 1.00 76.38 669 GLU A O 1
ATOM 5294 N N . HIS A 1 670 ? 4.707 -17.456 68.417 1.00 78.94 670 HIS A N 1
ATOM 5295 C CA . HIS A 1 670 ? 3.413 -17.901 68.932 1.00 78.94 670 HIS A CA 1
ATOM 5296 C C . HIS A 1 670 ? 3.290 -19.430 68.990 1.00 78.94 670 HIS A C 1
ATOM 5298 O O . HIS A 1 670 ? 2.432 -19.953 69.702 1.00 78.94 670 HIS A O 1
ATOM 5304 N N . LEU A 1 671 ? 4.166 -20.158 68.290 1.00 83.19 671 LEU A N 1
ATOM 5305 C CA . LEU A 1 671 ? 4.188 -21.622 68.252 1.00 83.19 671 LEU A CA 1
ATOM 5306 C C . LEU A 1 671 ? 5.188 -22.244 69.241 1.00 83.19 671 LEU A C 1
ATOM 5308 O O . LEU A 1 671 ? 5.154 -23.456 69.477 1.00 83.19 671 LEU A O 1
ATOM 5312 N N . GLN A 1 672 ? 6.063 -21.438 69.858 1.00 80.00 672 GLN A N 1
ATOM 5313 C CA . GLN A 1 672 ? 7.172 -21.947 70.677 1.00 80.00 672 GLN A CA 1
ATOM 5314 C C . GLN A 1 672 ? 6.709 -22.724 71.915 1.00 80.00 672 GLN A C 1
ATOM 5316 O O . GLN A 1 672 ? 7.345 -23.711 72.278 1.00 80.00 672 GLN A O 1
ATOM 5321 N N . ILE A 1 673 ? 5.591 -22.335 72.537 1.00 82.00 673 ILE A N 1
ATOM 5322 C CA . ILE A 1 673 ? 5.049 -23.030 73.719 1.00 82.00 673 ILE A CA 1
ATOM 5323 C C . ILE A 1 673 ? 4.703 -24.481 73.364 1.00 82.00 673 ILE A C 1
ATOM 5325 O O . ILE A 1 673 ? 5.240 -25.417 73.955 1.00 82.00 673 ILE A O 1
ATOM 5329 N N . LYS A 1 674 ? 3.879 -24.676 72.330 1.00 86.38 674 LYS A N 1
ATOM 5330 C CA . LYS A 1 674 ? 3.463 -26.007 71.872 1.00 86.38 674 LYS A CA 1
ATOM 5331 C C . LYS A 1 674 ? 4.644 -26.818 71.325 1.00 86.38 674 LYS A C 1
ATOM 5333 O O . LYS A 1 674 ? 4.735 -28.019 71.570 1.00 86.38 674 LYS A O 1
ATOM 5338 N N . LYS A 1 675 ? 5.600 -26.169 70.651 1.00 86.81 675 LYS A N 1
ATOM 5339 C CA . LYS A 1 675 ? 6.861 -26.796 70.223 1.00 86.81 675 LYS A CA 1
ATOM 5340 C C . LYS A 1 675 ? 7.651 -27.359 71.409 1.00 86.81 675 LYS A C 1
ATOM 5342 O O . LYS A 1 675 ? 8.109 -28.498 71.341 1.00 86.81 675 LYS A O 1
ATOM 5347 N N . MET A 1 676 ? 7.798 -26.595 72.494 1.00 82.88 676 MET A N 1
ATOM 5348 C CA . MET A 1 676 ? 8.492 -27.053 73.705 1.00 82.88 676 MET A CA 1
ATOM 5349 C C . MET A 1 676 ? 7.760 -28.217 74.383 1.00 82.88 676 MET A C 1
ATOM 5351 O O . MET A 1 676 ? 8.411 -29.157 74.837 1.00 82.88 676 MET A O 1
ATOM 5355 N N . GLU A 1 677 ? 6.424 -28.200 74.412 1.00 87.56 677 GLU A N 1
ATOM 5356 C CA . GLU A 1 677 ? 5.620 -29.319 74.924 1.00 87.56 677 GLU A CA 1
ATOM 5357 C C . GLU A 1 677 ? 5.872 -30.615 74.141 1.00 87.56 677 GLU A C 1
ATOM 5359 O O . GLU A 1 677 ? 6.118 -31.663 74.745 1.00 87.56 677 GLU A O 1
ATOM 5364 N N . ILE A 1 678 ? 5.874 -30.544 72.804 1.00 87.75 678 ILE A N 1
ATOM 5365 C CA . ILE A 1 678 ? 6.140 -31.701 71.937 1.00 87.75 678 ILE A CA 1
ATOM 5366 C C . ILE A 1 678 ? 7.583 -32.193 72.132 1.00 87.75 678 ILE A C 1
ATOM 5368 O O . ILE A 1 678 ? 7.788 -33.393 72.308 1.00 87.75 678 ILE A O 1
ATOM 5372 N N . LEU A 1 679 ? 8.581 -31.300 72.187 1.00 86.12 679 LEU A N 1
ATOM 5373 C CA . LEU A 1 679 ? 9.984 -31.670 72.450 1.00 86.12 679 LEU A CA 1
ATOM 5374 C C . LEU A 1 679 ? 10.162 -32.369 73.806 1.00 86.12 679 LEU A C 1
ATOM 5376 O O . LEU A 1 679 ? 10.857 -33.382 73.891 1.00 86.12 679 LEU A O 1
ATOM 5380 N N . LYS A 1 680 ? 9.500 -31.876 74.859 1.00 87.06 680 LYS A N 1
ATOM 5381 C CA . LYS A 1 680 ? 9.527 -32.500 76.190 1.00 87.06 680 LYS A CA 1
ATOM 5382 C C . LYS A 1 680 ? 8.913 -33.903 76.166 1.00 87.06 680 LYS A C 1
ATOM 5384 O O . LYS A 1 680 ? 9.455 -34.823 76.777 1.00 87.06 680 LYS A O 1
ATOM 5389 N N . ALA A 1 681 ? 7.808 -34.082 75.443 1.00 86.19 681 ALA A N 1
ATOM 5390 C CA . ALA A 1 681 ? 7.171 -35.386 75.276 1.00 86.19 681 ALA A CA 1
ATOM 5391 C C . ALA A 1 681 ? 8.035 -36.366 74.456 1.00 86.19 681 ALA A C 1
ATOM 5393 O O . ALA A 1 681 ? 8.090 -37.550 74.789 1.00 86.19 681 ALA A O 1
ATOM 5394 N N . LEU A 1 682 ? 8.740 -35.882 73.425 1.00 86.31 682 LEU A N 1
ATOM 5395 C CA . LEU A 1 682 ? 9.692 -36.677 72.640 1.00 86.31 682 LEU A CA 1
ATOM 5396 C C . LEU A 1 682 ? 10.867 -37.167 73.505 1.00 86.31 682 LEU A C 1
ATOM 5398 O O . LEU A 1 682 ? 11.196 -38.353 73.454 1.00 86.31 682 LEU A O 1
ATOM 5402 N N . ALA A 1 683 ? 11.450 -36.298 74.341 1.00 83.62 683 ALA A N 1
ATOM 5403 C CA . ALA A 1 683 ? 12.542 -36.657 75.253 1.00 83.62 683 ALA A CA 1
ATOM 5404 C C . ALA A 1 683 ? 12.133 -37.767 76.241 1.00 83.62 683 ALA A C 1
ATOM 5406 O O . ALA A 1 683 ? 12.810 -38.790 76.342 1.00 83.62 683 ALA A O 1
ATOM 5407 N N . GLY A 1 684 ? 10.954 -37.649 76.865 1.00 81.25 684 GLY A N 1
ATOM 5408 C CA . GLY A 1 684 ? 10.448 -38.666 77.797 1.00 81.25 684 GLY A CA 1
ATOM 5409 C C . GLY A 1 684 ? 10.188 -40.048 77.170 1.00 81.25 684 GLY A C 1
ATOM 5410 O O . GLY A 1 684 ? 10.156 -41.055 77.880 1.00 81.25 684 GLY A O 1
ATOM 5411 N N . LEU A 1 685 ? 10.016 -40.132 75.844 1.00 79.62 685 LEU A N 1
ATOM 5412 C CA . LEU A 1 685 ? 9.876 -41.403 75.118 1.00 79.62 685 LEU A CA 1
ATOM 5413 C C . LEU A 1 685 ? 11.214 -42.030 74.702 1.00 79.62 685 LEU A C 1
ATOM 5415 O O . LEU A 1 685 ? 11.236 -43.250 74.485 1.00 79.62 685 LEU A O 1
ATOM 5419 N N . LYS A 1 686 ? 12.284 -41.226 74.596 1.00 73.38 686 LYS A N 1
ATOM 5420 C CA . LYS A 1 686 ? 13.667 -41.684 74.371 1.00 73.38 686 LYS A CA 1
ATOM 5421 C C . LYS A 1 686 ? 14.244 -42.320 75.636 1.00 73.38 686 LYS A C 1
ATOM 5423 O O . LYS A 1 686 ? 14.784 -43.420 75.566 1.00 73.38 686 LYS A O 1
ATOM 5428 N N . ASP A 1 687 ? 14.014 -41.706 76.795 1.00 60.59 687 ASP A N 1
ATOM 5429 C CA . ASP A 1 687 ? 14.524 -42.206 78.081 1.00 60.59 687 ASP A CA 1
ATOM 5430 C C . ASP A 1 687 ? 13.915 -43.562 78.484 1.00 60.59 687 ASP A C 1
ATOM 5432 O O . ASP A 1 687 ? 14.593 -44.401 79.073 1.00 60.59 687 ASP A O 1
ATOM 5436 N N . ARG A 1 688 ? 12.666 -43.850 78.081 1.00 53.97 688 ARG A N 1
ATOM 5437 C CA . ARG A 1 688 ? 12.025 -45.165 78.300 1.00 53.97 688 ARG A CA 1
ATOM 5438 C C . ARG A 1 688 ? 12.672 -46.332 77.534 1.00 53.97 688 ARG A C 1
ATOM 5440 O O . ARG A 1 688 ? 12.360 -47.472 77.856 1.00 53.97 688 ARG A O 1
ATOM 5447 N N . ASN A 1 689 ? 13.526 -46.078 76.537 1.00 45.91 689 ASN A N 1
ATOM 5448 C CA . ASN A 1 689 ? 14.222 -47.122 75.769 1.00 45.91 689 ASN A CA 1
ATOM 5449 C C . ASN A 1 689 ? 15.646 -47.420 76.279 1.00 45.91 689 ASN A C 1
ATOM 5451 O O . ASN A 1 689 ? 16.231 -48.406 75.842 1.00 45.91 689 ASN A O 1
ATOM 5455 N N . ASN A 1 690 ? 16.193 -46.629 77.210 1.00 38.94 690 ASN A N 1
ATOM 5456 C CA . ASN A 1 690 ? 17.534 -46.834 77.765 1.00 38.94 690 ASN A CA 1
ATOM 5457 C C . ASN A 1 690 ? 17.470 -47.338 79.216 1.00 38.94 690 ASN A C 1
ATOM 5459 O O . ASN A 1 690 ? 17.934 -46.682 80.144 1.00 38.94 690 ASN A O 1
ATOM 5463 N N . SER A 1 691 ? 16.948 -48.552 79.416 1.00 37.16 691 SER A N 1
ATOM 5464 C CA . SER A 1 691 ? 17.389 -49.389 80.537 1.00 37.16 691 SER A CA 1
ATOM 5465 C C . SER A 1 691 ? 18.437 -50.387 80.038 1.00 37.16 691 SER A C 1
ATOM 5467 O O . SER A 1 691 ? 18.131 -51.548 79.789 1.00 37.16 691 SER A O 1
ATOM 5469 N N . SER A 1 692 ? 19.677 -49.930 79.872 1.00 30.22 692 SER A N 1
ATOM 5470 C CA . SER A 1 692 ? 20.859 -50.779 80.051 1.00 30.22 692 SER A CA 1
ATOM 5471 C C . SER A 1 692 ? 22.099 -49.901 80.231 1.00 30.22 692 SER A C 1
ATOM 5473 O O . SER A 1 692 ? 22.645 -49.360 79.279 1.00 30.22 692 SER A O 1
ATOM 5475 N N . THR A 1 693 ? 22.474 -49.753 81.503 1.00 29.19 693 THR A N 1
ATOM 5476 C CA . THR A 1 693 ? 23.844 -49.694 82.042 1.00 29.19 693 THR A CA 1
ATOM 5477 C C . THR A 1 693 ? 24.911 -48.804 81.382 1.00 29.19 693 THR A C 1
ATOM 5479 O O . THR A 1 693 ? 25.473 -49.128 80.344 1.00 29.19 693 THR A O 1
ATOM 5482 N N . GLY A 1 694 ? 25.388 -47.824 82.167 1.00 27.20 694 GLY A N 1
ATOM 5483 C CA . GLY A 1 694 ? 26.834 -47.746 82.428 1.00 27.20 694 GLY A CA 1
ATOM 5484 C C . GLY A 1 694 ? 27.561 -46.436 82.117 1.00 27.20 694 GLY A C 1
ATOM 5485 O O . GLY A 1 694 ? 28.394 -46.395 81.227 1.00 27.20 694 GLY A O 1
ATOM 5486 N N . ALA A 1 695 ? 27.294 -45.408 82.924 1.00 27.39 695 ALA A N 1
ATOM 5487 C CA . ALA A 1 695 ? 28.257 -44.437 83.462 1.00 27.39 695 ALA A CA 1
ATOM 5488 C C . ALA A 1 695 ? 29.396 -43.890 82.561 1.00 27.39 695 ALA A C 1
ATOM 5490 O O . ALA A 1 695 ? 30.473 -44.470 82.475 1.00 27.39 695 ALA A O 1
ATOM 5491 N N . LYS A 1 696 ? 29.233 -42.633 82.121 1.00 30.66 696 LYS A N 1
ATOM 5492 C CA . LYS A 1 696 ? 30.130 -41.516 82.493 1.00 30.66 696 LYS A CA 1
ATOM 5493 C C . LYS A 1 696 ? 29.287 -40.254 82.687 1.00 30.66 696 LYS A C 1
ATOM 5495 O O . LYS A 1 696 ? 29.058 -39.473 81.771 1.00 30.66 696 LYS A O 1
ATOM 5500 N N . THR A 1 697 ? 28.785 -40.097 83.905 1.00 29.12 697 THR A N 1
ATOM 5501 C CA . THR A 1 697 ? 28.176 -38.871 84.420 1.00 29.12 697 THR A CA 1
ATOM 5502 C C . THR A 1 697 ? 29.263 -37.824 84.629 1.00 29.12 697 THR A C 1
ATOM 5504 O O . THR A 1 697 ? 30.059 -37.950 85.558 1.00 29.12 697 THR A O 1
ATOM 5507 N N . ASN A 1 698 ? 29.281 -36.793 83.784 1.00 29.12 698 ASN A N 1
ATOM 5508 C CA . ASN A 1 698 ? 29.920 -35.527 84.113 1.00 29.12 698 ASN A CA 1
ATOM 5509 C C . ASN A 1 698 ? 28.855 -34.525 84.556 1.00 29.12 698 ASN A C 1
ATOM 5511 O O . ASN A 1 698 ? 27.806 -34.371 83.935 1.00 29.12 698 ASN A O 1
ATOM 5515 N N . GLN A 1 699 ? 29.188 -33.916 85.687 1.00 31.95 699 GLN A N 1
ATOM 5516 C CA . GLN A 1 699 ? 28.545 -32.837 86.419 1.00 31.95 699 GLN A CA 1
ATOM 5517 C C . GLN A 1 699 ? 27.923 -31.751 85.534 1.00 31.95 699 GLN A C 1
ATOM 5519 O O . GLN A 1 699 ? 28.475 -31.410 84.494 1.00 31.95 699 GLN A O 1
ATOM 5524 N N . ILE A 1 700 ? 26.829 -31.166 86.024 1.00 29.09 700 ILE A N 1
ATOM 5525 C CA . ILE A 1 700 ? 26.687 -29.743 86.407 1.00 29.09 700 ILE A CA 1
ATOM 5526 C C . ILE A 1 700 ? 25.294 -29.655 87.065 1.00 29.09 700 ILE A C 1
ATOM 5528 O O . ILE A 1 700 ? 24.271 -29.750 86.397 1.00 29.09 700 ILE A O 1
ATOM 5532 N N . SER A 1 701 ? 25.205 -29.916 88.369 1.00 27.23 701 SER A N 1
ATOM 5533 C CA . SER A 1 701 ? 25.118 -28.903 89.433 1.00 27.23 701 SER A CA 1
ATOM 5534 C C . SER A 1 701 ? 24.023 -27.853 89.214 1.00 27.23 701 SER A C 1
ATOM 5536 O O . SER A 1 701 ? 24.114 -26.953 88.381 1.00 27.23 701 SER A O 1
ATOM 5538 N N . GLU A 1 702 ? 22.998 -27.956 90.058 1.00 35.97 702 GLU A N 1
ATOM 5539 C CA . GLU A 1 702 ? 22.129 -26.851 90.431 1.00 35.97 702 GLU A CA 1
ATOM 5540 C C . GLU A 1 702 ? 22.971 -25.611 90.756 1.00 35.97 702 GLU A C 1
ATOM 5542 O O . GLU A 1 702 ? 23.801 -25.619 91.664 1.00 35.97 702 GLU A O 1
ATOM 5547 N N . SER A 1 703 ? 22.728 -24.505 90.064 1.00 28.98 703 SER A N 1
ATOM 5548 C CA . SER A 1 703 ? 22.829 -23.195 90.695 1.00 28.98 703 SER A CA 1
ATOM 5549 C C . SER A 1 703 ? 21.925 -22.229 89.944 1.00 28.98 703 SER A C 1
ATOM 5551 O O . SER A 1 703 ? 22.001 -22.120 88.725 1.00 28.98 703 SER A O 1
ATOM 5553 N N . LYS A 1 704 ? 21.004 -21.630 90.710 1.00 34.88 704 LYS A N 1
ATOM 5554 C CA . LYS A 1 704 ? 20.249 -20.389 90.484 1.00 34.88 704 LYS A CA 1
ATOM 5555 C C . LYS A 1 704 ? 20.253 -19.865 89.050 1.00 34.88 704 LYS A C 1
ATOM 5557 O O . LYS A 1 704 ? 21.313 -19.510 88.547 1.00 34.88 704 LYS A O 1
ATOM 5562 N N . GLN A 1 705 ? 19.054 -19.668 88.483 1.00 39.34 705 GLN A N 1
ATOM 5563 C CA . GLN A 1 705 ? 18.819 -18.689 87.415 1.00 39.34 705 GLN A CA 1
ATOM 5564 C C . GLN A 1 705 ? 19.740 -17.490 87.650 1.00 39.34 705 GLN A C 1
ATOM 5566 O O . GLN A 1 705 ? 19.508 -16.685 88.552 1.00 39.34 705 GLN A O 1
ATOM 5571 N N . LYS A 1 706 ? 20.839 -17.409 86.896 1.00 46.34 706 LYS A N 1
ATOM 5572 C CA . LYS A 1 706 ? 21.649 -16.205 86.889 1.00 46.34 706 LYS A CA 1
ATOM 5573 C C . LYS A 1 706 ? 20.815 -15.271 86.049 1.00 46.34 706 LYS A C 1
ATOM 5575 O O . LYS A 1 706 ? 20.825 -15.372 84.828 1.00 46.34 706 LYS A O 1
ATOM 5580 N N . GLU A 1 707 ? 19.958 -14.517 86.723 1.00 50.97 707 GLU A N 1
ATOM 5581 C CA . GLU A 1 707 ? 19.045 -13.585 86.092 1.00 50.97 707 GLU A CA 1
ATOM 5582 C C . GLU A 1 707 ? 19.888 -12.641 85.238 1.00 50.97 707 GLU A C 1
ATOM 5584 O O . GLU A 1 707 ? 20.622 -11.791 85.737 1.00 50.97 707 GLU A O 1
ATOM 5589 N N . THR A 1 708 ? 19.884 -12.896 83.933 1.00 72.38 708 THR A N 1
ATOM 5590 C CA . THR A 1 708 ? 20.666 -12.132 82.972 1.00 72.38 708 THR A CA 1
ATOM 5591 C C . THR A 1 708 ? 19.973 -10.802 82.729 1.00 72.38 708 THR A C 1
ATOM 5593 O O . THR A 1 708 ? 18.753 -10.690 82.893 1.00 72.38 708 THR A O 1
ATOM 5596 N N . PHE A 1 709 ? 20.732 -9.806 82.272 1.00 69.56 709 PHE A N 1
ATOM 5597 C CA . PHE A 1 709 ? 20.183 -8.507 81.890 1.00 69.56 709 PHE A CA 1
ATOM 5598 C C . PHE A 1 709 ? 18.967 -8.659 80.955 1.00 69.56 709 PHE A C 1
ATOM 5600 O O . PHE A 1 709 ? 17.920 -8.063 81.190 1.00 69.56 709 PHE A O 1
ATOM 5607 N N . ALA A 1 710 ? 19.033 -9.564 79.973 1.00 72.19 710 ALA A N 1
ATOM 5608 C CA . ALA A 1 710 ? 17.917 -9.854 79.070 1.00 72.19 710 ALA A CA 1
ATOM 5609 C C . ALA A 1 710 ? 16.699 -10.502 79.763 1.00 72.19 710 ALA A C 1
ATOM 5611 O O . ALA A 1 710 ? 15.555 -10.178 79.442 1.00 72.19 710 ALA A O 1
ATOM 5612 N N . SER A 1 711 ? 16.916 -11.400 80.731 1.00 76.25 711 SER A N 1
ATOM 5613 C CA . SER A 1 711 ? 15.816 -12.043 81.461 1.00 76.25 711 SER A CA 1
ATOM 5614 C C . SER A 1 711 ? 15.088 -11.057 82.377 1.00 76.25 711 SER A C 1
ATOM 5616 O O . SER A 1 711 ? 13.860 -11.084 82.454 1.00 76.25 711 SER A O 1
ATOM 5618 N N . LYS A 1 712 ? 15.823 -10.160 83.046 1.00 77.31 712 LYS A N 1
ATOM 5619 C CA . LYS A 1 712 ? 15.230 -9.092 83.862 1.00 77.31 712 LYS A CA 1
ATOM 5620 C C . LYS A 1 712 ? 14.507 -8.054 83.004 1.00 77.31 712 LYS A C 1
ATOM 5622 O O . LYS A 1 712 ? 13.400 -7.656 83.361 1.00 77.31 712 LYS A O 1
ATOM 5627 N N . HIS A 1 713 ? 15.057 -7.708 81.836 1.00 79.25 713 HIS A N 1
ATOM 5628 C CA . HIS A 1 713 ? 14.393 -6.833 80.866 1.00 79.25 713 HIS A CA 1
ATOM 5629 C C . HIS A 1 713 ? 13.000 -7.350 80.484 1.00 79.25 713 HIS A C 1
ATOM 5631 O O . HIS A 1 713 ? 12.038 -6.589 80.491 1.00 79.25 713 HIS A O 1
ATOM 5637 N N . LYS A 1 714 ? 12.860 -8.657 80.216 1.00 79.62 714 LYS A N 1
ATOM 5638 C CA . LYS A 1 714 ? 11.571 -9.262 79.843 1.00 79.62 714 LYS A CA 1
ATOM 5639 C C . LYS A 1 714 ? 10.502 -9.095 80.932 1.00 79.62 714 LYS A C 1
ATOM 5641 O O . LYS A 1 714 ? 9.349 -8.810 80.613 1.00 79.62 714 LYS A O 1
ATOM 5646 N N . ASN A 1 715 ? 10.887 -9.212 82.204 1.00 79.94 715 ASN A N 1
ATOM 5647 C CA . ASN A 1 715 ? 9.979 -8.992 83.334 1.00 79.94 715 ASN A CA 1
ATOM 5648 C C . ASN A 1 715 ? 9.570 -7.517 83.454 1.00 79.94 715 ASN A C 1
ATOM 5650 O O . ASN A 1 715 ? 8.405 -7.225 83.721 1.00 79.94 715 ASN A O 1
ATOM 5654 N N . VAL A 1 716 ? 10.508 -6.595 83.204 1.00 80.62 716 VAL A N 1
ATOM 5655 C CA . VAL A 1 716 ? 10.232 -5.153 83.159 1.00 80.62 716 VAL A CA 1
ATOM 5656 C C . VAL A 1 716 ?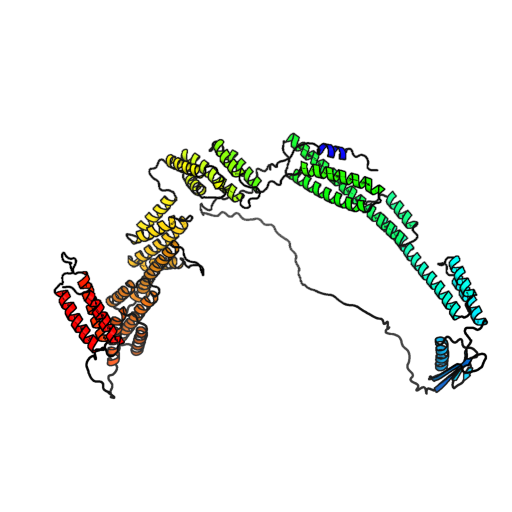 9.257 -4.829 82.023 1.00 80.62 716 VAL A C 1
ATOM 5658 O O . VAL A 1 716 ? 8.235 -4.201 82.266 1.00 80.62 716 VAL A O 1
ATOM 5661 N N . VAL A 1 717 ? 9.487 -5.317 80.802 1.00 78.06 717 VAL A N 1
ATOM 5662 C CA . VAL A 1 717 ? 8.587 -5.064 79.659 1.00 78.06 717 VAL A CA 1
ATOM 5663 C C . VAL A 1 717 ? 7.167 -5.576 79.927 1.00 78.06 717 VAL A C 1
ATOM 5665 O O . VAL A 1 717 ? 6.197 -4.889 79.603 1.00 78.06 717 VAL A O 1
ATOM 5668 N N . GLY A 1 718 ? 7.032 -6.742 80.568 1.00 79.75 718 GLY A N 1
ATOM 5669 C CA . GLY A 1 718 ? 5.732 -7.291 80.959 1.00 79.75 718 GLY A CA 1
ATOM 5670 C C . GLY A 1 718 ? 4.943 -6.355 81.879 1.00 79.75 718 GLY A C 1
ATOM 5671 O O . GLY A 1 718 ? 3.811 -5.991 81.560 1.00 79.75 718 GLY A O 1
ATOM 5672 N N . ILE A 1 719 ? 5.557 -5.900 82.979 1.00 83.00 719 ILE A N 1
ATOM 5673 C CA . ILE A 1 719 ? 4.882 -5.006 83.934 1.00 83.00 719 ILE A CA 1
ATOM 5674 C C . ILE A 1 719 ? 4.620 -3.611 83.335 1.00 83.00 719 ILE A C 1
ATOM 5676 O O . ILE A 1 719 ? 3.612 -2.991 83.659 1.00 83.00 719 ILE A O 1
ATOM 5680 N N . VAL A 1 720 ? 5.451 -3.134 82.396 1.00 78.06 720 VAL A N 1
ATOM 5681 C CA . VAL A 1 720 ? 5.194 -1.881 81.655 1.00 78.06 720 VAL A CA 1
ATOM 5682 C C . VAL A 1 720 ? 3.939 -1.985 80.789 1.00 78.06 720 VAL A C 1
ATOM 5684 O O . VAL A 1 720 ? 3.130 -1.057 80.758 1.00 78.06 720 VAL A O 1
ATOM 5687 N N . GLY A 1 721 ? 3.733 -3.122 80.121 1.00 78.06 721 GLY A N 1
ATOM 5688 C CA . GLY A 1 721 ? 2.508 -3.381 79.365 1.00 78.06 721 GLY A CA 1
ATOM 5689 C C . GLY A 1 721 ? 1.255 -3.362 80.247 1.00 78.06 721 GLY A C 1
ATOM 5690 O O . GLY A 1 721 ? 0.222 -2.827 79.841 1.00 78.06 721 GLY A O 1
ATOM 5691 N N . GLU A 1 722 ? 1.348 -3.896 81.466 1.00 83.25 722 GLU A N 1
ATOM 5692 C CA . GLU A 1 722 ? 0.261 -3.849 82.452 1.00 83.25 722 GLU A CA 1
ATOM 5693 C C . GLU A 1 722 ? 0.000 -2.422 82.955 1.00 83.25 722 GLU A C 1
ATOM 5695 O O . GLU A 1 722 ? -1.149 -1.978 82.957 1.00 83.25 722 GLU A O 1
ATOM 5700 N N . ILE A 1 723 ? 1.051 -1.669 83.297 1.00 82.00 723 ILE A N 1
ATOM 5701 C CA . ILE A 1 723 ? 0.944 -0.266 83.731 1.00 82.00 723 ILE A CA 1
ATOM 5702 C C . ILE A 1 723 ? 0.289 0.593 82.648 1.00 82.00 723 ILE A C 1
ATOM 5704 O O . ILE A 1 723 ? -0.614 1.361 82.965 1.00 82.00 723 ILE A O 1
ATOM 5708 N N . ASN A 1 724 ? 0.668 0.432 81.377 1.00 80.38 724 ASN A N 1
ATOM 5709 C CA . ASN A 1 724 ? 0.072 1.183 80.267 1.00 80.38 724 ASN A CA 1
ATOM 5710 C C . ASN A 1 724 ? -1.432 0.917 80.120 1.00 80.38 724 ASN A C 1
ATOM 5712 O O . ASN A 1 724 ? -2.212 1.850 79.919 1.00 80.38 724 ASN A O 1
ATOM 5716 N N . LYS A 1 725 ? -1.854 -0.346 80.261 1.00 82.94 725 LYS A N 1
ATOM 5717 C CA . LYS A 1 725 ? -3.279 -0.708 80.233 1.00 82.94 725 LYS A CA 1
ATOM 5718 C C . LYS A 1 725 ? -4.038 -0.079 81.399 1.00 82.94 725 LYS A C 1
ATOM 5720 O O . LYS A 1 725 ? -5.108 0.487 81.188 1.00 82.94 725 LYS A O 1
ATOM 5725 N N . LEU A 1 726 ? -3.477 -0.144 82.608 1.00 83.31 726 LEU A N 1
ATOM 5726 C CA . LEU A 1 726 ? -4.092 0.456 83.792 1.00 83.31 726 LEU A CA 1
ATOM 5727 C C . LEU A 1 726 ? -4.152 1.985 83.678 1.00 83.31 726 LEU A C 1
ATOM 5729 O O . LEU A 1 726 ? -5.194 2.566 83.965 1.00 83.31 726 LEU A O 1
ATOM 5733 N N . TYR A 1 727 ? -3.087 2.627 83.187 1.00 79.06 727 TYR A N 1
ATOM 5734 C CA . TYR A 1 727 ? -3.004 4.077 83.001 1.00 79.06 727 TYR A CA 1
ATOM 5735 C C . TYR A 1 727 ? -4.056 4.610 82.022 1.00 79.06 727 TYR A C 1
ATOM 5737 O O . TYR A 1 727 ? -4.713 5.616 82.302 1.00 79.06 727 TYR A O 1
ATOM 5745 N N . ALA A 1 728 ? -4.265 3.920 80.893 1.00 80.25 728 ALA A N 1
ATOM 5746 C CA . ALA A 1 728 ? -5.293 4.283 79.917 1.00 80.25 728 ALA A CA 1
ATOM 5747 C C . ALA A 1 728 ? -6.703 4.295 80.539 1.00 80.25 728 ALA A C 1
ATOM 5749 O O . ALA A 1 728 ? -7.519 5.152 80.199 1.00 80.25 728 ALA A O 1
ATOM 5750 N N . GLY A 1 729 ? -6.957 3.392 81.493 1.00 75.88 729 GLY A N 1
ATOM 5751 C CA . GLY A 1 729 ? -8.224 3.273 82.217 1.00 75.88 729 GLY A CA 1
ATOM 5752 C C . GLY A 1 729 ? -8.405 4.224 83.408 1.00 75.88 729 GLY A C 1
ATOM 5753 O O . GLY A 1 729 ? -9.493 4.255 83.985 1.00 75.88 729 GLY A O 1
ATOM 5754 N N . LEU A 1 730 ? -7.389 5.005 83.800 1.00 81.81 730 LEU A N 1
ATOM 5755 C CA . LEU A 1 730 ? -7.497 5.931 84.933 1.00 81.81 730 LEU A CA 1
ATOM 5756 C C . LEU A 1 730 ? -8.412 7.121 84.594 1.00 81.81 730 LEU A C 1
ATOM 5758 O O . LEU A 1 730 ? -8.312 7.720 83.518 1.00 81.81 730 LEU A O 1
ATOM 5762 N N . LYS A 1 731 ? -9.281 7.501 85.535 1.00 76.81 731 LYS A N 1
ATOM 5763 C CA . LYS A 1 731 ? -10.115 8.713 85.437 1.00 76.81 731 LYS A CA 1
ATOM 5764 C C . LYS A 1 731 ? -9.271 9.962 85.705 1.00 76.81 731 LYS A C 1
ATOM 5766 O O . LYS A 1 731 ? -8.254 9.870 86.384 1.00 76.81 731 LYS A O 1
ATOM 5771 N N . THR A 1 732 ? -9.671 11.115 85.179 1.00 78.44 732 THR A N 1
ATOM 5772 C CA . THR A 1 732 ? -9.029 12.415 85.444 1.00 78.44 732 THR A CA 1
ATOM 5773 C C . THR A 1 732 ? -9.824 13.226 86.463 1.00 78.44 732 THR A C 1
ATOM 5775 O O . THR A 1 732 ? -11.052 13.151 86.478 1.00 78.44 732 THR A O 1
ATOM 5778 N N . ASP A 1 733 ? -9.137 14.000 87.298 1.00 74.38 733 ASP A N 1
ATOM 5779 C CA . ASP A 1 733 ? -9.750 15.007 88.160 1.00 74.38 733 ASP A CA 1
ATOM 5780 C C . ASP A 1 733 ? -10.161 16.261 87.368 1.00 74.38 733 ASP A C 1
ATOM 5782 O O . ASP A 1 733 ? -9.943 16.374 86.157 1.00 74.38 733 ASP A O 1
ATOM 5786 N N . SER A 1 734 ? -10.762 17.225 88.066 1.00 68.62 734 SER A N 1
ATOM 5787 C CA . SER A 1 734 ? -11.221 18.499 87.502 1.00 68.62 734 SER A CA 1
ATOM 5788 C C . SER A 1 734 ? -10.099 19.408 86.980 1.00 68.62 734 SER A C 1
ATOM 5790 O O . SER A 1 734 ? -10.398 20.421 86.356 1.00 68.62 734 SER A O 1
ATOM 5792 N N . SER A 1 735 ? -8.827 19.069 87.212 1.00 65.38 735 SER A N 1
ATOM 5793 C CA . SER A 1 735 ? -7.656 19.757 86.649 1.00 65.38 735 SER A CA 1
ATOM 5794 C C . SER A 1 735 ? -7.068 19.039 85.424 1.00 65.38 735 SER A C 1
ATOM 5796 O O . SER A 1 735 ? -6.065 19.479 84.867 1.00 65.38 735 SER A O 1
ATOM 5798 N N . GLY A 1 736 ? -7.696 17.940 84.984 1.00 63.22 736 GLY A N 1
ATOM 5799 C CA . GLY A 1 736 ? -7.239 17.121 83.860 1.00 63.22 736 GLY A CA 1
ATOM 5800 C C . GLY A 1 736 ? -6.133 16.127 84.226 1.00 63.22 736 GLY A C 1
ATOM 5801 O O . GLY A 1 736 ? -5.613 15.441 83.344 1.00 63.22 736 GLY A O 1
ATOM 5802 N N . LYS A 1 737 ? -5.781 16.001 85.512 1.00 70.69 737 LYS A N 1
ATOM 5803 C CA . LYS A 1 737 ? -4.738 15.085 85.982 1.00 70.69 737 LYS A CA 1
ATOM 5804 C C . LYS A 1 737 ? -5.339 13.715 86.291 1.00 70.69 737 LYS A C 1
ATOM 5806 O O . LYS A 1 737 ? -6.414 13.622 86.873 1.00 70.69 737 LYS A O 1
ATOM 5811 N N . LYS A 1 738 ? -4.684 12.627 85.871 1.00 72.62 738 LYS A N 1
ATOM 5812 C CA . LYS A 1 738 ? -5.152 11.255 86.158 1.00 72.62 738 LYS A CA 1
ATOM 5813 C C . LYS A 1 738 ? -5.182 11.022 87.680 1.00 72.62 738 LYS A C 1
ATOM 5815 O O . LYS A 1 738 ? -4.281 11.470 88.372 1.00 72.62 738 LYS A O 1
ATOM 5820 N N . ILE A 1 739 ? -6.197 10.332 88.196 1.00 74.81 739 ILE A N 1
ATOM 5821 C CA . ILE A 1 739 ? -6.332 9.968 89.616 1.00 74.81 739 ILE A CA 1
ATOM 5822 C C . ILE A 1 739 ? -5.818 8.539 89.782 1.00 74.81 739 ILE A C 1
ATOM 5824 O O . ILE A 1 739 ? -6.301 7.633 89.098 1.00 74.81 739 ILE A O 1
ATOM 5828 N N . THR A 1 740 ? -4.845 8.317 90.669 1.00 71.25 740 THR A N 1
ATOM 5829 C CA . THR A 1 740 ? -4.261 6.979 90.850 1.00 71.25 740 THR A CA 1
ATOM 5830 C C . THR A 1 740 ? -5.234 5.997 91.502 1.00 71.25 740 THR A C 1
ATOM 5832 O O . THR A 1 740 ? -5.983 6.332 92.419 1.00 71.25 740 THR A O 1
ATOM 5835 N N . THR A 1 741 ? -5.210 4.743 91.044 1.00 79.00 741 THR A N 1
ATOM 5836 C CA . THR A 1 741 ? -5.898 3.624 91.702 1.00 79.00 741 THR A CA 1
ATOM 5837 C C . THR A 1 741 ? -4.906 2.790 92.504 1.00 79.00 741 THR A C 1
ATOM 5839 O O . THR A 1 741 ? -3.703 2.768 92.232 1.00 79.00 741 THR A O 1
ATOM 5842 N N . ARG A 1 742 ? -5.410 2.051 93.498 1.00 78.81 742 ARG A N 1
ATOM 5843 C CA . ARG A 1 742 ? -4.583 1.163 94.329 1.00 78.81 742 ARG A CA 1
ATOM 5844 C C . ARG A 1 742 ? -3.829 0.127 93.488 1.00 78.81 742 ARG A C 1
ATOM 5846 O O . ARG A 1 742 ? -2.666 -0.145 93.762 1.00 78.81 742 ARG A O 1
ATOM 5853 N N . GLU A 1 743 ? -4.470 -0.402 92.453 1.00 79.81 743 GLU A N 1
ATOM 5854 C CA . GLU A 1 743 ? -3.897 -1.383 91.523 1.00 79.81 743 GLU A CA 1
ATOM 5855 C C . GLU A 1 743 ? -2.771 -0.783 90.676 1.00 79.81 743 GLU A C 1
ATOM 5857 O O . GLU A 1 743 ? -1.704 -1.387 90.567 1.00 79.81 743 GLU A O 1
ATOM 5862 N N . TYR A 1 744 ? -2.959 0.439 90.161 1.00 82.88 744 TYR A N 1
ATOM 5863 C CA . TYR A 1 744 ? -1.915 1.166 89.437 1.00 82.88 744 TYR A CA 1
ATOM 5864 C C . TYR A 1 744 ? -0.691 1.417 90.324 1.00 82.88 744 TYR A C 1
ATOM 5866 O O . TYR A 1 744 ? 0.433 1.119 89.926 1.00 82.88 744 TYR A O 1
ATOM 5874 N N . ASN A 1 745 ? -0.901 1.878 91.560 1.00 81.44 745 ASN A N 1
ATOM 5875 C CA . ASN A 1 745 ? 0.191 2.150 92.497 1.00 81.44 745 ASN A CA 1
ATOM 5876 C C . ASN A 1 745 ? 0.962 0.875 92.887 1.00 81.44 745 ASN A C 1
ATOM 5878 O O . ASN A 1 745 ? 2.187 0.911 93.020 1.00 81.44 745 ASN A O 1
ATOM 5882 N N . VAL A 1 746 ? 0.279 -0.269 93.022 1.00 84.06 746 VAL A N 1
ATOM 5883 C CA . VAL A 1 746 ? 0.925 -1.572 93.268 1.00 84.06 746 VAL A CA 1
ATOM 5884 C C . VAL A 1 746 ? 1.756 -2.015 92.061 1.00 84.06 746 VAL A C 1
ATOM 5886 O O . VAL A 1 746 ? 2.911 -2.410 92.233 1.00 84.06 746 VAL A O 1
ATOM 5889 N N . ALA A 1 747 ? 1.211 -1.910 90.846 1.00 80.00 747 ALA A N 1
ATOM 5890 C CA . ALA A 1 747 ? 1.926 -2.264 89.620 1.00 80.00 747 ALA A CA 1
ATOM 5891 C C . ALA A 1 747 ? 3.154 -1.366 89.396 1.00 80.00 747 ALA A C 1
ATOM 5893 O O . ALA A 1 747 ? 4.242 -1.864 89.105 1.00 80.00 747 ALA A O 1
ATOM 5894 N N . TYR A 1 748 ? 3.014 -0.058 89.625 1.00 83.12 748 TYR A N 1
ATOM 5895 C CA . TYR A 1 748 ? 4.099 0.914 89.496 1.00 83.12 748 TYR A CA 1
ATOM 5896 C C . TYR A 1 748 ? 5.219 0.684 90.522 1.00 83.12 748 TYR A C 1
ATOM 5898 O O . TYR A 1 748 ? 6.403 0.743 90.187 1.00 83.12 748 TYR A O 1
ATOM 5906 N N . LYS A 1 749 ? 4.870 0.342 91.771 1.00 83.81 749 LYS A N 1
ATOM 5907 C CA . LYS A 1 749 ? 5.859 -0.038 92.792 1.00 83.81 749 LYS A CA 1
ATOM 5908 C C . LYS A 1 749 ? 6.635 -1.293 92.380 1.00 83.81 749 LYS A C 1
ATOM 5910 O O . LYS A 1 749 ? 7.863 -1.292 92.438 1.00 83.81 749 LYS A O 1
ATOM 5915 N N . LYS A 1 750 ? 5.931 -2.318 91.891 1.00 85.69 750 LYS A N 1
ATOM 5916 C CA . LYS A 1 750 ? 6.542 -3.559 91.394 1.00 85.69 750 LYS A CA 1
ATOM 5917 C C . LYS A 1 750 ? 7.443 -3.314 90.179 1.00 85.69 750 LYS A C 1
ATOM 5919 O O . LYS A 1 750 ? 8.499 -3.928 90.065 1.00 85.69 750 LYS A O 1
ATOM 5924 N N . PHE A 1 751 ? 7.070 -2.388 89.296 1.00 86.25 751 PHE A N 1
ATOM 5925 C CA . PHE A 1 751 ? 7.932 -1.942 88.201 1.00 86.25 751 PHE A CA 1
ATOM 5926 C C . PHE A 1 751 ? 9.235 -1.318 88.712 1.00 86.25 751 PHE A C 1
ATOM 5928 O O . PHE A 1 751 ? 10.303 -1.726 88.263 1.00 86.25 751 PHE A O 1
ATOM 5935 N N . ASN A 1 752 ? 9.179 -0.403 89.684 1.00 84.06 752 ASN A N 1
ATOM 5936 C CA . ASN A 1 752 ? 10.391 0.214 90.237 1.00 84.06 752 ASN A CA 1
ATOM 5937 C C . ASN A 1 752 ? 11.332 -0.816 90.884 1.00 84.06 752 ASN A C 1
ATOM 5939 O O . ASN A 1 752 ? 12.554 -0.705 90.748 1.00 84.06 752 ASN A O 1
ATOM 5943 N N . GLU A 1 753 ? 10.777 -1.832 91.548 1.00 84.19 753 GLU A N 1
ATOM 5944 C CA . GLU A 1 753 ? 11.539 -2.955 92.109 1.00 84.19 753 GLU A CA 1
ATOM 5945 C C . GLU A 1 753 ? 12.227 -3.767 90.995 1.00 84.19 753 GLU A C 1
ATOM 5947 O O . GLU A 1 753 ? 13.451 -3.916 91.010 1.00 84.19 753 GLU A O 1
ATOM 5952 N N . LEU A 1 754 ? 11.480 -4.192 89.969 1.00 82.88 754 LEU A N 1
ATOM 5953 C CA . LEU A 1 754 ? 12.011 -4.985 88.851 1.00 82.88 754 LEU A CA 1
ATOM 5954 C C . LEU A 1 754 ? 13.048 -4.226 88.012 1.00 82.88 754 LEU A C 1
ATOM 5956 O O . LEU A 1 754 ? 14.040 -4.809 87.578 1.00 82.88 754 LEU A O 1
ATOM 5960 N N . VAL A 1 755 ? 12.857 -2.923 87.802 1.00 84.75 755 VAL A N 1
ATOM 5961 C CA . VAL A 1 755 ? 13.824 -2.075 87.091 1.00 84.75 755 VAL A CA 1
ATOM 5962 C C . VAL A 1 755 ? 15.095 -1.885 87.903 1.00 84.75 755 VAL A C 1
ATOM 5964 O O . VAL A 1 755 ? 16.181 -1.905 87.331 1.00 84.75 755 VAL A O 1
ATOM 5967 N N . SER A 1 756 ? 14.990 -1.739 89.225 1.00 83.25 756 SER A N 1
ATOM 5968 C CA . SER A 1 756 ? 16.166 -1.641 90.098 1.00 83.25 756 SER A CA 1
ATOM 5969 C C . SER A 1 756 ? 16.975 -2.940 90.099 1.00 83.25 756 SER A C 1
ATOM 5971 O O . SER A 1 756 ? 18.203 -2.915 90.140 1.00 83.25 756 SER A O 1
ATOM 5973 N N . GLU A 1 757 ? 16.306 -4.092 90.028 1.00 83.00 757 GLU A N 1
ATOM 5974 C CA . GLU A 1 757 ? 16.972 -5.385 89.854 1.00 83.00 757 GLU A CA 1
ATOM 5975 C C . GLU A 1 757 ? 17.612 -5.523 88.469 1.00 83.00 757 GLU A C 1
ATOM 5977 O O . GLU A 1 757 ? 18.733 -6.017 88.358 1.00 83.00 757 GLU A O 1
ATOM 5982 N N . TRP A 1 758 ? 16.939 -5.046 87.421 1.00 85.12 758 TRP A N 1
ATOM 5983 C CA . TRP A 1 758 ? 17.473 -5.036 86.062 1.00 85.12 758 TRP A CA 1
ATOM 5984 C C . TRP A 1 758 ? 18.710 -4.131 85.934 1.00 85.12 758 TRP A C 1
ATOM 5986 O O . TRP A 1 758 ? 19.723 -4.543 85.369 1.00 85.12 758 TRP A O 1
ATOM 5996 N N . GLU A 1 759 ? 18.690 -2.949 86.550 1.00 85.00 759 GLU A N 1
ATOM 5997 C CA . GLU A 1 759 ? 19.812 -2.004 86.572 1.00 85.00 759 GLU A CA 1
ATOM 5998 C C . GLU A 1 759 ? 21.074 -2.591 87.205 1.00 85.00 759 GLU A C 1
ATOM 6000 O O . GLU A 1 759 ? 22.172 -2.414 86.680 1.00 85.00 759 GLU A O 1
ATOM 6005 N N . LYS A 1 760 ? 20.926 -3.347 88.299 1.00 83.56 760 LYS A N 1
ATOM 6006 C CA . LYS A 1 760 ? 22.050 -4.013 88.977 1.00 83.56 760 LYS A CA 1
ATOM 6007 C C . LYS A 1 760 ? 22.744 -5.054 88.095 1.00 83.56 760 LYS A C 1
ATOM 6009 O O . LYS A 1 760 ? 23.894 -5.393 88.356 1.00 83.56 760 LYS A O 1
ATOM 6014 N N . THR A 1 761 ? 22.064 -5.546 87.057 1.00 80.19 761 THR A N 1
ATOM 6015 C CA . THR A 1 761 ? 22.626 -6.493 86.081 1.00 80.19 761 THR A CA 1
ATOM 6016 C C . THR A 1 761 ? 23.257 -5.812 84.860 1.00 80.19 761 THR A C 1
ATOM 6018 O O . THR A 1 761 ? 23.840 -6.502 84.027 1.00 80.19 761 THR A O 1
ATOM 6021 N N . ALA A 1 762 ? 23.181 -4.478 84.752 1.00 79.44 762 ALA A N 1
ATOM 6022 C CA . ALA A 1 762 ? 23.726 -3.707 83.635 1.00 79.44 762 ALA A CA 1
ATOM 6023 C C . ALA A 1 762 ? 25.240 -3.482 83.792 1.00 79.44 762 ALA A C 1
ATOM 6025 O O . ALA A 1 762 ? 25.684 -2.713 84.653 1.00 79.44 762 ALA A O 1
ATOM 6026 N N . MET A 1 763 ? 26.049 -4.109 82.936 1.00 66.69 763 MET A N 1
ATOM 6027 C CA . MET A 1 763 ? 27.514 -4.023 83.025 1.00 66.69 763 MET A CA 1
ATOM 6028 C C . MET A 1 763 ? 28.110 -3.062 81.994 1.00 66.69 763 MET A C 1
ATOM 6030 O O . MET A 1 763 ? 29.161 -2.470 82.238 1.00 66.69 763 MET A O 1
ATOM 6034 N N . THR A 1 764 ? 27.430 -2.854 80.866 1.00 66.38 764 THR A N 1
ATOM 6035 C CA . THR A 1 764 ? 27.897 -1.980 79.782 1.00 66.38 764 THR A CA 1
ATOM 6036 C C . THR A 1 764 ? 27.217 -0.609 79.802 1.00 66.38 764 THR A C 1
ATOM 6038 O O . THR A 1 764 ? 26.126 -0.425 80.344 1.00 66.38 764 THR A O 1
ATOM 6041 N N . ARG A 1 765 ? 27.850 0.393 79.175 1.00 54.44 765 ARG A N 1
ATOM 6042 C CA . ARG A 1 765 ? 27.268 1.742 79.044 1.00 54.44 765 ARG A CA 1
ATOM 6043 C C . ARG A 1 765 ? 25.958 1.728 78.248 1.00 54.44 765 ARG A C 1
ATOM 6045 O O . ARG A 1 765 ? 25.042 2.469 78.582 1.00 54.44 765 ARG A O 1
ATOM 6052 N N . ALA A 1 766 ? 25.860 0.867 77.235 1.00 61.75 766 ALA A N 1
ATOM 6053 C CA . ALA A 1 766 ? 24.653 0.709 76.429 1.00 61.75 766 ALA A CA 1
ATOM 6054 C C . ALA A 1 766 ? 23.483 0.145 77.254 1.00 61.75 766 ALA A C 1
ATOM 6056 O O . ALA A 1 766 ? 22.388 0.696 77.214 1.00 61.75 766 ALA A O 1
ATOM 6057 N N . GLU A 1 767 ? 23.727 -0.888 78.061 1.00 71.12 767 GLU A N 1
ATOM 6058 C CA . GLU A 1 767 ? 22.716 -1.480 78.948 1.00 71.12 767 GLU A CA 1
ATOM 6059 C C . GLU A 1 767 ? 22.244 -0.490 80.022 1.00 71.12 767 GLU A C 1
ATOM 6061 O O . GLU A 1 767 ? 21.045 -0.350 80.254 1.00 71.12 767 GLU A O 1
ATOM 6066 N N . LYS A 1 768 ? 23.165 0.270 80.630 1.00 72.06 768 LYS A N 1
ATOM 6067 C CA . LYS A 1 768 ? 22.809 1.328 81.593 1.00 72.06 768 LYS A CA 1
ATOM 6068 C C . LYS A 1 768 ? 21.947 2.419 80.950 1.00 72.06 768 LYS A C 1
ATOM 6070 O O . LYS A 1 768 ? 20.971 2.857 81.553 1.00 72.06 768 LYS A O 1
ATOM 6075 N N . ASN A 1 769 ? 22.253 2.804 79.710 1.00 62.19 769 ASN A N 1
ATOM 6076 C CA . ASN A 1 769 ? 21.442 3.760 78.955 1.00 62.19 769 ASN A CA 1
ATOM 6077 C C . ASN A 1 769 ? 20.047 3.205 78.616 1.00 62.19 769 ASN A C 1
ATOM 6079 O O . ASN A 1 769 ? 19.081 3.960 78.651 1.00 62.19 769 ASN A O 1
ATOM 6083 N N . GLN A 1 770 ? 19.915 1.905 78.326 1.00 71.44 770 GLN A N 1
ATOM 6084 C CA . GLN A 1 770 ? 18.609 1.270 78.091 1.00 71.44 770 GLN A CA 1
ATOM 6085 C C . GLN A 1 770 ? 17.732 1.290 79.345 1.00 71.44 770 GLN A C 1
ATOM 6087 O O . GLN A 1 770 ? 16.563 1.669 79.273 1.00 71.44 770 GLN A O 1
ATOM 6092 N N . VAL A 1 771 ? 18.302 0.947 80.502 1.00 80.25 771 VAL A N 1
ATOM 6093 C CA . VAL A 1 771 ? 17.587 1.018 81.784 1.00 80.25 771 VAL A CA 1
ATOM 6094 C C . VAL A 1 771 ? 17.160 2.455 82.086 1.00 80.25 771 VAL A C 1
ATOM 6096 O O . VAL A 1 771 ? 16.014 2.691 82.472 1.00 80.25 771 VAL A O 1
ATOM 6099 N N . GLN A 1 772 ? 18.053 3.423 81.864 1.00 74.50 772 GLN A N 1
ATOM 6100 C CA . GLN A 1 772 ? 17.757 4.836 82.081 1.00 74.50 772 GLN A CA 1
ATOM 6101 C C . GLN A 1 772 ? 16.654 5.344 81.139 1.00 74.50 772 GLN A C 1
ATOM 6103 O O . GLN A 1 772 ? 15.725 6.006 81.595 1.00 74.50 772 GLN A O 1
ATOM 6108 N N . GLY A 1 773 ? 16.683 4.953 79.862 1.00 70.50 773 GLY A N 1
ATOM 6109 C CA . GLY A 1 773 ? 15.642 5.299 78.892 1.00 70.50 773 GLY A CA 1
ATOM 6110 C C . GLY A 1 773 ? 14.256 4.794 79.301 1.00 70.50 773 GLY A C 1
ATOM 6111 O O . GLY A 1 773 ? 13.284 5.539 79.214 1.00 70.50 773 GLY A O 1
ATOM 6112 N N . VAL A 1 774 ? 14.159 3.566 79.824 1.00 74.50 774 VAL A N 1
ATOM 6113 C CA . VAL A 1 774 ? 12.887 3.017 80.331 1.00 74.50 774 VAL A CA 1
ATOM 6114 C C . VAL A 1 774 ? 12.413 3.756 81.589 1.00 74.50 774 VAL A C 1
ATOM 6116 O O . VAL A 1 774 ? 11.222 4.048 81.708 1.00 74.50 774 VAL A O 1
ATOM 6119 N N . LYS A 1 775 ? 13.322 4.122 82.505 1.00 76.94 775 LYS A N 1
ATOM 6120 C CA . LYS A 1 775 ? 12.984 4.955 83.674 1.00 76.94 775 LYS A CA 1
ATOM 6121 C C . LYS A 1 775 ? 12.452 6.329 83.266 1.00 76.94 775 LYS A C 1
ATOM 6123 O O . LYS A 1 775 ? 11.484 6.799 83.858 1.00 76.94 775 LYS A O 1
ATOM 6128 N N . ASP A 1 776 ? 13.055 6.967 82.267 1.00 73.69 776 ASP A N 1
ATOM 6129 C CA . ASP A 1 776 ? 12.652 8.305 81.824 1.00 73.69 776 ASP A CA 1
ATOM 6130 C C . ASP A 1 776 ? 11.337 8.289 81.034 1.00 73.69 776 ASP A C 1
ATOM 6132 O O . ASP A 1 776 ? 10.487 9.152 81.247 1.00 73.69 776 ASP A O 1
ATOM 6136 N N . LEU A 1 777 ? 11.100 7.254 80.222 1.00 68.00 777 LEU A N 1
ATOM 6137 C CA . LEU A 1 777 ? 9.804 7.019 79.578 1.00 68.00 777 LEU A CA 1
ATOM 6138 C C . LEU A 1 777 ? 8.674 6.881 80.601 1.00 68.00 777 LEU A C 1
ATOM 6140 O O . LEU A 1 777 ? 7.589 7.417 80.389 1.00 68.00 777 LEU A O 1
ATOM 6144 N N . ILE A 1 778 ? 8.928 6.198 81.720 1.00 69.94 778 ILE A N 1
ATOM 6145 C CA . ILE A 1 778 ? 7.901 5.949 82.735 1.00 69.94 778 ILE A CA 1
ATOM 6146 C C . ILE A 1 778 ? 7.716 7.107 83.715 1.00 69.94 778 ILE A C 1
ATOM 6148 O O . ILE A 1 778 ? 6.610 7.300 84.216 1.00 69.94 778 ILE A O 1
ATOM 6152 N N . LYS A 1 779 ? 8.709 7.990 83.878 1.00 65.50 779 LYS A N 1
ATOM 6153 C CA . LYS A 1 779 ? 8.506 9.276 84.570 1.00 65.50 779 LYS A CA 1
ATOM 6154 C C . LYS A 1 779 ? 7.417 10.132 83.921 1.00 65.50 779 LYS A C 1
ATOM 6156 O O . LYS A 1 779 ? 6.729 10.841 84.653 1.00 65.50 779 LYS A O 1
ATOM 6161 N N . ASN A 1 780 ? 7.197 10.027 82.607 1.00 61.75 780 ASN A N 1
ATOM 6162 C CA . ASN A 1 780 ? 6.090 10.713 81.924 1.00 61.75 780 ASN A CA 1
ATOM 6163 C C . ASN A 1 780 ? 4.702 10.176 82.328 1.00 61.75 780 ASN A C 1
ATOM 6165 O O . ASN A 1 780 ? 3.694 10.823 82.061 1.00 61.75 780 ASN A O 1
ATOM 6169 N N . PHE A 1 781 ? 4.650 9.034 83.018 1.00 61.03 781 PHE A N 1
ATOM 6170 C CA . PHE A 1 781 ? 3.455 8.467 83.644 1.00 61.03 781 PHE A CA 1
ATOM 6171 C C . PHE A 1 781 ? 3.377 8.795 85.149 1.00 61.03 781 PHE A C 1
ATOM 6173 O O . PHE A 1 781 ? 2.625 8.150 85.883 1.00 61.03 781 PHE A O 1
ATOM 6180 N N . SER A 1 782 ? 4.137 9.792 85.629 1.00 54.75 782 SER A N 1
ATOM 6181 C CA . SER A 1 782 ? 4.049 10.264 87.016 1.00 54.75 782 SER A CA 1
ATOM 6182 C C . SER A 1 782 ? 2.699 10.926 87.264 1.00 54.75 782 SER A C 1
ATOM 6184 O O . SER A 1 782 ? 2.336 11.932 86.657 1.00 54.75 782 SER A O 1
ATOM 6186 N N . VAL A 1 783 ? 1.965 10.346 88.197 1.00 59.03 783 VAL A N 1
ATOM 6187 C CA . VAL A 1 783 ? 0.664 10.804 88.672 1.00 59.03 783 VAL A CA 1
ATOM 6188 C C . VAL A 1 783 ? 0.863 11.247 90.127 1.00 59.03 783 VAL A C 1
ATOM 6190 O O . VAL A 1 783 ? 1.687 10.638 90.809 1.00 59.03 783 VAL A O 1
ATOM 6193 N N . GLN A 1 784 ? 0.201 12.316 90.594 1.00 49.00 784 GLN A N 1
ATOM 6194 C CA . GLN A 1 784 ? 0.244 12.661 92.030 1.00 49.00 784 GLN A CA 1
ATOM 6195 C C . GLN A 1 784 ? -0.743 11.806 92.811 1.00 49.00 784 GLN A C 1
ATOM 6197 O O . GLN A 1 784 ? -1.832 11.527 92.257 1.00 49.00 784 GLN A O 1
#

Radius of gyration: 61.74 Å; Cα contacts (8 Å, |Δi|>4): 678; chains: 1; bounding box: 131×78×160 Å

Nearest PDB structures (foldseek):
  2dgj-assembly1_B  TM=3.238E-01  e=4.022E-02  Staphylococcus aureus
  2dgj-assembly1_A  TM=2.997E-01  e=5.677E-02  Staphylococcus aureus